Protein 5TR7 (pdb70)

InterPro domains:
  IPR001967 Peptidase S11, D-alanyl-D-alanine carboxypeptidase A, N-terminal [PF00768] (31-262)
  IPR012338 Beta-lactamase/transpeptidase-like [G3DSA:3.40.710.10] (15-280)
  IPR012338 Beta-lactamase/transpeptidase-like [SSF56601] (12-282)
  IPR012907 Peptidase S11, D-Ala-D-Ala carboxypeptidase A, C-terminal [PF07943] (282-372)
  IPR012907 Peptidase S11, D-Ala-D-Ala carboxypeptidase A, C-terminal [SM00936] (282-372)
  IPR015956 Penicillin-binding protein, C-terminal domain superfamily [SSF69189] (282-374)
  IPR018044 Peptidase S11, D-alanyl-D-alanine carboxypeptidase A [PR00725] (65-76)
  IPR018044 Peptidase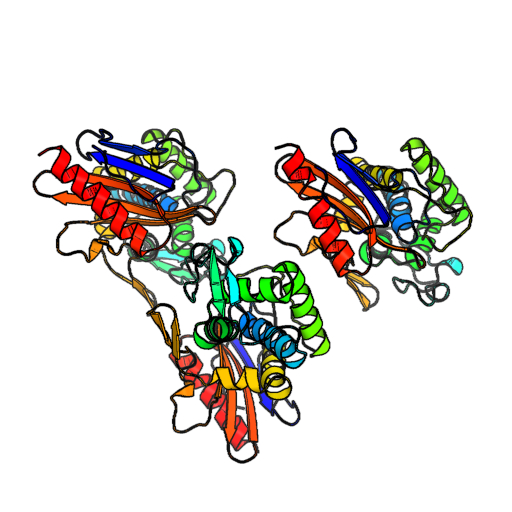 S11, D-alanyl-D-alanine carboxypeptidase A [PR00725] (121-138)
  IPR018044 Peptidase S11, D-alanyl-D-alanine carboxypeptidase A [PR00725] (148-161)
  IPR037167 D-Ala-D-Ala carboxypeptidase, C-terminal domain superfamily [G3DSA:2.60.410.10] (282-372)

CATH classification: 3.40.710.10

Structure (mmCIF, N/CA/C/O backbone):
data_5TR7
#
_entry.id   5TR7
#
_cell.length_a   88.749
_cell.length_b   88.749
_cell.length_c   85.425
_cell.angle_alpha   90.00
_cell.angle_beta   90.00
_cell.angle_gamma   120.00
#
_symmetry.space_group_name_H-M   'P 31'
#
loop_
_entity.id
_entity.type
_entity.pdbx_description
1 polymer 'D-alanyl-D-alanine carboxypeptidase'
2 non-polymer DI(HYDROXYETHYL)ETHER
3 non-polymer 'NITRITE ION'
4 non-polymer GLYCEROL
5 water water
#
loop_
_atom_site.group_PDB
_atom_site.id
_atom_site.type_symbol
_atom_site.label_atom_id
_atom_site.label_alt_id
_atom_site.label_comp_id
_atom_site.label_asym_id
_atom_site.label_entity_id
_atom_site.label_seq_id
_atom_site.pdbx_PDB_ins_code
_atom_site.Cartn_x
_atom_site.Cartn_y
_atom_site.Cartn_z
_atom_site.occupancy
_atom_site.B_iso_or_equiv
_atom_site.auth_seq_id
_atom_site.auth_comp_id
_atom_site.auth_asym_id
_atom_site.auth_atom_id
_atom_site.pdbx_PDB_model_num
ATOM 1 N N . ASP A 1 2 ? -41.740 55.302 26.975 1.00 108.18 33 ASP A N 1
ATOM 2 C CA . ASP A 1 2 ? -41.236 54.063 26.283 1.00 112.26 33 ASP A CA 1
ATOM 3 C C . ASP A 1 2 ? -41.345 54.140 24.790 1.00 111.93 33 ASP A C 1
ATOM 4 O O . ASP A 1 2 ? -42.389 53.784 24.226 1.00 96.30 33 ASP A O 1
ATOM 9 N N . ALA A 1 3 ? -40.213 54.513 24.216 1.00 128.58 34 ALA A N 1
ATOM 10 C CA . ALA A 1 3 ? -40.222 54.674 22.763 1.00 111.88 34 ALA A CA 1
ATOM 11 C C . ALA A 1 3 ? -40.597 53.318 22.205 1.00 106.26 34 ALA A C 1
ATOM 12 O O . ALA A 1 3 ? -40.198 52.308 22.765 1.00 106.22 34 ALA A O 1
ATOM 14 N N . PRO A 1 4 ? -41.385 53.276 21.125 1.00 104.83 35 PRO A N 1
ATOM 15 C CA . PRO A 1 4 ? -41.735 51.963 20.604 1.00 101.66 35 PRO A CA 1
ATOM 16 C C . PRO A 1 4 ? -40.605 51.440 19.730 1.00 86.58 35 PRO A C 1
ATOM 17 O O . PRO A 1 4 ? -39.584 52.132 19.531 1.00 77.27 35 PRO A O 1
ATOM 21 N N . GLN A 1 5 ? -40.770 50.200 19.286 1.00 77.86 36 GLN A N 1
ATOM 22 C CA . GLN A 1 5 ? -39.801 49.576 18.429 1.00 76.73 36 GLN A CA 1
ATOM 23 C C . GLN A 1 5 ? -40.264 49.819 17.053 1.00 68.11 36 GLN A C 1
ATOM 24 O O . GLN A 1 5 ? -41.440 49.685 16.744 1.00 70.95 36 GLN A O 1
ATOM 30 N N . ILE A 1 6 ? -39.313 50.229 16.232 1.00 61.79 37 ILE A N 1
ATOM 31 C CA . ILE A 1 6 ? -39.564 50.600 14.883 1.00 59.08 37 ILE A CA 1
ATOM 32 C C . ILE A 1 6 ? -38.769 49.690 14.033 1.00 56.77 37 ILE A C 1
ATOM 33 O O . ILE A 1 6 ? -37.617 49.507 14.302 1.00 60.16 37 ILE A O 1
ATOM 38 N N . ALA A 1 7 ? -39.363 49.070 13.040 1.00 64.03 38 ALA A N 1
ATOM 39 C CA . ALA A 1 7 ? -38.621 48.121 12.173 1.00 60.88 38 ALA A CA 1
ATOM 40 C C . ALA A 1 7 ? -37.879 48.923 11.086 1.00 58.87 38 ALA A C 1
ATOM 41 O O . ALA A 1 7 ? -38.319 49.019 9.944 1.00 55.48 38 ALA A O 1
ATOM 43 N N . ALA A 1 8 ? -36.739 49.505 11.436 1.00 59.38 39 ALA A N 1
ATOM 44 C CA . ALA A 1 8 ? -36.010 50.305 10.491 1.00 57.44 39 ALA A CA 1
ATOM 45 C C . ALA A 1 8 ? -34.567 50.322 10.902 1.00 56.94 39 ALA A C 1
ATOM 46 O O . ALA A 1 8 ? -34.282 50.209 12.060 1.00 56.15 39 ALA A O 1
ATOM 48 N N . LYS A 1 9 ? -33.652 50.521 9.965 1.00 52.32 40 LYS A N 1
ATOM 49 C CA . LYS A 1 9 ? -32.226 50.537 10.299 1.00 64.17 40 LYS A CA 1
ATOM 50 C C . LYS A 1 9 ? -31.814 51.796 11.100 1.00 56.78 40 LYS A C 1
ATOM 51 O O . LYS A 1 9 ? -30.928 51.738 11.943 1.00 62.60 40 LYS A O 1
ATOM 57 N N . GLY A 1 10 ? -32.478 52.912 10.864 1.00 54.99 41 GLY A N 1
ATOM 58 C CA . GLY A 1 10 ? -32.233 54.130 11.614 1.00 58.65 41 GLY A CA 1
ATOM 59 C C . GLY A 1 10 ? -33.460 55.038 11.612 1.00 52.33 41 GLY A C 1
ATOM 60 O O . GLY A 1 10 ? -34.209 55.037 10.659 1.00 52.26 41 GLY A O 1
ATOM 61 N N . TYR A 1 11 ? -33.682 55.792 12.673 1.00 52.50 42 TYR A N 1
ATOM 62 C CA . TYR A 1 11 ? -34.778 56.743 12.660 1.00 54.48 42 TYR A CA 1
ATOM 63 C C . TYR A 1 11 ? -34.569 57.837 13.634 1.00 53.22 42 TYR A C 1
ATOM 64 O O . TYR A 1 11 ? -33.706 57.751 14.520 1.00 54.05 42 TYR A O 1
ATOM 73 N N . VAL A 1 12 ? -35.331 58.903 13.407 1.00 54.31 43 VAL A N 1
ATOM 74 C CA . VAL A 1 12 ? -35.361 60.025 14.322 1.00 51.98 43 VAL A CA 1
ATOM 75 C C . VAL A 1 12 ? -36.734 60.617 14.331 1.00 49.31 43 VAL A C 1
ATOM 76 O O . VAL A 1 12 ? -37.400 60.648 13.305 1.00 58.06 43 VAL A O 1
ATOM 80 N N . LEU A 1 13 ? -37.181 61.055 15.488 1.00 51.64 44 LEU A N 1
ATOM 81 C CA . LEU A 1 13 ? -38.458 61.695 15.610 1.00 49.60 44 LEU A CA 1
ATOM 82 C C . LEU A 1 13 ? -38.145 62.995 16.267 1.00 51.08 44 LEU A C 1
ATOM 83 O O . LEU A 1 13 ? -37.563 63.016 17.301 1.00 57.97 44 LEU A O 1
ATOM 88 N N . MET A 1 14 ? -38.548 64.087 15.665 1.00 54.51 45 MET A N 1
ATOM 89 C CA . MET A 1 14 ? -38.226 65.404 16.176 1.00 54.88 45 MET A CA 1
ATOM 90 C C . MET A 1 14 ? -39.417 66.295 16.298 1.00 49.79 45 MET A C 1
ATOM 91 O O . MET A 1 14 ? -40.280 66.316 15.425 1.00 59.63 45 MET A O 1
ATOM 96 N N . ASP A 1 15 ? -39.465 67.014 17.403 1.00 53.28 46 ASP A N 1
ATOM 97 C CA . ASP A 1 15 ? -40.485 68.045 17.597 1.00 58.99 46 ASP A CA 1
ATOM 98 C C . ASP A 1 15 ? -40.087 69.226 16.679 1.00 56.30 46 ASP A C 1
ATOM 99 O O . ASP A 1 15 ? -39.004 69.763 16.813 1.00 53.87 46 ASP A O 1
ATOM 104 N N . TYR A 1 16 ? -40.968 69.614 15.768 1.00 54.85 47 TYR A N 1
ATOM 105 C CA . TYR A 1 16 ? -40.698 70.679 14.845 1.00 46.72 47 TYR A CA 1
ATOM 106 C C . TYR A 1 16 ? -40.451 71.979 15.545 1.00 51.65 47 TYR A C 1
ATOM 107 O O . TYR A 1 16 ? -39.616 72.736 15.093 1.00 55.74 47 TYR A O 1
ATOM 116 N N . HIS A 1 17 ? -41.200 72.283 16.604 1.00 51.49 48 HIS A N 1
ATOM 117 C CA . HIS A 1 17 ? -41.070 73.579 17.276 1.00 58.75 48 HIS A CA 1
ATOM 118 C C . HIS A 1 17 ? -39.699 73.839 17.927 1.00 62.07 48 HIS A C 1
ATOM 119 O O . HIS A 1 17 ? -39.017 74.786 17.570 1.00 60.23 48 HIS A O 1
ATOM 126 N N . SER A 1 18 ? -39.306 72.981 18.847 1.00 63.23 49 SER A N 1
ATOM 127 C CA . SER A 1 18 ? -38.053 73.142 19.585 1.00 62.80 49 SER A CA 1
ATOM 128 C C . SER A 1 18 ? -36.888 72.468 18.940 1.00 55.81 49 SER A C 1
ATOM 129 O O . SER A 1 18 ? -35.768 72.781 19.264 1.00 62.85 49 SER A O 1
ATOM 132 N N . GLY A 1 19 ? -37.136 71.519 18.062 1.00 56.36 50 GLY A N 1
ATOM 133 C CA . GLY A 1 19 ? -36.043 70.738 17.453 1.00 52.58 50 GLY A CA 1
ATOM 134 C C . GLY A 1 19 ? -35.564 69.603 18.330 1.00 55.45 50 GLY A C 1
ATOM 135 O O . GLY A 1 19 ? -34.595 68.906 18.014 1.00 61.93 50 GLY A O 1
ATOM 136 N N . LYS A 1 20 ? -36.266 69.378 19.422 1.00 56.43 51 LYS A N 1
ATOM 137 C CA . LYS A 1 20 ? -35.929 68.297 20.337 1.00 60.02 51 LYS A CA 1
ATOM 138 C C . LYS A 1 20 ? -36.198 66.881 19.773 1.00 54.49 51 LYS A C 1
ATOM 139 O O . LYS A 1 20 ? -37.247 66.623 19.227 1.00 55.16 51 LYS A O 1
ATOM 145 N N . VAL A 1 21 ? -35.235 65.971 19.947 1.00 53.52 52 VAL A N 1
ATOM 146 C CA . VAL A 1 21 ? -35.313 64.598 19.510 1.00 54.63 52 VAL A CA 1
ATOM 147 C C . VAL A 1 21 ? -36.102 63.831 20.560 1.00 55.99 52 VAL A C 1
ATOM 148 O O . VAL A 1 21 ? -35.692 63.755 21.669 1.00 61.14 52 VAL A O 1
ATOM 152 N N . LEU A 1 22 ? -37.219 63.253 20.176 1.00 63.65 53 LEU A N 1
ATOM 153 C CA . LEU A 1 22 ? -38.078 62.515 21.096 1.00 62.13 53 LEU A CA 1
ATOM 154 C C . LEU A 1 22 ? -37.728 61.036 21.128 1.00 55.86 53 LEU A C 1
ATOM 155 O O . LEU A 1 22 ? -37.998 60.383 22.084 1.00 56.27 53 LEU A O 1
ATOM 160 N N . ALA A 1 23 ? -37.221 60.510 20.018 1.00 61.28 54 ALA A N 1
ATOM 161 C CA . ALA A 1 23 ? -36.769 59.120 19.955 1.00 62.77 54 ALA A CA 1
ATOM 162 C C . ALA A 1 23 ? -35.827 59.021 18.776 1.00 60.92 54 ALA A C 1
ATOM 163 O O . ALA A 1 23 ? -35.925 59.808 17.825 1.00 60.81 54 ALA A O 1
ATOM 165 N N . GLU A 1 24 ? -34.974 58.014 18.793 1.00 61.71 55 GLU A N 1
ATOM 166 C CA . GLU A 1 24 ? -34.027 57.818 17.709 1.00 64.46 55 GLU A CA 1
ATOM 167 C C . GLU A 1 24 ? -33.304 56.509 17.786 1.00 59.77 55 GLU A C 1
ATOM 168 O O . GLU A 1 24 ? -33.216 55.931 18.841 1.00 63.33 55 GLU A O 1
ATOM 174 N N . LYS A 1 25 ? -32.740 56.109 16.656 1.00 61.01 56 LYS A N 1
ATOM 175 C CA . LYS A 1 25 ? -31.904 54.939 16.539 1.00 61.18 56 LYS A CA 1
ATOM 176 C C . LYS A 1 25 ? -30.906 55.249 15.428 1.00 63.87 56 LYS A C 1
ATOM 177 O O . LYS A 1 25 ? -31.288 55.741 14.350 1.00 56.56 56 LYS A O 1
ATOM 183 N N . GLU A 1 26 ? -29.617 55.083 15.709 1.00 62.58 57 GLU A N 1
ATOM 184 C CA . GLU A 1 26 ? -28.587 55.341 14.699 1.00 65.21 57 GLU A CA 1
ATOM 185 C C . GLU A 1 26 ? -28.738 56.721 14.058 1.00 58.84 57 GLU A C 1
ATOM 186 O O . GLU A 1 26 ? -28.454 56.928 12.885 1.00 64.80 57 GLU A O 1
ATOM 192 N N . MET A 1 27 ? -29.193 57.649 14.875 1.00 61.40 58 MET A N 1
ATOM 193 C CA . MET A 1 27 ? -29.502 59.014 14.482 1.00 63.66 58 MET A CA 1
ATOM 194 C C . MET A 1 27 ? -28.379 59.747 13.704 1.00 65.53 58 MET A C 1
ATOM 195 O O . MET A 1 27 ? -28.648 60.503 12.754 1.00 60.44 58 MET A O 1
ATOM 200 N N . ASP A 1 28 ? -27.148 59.539 14.159 1.00 65.25 59 ASP A N 1
ATOM 201 C CA . ASP A 1 28 ? -26.013 60.199 13.561 1.00 68.33 59 ASP A CA 1
ATOM 202 C C . ASP A 1 28 ? -25.145 59.241 12.769 1.00 74.95 59 ASP A C 1
ATOM 203 O O . ASP A 1 28 ? -24.001 59.584 12.450 1.00 68.87 59 ASP A O 1
ATOM 208 N N . THR A 1 29 ? -25.668 58.076 12.383 1.00 69.82 60 THR A N 1
ATOM 209 C CA . THR A 1 29 ? -24.787 57.227 11.604 1.00 68.50 60 THR A CA 1
ATOM 210 C C . THR A 1 29 ? -25.074 57.379 10.081 1.00 69.22 60 THR A C 1
ATOM 211 O O . THR A 1 29 ? -26.225 57.398 9.598 1.00 81.62 60 THR A O 1
ATOM 215 N N . LYS A 1 30 ? -23.985 57.550 9.359 1.00 67.85 61 LYS A N 1
ATOM 216 C CA . LYS A 1 30 ? -23.962 57.782 7.923 1.00 72.79 61 LYS A CA 1
ATOM 217 C C . LYS A 1 30 ? -24.564 56.716 7.069 1.00 74.10 61 LYS A C 1
ATOM 218 O O . LYS A 1 30 ? -24.368 55.525 7.290 1.00 73.00 61 LYS A O 1
ATOM 224 N N . LEU A 1 31 ? -25.295 57.213 6.079 1.00 74.84 62 LEU A N 1
ATOM 225 C CA . LEU A 1 31 ? -26.047 56.457 5.110 1.00 70.86 62 LEU A CA 1
ATOM 226 C C . LEU A 1 31 ? -26.012 57.197 3.799 1.00 67.96 62 LEU A C 1
ATOM 227 O O . LEU A 1 31 ? -25.787 58.395 3.743 1.00 70.85 62 LEU A O 1
ATOM 232 N N . SER A 1 32 ? -26.465 56.476 2.793 1.00 68.92 63 SER A N 1
ATOM 233 C CA . SER A 1 32 ? -26.576 56.952 1.446 1.00 67.55 63 SER A CA 1
ATOM 234 C C . SER A 1 32 ? -28.065 57.411 1.408 1.00 61.41 63 SER A C 1
ATOM 235 O O . SER A 1 32 ? -28.960 56.635 1.635 1.00 66.31 63 SER A O 1
ATOM 238 N N . PRO A 1 33 ? -28.331 58.715 1.224 1.00 64.76 64 PRO A N 1
ATOM 239 C CA . PRO A 1 33 ? -29.717 59.232 1.301 1.00 65.47 64 PRO A CA 1
ATOM 240 C C . PRO A 1 33 ? -30.572 59.072 0.060 1.00 62.74 64 PRO A C 1
ATOM 241 O O . PRO A 1 33 ? -31.817 59.171 0.113 1.00 59.76 64 PRO A O 1
ATOM 245 N N . ALA A 1 34 ? -29.885 58.842 -1.048 1.00 57.66 65 ALA A N 1
ATOM 246 C CA . ALA A 1 34 ? -30.518 58.577 -2.315 1.00 60.63 65 ALA A CA 1
ATOM 247 C C . ALA A 1 34 ? -31.498 59.673 -2.663 1.00 57.36 65 ALA A C 1
ATOM 248 O O . ALA A 1 34 ? -31.227 60.851 -2.498 1.00 58.10 65 ALA A O 1
ATOM 250 N N . SER A 1 35 ? -32.686 59.282 -3.043 1.00 60.17 66 SER A N 1
ATOM 251 C CA . SER A 1 35 ? -33.648 60.248 -3.540 1.00 59.09 66 SER A CA 1
ATOM 252 C C . SER A 1 35 ? -34.065 61.297 -2.468 1.00 59.92 66 SER A C 1
ATOM 253 O O . SER A 1 35 ? -34.685 62.319 -2.794 1.00 56.68 66 SER A O 1
ATOM 256 N N . LEU A 1 36 ? -33.682 61.093 -1.206 1.00 57.83 67 LEU A N 1
ATOM 257 C CA . LEU A 1 36 ? -34.028 62.086 -0.194 1.00 59.08 67 LEU A CA 1
ATOM 258 C C . LEU A 1 36 ? -33.151 63.322 -0.435 1.00 61.64 67 LEU A C 1
ATOM 259 O O . LEU A 1 36 ? -33.479 64.410 0.037 1.00 55.06 67 LEU A O 1
ATOM 264 N N . THR A 1 37 ? -32.070 63.131 -1.201 1.00 53.90 68 THR A N 1
ATOM 265 C CA . THR A 1 37 ? -31.212 64.246 -1.628 1.00 58.18 68 THR A CA 1
ATOM 266 C C . THR A 1 37 ? -32.051 65.343 -2.336 1.00 53.63 68 THR A C 1
ATOM 267 O O . THR A 1 37 ? -31.708 66.517 -2.320 1.00 54.65 68 THR A O 1
ATOM 271 N N . LYS A 1 38 ? -33.184 64.937 -2.900 1.00 55.86 69 LYS A N 1
ATOM 272 C CA . LYS A 1 38 ? -34.075 65.872 -3.601 1.00 50.83 69 LYS A CA 1
ATOM 273 C C . LYS A 1 38 ? -34.653 66.900 -2.685 1.00 56.97 69 LYS A C 1
ATOM 274 O O . LYS A 1 38 ? -35.023 68.005 -3.128 1.00 56.43 69 LYS A O 1
ATOM 280 N N . MET A 1 39 ? -34.723 66.587 -1.394 1.00 55.12 70 MET A N 1
ATOM 281 C CA . MET A 1 39 ? -35.169 67.610 -0.444 1.00 49.60 70 MET A CA 1
ATOM 282 C C . MET A 1 39 ? -34.177 68.773 -0.425 1.00 53.56 70 MET A C 1
ATOM 283 O O . MET A 1 39 ? -34.582 69.964 -0.312 1.00 43.49 70 MET A O 1
ATOM 288 N N . MET A 1 40 ? -32.886 68.459 -0.557 1.00 48.40 71 MET A N 1
ATOM 289 C CA . MET A 1 40 ? -31.889 69.549 -0.493 1.00 49.63 71 MET A CA 1
ATOM 290 C C . MET A 1 40 ? -31.989 70.352 -1.786 1.00 51.75 71 MET A C 1
ATOM 291 O O . MET A 1 40 ? -31.891 71.564 -1.796 1.00 56.20 71 MET A O 1
ATOM 296 N N . THR A 1 41 ? -32.219 69.661 -2.886 1.00 54.79 72 THR A N 1
ATOM 297 C CA . THR A 1 41 ? -32.343 70.326 -4.186 1.00 54.83 72 THR A CA 1
ATOM 298 C C . THR A 1 41 ? -33.523 71.286 -4.178 1.00 50.46 72 THR A C 1
ATOM 299 O O . THR A 1 41 ? -33.408 72.457 -4.597 1.00 52.72 72 THR A O 1
ATOM 303 N N . SER A 1 42 ? -34.646 70.818 -3.659 1.00 53.01 73 SER A N 1
ATOM 304 C CA . SER A 1 42 ? -35.844 71.664 -3.612 1.00 49.15 73 SER A CA 1
ATOM 305 C C . SER A 1 42 ? -35.623 72.797 -2.598 1.00 58.33 73 SER A C 1
ATOM 306 O O . SER A 1 42 ? -36.233 73.854 -2.738 1.00 47.78 73 SER A O 1
ATOM 309 N N . TYR A 1 43 ? -34.795 72.571 -1.575 1.00 60.94 74 TYR A N 1
ATOM 310 C CA . TYR A 1 43 ? -34.547 73.607 -0.584 1.00 53.01 74 TYR A CA 1
ATOM 311 C C . TYR A 1 43 ? -33.824 74.756 -1.278 1.00 57.05 74 TYR A C 1
ATOM 312 O O . TYR A 1 43 ? -34.225 75.926 -1.148 1.00 53.04 74 TYR A O 1
ATOM 321 N N . VAL A 1 44 ? -32.753 74.444 -2.009 1.00 57.63 75 VAL A N 1
ATOM 322 C CA . VAL A 1 44 ? -32.006 75.482 -2.730 1.00 55.08 75 VAL A CA 1
ATOM 323 C C . VAL A 1 44 ? -32.905 76.200 -3.744 1.00 54.31 75 VAL A C 1
ATOM 324 O O . VAL A 1 44 ? -32.938 77.433 -3.819 1.00 53.98 75 VAL A O 1
ATOM 328 N N . ILE A 1 45 ? -33.687 75.422 -4.495 1.00 55.41 76 ILE A N 1
ATOM 329 C CA . ILE A 1 45 ? -34.639 76.026 -5.455 1.00 54.15 76 ILE A CA 1
ATOM 330 C C . ILE A 1 45 ? -35.610 76.992 -4.720 1.00 52.40 76 ILE A C 1
ATOM 331 O O . ILE A 1 45 ? -35.886 78.078 -5.167 1.00 51.47 76 ILE A O 1
ATOM 336 N N . GLY A 1 46 ? -36.074 76.605 -3.555 1.00 51.95 77 GLY A N 1
ATOM 337 C CA . GLY A 1 46 ? -37.021 77.420 -2.763 1.00 50.05 77 GLY A CA 1
ATOM 338 C C . GLY A 1 46 ? -36.371 78.736 -2.356 1.00 52.68 77 GLY A C 1
ATOM 339 O O . GLY A 1 46 ? -36.978 79.817 -2.465 1.00 51.37 77 GLY A O 1
ATOM 340 N N . GLN A 1 47 ? -35.115 78.665 -1.947 1.00 54.21 78 GLN A N 1
ATOM 341 C CA . GLN A 1 47 ? -34.441 79.898 -1.603 1.00 52.11 78 GLN A CA 1
ATOM 342 C C . GLN A 1 47 ? -34.276 80.803 -2.796 1.00 51.50 78 GLN A C 1
ATOM 343 O O . GLN A 1 47 ? -34.499 82.024 -2.680 1.00 63.56 78 GLN A O 1
ATOM 349 N N . GLU A 1 48 ? -33.946 80.229 -3.966 1.00 55.82 79 GLU A N 1
ATOM 350 C CA . GLU A 1 48 ? -33.758 81.029 -5.159 1.00 54.95 79 GLU A CA 1
ATOM 351 C C . GLU A 1 48 ? -35.042 81.691 -5.586 1.00 52.81 79 GLU A C 1
ATOM 352 O O . GLU A 1 48 ? -35.018 82.834 -6.041 1.00 55.85 79 GLU A O 1
ATOM 358 N N . VAL A 1 49 ? -36.159 80.977 -5.483 1.00 51.23 80 VAL A N 1
ATOM 359 C CA . VAL A 1 49 ? -37.492 81.545 -5.816 1.00 49.03 80 VAL A CA 1
ATOM 360 C C . VAL A 1 49 ? -37.837 82.658 -4.830 1.00 50.44 80 VAL A C 1
ATOM 361 O O . VAL A 1 49 ? -38.230 83.711 -5.246 1.00 59.24 80 VAL A O 1
ATOM 365 N N . LYS A 1 50 ? -37.647 82.466 -3.517 1.00 57.06 81 LYS A N 1
ATOM 366 C CA . LYS A 1 50 ? -37.976 83.525 -2.565 1.00 58.80 81 LYS A CA 1
ATOM 367 C C . LYS A 1 50 ? -37.200 84.772 -2.786 1.00 61.37 81 LYS A C 1
ATOM 368 O O . LYS A 1 50 ? -37.737 85.844 -2.628 1.00 61.12 81 LYS A O 1
ATOM 374 N N . ARG A 1 51 ? -35.918 84.633 -3.080 1.00 63.08 82 ARG A N 1
ATOM 375 C CA . ARG A 1 51 ? -35.113 85.832 -3.314 1.00 64.92 82 ARG A CA 1
ATOM 376 C C . ARG A 1 51 ? -35.328 86.442 -4.673 1.00 63.93 82 ARG A C 1
ATOM 377 O O . ARG A 1 51 ? -34.737 87.444 -4.962 1.00 62.71 82 ARG A O 1
ATOM 385 N N . GLY A 1 52 ? -36.140 85.827 -5.544 1.00 60.26 83 GLY A N 1
ATOM 386 C CA . GLY A 1 52 ? -36.330 86.427 -6.868 1.00 60.01 83 GLY A CA 1
ATOM 387 C C . GLY A 1 52 ? -35.224 86.172 -7.898 1.00 57.35 83 GLY A C 1
ATOM 388 O O . GLY A 1 52 ? -35.227 86.799 -8.907 1.00 58.09 83 GLY A O 1
ATOM 389 N N . ASN A 1 53 ? -34.316 85.220 -7.687 1.00 59.25 84 ASN A N 1
ATOM 390 C CA . ASN A 1 53 ? -33.263 84.955 -8.697 1.00 62.75 84 ASN A CA 1
ATOM 391 C C . ASN A 1 53 ? -33.791 84.157 -9.839 1.00 66.06 84 ASN A C 1
ATOM 392 O O . ASN A 1 53 ? -33.233 84.220 -10.915 1.00 60.43 84 ASN A O 1
ATOM 397 N N . ILE A 1 54 ? -34.823 83.346 -9.593 1.00 59.55 85 ILE A N 1
ATOM 398 C CA . ILE A 1 54 ? -35.514 82.667 -10.693 1.00 59.59 85 ILE A CA 1
ATOM 399 C C . ILE A 1 54 ? -37.009 82.871 -10.460 1.00 58.25 85 ILE A C 1
ATOM 400 O O . ILE A 1 54 ? -37.415 83.122 -9.345 1.00 62.93 85 ILE A O 1
ATOM 405 N N . SER A 1 55 ? -37.815 82.778 -11.506 1.00 62.97 86 SER A N 1
ATOM 406 C CA . SER A 1 55 ? -39.273 82.848 -11.395 1.00 54.46 86 SER A CA 1
ATOM 407 C C . SER A 1 55 ? -39.880 81.465 -11.767 1.00 54.35 86 SER A C 1
ATOM 408 O O . SER A 1 55 ? -39.395 80.765 -12.625 1.00 54.60 86 SER A O 1
ATOM 411 N N . LEU A 1 56 ? -41.009 81.172 -11.167 1.00 56.46 87 LEU A N 1
ATOM 412 C CA . LEU A 1 56 ? -41.773 79.991 -11.440 1.00 54.63 87 LEU A CA 1
ATOM 413 C C . LEU A 1 56 ? -42.262 79.956 -12.921 1.00 57.69 87 LEU A C 1
ATOM 414 O O . LEU A 1 56 ? -42.507 78.897 -13.461 1.00 55.78 87 LEU A O 1
ATOM 419 N N . ASN A 1 57 ? -42.327 81.121 -13.564 1.00 59.36 88 ASN A N 1
ATOM 420 C CA . ASN A 1 57 ? -42.762 81.263 -14.963 1.00 58.68 88 ASN A CA 1
ATOM 421 C C . ASN A 1 57 ? -41.604 81.195 -15.983 1.00 61.52 88 ASN A C 1
ATOM 422 O O . ASN A 1 57 ? -41.866 81.234 -17.184 1.00 64.32 88 ASN A O 1
ATOM 427 N N . ASP A 1 58 ? -40.344 81.069 -15.549 1.00 57.06 89 ASP A N 1
ATOM 428 C CA . ASP A 1 58 ? -39.243 80.938 -16.526 1.00 55.69 89 ASP A CA 1
ATOM 429 C C . ASP A 1 58 ? -39.330 79.652 -17.278 1.00 55.08 89 ASP A C 1
ATOM 430 O O . ASP A 1 58 ? -39.771 78.622 -16.738 1.00 55.84 89 ASP A O 1
ATOM 435 N N . ASP A 1 59 ? -38.868 79.714 -18.515 1.00 55.27 90 ASP A N 1
ATOM 436 C CA . ASP A 1 59 ? -38.779 78.598 -19.397 1.00 58.43 90 ASP A CA 1
ATOM 437 C C . ASP A 1 59 ? -37.369 78.062 -19.206 1.00 61.52 90 ASP A C 1
ATOM 438 O O . ASP A 1 59 ? -36.399 78.757 -19.382 1.00 62.55 90 ASP A O 1
ATOM 443 N N . VAL A 1 60 ? -37.252 76.814 -18.854 1.00 61.27 91 VAL A N 1
ATOM 444 C CA . VAL A 1 60 ? -35.962 76.254 -18.638 1.00 63.07 91 VAL A CA 1
ATOM 445 C C . VAL A 1 60 ? -35.547 75.384 -19.777 1.00 58.18 91 VAL A C 1
ATOM 446 O O . VAL A 1 60 ? -36.292 74.502 -20.182 1.00 66.24 91 VAL A O 1
ATOM 450 N N . VAL A 1 61 ? -34.324 75.588 -20.235 1.00 61.57 92 VAL A N 1
ATOM 451 C CA . VAL A 1 61 ? -33.718 74.783 -21.280 1.00 62.19 92 VAL A CA 1
ATOM 452 C C . VAL A 1 61 ? -33.409 73.387 -20.722 1.00 63.58 92 VAL A C 1
ATOM 453 O O . VAL A 1 61 ? -32.898 73.230 -19.607 1.00 64.73 92 VAL A O 1
ATOM 457 N N . ILE A 1 62 ? -33.723 72.366 -21.501 1.00 60.14 93 ILE A N 1
ATOM 458 C CA . ILE A 1 62 ? -33.434 71.029 -21.116 1.00 60.04 93 ILE A CA 1
ATOM 459 C C . ILE A 1 62 ? -32.199 70.644 -21.905 1.00 60.50 93 ILE A C 1
ATOM 460 O O . ILE A 1 62 ? -32.254 70.565 -23.109 1.00 63.65 93 ILE A O 1
ATOM 465 N N . SER A 1 63 ? -31.087 70.417 -21.219 1.00 65.95 94 SER A N 1
ATOM 466 C CA . SER A 1 63 ? -29.801 70.083 -21.899 1.00 64.53 94 SER A CA 1
ATOM 467 C C . SER A 1 63 ? -29.650 68.571 -22.054 1.00 67.55 94 SER A C 1
ATOM 468 O O . SER A 1 63 ? -30.496 67.776 -21.567 1.00 64.19 94 SER A O 1
ATOM 471 N N . LYS A 1 64 ? -28.531 68.207 -22.684 1.00 71.08 95 LYS A N 1
ATOM 472 C CA . LYS A 1 64 ? -28.070 66.835 -22.874 1.00 75.20 95 LYS A CA 1
ATOM 473 C C . LYS A 1 64 ? -27.996 66.094 -21.539 1.00 68.80 95 LYS A C 1
ATOM 474 O O . LYS A 1 64 ? -28.213 64.901 -21.478 1.00 71.56 95 LYS A O 1
ATOM 480 N N . ASN A 1 65 ? -27.640 66.809 -20.481 1.00 66.70 96 ASN A N 1
ATOM 481 C CA . ASN A 1 65 ? -27.461 66.210 -19.172 1.00 63.59 96 ASN A CA 1
ATOM 482 C C . ASN A 1 65 ? -28.749 65.901 -18.462 1.00 68.55 96 ASN A C 1
ATOM 483 O O . ASN A 1 65 ? -28.774 65.034 -17.634 1.00 68.24 96 ASN A O 1
ATOM 488 N N . ALA A 1 66 ? -29.806 66.626 -18.783 1.00 70.42 97 ALA A N 1
ATOM 489 C CA . ALA A 1 66 ? -31.112 66.364 -18.249 1.00 69.56 97 ALA A CA 1
ATOM 490 C C . ALA A 1 66 ? -31.905 65.291 -19.106 1.00 79.87 97 ALA A C 1
ATOM 491 O O . ALA A 1 66 ? -33.014 64.913 -18.771 1.00 79.00 97 ALA A O 1
ATOM 493 N N . TRP A 1 67 ? -31.336 64.857 -20.222 1.00 90.07 98 TRP A N 1
ATOM 494 C CA . TRP A 1 67 ? -31.970 63.908 -21.119 1.00 99.60 98 TRP A CA 1
ATOM 495 C C . TRP A 1 67 ? -32.367 62.622 -20.383 1.00 99.87 98 TRP A C 1
ATOM 496 O O . TRP A 1 67 ? -31.550 61.995 -19.659 1.00 91.90 98 TRP A O 1
ATOM 507 N N . ALA A 1 68 ? -33.641 62.279 -20.550 1.00 104.72 99 ALA A N 1
ATOM 508 C CA . ALA A 1 68 ? -34.238 61.077 -19.979 1.00 104.52 99 ALA A CA 1
ATOM 509 C C . ALA A 1 68 ? -33.339 59.889 -20.189 1.00 99.63 99 ALA A C 1
ATOM 510 O O . ALA A 1 68 ? -33.274 59.011 -19.324 1.00 91.25 99 ALA A O 1
ATOM 512 N N . LYS A 1 69 ? -32.666 59.885 -21.336 1.00 102.34 100 LYS A N 1
ATOM 513 C CA . LYS A 1 69 ? -31.736 58.831 -21.715 1.00 87.83 100 LYS A CA 1
ATOM 514 C C . LYS A 1 69 ? -30.650 58.565 -20.678 1.00 83.36 100 LYS A C 1
ATOM 515 O O . LYS A 1 69 ? -30.127 57.441 -20.606 1.00 76.81 100 LYS A O 1
ATOM 521 N N . ASN A 1 70 ? -30.306 59.569 -19.879 1.00 77.80 101 ASN A N 1
ATOM 522 C CA . ASN A 1 70 ? -29.262 59.380 -18.848 1.00 77.97 101 ASN A CA 1
ATOM 523 C C . ASN A 1 70 ? -29.765 58.654 -17.603 1.00 79.73 101 ASN A C 1
ATOM 524 O O . ASN A 1 70 ? -28.961 58.213 -16.783 1.00 72.23 101 ASN A O 1
ATOM 529 N N . PHE A 1 71 ? -31.090 58.523 -17.454 1.00 75.89 102 PHE A N 1
ATOM 530 C CA . PHE A 1 71 ? -31.661 57.915 -16.236 1.00 73.72 102 PHE A CA 1
ATOM 531 C C . PHE A 1 71 ? -32.541 56.705 -16.511 1.00 74.99 102 PHE A C 1
ATOM 532 O O . PHE A 1 71 ? -33.799 56.783 -16.437 1.00 67.56 102 PHE A O 1
ATOM 540 N N . PRO A 1 72 ? -31.900 55.606 -16.949 1.00 77.30 103 PRO A N 1
ATOM 541 C CA . PRO A 1 72 ? -32.669 54.407 -17.207 1.00 78.37 103 PRO A CA 1
ATOM 542 C C . PRO A 1 72 ? -32.907 53.702 -15.873 1.00 78.24 103 PRO A C 1
ATOM 543 O O . PRO A 1 72 ? -32.063 53.778 -14.971 1.00 95.14 103 PRO A O 1
ATOM 547 N N . ASP A 1 73 ? -34.034 53.068 -15.673 1.00 77.46 104 ASP A N 1
ATOM 548 C CA . ASP A 1 73 ? -34.282 52.350 -14.380 1.00 74.44 104 ASP A CA 1
ATOM 549 C C . ASP A 1 73 ? -34.635 53.224 -13.170 1.00 73.54 104 ASP A C 1
ATOM 550 O O . ASP A 1 73 ? -34.918 52.661 -12.140 1.00 81.44 104 ASP A O 1
ATOM 555 N N . SER A 1 74 ? -34.621 54.557 -13.277 1.00 70.82 105 SER A N 1
ATOM 556 C CA . SER A 1 74 ? -34.971 55.438 -12.186 1.00 71.10 105 SER A CA 1
ATOM 557 C C . SER A 1 74 ? -36.102 56.392 -12.601 1.00 64.35 105 SER A C 1
ATOM 558 O O . SER A 1 74 ? -36.378 56.596 -13.743 1.00 66.35 105 SER A O 1
ATOM 561 N N . SER A 1 75 ? -36.714 56.969 -11.626 1.00 65.63 106 SER A N 1
ATOM 562 C CA . SER A 1 75 ? -37.824 57.819 -11.803 1.00 66.27 106 SER A CA 1
ATOM 563 C C . SER A 1 75 ? -37.430 59.083 -12.623 1.00 66.12 106 SER A C 1
ATOM 564 O O . SER A 1 75 ? -36.327 59.677 -12.460 1.00 55.89 106 SER A O 1
ATOM 567 N N . LYS A 1 76 ? -38.345 59.435 -13.539 1.00 65.52 107 LYS A N 1
ATOM 568 C CA . LYS A 1 76 ? -38.210 60.558 -14.463 1.00 65.18 107 LYS A CA 1
ATOM 569 C C . LYS A 1 76 ? -39.477 61.327 -14.683 1.00 60.44 107 LYS A C 1
ATOM 570 O O . LYS A 1 76 ? -40.598 60.759 -14.637 1.00 60.00 107 LYS A O 1
ATOM 576 N N . MET A 1 77 ? -39.311 62.625 -14.979 1.00 59.20 108 MET A N 1
ATOM 577 C CA . MET A 1 77 ? -40.440 63.473 -15.350 1.00 54.37 108 MET A CA 1
ATOM 578 C C . MET A 1 77 ? -40.756 63.291 -16.849 1.00 58.63 108 MET A C 1
ATOM 579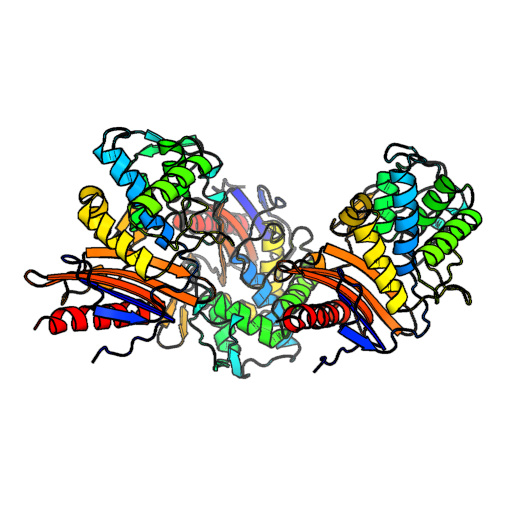 O O . MET A 1 77 ? -41.879 63.564 -17.326 1.00 54.97 108 MET A O 1
ATOM 584 N N . PHE A 1 78 ? -39.742 62.799 -17.568 1.00 64.43 109 PHE A N 1
ATOM 585 C CA . PHE A 1 78 ? -39.767 62.551 -19.003 1.00 65.78 109 PHE A CA 1
ATOM 586 C C . PHE A 1 78 ? -39.570 63.797 -19.831 1.00 70.87 109 PHE A C 1
ATOM 587 O O . PHE A 1 78 ? -40.329 64.102 -20.730 1.00 62.64 109 PHE A O 1
ATOM 595 N N . VAL A 1 79 ? -38.494 64.487 -19.493 1.00 67.95 110 VAL A N 1
ATOM 596 C CA . VAL A 1 79 ? -38.163 65.720 -20.130 1.00 70.97 110 VAL A CA 1
ATOM 597 C C . VAL A 1 79 ? -37.279 65.483 -21.356 1.00 70.49 110 VAL A C 1
ATOM 598 O O . VAL A 1 79 ? -36.417 64.598 -21.340 1.00 82.90 110 VAL A O 1
ATOM 602 N N . GLU A 1 80 ? -37.516 66.253 -22.413 1.00 73.72 111 GLU A N 1
ATOM 603 C CA . GLU A 1 80 ? -36.733 66.153 -23.675 1.00 74.93 111 GLU A CA 1
ATOM 604 C C . GLU A 1 80 ? -35.752 67.273 -24.020 1.00 67.81 111 GLU A C 1
ATOM 605 O O . GLU A 1 80 ? -36.086 68.442 -23.982 1.00 63.37 111 GLU A O 1
ATOM 611 N N . VAL A 1 81 ? -34.573 66.872 -24.467 1.00 65.08 112 VAL A N 1
ATOM 612 C CA . VAL A 1 81 ? -33.516 67.831 -24.834 1.00 70.38 112 VAL A CA 1
ATOM 613 C C . VAL A 1 81 ? -34.007 68.771 -25.922 1.00 71.25 112 VAL A C 1
ATOM 614 O O . VAL A 1 81 ? -34.788 68.399 -26.770 1.00 71.50 112 VAL A O 1
ATOM 618 N N . GLY A 1 82 ? -33.559 70.014 -25.864 1.00 76.80 113 GLY A N 1
ATOM 619 C CA . GLY A 1 82 ? -33.948 71.036 -26.831 1.00 74.98 113 GLY A CA 1
ATOM 620 C C . GLY A 1 82 ? -35.328 71.647 -26.671 1.00 70.95 113 GLY A C 1
ATOM 621 O O . GLY A 1 82 ? -35.731 72.468 -27.477 1.00 76.17 113 GLY A O 1
ATOM 622 N N . THR A 1 83 ? -36.086 71.211 -25.680 1.00 69.07 114 THR A N 1
ATOM 623 C CA . THR A 1 83 ? -37.370 71.817 -25.414 1.00 67.79 114 THR A CA 1
ATOM 624 C C . THR A 1 83 ? -37.165 72.681 -24.179 1.00 69.63 114 THR A C 1
ATOM 625 O O . THR A 1 83 ? -36.036 72.804 -23.659 1.00 69.27 114 THR A O 1
ATOM 629 N N . THR A 1 84 ? -38.224 73.396 -23.811 1.00 60.86 115 THR A N 1
ATOM 630 C CA . THR A 1 84 ? -38.204 74.125 -22.595 1.00 57.72 115 THR A CA 1
ATOM 631 C C . THR A 1 84 ? -39.363 73.644 -21.739 1.00 57.63 115 THR A C 1
ATOM 632 O O . THR A 1 84 ? -40.424 73.222 -22.271 1.00 64.04 115 THR A O 1
ATOM 636 N N . VAL A 1 85 ? -39.182 73.783 -20.434 1.00 54.12 116 VAL A N 1
ATOM 637 C CA . VAL A 1 85 ? -40.185 73.419 -19.445 1.00 59.83 116 VAL A CA 1
ATOM 638 C C . VAL A 1 85 ? -40.198 74.560 -18.414 1.00 59.17 116 VAL A C 1
ATOM 639 O O . VAL A 1 85 ? -39.166 75.125 -18.094 1.00 59.98 116 VAL A O 1
ATOM 643 N N . LYS A 1 86 ? -41.369 74.866 -17.879 1.00 55.40 117 LYS A N 1
ATOM 644 C CA . LYS A 1 86 ? -41.481 75.870 -16.842 1.00 56.55 117 LYS A CA 1
ATOM 645 C C . LYS A 1 86 ? -40.900 75.408 -15.506 1.00 53.05 117 LYS A C 1
ATOM 646 O O . LYS A 1 86 ? -40.911 74.227 -15.191 1.00 55.44 117 LYS A O 1
ATOM 652 N N . VAL A 1 87 ? -40.354 76.360 -14.750 1.00 49.88 118 VAL A N 1
ATOM 653 C CA . VAL A 1 87 ? -39.786 76.121 -13.410 1.00 50.36 118 VAL A CA 1
ATOM 654 C C . VAL A 1 87 ? -40.799 75.450 -12.493 1.00 50.55 118 VAL A C 1
ATOM 655 O O . VAL A 1 87 ? -40.471 74.470 -11.893 1.00 54.46 118 VAL A O 1
ATOM 659 N N . SER A 1 88 ? -42.027 75.932 -12.428 1.00 50.73 119 SER A N 1
ATOM 660 C CA . SER A 1 88 ? -43.008 75.258 -11.561 1.00 48.93 119 SER A CA 1
ATOM 661 C C . SER A 1 88 ? -43.235 73.804 -11.897 1.00 46.41 119 SER A C 1
ATOM 662 O O . SER A 1 88 ? -43.359 72.999 -11.027 1.00 48.75 119 SER A O 1
ATOM 665 N N . ASP A 1 89 ? -43.166 73.456 -13.166 1.00 48.80 120 ASP A N 1
ATOM 666 C CA . ASP A 1 89 ? -43.393 72.130 -13.641 1.00 48.51 120 ASP A CA 1
ATOM 667 C C . ASP A 1 89 ? -42.188 71.254 -13.306 1.00 53.38 120 ASP A C 1
ATOM 668 O O . ASP A 1 89 ? -42.355 70.119 -12.832 1.00 52.09 120 ASP A O 1
ATOM 673 N N . LEU A 1 90 ? -40.980 71.751 -13.536 1.00 50.64 121 LEU A N 1
ATOM 674 C CA . LEU A 1 90 ? -39.813 70.973 -13.160 1.00 55.95 121 LEU A CA 1
ATOM 675 C C . LEU A 1 90 ? -39.790 70.681 -11.636 1.00 57.79 121 LEU A C 1
ATOM 676 O O . LEU A 1 90 ? -39.388 69.590 -11.182 1.00 51.15 121 LEU A O 1
ATOM 681 N N . ASN A 1 91 ? -40.150 71.706 -10.859 1.00 57.27 122 ASN A N 1
ATOM 682 C CA . ASN A 1 91 ? -40.242 71.580 -9.406 1.00 60.06 122 ASN A CA 1
ATOM 683 C C . ASN A 1 91 ? -41.120 70.452 -8.947 1.00 54.37 122 ASN A C 1
ATOM 684 O O . ASN A 1 91 ? -40.753 69.685 -8.093 1.00 51.78 122 ASN A O 1
ATOM 689 N N . ARG A 1 92 ? -42.319 70.412 -9.498 1.00 47.35 123 ARG A N 1
ATOM 690 C CA . ARG A 1 92 ? -43.238 69.299 -9.231 1.00 46.71 123 ARG A CA 1
ATOM 691 C C . ARG A 1 92 ? -42.690 67.996 -9.725 1.00 44.93 123 ARG A C 1
ATOM 692 O O . ARG A 1 92 ? -42.885 66.971 -9.102 1.00 50.33 123 ARG A O 1
ATOM 700 N N . GLY A 1 93 ? -41.989 68.003 -10.835 1.00 47.78 124 GLY A N 1
ATOM 701 C CA . GLY A 1 93 ? -41.371 66.729 -11.264 1.00 50.01 124 GLY A CA 1
ATOM 702 C C . GLY A 1 93 ? -40.376 66.205 -10.251 1.00 56.77 124 GLY A C 1
ATOM 703 O O . GLY A 1 93 ? -40.252 64.987 -9.967 1.00 47.72 124 GLY A O 1
ATOM 704 N N . ILE A 1 94 ? -39.643 67.142 -9.669 1.00 50.29 125 ILE A N 1
ATOM 705 C CA . ILE A 1 94 ? -38.698 66.765 -8.639 1.00 52.58 125 ILE A CA 1
ATOM 706 C C . ILE A 1 94 ? -39.411 66.244 -7.362 1.00 52.02 125 ILE A C 1
ATOM 707 O O . ILE A 1 94 ? -39.148 65.181 -6.852 1.00 49.04 125 ILE A O 1
ATOM 712 N N . ILE A 1 95 ? -40.340 67.040 -6.868 1.00 50.71 126 ILE A N 1
ATOM 713 C CA . ILE A 1 95 ? -40.947 66.793 -5.608 1.00 51.79 126 ILE A CA 1
ATOM 714 C C . ILE A 1 95 ? -41.977 65.674 -5.633 1.00 53.08 126 ILE A C 1
ATOM 715 O O . ILE A 1 95 ? -41.973 64.838 -4.782 1.00 52.98 126 ILE A O 1
ATOM 720 N N . ILE A 1 96 ? -42.889 65.725 -6.569 1.00 48.13 127 ILE A N 1
ATOM 721 C CA . ILE A 1 96 ? -43.940 64.749 -6.622 1.00 52.28 127 ILE A CA 1
ATOM 722 C C . ILE A 1 96 ? -43.528 63.466 -7.329 1.00 50.19 127 ILE A C 1
ATOM 723 O O . ILE A 1 96 ? -43.856 62.379 -6.879 1.00 51.26 127 ILE A O 1
ATOM 728 N N . GLN A 1 97 ? -42.864 63.607 -8.449 1.00 49.89 128 GLN A N 1
ATOM 729 C CA . GLN A 1 97 ? -42.508 62.472 -9.277 1.00 51.55 128 GLN A CA 1
ATOM 730 C C . GLN A 1 97 ? -41.120 61.968 -8.953 1.00 60.55 128 GLN A C 1
ATOM 731 O O . GLN A 1 97 ? -40.750 60.918 -9.430 1.00 52.58 128 GLN A O 1
ATOM 737 N N . SER A 1 98 ? -40.313 62.737 -8.223 1.00 55.42 129 SER A N 1
ATOM 738 C CA . SER A 1 98 ? -38.966 62.289 -7.866 1.00 54.69 129 SER A CA 1
ATOM 739 C C . SER A 1 98 ? -38.156 62.107 -9.150 1.00 53.38 129 SER A C 1
ATOM 740 O O . SER A 1 98 ? -37.337 61.194 -9.280 1.00 63.51 129 SER A O 1
ATOM 743 N N . GLY A 1 99 ? -38.349 62.997 -10.107 1.00 50.32 130 GLY A N 1
ATOM 744 C CA . GLY A 1 99 ? -37.665 62.849 -11.400 1.00 49.67 130 GLY A CA 1
ATOM 745 C C . GLY A 1 99 ? -36.215 63.326 -11.401 1.00 50.78 130 GLY A C 1
ATOM 746 O O . GLY A 1 99 ? -35.950 64.478 -11.135 1.00 53.77 130 GLY A O 1
ATOM 747 N N . ASN A 1 100 ? -35.277 62.428 -11.643 1.00 60.26 131 ASN A N 1
ATOM 748 C CA . ASN A 1 100 ? -33.869 62.783 -11.677 1.00 59.34 131 ASN A CA 1
ATOM 749 C C . ASN A 1 100 ? -33.505 63.763 -12.794 1.00 65.44 131 ASN A C 1
ATOM 750 O O . ASN A 1 100 ? -32.581 64.581 -12.632 1.00 59.13 131 ASN A O 1
ATOM 755 N N . ASP A 1 101 ? -34.175 63.593 -13.955 1.00 67.29 132 ASP A N 1
ATOM 756 C CA . ASP A 1 101 ? -33.988 64.468 -15.110 1.00 59.99 132 ASP A CA 1
ATOM 757 C C . ASP A 1 101 ? -34.303 65.927 -14.730 1.00 65.56 132 ASP A C 1
ATOM 758 O O . ASP A 1 101 ? -33.481 66.872 -14.964 1.00 54.88 132 ASP A O 1
ATOM 763 N N . ALA A 1 102 ? -35.439 66.114 -14.063 1.00 60.69 133 ALA A N 1
ATOM 764 C CA . ALA A 1 102 ? -35.854 67.456 -13.653 1.00 63.06 133 ALA A CA 1
ATOM 765 C C . ALA A 1 102 ? -34.868 68.071 -12.641 1.00 62.65 133 ALA A C 1
ATOM 766 O O . ALA A 1 102 ? -34.725 69.289 -12.594 1.00 61.04 133 ALA A O 1
ATOM 768 N N . CYS A 1 103 ? -34.238 67.219 -11.823 1.00 57.82 134 CYS A N 1
ATOM 769 C CA . CYS A 1 103 ? -33.243 67.699 -10.844 1.00 60.57 134 CYS A CA 1
ATOM 770 C C . CYS A 1 103 ? -32.081 68.339 -11.543 1.00 51.21 134 CYS A C 1
ATOM 771 O O . CYS A 1 103 ? -31.691 69.471 -11.224 1.00 58.58 134 CYS A O 1
ATOM 774 N N . VAL A 1 104 ? -31.577 67.650 -12.546 1.00 58.11 135 VAL A N 1
ATOM 775 C CA . VAL A 1 104 ? -30.435 68.185 -13.282 1.00 63.33 135 VAL A CA 1
ATOM 776 C C . VAL A 1 104 ? -30.786 69.443 -14.047 1.00 67.78 135 VAL A C 1
ATOM 777 O O . VAL A 1 104 ? -29.965 70.362 -14.094 1.00 63.43 135 VAL A O 1
ATOM 781 N N . ALA A 1 105 ? -31.995 69.502 -14.617 1.00 59.98 136 ALA A N 1
ATOM 782 C CA . ALA A 1 105 ? -32.390 70.701 -15.353 1.00 57.67 136 ALA A CA 1
ATOM 783 C C . ALA A 1 105 ? -32.490 71.913 -14.458 1.00 60.53 136 ALA A C 1
ATOM 784 O O . ALA A 1 105 ? -32.051 73.019 -14.855 1.00 63.61 136 ALA A O 1
ATOM 786 N N . MET A 1 106 ? -33.063 71.742 -13.269 1.00 59.79 137 MET A N 1
ATOM 787 C CA . MET A 1 106 ? -33.139 72.896 -12.317 1.00 60.54 137 MET A CA 1
ATOM 788 C C . MET A 1 106 ? -31.760 73.277 -11.799 1.00 55.82 137 MET A C 1
ATOM 789 O O . MET A 1 106 ? -31.435 74.450 -11.656 1.00 64.14 137 MET A O 1
ATOM 794 N N . ALA A 1 107 ? -30.934 72.274 -11.564 1.00 58.14 138 ALA A N 1
ATOM 795 C CA . ALA A 1 107 ? -29.585 72.509 -11.089 1.00 63.07 138 ALA A CA 1
ATOM 796 C C . ALA A 1 107 ? -28.863 73.446 -12.054 1.00 68.18 138 ALA A C 1
ATOM 797 O O . ALA A 1 107 ? -28.269 74.477 -11.659 1.00 63.32 138 ALA A O 1
ATOM 799 N N . GLU A 1 108 ? -28.998 73.128 -13.344 1.00 70.01 139 GLU A N 1
ATOM 800 C CA . GLU A 1 108 ? -28.371 73.924 -14.377 1.00 74.09 139 GLU A CA 1
ATOM 801 C C . GLU A 1 108 ? -29.001 75.298 -14.513 1.00 75.10 139 GLU A C 1
ATOM 802 O O . GLU A 1 108 ? -28.288 76.279 -14.693 1.00 77.37 139 GLU A O 1
ATOM 808 N N . HIS A 1 109 ? -30.319 75.381 -14.402 1.00 73.61 140 HIS A N 1
ATOM 809 C CA . HIS A 1 109 ? -30.988 76.692 -14.539 1.00 68.40 140 HIS A CA 1
ATOM 810 C C . HIS A 1 109 ? -30.573 77.616 -13.382 1.00 68.32 140 HIS A C 1
ATOM 811 O O . HIS A 1 109 ? -30.481 78.820 -13.529 1.00 70.72 140 HIS A O 1
ATOM 818 N N . VAL A 1 110 ? -30.394 77.029 -12.200 1.00 68.38 141 VAL A N 1
ATOM 819 C CA . VAL A 1 110 ? -30.019 77.808 -11.025 1.00 68.42 141 VAL A CA 1
ATOM 820 C C . VAL A 1 110 ? -28.552 78.221 -10.984 1.00 70.05 141 VAL A C 1
ATOM 821 O O . VAL A 1 110 ? -28.271 79.362 -10.763 1.00 67.20 141 VAL A O 1
ATOM 825 N N . ALA A 1 111 ? -27.632 77.303 -11.218 1.00 66.55 142 ALA A N 1
ATOM 826 C CA . ALA A 1 111 ? -26.203 77.589 -11.098 1.00 70.00 142 ALA A CA 1
ATOM 827 C C . ALA A 1 111 ? -25.322 77.282 -12.314 1.00 70.56 142 ALA A C 1
ATOM 828 O O . ALA A 1 111 ? -24.119 77.178 -12.155 1.00 75.11 142 ALA A O 1
ATOM 830 N N . GLY A 1 112 ? -25.913 77.134 -13.511 1.00 71.45 143 GLY A N 1
ATOM 831 C CA . GLY A 1 112 ? -25.171 76.881 -14.736 1.00 67.30 143 GLY A CA 1
ATOM 832 C C . GLY A 1 112 ? -24.791 75.434 -14.945 1.00 69.79 143 GLY A C 1
ATOM 833 O O . GLY A 1 112 ? -25.019 74.875 -16.022 1.00 68.73 143 GLY A O 1
ATOM 834 N N . THR A 1 113 ? -24.189 74.815 -13.934 1.00 71.86 144 THR A N 1
ATOM 835 C CA . THR A 1 113 ? -23.747 73.435 -14.052 1.00 68.94 144 THR A CA 1
ATOM 836 C C . THR A 1 113 ? -24.160 72.677 -12.815 1.00 69.99 144 THR A C 1
ATOM 837 O O . THR A 1 113 ? -24.310 73.276 -11.733 1.00 68.81 144 THR A O 1
ATOM 841 N N . GLU A 1 114 ? -24.278 71.354 -12.935 1.00 68.25 145 GLU A N 1
ATOM 842 C CA . GLU A 1 114 ? -24.639 70.571 -11.792 1.00 70.04 145 GLU A CA 1
ATOM 843 C C . GLU A 1 114 ? -23.653 70.754 -10.657 1.00 68.68 145 GLU A C 1
ATOM 844 O O . GLU A 1 114 ? -24.085 70.854 -9.493 1.00 67.90 145 GLU A O 1
ATOM 850 N N . ASP A 1 115 ? -22.362 70.846 -10.961 1.00 68.42 146 ASP A N 1
ATOM 851 C CA . ASP A 1 115 ? -21.331 70.975 -9.940 1.00 70.43 146 ASP A CA 1
ATOM 852 C C . ASP A 1 115 ? -21.502 72.216 -9.091 1.00 70.89 146 ASP A C 1
ATOM 853 O O . ASP A 1 115 ? -21.393 72.154 -7.869 1.00 75.16 146 ASP A O 1
ATOM 858 N N . ALA A 1 116 ? -21.725 73.357 -9.721 1.00 72.43 147 ALA A N 1
ATOM 859 C CA . ALA A 1 116 ? -21.908 74.584 -8.954 1.00 72.58 147 ALA A CA 1
ATOM 860 C C . ALA A 1 116 ? -23.163 74.465 -8.140 1.00 64.19 147 ALA A C 1
ATOM 861 O O . ALA A 1 116 ? -23.213 74.900 -7.006 1.00 67.28 147 ALA A O 1
ATOM 863 N N . PHE A 1 117 ? -24.194 73.817 -8.667 1.00 73.11 148 PHE A N 1
ATOM 864 C CA . PHE A 1 117 ? -25.463 73.656 -7.878 1.00 61.26 148 PHE A CA 1
ATOM 865 C C . PHE A 1 117 ? -25.151 72.869 -6.627 1.00 64.08 148 PHE A C 1
ATOM 866 O O . PHE A 1 117 ? -25.594 73.229 -5.538 1.00 68.52 148 PHE A O 1
ATOM 874 N N . VAL A 1 118 ? -24.305 71.863 -6.773 1.00 68.02 149 VAL A N 1
ATOM 875 C CA . VAL A 1 118 ? -23.853 71.044 -5.631 1.00 67.07 149 VAL A CA 1
ATOM 876 C C . VAL A 1 118 ? -23.090 71.926 -4.603 1.00 72.23 149 VAL A C 1
ATOM 877 O O . VAL A 1 118 ? -23.229 71.753 -3.400 1.00 67.26 149 VAL A O 1
ATOM 881 N N . ASP A 1 119 ? -22.302 72.872 -5.076 1.00 66.02 150 ASP A N 1
ATOM 882 C CA . ASP A 1 119 ? -21.638 73.824 -4.139 1.00 70.60 150 ASP A CA 1
ATOM 883 C C . ASP A 1 119 ? -22.714 74.531 -3.314 1.00 66.24 150 ASP A C 1
ATOM 884 O O . ASP A 1 119 ? -22.636 74.592 -2.096 1.00 74.72 150 ASP A O 1
ATOM 889 N N . LEU A 1 120 ? -23.746 75.070 -3.948 1.00 68.11 151 LEU A N 1
ATOM 890 C CA . LEU A 1 120 ? -24.808 75.706 -3.148 1.00 65.99 151 LEU A CA 1
ATOM 891 C C . LEU A 1 120 ? -25.472 74.685 -2.185 1.00 66.37 151 LEU A C 1
ATOM 892 O O . LEU A 1 120 ? -25.761 75.034 -1.027 1.00 59.74 151 LEU A O 1
ATOM 897 N N . MET A 1 121 ? -25.694 73.441 -2.638 1.00 58.37 152 MET A N 1
ATOM 898 C CA . MET A 1 121 ? -26.301 72.455 -1.767 1.00 58.76 152 MET A CA 1
ATOM 899 C C . MET A 1 121 ? -25.510 72.278 -0.489 1.00 54.89 152 MET A C 1
ATOM 900 O O . MET A 1 121 ? -26.077 72.322 0.585 1.00 61.19 152 MET A O 1
ATOM 905 N N . ASN A 1 122 ? -24.210 72.072 -0.581 1.00 62.61 153 ASN A N 1
ATOM 906 C CA . ASN A 1 122 ? -23.369 71.895 0.618 1.00 60.81 153 ASN A CA 1
ATOM 907 C C . ASN A 1 122 ? -23.226 73.150 1.425 1.00 62.09 153 ASN A C 1
ATOM 908 O O . ASN A 1 122 ? -23.031 73.072 2.643 1.00 63.33 153 ASN A O 1
ATOM 913 N N . ALA A 1 123 ? -23.236 74.313 0.799 1.00 63.50 154 ALA A N 1
ATOM 914 C CA . ALA A 1 123 ? -23.141 75.550 1.601 1.00 64.44 154 ALA A CA 1
ATOM 915 C C . ALA A 1 123 ? -24.442 75.664 2.414 1.00 69.43 154 ALA A C 1
ATOM 916 O O . ALA A 1 123 ? -24.424 75.957 3.609 1.00 74.95 154 ALA A O 1
ATOM 918 N N . TRP A 1 124 ? -25.583 75.361 1.799 1.00 68.12 155 TRP A N 1
ATOM 919 C CA . TRP A 1 124 ? -26.829 75.404 2.596 1.00 58.74 155 TRP A CA 1
ATOM 920 C C . TRP A 1 124 ? -26.872 74.338 3.683 1.00 58.09 155 TRP A C 1
ATOM 921 O O . TRP A 1 124 ? -27.304 74.608 4.814 1.00 57.23 155 TRP A O 1
ATOM 932 N N . ALA A 1 125 ? -26.389 73.147 3.369 1.00 58.25 156 ALA A N 1
ATOM 933 C CA . ALA A 1 125 ? -26.381 72.050 4.336 1.00 63.88 156 ALA A CA 1
ATOM 934 C C . ALA A 1 125 ? -25.576 72.483 5.560 1.00 68.09 156 ALA A C 1
ATOM 935 O O . ALA A 1 125 ? -25.973 72.295 6.724 1.00 65.52 156 ALA A O 1
ATOM 937 N N . SER A 1 126 ? -24.465 73.140 5.291 1.00 61.94 157 SER A N 1
ATOM 938 C CA . SER A 1 126 ? -23.642 73.596 6.393 1.00 64.28 157 SER A CA 1
ATOM 939 C C . SER A 1 126 ? -24.356 74.671 7.256 1.00 60.92 157 SER A C 1
ATOM 940 O O . SER A 1 126 ? -24.383 74.593 8.470 1.00 60.44 157 SER A O 1
ATOM 943 N N . SER A 1 127 ? -24.983 75.645 6.626 1.00 64.82 158 SER A N 1
ATOM 944 C CA . SER A 1 127 ? -25.639 76.694 7.369 1.00 64.16 158 SER A CA 1
ATOM 945 C C . SER A 1 127 ? -26.881 76.166 8.100 1.00 63.20 158 SER A C 1
ATOM 946 O O . SER A 1 127 ? -27.417 76.826 8.977 1.00 61.12 158 SER A O 1
ATOM 949 N N . LEU A 1 128 ? -27.390 75.001 7.698 1.00 57.91 159 LEU A N 1
ATOM 950 C CA . LEU A 1 128 ? -28.508 74.415 8.399 1.00 54.70 159 LEU A CA 1
ATOM 951 C C . LEU A 1 128 ? -28.036 73.510 9.551 1.00 58.46 159 LEU A C 1
ATOM 952 O O . LEU A 1 128 ? -28.879 73.023 10.248 1.00 60.35 159 LEU A O 1
ATOM 957 N N . GLY A 1 129 ? -26.728 73.270 9.760 1.00 60.23 160 GLY A N 1
ATOM 958 C CA . GLY A 1 129 ? -26.307 72.377 10.863 1.00 63.15 160 GLY A CA 1
ATOM 959 C C . GLY A 1 129 ? -26.296 70.874 10.521 1.00 58.15 160 GLY A C 1
ATOM 960 O O . GLY A 1 129 ? -26.246 70.010 11.373 1.00 60.38 160 GLY A O 1
ATOM 961 N N . MET A 1 130 ? -26.270 70.579 9.236 1.00 57.20 161 MET A N 1
ATOM 962 C CA . MET A 1 130 ? -26.164 69.203 8.749 1.00 60.31 161 MET A CA 1
ATOM 963 C C . MET A 1 130 ? -24.648 68.882 8.674 1.00 63.04 161 MET A C 1
ATOM 964 O O . MET A 1 130 ? -24.098 68.663 7.610 1.00 58.42 161 MET A O 1
ATOM 969 N N . LYS A 1 131 ? -24.020 68.761 9.819 1.00 68.01 162 LYS A N 1
ATOM 970 C CA . LYS A 1 131 ? -22.575 68.531 9.909 1.00 70.88 162 LYS A CA 1
ATOM 971 C C . LYS A 1 131 ? -22.105 67.145 9.470 1.00 67.94 162 LYS A C 1
ATOM 972 O O . LYS A 1 131 ? -20.928 66.955 9.288 1.00 68.30 162 LYS A O 1
ATOM 978 N N . ASN A 1 132 ? -23.027 66.196 9.270 1.00 68.90 163 ASN A N 1
ATOM 979 C CA . ASN A 1 132 ? -22.660 64.869 8.807 1.00 67.34 163 ASN A CA 1
ATOM 980 C C . ASN A 1 132 ? -23.283 64.537 7.457 1.00 67.05 163 ASN A C 1
ATOM 981 O O . ASN A 1 132 ? -23.634 63.402 7.172 1.00 70.66 163 ASN A O 1
ATOM 986 N N . SER A 1 133 ? -23.382 65.546 6.613 1.00 64.54 164 SER A N 1
ATOM 987 C CA . SER A 1 133 ? -23.929 65.380 5.295 1.00 63.77 164 SER A CA 1
ATOM 988 C C . SER A 1 133 ? -23.033 65.960 4.223 1.00 61.18 164 SER A C 1
ATOM 989 O O . SER A 1 133 ? -22.376 66.957 4.454 1.00 63.72 164 SER A O 1
ATOM 992 N N . HIS A 1 134 ? -22.976 65.315 3.072 1.00 60.02 165 HIS A N 1
ATOM 993 C CA . HIS A 1 134 ? -22.239 65.859 1.956 1.00 67.53 165 HIS A CA 1
ATOM 994 C C . HIS A 1 134 ? -22.888 65.379 0.656 1.00 66.17 165 HIS A C 1
ATOM 995 O O . HIS A 1 134 ? -23.155 64.210 0.484 1.00 68.73 165 HIS A O 1
ATOM 1002 N N . PHE A 1 135 ? -23.115 66.295 -0.259 1.00 66.98 166 PHE A N 1
ATOM 1003 C CA . PHE A 1 135 ? -23.719 65.974 -1.527 1.00 68.77 166 PHE A CA 1
ATOM 1004 C C . PHE A 1 135 ? -22.748 66.070 -2.702 1.00 71.28 166 PHE A C 1
ATOM 1005 O O . PHE A 1 135 ? -21.840 66.927 -2.701 1.00 60.85 166 PHE A O 1
ATOM 1013 N N . THR A 1 136 ? -22.931 65.177 -3.687 1.00 75.03 167 THR A N 1
ATOM 1014 C CA . THR A 1 136 ? -22.136 65.160 -4.918 1.00 66.21 167 THR A CA 1
ATOM 1015 C C . THR A 1 136 ? -22.959 65.409 -6.179 1.00 60.87 167 THR A C 1
ATOM 1016 O O . THR A 1 136 ? -22.413 65.580 -7.248 1.00 60.04 167 THR A O 1
ATOM 1020 N N . ASN A 1 137 ? -24.266 65.415 -6.091 1.00 61.40 168 ASN A N 1
ATOM 1021 C CA . ASN A 1 137 ? -25.072 65.674 -7.243 1.00 61.97 168 ASN A CA 1
ATOM 1022 C C . ASN A 1 137 ? -26.454 66.168 -6.767 1.00 62.11 168 ASN A C 1
ATOM 1023 O O . ASN A 1 137 ? -26.745 66.095 -5.581 1.00 65.85 168 ASN A O 1
ATOM 1028 N N . SER A 1 138 ? -27.302 66.615 -7.695 1.00 63.42 169 SER A N 1
ATOM 1029 C CA . SER A 1 138 ? -28.614 67.138 -7.378 1.00 55.88 169 SER A CA 1
ATOM 1030 C C . SER A 1 138 ? -29.747 66.107 -7.252 1.00 67.03 169 SER A C 1
ATOM 1031 O O . SER A 1 138 ? -30.898 66.489 -6.921 1.00 58.35 169 SER A O 1
ATOM 1034 N N . HIS A 1 139 ? -29.477 64.814 -7.465 1.00 65.63 170 HIS A N 1
ATOM 1035 C CA . HIS A 1 139 ? -30.594 63.833 -7.441 1.00 62.22 170 HIS A CA 1
ATOM 1036 C C . HIS A 1 139 ? -30.493 62.674 -6.473 1.00 64.67 170 HIS A C 1
ATOM 1037 O O . HIS A 1 139 ? -31.543 62.096 -6.145 1.00 78.46 170 HIS A O 1
ATOM 1044 N N . GLY A 1 140 ? -29.288 62.327 -6.016 1.00 62.74 171 GLY A N 1
ATOM 1045 C CA . GLY A 1 140 ? -29.113 61.229 -5.091 1.00 65.63 171 GLY A CA 1
ATOM 1046 C C . GLY A 1 140 ? -28.516 59.906 -5.595 1.00 73.29 171 GLY A C 1
ATOM 1047 O O . GLY A 1 140 ? -28.260 59.023 -4.812 1.00 69.13 171 GLY A O 1
ATOM 1048 N N . LEU A 1 141 ? -28.233 59.757 -6.873 1.00 76.67 172 LEU A N 1
ATOM 1049 C CA . LEU A 1 141 ? -27.694 58.455 -7.323 1.00 72.27 172 LEU A CA 1
ATOM 1050 C C . LEU A 1 141 ? -26.366 58.271 -6.654 1.00 74.79 172 LEU A C 1
ATOM 1051 O O . LEU A 1 141 ? -25.631 59.232 -6.482 1.00 74.51 172 LEU A O 1
ATOM 1056 N N . ASP A 1 142 ? -26.094 57.046 -6.184 1.00 81.17 173 ASP A N 1
ATOM 1057 C CA . ASP A 1 142 ? -24.874 56.692 -5.464 1.00 81.34 173 ASP A CA 1
ATOM 1058 C C . ASP A 1 142 ? -23.499 57.174 -5.757 1.00 79.25 173 ASP A C 1
ATOM 1059 O O . ASP A 1 142 ? -23.039 57.095 -6.870 1.00 81.74 173 ASP A O 1
ATOM 1064 N N . ASP A 1 143 ? -22.808 57.469 -4.676 1.00 82.16 174 ASP A N 1
ATOM 1065 C CA . ASP A 1 143 ? -21.472 58.010 -4.752 1.00 84.02 174 ASP A CA 1
ATOM 1066 C C . ASP A 1 143 ? -20.853 57.811 -3.384 1.00 86.35 174 ASP A C 1
ATOM 1067 O O . ASP A 1 143 ? -21.527 58.003 -2.387 1.00 79.38 174 ASP A O 1
ATOM 1072 N N . PRO A 1 144 ? -19.577 57.374 -3.323 1.00 88.18 175 PRO A N 1
ATOM 1073 C CA . PRO A 1 144 ? -18.951 57.224 -2.019 1.00 84.46 175 PRO A CA 1
ATOM 1074 C C . PRO A 1 144 ? -19.057 58.483 -1.146 1.00 84.34 175 PRO A C 1
ATOM 1075 O O . PRO A 1 144 ? -19.254 58.363 0.062 1.00 91.39 175 PRO A O 1
ATOM 1079 N N . ASN A 1 145 ? -18.920 59.665 -1.757 1.00 84.18 176 ASN A N 1
ATOM 1080 C CA . ASN A 1 145 ? -18.988 60.942 -1.041 1.00 86.67 176 ASN A CA 1
ATOM 1081 C C . ASN A 1 145 ? -20.344 61.610 -0.918 1.00 77.32 176 ASN A C 1
ATOM 1082 O O . ASN A 1 145 ? -20.421 62.802 -0.573 1.00 84.62 176 ASN A O 1
ATOM 1087 N N . LEU A 1 146 ? -21.402 60.870 -1.214 1.00 80.74 177 LEU A N 1
ATOM 1088 C CA . LEU A 1 146 ? -22.780 61.391 -1.069 1.00 74.67 177 LEU A CA 1
ATOM 1089 C C . LEU A 1 146 ? -23.328 60.679 0.146 1.00 68.82 177 LEU A C 1
ATOM 1090 O O . LEU A 1 146 ? -23.506 59.477 0.125 1.00 76.31 177 LEU A O 1
ATOM 1095 N N . TYR A 1 147 ? -23.528 61.409 1.231 1.00 66.63 178 TYR A N 1
ATOM 1096 C CA . TYR A 1 147 ? -24.034 60.792 2.463 1.00 62.50 178 TYR A CA 1
ATOM 1097 C C . TYR A 1 147 ? -24.726 61.780 3.366 1.00 61.27 178 TYR A C 1
ATOM 1098 O O . TYR A 1 147 ? -24.515 62.980 3.267 1.00 67.73 178 TYR A O 1
ATOM 1107 N N . SER A 1 148 ? -25.543 61.259 4.265 1.00 57.51 179 SER A N 1
ATOM 1108 C CA . SER A 1 148 ? -26.215 62.079 5.241 1.00 55.96 179 SER A CA 1
ATOM 1109 C C . SER A 1 148 ? -26.506 61.191 6.421 1.00 61.86 179 SER A C 1
ATOM 1110 O O . SER A 1 148 ? -25.884 60.128 6.554 1.00 63.69 179 SER A O 1
ATOM 1113 N N . THR A 1 149 ? -27.375 61.667 7.313 1.00 63.08 180 THR A N 1
ATOM 1114 C CA . THR A 1 149 ? -27.785 60.921 8.508 1.00 58.65 180 THR A CA 1
ATOM 1115 C C . THR A 1 149 ? -29.260 61.225 8.766 1.00 58.05 180 THR A C 1
ATOM 1116 O O . THR A 1 149 ? -29.777 62.278 8.315 1.00 54.25 180 THR A O 1
ATOM 1120 N N . PRO A 1 150 ? -29.946 60.314 9.489 1.00 56.34 181 PRO A N 1
ATOM 1121 C CA . PRO A 1 150 ? -31.337 60.557 9.821 1.00 58.99 181 PRO A CA 1
ATOM 1122 C C . PRO A 1 150 ? -31.548 61.888 10.507 1.00 56.91 181 PRO A C 1
ATOM 1123 O O . PRO A 1 150 ? -32.553 62.557 10.253 1.00 59.31 181 PRO A O 1
ATOM 1127 N N . TYR A 1 151 ? -30.650 62.230 11.420 1.00 59.47 182 TYR A N 1
ATOM 1128 C CA . TYR A 1 151 ? -30.787 63.476 12.131 1.00 56.00 182 TYR A CA 1
ATOM 1129 C C . TYR A 1 151 ? -30.671 64.653 11.166 1.00 53.49 182 TYR A C 1
ATOM 1130 O O . TYR A 1 151 ? -31.528 65.538 11.186 1.00 54.97 182 TYR A O 1
ATOM 1139 N N . ASP A 1 152 ? -29.644 64.645 10.316 1.00 54.00 183 ASP A N 1
ATOM 1140 C CA . ASP A 1 152 ? -29.474 65.725 9.343 1.00 57.83 183 ASP A CA 1
ATOM 1141 C C . ASP A 1 152 ? -30.665 65.834 8.388 1.00 61.71 183 ASP A C 1
ATOM 1142 O O . ASP A 1 152 ? -31.051 66.933 8.012 1.00 61.41 183 ASP A O 1
ATOM 1147 N N . LEU A 1 153 ? -31.184 64.684 7.969 1.00 51.12 184 LEU A N 1
ATOM 1148 C CA . LEU A 1 153 ? -32.350 64.676 7.110 1.00 58.29 184 LEU A CA 1
ATOM 1149 C C . LEU A 1 153 ? -33.576 65.268 7.847 1.00 52.17 184 LEU A C 1
ATOM 1150 O O . LEU A 1 153 ? -34.362 65.996 7.241 1.00 48.77 184 LEU A O 1
ATOM 1155 N N . ALA A 1 154 ? -33.668 65.078 9.168 1.00 47.27 185 ALA A N 1
ATOM 1156 C CA . ALA A 1 154 ? -34.738 65.672 9.922 1.00 45.60 185 ALA A CA 1
ATOM 1157 C C . ALA A 1 154 ? -34.605 67.190 9.930 1.00 57.79 185 ALA A C 1
ATOM 1158 O O . ALA A 1 154 ? -35.608 67.923 9.800 1.00 52.68 185 ALA A O 1
ATOM 1160 N N . LEU A 1 155 ? -33.370 67.668 10.147 1.00 52.57 186 LEU A N 1
ATOM 1161 C CA . LEU A 1 155 ? -33.120 69.111 10.128 1.00 59.62 186 LEU A CA 1
ATOM 1162 C C . LEU A 1 155 ? -33.526 69.637 8.768 1.00 53.43 186 LEU A C 1
ATOM 1163 O O . LEU A 1 155 ? -34.133 70.655 8.679 1.00 52.89 186 LEU A O 1
ATOM 1168 N N . LEU A 1 156 ? -33.260 68.878 7.708 1.00 51.52 187 LEU A N 1
ATOM 1169 C CA . LEU A 1 156 ? -33.572 69.347 6.377 1.00 58.74 187 LEU A CA 1
ATOM 1170 C C . LEU A 1 156 ? -35.070 69.448 6.148 1.00 53.61 187 LEU A C 1
ATOM 1171 O O . LEU A 1 156 ? -35.555 70.405 5.545 1.00 46.03 187 LEU A O 1
ATOM 1176 N N . GLY A 1 157 ? -35.774 68.425 6.577 1.00 57.02 188 GLY A N 1
ATOM 1177 C CA . GLY A 1 157 ? -37.247 68.422 6.447 1.00 54.67 188 GLY A CA 1
ATOM 1178 C C . GLY A 1 157 ? -37.814 69.618 7.221 1.00 51.90 188 GLY A C 1
ATOM 1179 O O . GLY A 1 157 ? -38.695 70.322 6.737 1.00 51.12 188 GLY A O 1
ATOM 1180 N N . GLN A 1 158 ? -37.327 69.811 8.455 1.00 46.37 189 GLN A N 1
ATOM 1181 C CA . GLN A 1 158 ? -37.760 70.908 9.303 1.00 51.87 189 GLN A CA 1
ATOM 1182 C C . GLN A 1 158 ? -37.490 72.258 8.612 1.00 57.96 189 GLN A C 1
ATOM 1183 O O . GLN A 1 158 ? -38.346 73.153 8.620 1.00 50.73 189 GLN A O 1
ATOM 1189 N N . ALA A 1 159 ? -36.299 72.399 8.038 1.00 55.94 190 ALA A N 1
ATOM 1190 C CA . ALA A 1 159 ? -35.924 73.647 7.340 1.00 59.27 190 ALA A CA 1
ATOM 1191 C C . ALA A 1 159 ? -36.790 73.934 6.137 1.00 55.83 190 ALA A C 1
ATOM 1192 O O . ALA A 1 159 ? -37.017 75.107 5.808 1.00 54.41 190 ALA A O 1
ATOM 1194 N N . LEU A 1 160 ? -37.215 72.875 5.451 1.00 49.78 191 LEU A N 1
ATOM 1195 C CA . LEU A 1 160 ? -38.099 73.058 4.312 1.00 56.05 191 LEU A CA 1
ATOM 1196 C C . LEU A 1 160 ? -39.405 73.710 4.747 1.00 50.62 191 LEU A C 1
ATOM 1197 O O . LEU A 1 160 ? -39.903 74.645 4.125 1.00 52.07 191 LEU A O 1
ATOM 1202 N N . ILE A 1 161 ? -40.001 73.161 5.787 1.00 49.42 192 ILE A N 1
ATOM 1203 C CA . ILE A 1 161 ? -41.262 73.708 6.322 1.00 42.61 192 ILE A CA 1
ATOM 1204 C C . ILE A 1 161 ? -41.039 75.072 6.897 1.00 48.23 192 ILE A C 1
ATOM 1205 O O . ILE A 1 161 ? -41.805 75.983 6.721 1.00 48.61 192 ILE A O 1
ATOM 1210 N N . ARG A 1 162 ? -39.923 75.248 7.570 1.00 51.06 193 ARG A N 1
ATOM 1211 C CA . ARG A 1 162 ? -39.664 76.535 8.227 1.00 50.77 193 ARG A CA 1
ATOM 1212 C C . ARG A 1 162 ? -39.263 77.675 7.365 1.00 46.18 193 ARG A C 1
ATOM 1213 O O . ARG A 1 162 ? -39.675 78.817 7.632 1.00 49.77 193 ARG A O 1
ATOM 1221 N N . ASP A 1 163 ? -38.380 77.415 6.414 1.00 47.08 194 ASP A N 1
ATOM 1222 C CA . ASP A 1 163 ? -37.732 78.540 5.636 1.00 49.40 194 ASP A CA 1
ATOM 1223 C C . ASP A 1 163 ? -38.293 78.716 4.255 1.00 48.73 194 ASP A C 1
ATOM 1224 O O . ASP A 1 163 ? -38.277 79.821 3.755 1.00 46.35 194 ASP A O 1
ATOM 1229 N N . VAL A 1 164 ? -38.782 77.630 3.630 1.00 44.37 195 VAL A N 1
ATOM 1230 C CA . VAL A 1 164 ? -39.368 77.708 2.253 1.00 49.14 195 VAL A CA 1
ATOM 1231 C C . VAL A 1 164 ? -40.820 77.129 2.175 1.00 49.49 195 VAL A C 1
ATOM 1232 O O . VAL A 1 164 ? -41.086 76.133 1.469 1.00 44.59 195 VAL A O 1
ATOM 1236 N N . PRO A 1 165 ? -41.746 77.760 2.897 1.00 48.54 196 PRO A N 1
ATOM 1237 C CA . PRO A 1 165 ? -43.166 77.213 2.965 1.00 51.11 196 PRO A CA 1
ATOM 1238 C C . PRO A 1 165 ? -43.850 76.996 1.599 1.00 48.72 196 PRO A C 1
ATOM 1239 O O . PRO A 1 165 ? -44.507 76.008 1.403 1.00 54.22 196 PRO A O 1
ATOM 1243 N N . GLU A 1 166 ? -43.600 77.880 0.649 1.00 53.52 197 GLU A N 1
ATOM 1244 C CA . GLU A 1 166 ? -44.154 77.781 -0.717 1.00 50.77 197 GLU A CA 1
ATOM 1245 C C . GLU A 1 166 ? -43.608 76.598 -1.418 1.00 48.24 197 GLU A C 1
ATOM 1246 O O . GLU A 1 166 ? -44.283 76.017 -2.247 1.00 56.47 197 GLU A O 1
ATOM 1252 N N . GLU A 1 167 ? -42.394 76.228 -1.075 1.00 53.90 198 GLU A N 1
ATOM 1253 C CA . GLU A 1 167 ? -41.850 75.026 -1.655 1.00 50.91 198 GLU A CA 1
ATOM 1254 C C . GLU A 1 167 ? -42.459 73.857 -0.926 1.00 47.84 198 GLU A C 1
ATOM 1255 O O . GLU A 1 167 ? -42.858 72.900 -1.566 1.00 51.88 198 GLU A O 1
ATOM 1261 N N . TYR A 1 168 ? -42.552 73.937 0.419 1.00 48.32 199 TYR A N 1
ATOM 1262 C CA . TYR A 1 168 ? -43.057 72.807 1.233 1.00 47.08 199 TYR A CA 1
ATOM 1263 C C . TYR A 1 168 ? -44.484 72.426 0.895 1.00 52.18 199 TYR A C 1
ATOM 1264 O O . TYR A 1 168 ? -44.828 71.256 0.970 1.00 47.04 199 TYR A O 1
ATOM 1273 N N . ALA A 1 169 ? -45.294 73.411 0.520 1.00 46.41 200 ALA A N 1
ATOM 1274 C CA . ALA A 1 169 ? -46.707 73.116 0.212 1.00 56.47 200 ALA A CA 1
ATOM 1275 C C . ALA A 1 169 ? -46.821 72.118 -0.906 1.00 50.26 200 ALA A C 1
ATOM 1276 O O . ALA A 1 169 ? -47.726 71.271 -0.935 1.00 52.34 200 ALA A O 1
ATOM 1278 N N . ILE A 1 170 ? -45.828 72.131 -1.770 1.00 50.06 201 ILE A N 1
ATOM 1279 C CA . ILE A 1 170 ? -45.894 71.254 -2.915 1.00 49.66 201 ILE A CA 1
ATOM 1280 C C . ILE A 1 170 ? -45.794 69.747 -2.539 1.00 45.16 201 ILE A C 1
ATOM 1281 O O . ILE A 1 170 ? -46.269 68.926 -3.277 1.00 47.09 201 ILE A O 1
ATOM 1286 N N . TYR A 1 171 ? -45.264 69.422 -1.355 1.00 44.95 202 TYR A N 1
ATOM 1287 C CA . TYR A 1 171 ? -45.060 68.059 -0.949 1.00 44.90 202 TYR A CA 1
ATOM 1288 C C . TYR A 1 171 ? -46.365 67.324 -0.623 1.00 52.38 202 TYR A C 1
ATOM 1289 O O . TYR A 1 171 ? -46.380 66.075 -0.487 1.00 50.82 202 TYR A O 1
ATOM 1298 N N . SER A 1 172 ? -47.466 68.077 -0.483 1.00 48.59 203 SER A N 1
ATOM 1299 C CA . SER A 1 172 ? -48.725 67.418 -0.190 1.00 55.79 203 SER A CA 1
ATOM 1300 C C . SER A 1 172 ? -49.560 67.229 -1.415 1.00 52.46 203 SER A C 1
ATOM 1301 O O . SER A 1 172 ? -50.665 66.690 -1.311 1.00 50.61 203 SER A O 1
ATOM 1304 N N . GLU A 1 173 ? -49.040 67.605 -2.590 1.00 51.60 204 GLU A N 1
ATOM 1305 C CA . GLU A 1 173 ? -49.733 67.362 -3.863 1.00 46.19 204 GLU A CA 1
ATOM 1306 C C . GLU A 1 173 ? -49.547 65.873 -4.141 1.00 42.70 204 GLU A C 1
ATOM 1307 O O . GLU A 1 173 ? -48.448 65.333 -4.035 1.00 46.62 204 GLU A O 1
ATOM 1313 N N . GLN A 1 174 ? -50.630 65.210 -4.469 1.00 44.54 205 GLN A N 1
ATOM 1314 C CA . GLN A 1 174 ? -50.675 63.744 -4.635 1.00 46.31 205 GLN A CA 1
ATOM 1315 C C . GLN A 1 174 ? -50.280 63.221 -5.967 1.00 46.24 205 GLN A C 1
ATOM 1316 O O . GLN A 1 174 ? -49.998 61.985 -6.113 1.00 49.71 205 GLN A O 1
ATOM 1322 N N . LYS A 1 175 ? -50.327 64.101 -6.965 1.00 44.09 206 LYS A N 1
ATOM 1323 C CA . LYS A 1 175 ? -49.957 63.662 -8.299 1.00 58.50 206 LYS A CA 1
ATOM 1324 C C . LYS A 1 175 ? -49.600 64.808 -9.190 1.00 59.37 206 LYS A C 1
ATOM 1325 O O . LYS A 1 175 ? -49.857 65.941 -8.877 1.00 59.93 206 LYS A O 1
ATOM 1331 N N . PHE A 1 176 ? -48.997 64.461 -10.310 1.00 56.55 207 PHE A N 1
ATOM 1332 C CA . PHE A 1 176 ? -48.602 65.457 -11.263 1.00 60.09 207 PHE A CA 1
ATOM 1333 C C . PHE A 1 176 ? -48.494 64.776 -12.587 1.00 56.98 207 PHE A C 1
ATOM 1334 O O . PHE A 1 176 ? -47.970 63.668 -12.684 1.00 53.47 207 PHE A O 1
ATOM 1342 N N . THR A 1 177 ? -49.016 65.466 -13.581 1.00 55.31 208 THR A N 1
ATOM 1343 C CA . THR A 1 177 ? -48.982 65.089 -14.955 1.00 61.36 208 THR A CA 1
ATOM 1344 C C . THR A 1 177 ? -48.050 66.024 -15.789 1.00 56.47 208 THR A C 1
ATOM 1345 O O . THR A 1 177 ? -48.147 67.246 -15.717 1.00 59.85 208 THR A O 1
ATOM 1349 N N . TYR A 1 178 ? -47.186 65.400 -16.579 1.00 62.84 209 TYR A N 1
ATOM 1350 C CA . TYR A 1 178 ? -46.342 66.085 -17.532 1.00 61.18 209 TYR A CA 1
ATOM 1351 C C . TYR A 1 178 ? -46.288 65.254 -18.817 1.00 61.80 209 TYR A C 1
ATOM 1352 O O . TYR A 1 178 ? -46.042 64.031 -18.797 1.00 55.07 209 TYR A O 1
ATOM 1361 N N . ASN A 1 179 ? -46.605 65.927 -19.931 1.00 58.10 210 ASN A N 1
ATOM 1362 C CA . ASN A 1 179 ? -46.568 65.350 -21.216 1.00 61.90 210 ASN A CA 1
ATOM 1363 C C . ASN A 1 179 ? -47.484 64.103 -21.319 1.00 59.29 210 ASN A C 1
ATOM 1364 O O . ASN A 1 179 ? -47.199 63.169 -22.003 1.00 60.35 210 ASN A O 1
ATOM 1369 N N . GLY A 1 180 ? -48.626 64.144 -20.661 1.00 65.02 211 GLY A N 1
ATOM 1370 C CA . GLY A 1 180 ? -49.606 63.071 -20.719 1.00 70.81 211 GLY A CA 1
ATOM 1371 C C . GLY A 1 180 ? -49.234 61.865 -19.901 1.00 62.73 211 GLY A C 1
ATOM 1372 O O . GLY A 1 180 ? -49.843 60.830 -20.048 1.00 62.81 211 GLY A O 1
ATOM 1373 N N . ILE A 1 181 ? -48.238 62.029 -19.055 1.00 63.33 212 ILE A N 1
ATOM 1374 C CA . ILE A 1 181 ? -47.770 61.008 -18.117 1.00 60.02 212 ILE A CA 1
ATOM 1375 C C . ILE A 1 181 ? -48.051 61.472 -16.681 1.00 59.30 212 ILE A C 1
ATOM 1376 O O . ILE A 1 181 ? -47.484 62.493 -16.234 1.00 56.18 212 ILE A O 1
ATOM 1381 N N . THR A 1 182 ? -48.964 60.748 -15.997 1.00 55.87 213 THR A N 1
ATOM 1382 C CA . THR A 1 182 ? -49.380 61.052 -14.644 1.00 53.49 213 THR A CA 1
ATOM 1383 C C . THR A 1 182 ? -48.651 60.147 -13.692 1.00 59.47 213 THR A C 1
ATOM 1384 O O . THR A 1 182 ? -48.625 58.946 -13.889 1.00 54.62 213 THR A O 1
ATOM 1388 N N . GLN A 1 183 ? -48.032 60.725 -12.651 1.00 51.34 214 GLN A N 1
ATOM 1389 C CA . GLN A 1 183 ? -47.310 59.954 -11.652 1.00 57.19 214 GLN A CA 1
ATOM 1390 C C . GLN A 1 183 ? -47.807 60.434 -10.295 1.00 55.17 214 GLN A C 1
ATOM 1391 O O . GLN A 1 183 ? -48.126 61.605 -10.110 1.00 56.91 214 GLN A O 1
ATOM 1397 N N . TYR A 1 184 ? -47.909 59.491 -9.380 1.00 54.12 215 TYR A N 1
ATOM 1398 C CA . TYR A 1 184 ? -48.336 59.723 -8.034 1.00 52.87 215 TYR A CA 1
ATOM 1399 C C . TYR A 1 184 ? -47.222 59.965 -7.059 1.00 54.90 215 TYR A C 1
ATOM 1400 O O . TYR A 1 184 ? -46.161 59.429 -7.153 1.00 53.38 215 TYR A O 1
ATOM 1409 N N . ASN A 1 185 ? -47.530 60.782 -6.071 1.00 50.19 216 ASN A N 1
ATOM 1410 C CA . ASN A 1 185 ? -46.641 60.997 -4.978 1.00 48.54 216 ASN A CA 1
ATOM 1411 C C . ASN A 1 185 ? -46.587 59.681 -4.219 1.00 50.82 216 ASN A C 1
ATOM 1412 O O . ASN A 1 185 ? -47.629 59.176 -3.847 1.00 47.66 216 ASN A O 1
ATOM 1417 N N . ARG A 1 186 ? -45.404 59.118 -4.041 1.00 51.04 217 ARG A N 1
ATOM 1418 C CA . ARG A 1 186 ? -45.162 57.850 -3.340 1.00 49.30 217 ARG A CA 1
ATOM 1419 C C . ARG A 1 186 ? -45.323 57.930 -1.828 1.00 46.35 217 ARG A C 1
ATOM 1420 O O . ARG A 1 186 ? -45.206 56.921 -1.138 1.00 46.77 217 ARG A O 1
ATOM 1428 N N . ASN A 1 187 ? -45.517 59.130 -1.245 1.00 48.49 218 ASN A N 1
ATOM 1429 C CA . ASN A 1 187 ? -45.788 59.199 0.185 1.00 44.73 218 ASN A CA 1
ATOM 1430 C C . ASN A 1 187 ? -47.285 58.855 0.451 1.00 51.16 218 ASN A C 1
ATOM 1431 O O . ASN A 1 187 ? -48.180 59.716 0.443 1.00 46.55 218 ASN A O 1
ATOM 1436 N N . GLY A 1 188 ? -47.533 57.584 0.651 1.00 50.46 219 GLY A N 1
ATOM 1437 C CA . GLY A 1 188 ? -48.865 57.035 0.880 1.00 57.94 219 GLY A CA 1
ATOM 1438 C C . GLY A 1 188 ? -49.567 57.602 2.095 1.00 60.99 219 GLY A C 1
ATOM 1439 O O . GLY A 1 188 ? -50.795 57.717 2.105 1.00 54.10 219 GLY A O 1
ATOM 1440 N N . LEU A 1 189 ? -48.792 58.067 3.080 1.00 56.74 220 LEU A N 1
ATOM 1441 C CA . LEU A 1 189 ? -49.403 58.685 4.255 1.00 48.36 220 LEU A CA 1
ATOM 1442 C C . LEU A 1 189 ? -50.207 59.931 3.948 1.00 45.48 220 LEU A C 1
ATOM 1443 O O . LEU A 1 189 ? -51.067 60.318 4.750 1.00 51.67 220 LEU A O 1
ATOM 1448 N N . LEU A 1 190 ? -50.015 60.512 2.764 1.00 50.03 221 LEU A N 1
ATOM 1449 C CA . LEU A 1 190 ? -50.821 61.682 2.353 1.00 46.79 221 LEU A CA 1
ATOM 1450 C C . LEU A 1 190 ? -52.309 61.323 2.241 1.00 52.67 221 LEU A C 1
ATOM 1451 O O . LEU A 1 190 ? -53.136 62.199 2.325 1.00 49.38 221 LEU A O 1
ATOM 1456 N N . TRP A 1 191 ? -52.618 60.029 2.026 1.00 47.78 222 TRP A N 1
ATOM 1457 C CA . TRP A 1 191 ? -53.994 59.542 1.866 1.00 50.18 222 TRP A CA 1
ATOM 1458 C C . TRP A 1 191 ? -54.624 59.070 3.193 1.00 58.85 222 TRP A C 1
ATOM 1459 O O . TRP A 1 191 ? -55.807 58.727 3.242 1.00 69.63 222 TRP A O 1
ATOM 1470 N N . ASP A 1 192 ? -53.828 58.992 4.252 1.00 62.67 223 ASP A N 1
ATOM 1471 C CA . ASP A 1 192 ? -54.343 58.552 5.542 1.00 55.14 223 ASP A CA 1
ATOM 1472 C C . ASP A 1 192 ? -55.293 59.607 6.121 1.00 55.81 223 ASP A C 1
ATOM 1473 O O . ASP A 1 192 ? -54.915 60.728 6.438 1.00 54.07 223 ASP A O 1
ATOM 1478 N N . LYS A 1 193 ? -56.522 59.192 6.326 1.00 57.87 224 LYS A N 1
ATOM 1479 C CA . LYS A 1 193 ? -57.566 60.068 6.855 1.00 62.55 224 LYS A CA 1
ATOM 1480 C C . LYS A 1 193 ? -57.520 60.364 8.341 1.00 57.58 224 LYS A C 1
ATOM 1481 O O . LYS A 1 193 ? -58.072 61.369 8.767 1.00 57.69 224 LYS A O 1
ATOM 1487 N N . SER A 1 194 ? -56.993 59.439 9.142 1.00 59.80 225 SER A N 1
ATOM 1488 C CA . SER A 1 194 ? -56.859 59.638 10.582 1.00 62.63 225 SER A CA 1
ATOM 1489 C C . SER A 1 194 ? -55.760 60.651 10.952 1.00 60.38 225 SER A C 1
ATOM 1490 O O . SER A 1 194 ? -55.725 61.100 12.083 1.00 63.18 225 SER A O 1
ATOM 1493 N N . MET A 1 195 ? -54.856 60.973 10.041 1.00 66.04 226 MET A N 1
ATOM 1494 C CA . MET A 1 195 ? -53.697 61.855 10.333 1.00 61.52 226 MET A CA 1
ATOM 1495 C C . MET A 1 195 ? -53.540 62.975 9.321 1.00 65.43 226 MET A C 1
ATOM 1496 O O . MET A 1 195 ? -53.974 62.858 8.195 1.00 79.96 226 MET A O 1
ATOM 1501 N N . ASN A 1 196 ? -52.913 64.071 9.743 1.00 58.76 227 ASN A N 1
ATOM 1502 C CA . ASN A 1 196 ? -52.646 65.202 8.876 1.00 55.62 227 ASN A CA 1
ATOM 1503 C C . ASN A 1 196 ? -51.145 65.227 8.535 1.00 53.40 227 ASN A C 1
ATOM 1504 O O . ASN A 1 196 ? -50.369 65.997 9.080 1.00 53.76 227 ASN A O 1
ATOM 1509 N N . VAL A 1 197 ? -50.757 64.325 7.653 1.00 55.16 228 VAL A N 1
ATOM 1510 C CA . VAL A 1 197 ? -49.416 64.201 7.118 1.00 47.47 228 VAL A CA 1
ATOM 1511 C C . VAL A 1 197 ? -49.392 65.019 5.852 1.00 49.38 228 VAL A C 1
ATOM 1512 O O . VAL A 1 197 ? -50.184 64.796 4.933 1.00 57.56 228 VAL A O 1
ATOM 1516 N N . ASP A 1 198 ? -48.513 66.010 5.792 1.00 46.56 229 ASP A N 1
ATOM 1517 C CA . ASP A 1 198 ? -48.442 66.887 4.643 1.00 45.40 229 ASP A CA 1
ATOM 1518 C C . ASP A 1 198 ? -47.033 66.901 3.980 1.00 48.44 229 ASP A C 1
ATOM 1519 O O . ASP A 1 198 ? -46.722 67.778 3.205 1.00 46.78 229 ASP A O 1
ATOM 1524 N N . GLY A 1 199 ? -46.216 65.896 4.282 1.00 46.86 230 GLY A N 1
ATOM 1525 C CA . GLY A 1 199 ? -44.917 65.732 3.685 1.00 45.43 230 GLY A CA 1
ATOM 1526 C C . GLY A 1 199 ? -44.255 64.467 4.239 1.00 43.45 230 GLY A C 1
ATOM 1527 O O . GLY A 1 199 ? -44.824 63.785 5.072 1.00 48.98 230 GLY A O 1
ATOM 1528 N N . ILE A 1 200 ? -43.022 64.183 3.859 1.00 43.32 231 ILE A N 1
ATOM 1529 C CA . ILE A 1 200 ? -42.247 65.025 2.970 1.00 45.43 231 ILE A CA 1
ATOM 1530 C C . ILE A 1 200 ? -41.767 64.266 1.737 1.00 47.41 231 ILE A C 1
ATOM 1531 O O . ILE A 1 200 ? -42.257 64.467 0.643 1.00 38.27 231 ILE A O 1
ATOM 1536 N N . LYS A 1 201 ? -40.810 63.382 1.902 1.00 45.40 232 LYS A N 1
ATOM 1537 C CA . LYS A 1 201 ? -40.228 62.750 0.752 1.00 46.88 232 LYS A CA 1
ATOM 1538 C C . LYS A 1 201 ? -39.856 61.323 1.023 1.00 47.09 232 LYS A C 1
ATOM 1539 O O . LYS A 1 201 ? -39.329 60.951 2.031 1.00 49.09 232 LYS A O 1
ATOM 1545 N N . THR A 1 202 ? -39.963 60.588 -0.015 1.00 44.40 233 THR A N 1
ATOM 1546 C CA . THR A 1 202 ? -39.750 59.188 -0.019 1.00 57.15 233 THR A CA 1
ATOM 1547 C C . THR A 1 202 ? -38.438 58.813 -0.758 1.00 49.77 233 THR A C 1
ATOM 1548 O O . THR A 1 202 ? -37.928 59.552 -1.532 1.00 49.85 233 THR A O 1
ATOM 1552 N N . GLY A 1 203 ? -37.886 57.662 -0.467 1.00 57.87 234 GLY A N 1
ATOM 1553 C CA . GLY A 1 203 ? -36.699 57.192 -1.223 1.00 54.86 234 GLY A CA 1
ATOM 1554 C C . GLY A 1 203 ? -36.304 55.799 -0.900 1.00 51.48 234 GLY A C 1
ATOM 1555 O O . GLY A 1 203 ? -36.833 55.215 0.060 1.00 54.99 234 GLY A O 1
ATOM 1556 N N . HIS A 1 204 ? -35.302 55.284 -1.617 1.00 59.05 235 HIS A N 1
ATOM 1557 C CA . HIS A 1 204 ? -34.787 53.921 -1.361 1.00 59.36 235 HIS A CA 1
ATOM 1558 C C . HIS A 1 204 ? -33.254 53.934 -1.399 1.00 67.42 235 HIS A C 1
ATOM 1559 O O . HIS A 1 204 ? -32.656 54.596 -2.235 1.00 66.20 235 HIS A O 1
ATOM 1566 N N . THR A 1 205 ? -32.610 53.207 -0.498 1.00 65.16 236 THR A N 1
ATOM 1567 C CA . THR A 1 205 ? -31.116 53.105 -0.447 1.00 72.54 236 THR A CA 1
ATOM 1568 C C . THR A 1 205 ? -30.829 51.627 -0.694 1.00 73.71 236 THR A C 1
ATOM 1569 O O . THR A 1 205 ? -31.163 50.794 0.122 1.00 72.31 236 THR A O 1
ATOM 1573 N N . SER A 1 206 ? -30.210 51.323 -1.823 1.00 80.97 237 SER A N 1
ATOM 1574 C CA . SER A 1 206 ? -30.158 49.940 -2.316 1.00 89.55 237 SER A CA 1
ATOM 1575 C C . SER A 1 206 ? -29.790 48.762 -1.386 1.00 91.70 237 SER A C 1
ATOM 1576 O O . SER A 1 206 ? -30.441 47.697 -1.486 1.00 90.03 237 SER A O 1
ATOM 1579 N N . GLY A 1 207 ? -28.811 48.906 -0.493 1.00 74.20 238 GLY A N 1
ATOM 1580 C CA . GLY A 1 207 ? -28.508 47.780 0.419 1.00 79.84 238 GLY A CA 1
ATOM 1581 C C . GLY A 1 207 ? -29.260 47.823 1.750 1.00 78.88 238 GLY A C 1
ATOM 1582 O O . GLY A 1 207 ? -29.270 46.849 2.464 1.00 84.16 238 GLY A O 1
ATOM 1583 N N . ALA A 1 208 ? -29.958 48.933 2.024 1.00 71.52 239 ALA A N 1
ATOM 1584 C CA . ALA A 1 208 ? -30.642 49.178 3.318 1.00 71.35 239 ALA A CA 1
ATOM 1585 C C . ALA A 1 208 ? -32.163 49.071 3.296 1.00 70.48 239 ALA A C 1
ATOM 1586 O O . ALA A 1 208 ? -32.730 48.361 4.135 1.00 70.92 239 ALA A O 1
ATOM 1588 N N . GLY A 1 209 ? -32.812 49.760 2.360 1.00 66.46 240 GLY A N 1
ATOM 1589 C CA . GLY A 1 209 ? -34.274 49.649 2.209 1.00 62.66 240 GLY A CA 1
ATOM 1590 C C . GLY A 1 209 ? -35.006 50.919 1.899 1.00 54.53 240 GLY A C 1
ATOM 1591 O O . GLY A 1 209 ? -34.413 51.854 1.399 1.00 59.32 240 GLY A O 1
ATOM 1592 N N . TYR A 1 210 ? -36.295 50.942 2.190 1.00 50.46 241 TYR A N 1
ATOM 1593 C CA . TYR A 1 210 ? -37.138 52.079 1.949 1.00 49.29 241 TYR A CA 1
ATOM 1594 C C . TYR A 1 210 ? -37.080 53.102 3.041 1.00 48.84 241 TYR A C 1
ATOM 1595 O O . TYR A 1 210 ? -37.123 52.779 4.239 1.00 55.52 241 TYR A O 1
ATOM 1604 N N . ASN A 1 211 ? -37.064 54.366 2.596 1.00 47.08 242 ASN A N 1
ATOM 1605 C CA . ASN A 1 211 ? -37.002 55.475 3.478 1.00 46.18 242 ASN A CA 1
ATOM 1606 C C . ASN A 1 211 ? -38.179 56.428 3.364 1.00 49.08 242 ASN A C 1
ATOM 1607 O O . ASN A 1 211 ? -38.704 56.627 2.296 1.00 48.35 242 ASN A O 1
ATOM 1612 N N . LEU A 1 212 ? -38.474 57.131 4.463 1.00 51.56 243 LEU A N 1
ATOM 1613 C CA . LEU A 1 212 ? -39.423 58.195 4.447 1.00 46.33 243 LEU A CA 1
ATOM 1614 C C . LEU A 1 212 ? -39.079 59.311 5.407 1.00 45.19 243 LEU A C 1
ATOM 1615 O O . LEU A 1 212 ? -38.772 59.057 6.559 1.00 47.49 243 LEU A O 1
ATOM 1620 N N . VAL A 1 213 ? -39.165 60.542 4.938 1.00 47.87 244 VAL A N 1
ATOM 1621 C CA . VAL A 1 213 ? -39.063 61.732 5.799 1.00 49.01 244 VAL A CA 1
ATOM 1622 C C . VAL A 1 213 ? -40.498 62.234 5.833 1.00 44.01 244 VAL A C 1
ATOM 1623 O O . VAL A 1 213 ? -41.012 62.616 4.799 1.00 44.30 244 VAL A O 1
ATOM 1627 N N . SER A 1 214 ? -41.141 62.239 6.998 1.00 44.48 245 SER A N 1
ATOM 1628 C CA . SER A 1 214 ? -42.510 62.686 7.078 1.00 46.47 245 SER A CA 1
ATOM 1629 C C . SER A 1 214 ? -42.690 63.825 8.058 1.00 54.87 245 SER A C 1
ATOM 1630 O O . SER A 1 214 ? -41.828 64.037 8.865 1.00 52.32 245 SER A O 1
ATOM 1633 N N . SER A 1 215 ? -43.807 64.569 7.941 1.00 47.33 246 SER A N 1
ATOM 1634 C CA . SER A 1 215 ? -44.161 65.572 8.886 1.00 49.95 246 SER A CA 1
ATOM 1635 C C . SER A 1 215 ? -45.674 65.539 9.005 1.00 51.31 246 SER A C 1
ATOM 1636 O O . SER A 1 215 ? -46.339 65.309 8.033 1.00 55.82 246 SER A O 1
ATOM 1639 N N . ALA A 1 216 ? -46.196 65.857 10.188 1.00 50.19 247 ALA A N 1
ATOM 1640 C CA . ALA A 1 216 ? -47.611 65.856 10.431 1.00 53.84 247 ALA A CA 1
ATOM 1641 C C . ALA A 1 216 ? -47.945 66.799 11.517 1.00 48.70 247 ALA A C 1
ATOM 1642 O O . ALA A 1 216 ? -47.077 67.166 12.323 1.00 53.83 247 ALA A O 1
ATOM 1644 N N . THR A 1 217 ? -49.222 67.178 11.546 1.00 45.53 248 THR A N 1
ATOM 1645 C CA . THR A 1 217 ? -49.726 68.049 12.581 1.00 53.05 248 THR A CA 1
ATOM 1646 C C . THR A 1 217 ? -50.942 67.416 13.250 1.00 63.72 248 THR A C 1
ATOM 1647 O O . THR A 1 217 ? -51.629 66.565 12.672 1.00 59.69 248 THR A O 1
ATOM 1651 N N . GLU A 1 218 ? -51.182 67.849 14.486 1.00 63.95 249 GLU A N 1
ATOM 1652 C CA . GLU A 1 218 ? -52.340 67.399 15.320 1.00 64.37 249 GLU A CA 1
ATOM 1653 C C . GLU A 1 218 ? -52.444 68.468 16.402 1.00 63.72 249 GLU A C 1
ATOM 1654 O O . GLU A 1 218 ? -51.511 68.702 17.177 1.00 70.55 249 GLU A O 1
ATOM 1660 N N . GLY A 1 219 ? -53.543 69.198 16.395 1.00 64.13 250 GLY A N 1
ATOM 1661 C CA . GLY A 1 219 ? -53.700 70.290 17.309 1.00 67.62 250 GLY A CA 1
ATOM 1662 C C . GLY A 1 219 ? -52.616 71.314 17.043 1.00 61.88 250 GLY A C 1
ATOM 1663 O O . GLY A 1 219 ? -52.381 71.692 15.903 1.00 64.66 250 GLY A O 1
ATOM 1664 N N . ASN A 1 220 ? -51.947 71.753 18.110 1.00 60.90 251 ASN A N 1
ATOM 1665 C CA . ASN A 1 220 ? -50.863 72.682 17.984 1.00 57.51 251 ASN A CA 1
ATOM 1666 C C . ASN A 1 220 ? -49.535 72.035 17.833 1.00 58.70 251 ASN A C 1
ATOM 1667 O O . ASN A 1 220 ? -48.515 72.740 17.892 1.00 66.88 251 ASN A O 1
ATOM 1672 N N . MET A 1 221 ? -49.516 70.722 17.557 1.00 61.18 252 MET A N 1
ATOM 1673 C CA . MET A 1 221 ? -48.257 70.026 17.416 1.00 58.74 252 MET A CA 1
ATOM 1674 C C . MET A 1 221 ? -47.845 69.785 15.991 1.00 55.71 252 MET A C 1
ATOM 1675 O O . MET A 1 221 ? -48.686 69.645 15.115 1.00 57.57 252 MET A O 1
ATOM 1680 N N . ARG A 1 222 ? -46.536 69.759 15.776 1.00 53.31 253 ARG A N 1
ATOM 1681 C CA . ARG A 1 222 ? -45.979 69.391 14.495 1.00 48.84 253 ARG A CA 1
ATOM 1682 C C . ARG A 1 222 ? -44.754 68.579 14.765 1.00 50.34 253 ARG A C 1
ATOM 1683 O O . ARG A 1 222 ? -43.876 68.965 15.594 1.00 48.82 253 ARG A O 1
ATOM 1691 N N . LEU A 1 223 ? -44.708 67.426 14.096 1.00 48.47 254 LEU A N 1
ATOM 1692 C CA . LEU A 1 223 ? -43.573 66.542 14.235 1.00 49.84 254 LEU A CA 1
ATOM 1693 C C . LEU A 1 223 ? -42.937 66.293 12.918 1.00 46.29 254 LEU A C 1
ATOM 1694 O O . LEU A 1 223 ? -43.597 66.359 11.912 1.00 47.28 254 LEU A O 1
ATOM 1699 N N . VAL A 1 224 ? -41.637 66.006 12.947 1.00 55.28 255 VAL A N 1
ATOM 1700 C CA . VAL A 1 224 ? -40.892 65.596 11.767 1.00 50.82 255 VAL A CA 1
ATOM 1701 C C . VAL A 1 224 ? -40.314 64.225 12.117 1.00 52.87 255 VAL A C 1
ATOM 1702 O O . VAL A 1 224 ? -39.691 64.071 13.164 1.00 59.79 255 VAL A O 1
ATOM 1706 N N . ALA A 1 225 ? -40.537 63.243 11.268 1.00 46.67 256 ALA A N 1
ATOM 1707 C CA . ALA A 1 225 ? -39.983 61.894 11.455 1.00 47.44 256 ALA A CA 1
ATOM 1708 C C . ALA A 1 225 ? -39.206 61.416 10.244 1.00 48.23 256 ALA A C 1
ATOM 1709 O O . ALA A 1 225 ? -39.486 61.800 9.097 1.00 45.53 256 ALA A O 1
ATOM 1711 N N . VAL A 1 226 ? -38.134 60.699 10.520 1.00 46.47 257 VAL A N 1
ATOM 1712 C CA . VAL A 1 226 ? -37.328 60.133 9.449 1.00 53.20 257 VAL A CA 1
ATOM 1713 C C . VAL A 1 226 ? -37.186 58.643 9.762 1.00 51.23 257 VAL A C 1
ATOM 1714 O O . VAL A 1 226 ? -36.844 58.258 10.894 1.00 55.19 257 VAL A O 1
ATOM 1718 N N . VAL A 1 227 ? -37.470 57.815 8.774 1.00 51.46 258 VAL A N 1
ATOM 1719 C CA . VAL A 1 227 ? -37.340 56.334 8.934 1.00 52.31 258 VAL A CA 1
ATOM 1720 C C . VAL A 1 227 ? -36.499 55.870 7.768 1.00 48.10 258 VAL A C 1
ATOM 1721 O O . VAL A 1 227 ? -36.776 56.191 6.646 1.00 48.77 258 VAL A O 1
ATOM 1725 N N . MET A 1 228 ? -35.422 55.167 8.060 1.00 54.18 259 MET A N 1
ATOM 1726 C CA . MET A 1 228 ? -34.516 54.691 7.009 1.00 57.76 259 MET A CA 1
ATOM 1727 C C . MET A 1 228 ? -34.353 53.212 7.055 1.00 50.68 259 MET A C 1
ATOM 1728 O O . MET A 1 228 ? -34.153 52.650 8.108 1.00 56.73 259 MET A O 1
ATOM 1733 N N . GLY A 1 229 ? -34.420 52.598 5.889 1.00 50.45 260 GLY A N 1
ATOM 1734 C CA . GLY A 1 229 ? -34.159 51.185 5.805 1.00 53.56 260 GLY A CA 1
ATOM 1735 C C . GLY A 1 229 ? -35.243 50.256 6.271 1.00 50.99 260 GLY A C 1
ATOM 1736 O O . GLY A 1 229 ? -34.953 49.378 7.016 1.00 56.75 260 GLY A O 1
ATOM 1737 N N . THR A 1 230 ? -36.479 50.476 5.839 1.00 52.71 261 THR A N 1
ATOM 1738 C CA . THR A 1 230 ? -37.610 49.558 6.124 1.00 50.81 261 THR A CA 1
ATOM 1739 C C . THR A 1 230 ? -37.652 48.523 5.016 1.00 57.51 261 THR A C 1
ATOM 1740 O O . THR A 1 230 ? -37.164 48.727 3.906 1.00 59.69 261 THR A O 1
ATOM 1744 N N . ASP A 1 231 ? -38.210 47.374 5.315 1.00 60.12 262 ASP A N 1
ATOM 1745 C CA . ASP A 1 231 ? -38.264 46.300 4.344 1.00 62.02 262 ASP A CA 1
ATOM 1746 C C . ASP A 1 231 ? -39.212 46.420 3.144 1.00 55.83 262 ASP A C 1
ATOM 1747 O O . ASP A 1 231 ? -38.991 45.727 2.194 1.00 56.54 262 ASP A O 1
ATOM 1752 N N . ASN A 1 232 ? -40.232 47.260 3.172 1.00 52.08 263 ASN A N 1
ATOM 1753 C CA . ASN A 1 232 ? -41.160 47.370 2.032 1.00 51.59 263 ASN A CA 1
ATOM 1754 C C . ASN A 1 232 ? -41.980 48.587 2.219 1.00 49.47 263 ASN A C 1
ATOM 1755 O O . ASN A 1 232 ? -41.922 49.193 3.287 1.00 54.87 263 ASN A O 1
ATOM 1760 N N . GLU A 1 233 ? -42.707 48.967 1.179 1.00 50.19 264 GLU A N 1
ATOM 1761 C CA . GLU A 1 233 ? -43.514 50.179 1.211 1.00 51.28 264 GLU A CA 1
ATOM 1762 C C . GLU A 1 233 ? -44.542 50.188 2.339 1.00 55.08 264 GLU A C 1
ATOM 1763 O O . GLU A 1 233 ? -44.730 51.225 2.950 1.00 64.23 264 GLU A O 1
ATOM 1769 N N . ASN A 1 234 ? -45.138 49.041 2.670 1.00 54.29 265 ASN A N 1
ATOM 1770 C CA . ASN A 1 234 ? -46.118 49.009 3.760 1.00 59.12 265 ASN A CA 1
ATOM 1771 C C . ASN A 1 234 ? -45.525 49.310 5.110 1.00 59.57 265 ASN A C 1
ATOM 1772 O O . ASN A 1 234 ? -46.094 50.115 5.851 1.00 54.58 265 ASN A O 1
ATOM 1777 N N . ALA A 1 235 ? -44.332 48.756 5.356 1.00 53.57 266 ALA A N 1
ATOM 1778 C CA . ALA A 1 235 ? -43.632 49.007 6.564 1.00 50.04 266 ALA A CA 1
ATOM 1779 C C . ALA A 1 235 ? -43.215 50.490 6.600 1.00 53.14 266 ALA A C 1
ATOM 1780 O O . ALA A 1 235 ? -43.348 51.136 7.630 1.00 55.95 266 ALA A O 1
ATOM 1782 N N . ARG A 1 236 ? -42.707 51.035 5.507 1.00 52.39 267 ARG A N 1
ATOM 1783 C CA . ARG A 1 236 ? -42.338 52.461 5.498 1.00 53.64 267 ARG A CA 1
ATOM 1784 C C . ARG A 1 236 ? -43.545 53.348 6.041 1.00 49.18 267 ARG A C 1
ATOM 1785 O O . ARG A 1 236 ? -43.389 54.188 6.935 1.00 52.11 267 ARG A O 1
ATOM 1793 N N . LYS A 1 237 ? -44.746 53.060 5.579 1.00 58.69 268 LYS A N 1
ATOM 1794 C CA . LYS A 1 237 ? -45.898 53.806 6.065 1.00 57.53 268 LYS A CA 1
ATOM 1795 C C . LYS A 1 237 ? -46.211 53.485 7.516 1.00 52.76 268 LYS A C 1
ATOM 1796 O O . LYS A 1 237 ? -46.316 54.395 8.328 1.00 49.01 268 LYS A O 1
ATOM 1802 N N . ALA A 1 238 ? -46.383 52.198 7.837 1.00 49.98 269 ALA A N 1
ATOM 1803 C CA . ALA A 1 238 ? -46.742 51.824 9.202 1.00 52.01 269 ALA A CA 1
ATOM 1804 C C . ALA A 1 238 ? -45.752 52.261 10.258 1.00 54.72 269 ALA A C 1
ATOM 1805 O O . ALA A 1 238 ? -46.142 52.809 11.256 1.00 57.31 269 ALA A O 1
ATOM 1807 N N . GLU A 1 239 ? -44.459 52.126 10.015 1.00 50.80 270 GLU A N 1
ATOM 1808 C CA . GLU A 1 239 ? -43.516 52.478 11.033 1.00 50.09 270 GLU A CA 1
ATOM 1809 C C . GLU A 1 239 ? -43.486 53.989 11.209 1.00 52.90 270 GLU A C 1
ATOM 1810 O O . GLU A 1 239 ? -43.342 54.467 12.329 1.00 52.63 270 GLU A O 1
ATOM 1816 N N . SER A 1 240 ? -43.666 54.741 10.138 1.00 46.94 271 SER A N 1
ATOM 1817 C CA . SER A 1 240 ? -43.695 56.200 10.263 1.00 55.99 271 SER A CA 1
ATOM 1818 C C . SER A 1 240 ? -44.922 56.642 11.026 1.00 50.15 271 SER A C 1
ATOM 1819 O O . SER A 1 240 ? -44.835 57.540 11.865 1.00 49.41 271 SER A O 1
ATOM 1822 N N . LYS A 1 241 ? -46.043 55.967 10.766 1.00 47.65 272 LYS A N 1
ATOM 1823 C CA . LYS A 1 241 ? -47.301 56.296 11.460 1.00 51.50 272 LYS A CA 1
ATOM 1824 C C . LYS A 1 241 ? -47.120 56.002 12.950 1.00 52.84 272 LYS A C 1
ATOM 1825 O O . LYS A 1 241 ? -47.493 56.844 13.762 1.00 50.71 272 LYS A O 1
ATOM 1831 N N . LYS A 1 242 ? -46.448 54.889 13.311 1.00 52.46 273 LYS A N 1
ATOM 1832 C CA . LYS A 1 242 ? -46.248 54.558 14.737 1.00 57.12 273 LYS A CA 1
ATOM 1833 C C . LYS A 1 242 ? -45.373 55.614 15.359 1.00 55.64 273 LYS A C 1
ATOM 1834 O O . LYS A 1 242 ? -45.665 56.106 16.424 1.00 63.93 273 LYS A O 1
ATOM 1840 N N . LEU A 1 243 ? -44.287 55.924 14.699 1.00 50.82 274 LEU A N 1
ATOM 1841 C CA . LEU A 1 243 ? -43.373 56.891 15.215 1.00 53.33 274 LEU A CA 1
ATOM 1842 C C . LEU A 1 243 ? -44.088 58.178 15.468 1.00 52.98 274 LEU A C 1
ATOM 1843 O O . LEU A 1 243 ? -43.957 58.737 16.504 1.00 57.34 274 LEU A O 1
ATOM 1848 N N . LEU A 1 244 ? -44.868 58.633 14.512 1.00 56.88 275 LEU A N 1
ATOM 1849 C CA . LEU A 1 244 ? -45.592 59.902 14.651 1.00 55.16 275 LEU A CA 1
ATOM 1850 C C . LEU A 1 244 ? -46.649 59.850 15.757 1.00 56.84 275 LEU A C 1
ATOM 1851 O O . LEU A 1 244 ? -46.742 60.798 16.544 1.00 55.96 275 LEU A O 1
ATOM 1856 N N . SER A 1 245 ? -47.458 58.790 15.827 1.00 52.62 276 SER A N 1
ATOM 1857 C CA . SER A 1 245 ? -48.483 58.690 16.882 1.00 52.07 276 SER A CA 1
ATOM 1858 C C . SER A 1 245 ? -47.861 58.740 18.253 1.00 54.45 276 SER A C 1
ATOM 1859 O O . SER A 1 245 ? -48.413 59.355 19.158 1.00 60.96 276 SER A O 1
ATOM 1862 N N . TYR A 1 246 ? -46.731 58.068 18.416 1.00 55.70 277 TYR A N 1
ATOM 1863 C CA . TYR A 1 246 ? -46.040 58.105 19.681 1.00 59.47 277 TYR A CA 1
ATOM 1864 C C . TYR A 1 246 ? -45.678 59.566 20.034 1.00 55.60 277 TYR A C 1
ATOM 1865 O O . TYR A 1 246 ? -45.862 60.010 21.131 1.00 62.89 277 TYR A O 1
ATOM 1874 N N . GLY A 1 247 ? -45.214 60.320 19.082 1.00 50.43 278 GLY A N 1
ATOM 1875 C CA . GLY A 1 247 ? -44.825 61.714 19.361 1.00 56.94 278 GLY A CA 1
ATOM 1876 C C . GLY A 1 247 ? -46.036 62.541 19.792 1.00 58.94 278 GLY A C 1
ATOM 1877 O O . GLY A 1 247 ? -45.921 63.383 20.675 1.00 57.19 278 GLY A O 1
ATOM 1878 N N . PHE A 1 248 ? -47.190 62.309 19.159 1.00 58.30 279 PHE A N 1
ATOM 1879 C CA . PHE A 1 248 ? -48.395 63.082 19.488 1.00 60.84 279 PHE A CA 1
ATOM 1880 C C . PHE A 1 248 ? -48.859 62.746 20.878 1.00 64.90 279 PHE A C 1
ATOM 1881 O O . PHE A 1 248 ? -49.290 63.632 21.598 1.00 63.14 279 PHE A O 1
ATOM 1889 N N . ARG A 1 249 ? -48.719 61.479 21.251 1.00 64.73 280 ARG A N 1
ATOM 1890 C CA . ARG A 1 249 ? -49.033 61.020 22.590 1.00 75.37 280 ARG A CA 1
ATOM 1891 C C . ARG A 1 249 ? -47.954 61.419 23.633 1.00 71.88 280 ARG A C 1
ATOM 1892 O O . ARG A 1 249 ? -48.263 61.549 24.797 1.00 72.90 280 ARG A O 1
ATOM 1900 N N . PHE A 1 250 ? -46.707 61.580 23.224 1.00 73.87 281 PHE A N 1
ATOM 1901 C CA . PHE A 1 250 ? -45.586 61.940 24.144 1.00 72.76 281 PHE A CA 1
ATOM 1902 C C . PHE A 1 250 ? -45.834 63.205 24.927 1.00 85.92 281 PHE A C 1
ATOM 1903 O O . PHE A 1 250 ? -45.517 63.284 26.104 1.00 93.66 281 PHE A O 1
ATOM 1911 N N . PHE A 1 251 ? -46.304 64.230 24.253 1.00 93.17 282 PHE A N 1
ATOM 1912 C CA . PHE A 1 251 ? -46.565 65.470 24.948 1.00 103.90 282 PHE A CA 1
ATOM 1913 C C . PHE A 1 251 ? -47.779 65.343 25.882 1.00 122.60 282 PHE A C 1
ATOM 1914 O O . PHE A 1 251 ? -47.853 66.014 26.915 1.00 125.19 282 PHE A O 1
ATOM 1922 N N . GLU A 1 252 ? -48.674 64.427 25.531 1.00 115.81 283 GLU A N 1
ATOM 1923 C CA . GLU A 1 252 ? -49.871 64.166 26.315 1.00 117.91 283 GLU A CA 1
ATOM 1924 C C . GLU A 1 252 ? -50.596 65.445 26.715 1.00 124.38 283 GLU A C 1
ATOM 1925 O O . GLU A 1 252 ? -51.802 65.452 26.843 1.00 119.71 283 GLU A O 1
ATOM 1931 N N . ALA B 1 3 ? -45.116 48.330 -47.763 1.00 118.72 34 ALA B N 1
ATOM 1932 C CA . ALA B 1 3 ? -45.070 48.198 -46.287 1.00 127.05 34 ALA B CA 1
ATOM 1933 C C . ALA B 1 3 ? -45.701 49.463 -45.740 1.00 125.47 34 ALA B C 1
ATOM 1934 O O . ALA B 1 3 ? -45.531 50.515 -46.323 1.00 130.86 34 ALA B O 1
ATOM 1936 N N . PRO B 1 4 ? -46.453 49.365 -44.638 1.00 123.41 35 PRO B N 1
ATOM 1937 C CA . PRO B 1 4 ? -47.047 50.588 -44.124 1.00 119.93 35 PRO B CA 1
ATOM 1938 C C . PRO B 1 4 ? -46.036 51.346 -43.278 1.00 102.55 35 PRO B C 1
ATOM 1939 O O . PRO B 1 4 ? -44.903 50.903 -43.106 1.00 84.06 35 PRO B O 1
ATOM 1943 N N . GLN B 1 5 ? -46.452 52.513 -42.814 1.00 102.73 36 GLN B N 1
ATOM 1944 C CA . GLN B 1 5 ? -45.624 53.345 -41.970 1.00 95.91 36 GLN B CA 1
ATOM 1945 C C . GLN B 1 5 ? -46.027 52.972 -40.582 1.00 88.96 36 GLN B C 1
ATOM 1946 O O . GLN B 1 5 ? -47.211 52.820 -40.246 1.00 83.55 36 GLN B O 1
ATOM 1952 N N . ILE B 1 6 ? -45.006 52.786 -39.780 1.00 85.50 37 ILE B N 1
ATOM 1953 C CA . ILE B 1 6 ? -45.145 52.372 -38.416 1.00 82.76 37 ILE B CA 1
ATOM 1954 C C . ILE B 1 6 ? -44.492 53.474 -37.626 1.00 75.01 37 ILE B C 1
ATOM 1955 O O . ILE B 1 6 ? -43.387 53.867 -37.937 1.00 76.26 37 ILE B O 1
ATOM 1960 N N . ALA B 1 7 ? -45.171 53.992 -36.623 1.00 82.85 38 ALA B N 1
ATOM 1961 C CA . ALA B 1 7 ? -44.566 55.036 -35.776 1.00 81.38 38 ALA B CA 1
ATOM 1962 C C . ALA B 1 7 ? -43.703 54.373 -34.706 1.00 73.82 38 ALA B C 1
ATOM 1963 O O . ALA B 1 7 ? -44.108 54.182 -33.573 1.00 74.58 38 ALA B O 1
ATOM 1965 N N . ALA B 1 8 ? -42.476 54.066 -35.061 1.00 71.63 39 ALA B N 1
ATOM 1966 C CA . ALA B 1 8 ? -41.580 53.455 -34.076 1.00 75.76 39 ALA B CA 1
ATOM 1967 C C . ALA B 1 8 ? -40.169 53.814 -34.470 1.00 75.54 39 ALA B C 1
ATOM 1968 O O . ALA B 1 8 ? -39.903 54.038 -35.617 1.00 76.35 39 ALA B O 1
ATOM 1970 N N . LYS B 1 9 ? -39.255 53.811 -33.525 1.00 78.18 40 LYS B N 1
ATOM 1971 C CA . LYS B 1 9 ? -37.855 54.121 -33.841 1.00 84.09 40 LYS B CA 1
ATOM 1972 C C . LYS B 1 9 ? -37.183 52.954 -34.627 1.00 78.91 40 LYS B C 1
ATOM 1973 O O . LYS B 1 9 ? -36.296 53.179 -35.440 1.00 82.29 40 LYS B O 1
ATOM 1979 N N . GLY B 1 10 ? -37.607 51.720 -34.359 1.00 88.84 41 GLY B N 1
ATOM 1980 C CA . GLY B 1 10 ? -37.055 50.574 -35.031 1.00 81.46 41 GLY B CA 1
ATOM 1981 C C . GLY B 1 10 ? -38.030 49.405 -34.979 1.00 78.36 41 GLY B C 1
ATOM 1982 O O . GLY B 1 10 ? -38.709 49.223 -33.990 1.00 73.90 41 GLY B O 1
ATOM 1983 N N . TYR B 1 11 ? -38.122 48.604 -36.044 1.00 72.48 42 TYR B N 1
ATOM 1984 C CA . TYR B 1 11 ? -39.027 47.478 -36.013 1.00 67.54 42 TYR B CA 1
ATOM 1985 C C . TYR B 1 11 ? -38.648 46.432 -37.000 1.00 65.54 42 TYR B C 1
ATOM 1986 O O . TYR B 1 11 ? -37.810 46.666 -37.887 1.00 67.19 42 TYR B O 1
ATOM 1995 N N . VAL B 1 12 ? -39.205 45.248 -36.778 1.00 64.28 43 VAL B N 1
ATOM 1996 C CA . VAL B 1 12 ? -39.035 44.124 -37.668 1.00 62.21 43 VAL B CA 1
ATOM 1997 C C . VAL B 1 12 ? -40.281 43.272 -37.666 1.00 60.86 43 VAL B C 1
ATOM 1998 O O . VAL B 1 12 ? -40.928 43.149 -36.648 1.00 60.06 43 VAL B O 1
ATOM 2002 N N . LEU B 1 13 ? -40.647 42.761 -38.846 1.00 63.87 44 LEU B N 1
ATOM 2003 C CA . LEU B 1 13 ? -41.763 41.877 -39.000 1.00 63.64 44 LEU B CA 1
ATOM 2004 C C . LEU B 1 13 ? -41.168 40.646 -39.634 1.00 63.71 44 LEU B C 1
ATOM 2005 O O . LEU B 1 13 ? -40.596 40.710 -40.711 1.00 62.64 44 LEU B O 1
ATOM 2010 N N . MET B 1 14 ? -41.365 39.493 -39.017 1.00 62.81 45 MET B N 1
ATOM 2011 C CA . MET B 1 14 ? -40.782 38.273 -39.535 1.00 60.52 45 MET B CA 1
ATOM 2012 C C . MET B 1 14 ? -41.769 37.147 -39.620 1.00 57.03 45 MET B C 1
ATOM 2013 O O . MET B 1 14 ? -42.559 36.957 -38.708 1.00 54.11 45 MET B O 1
ATOM 2018 N N . ASP B 1 15 ? -41.698 36.425 -40.723 1.00 56.68 46 ASP B N 1
ATOM 2019 C CA . ASP B 1 15 ? -42.485 35.184 -40.882 1.00 59.18 46 ASP B CA 1
ATOM 2020 C C . ASP B 1 15 ? -41.850 34.124 -39.963 1.00 54.32 46 ASP B C 1
ATOM 2021 O O . ASP B 1 15 ? -40.662 33.808 -40.124 1.00 54.99 46 ASP B O 1
ATOM 2026 N N . TYR B 1 16 ? -42.623 33.607 -39.017 1.00 49.71 47 TYR B N 1
ATOM 2027 C CA . TYR B 1 16 ? -42.162 32.575 -38.120 1.00 49.03 47 TYR B CA 1
ATOM 2028 C C . TYR B 1 16 ? -41.637 31.348 -38.829 1.00 50.30 47 TYR B C 1
ATOM 2029 O O . TYR B 1 16 ? -40.635 30.800 -38.371 1.00 53.80 47 TYR B O 1
ATOM 2038 N N . HIS B 1 17 ? -42.298 30.897 -39.866 1.00 51.70 48 HIS B N 1
ATOM 2039 C CA . HIS B 1 17 ? -41.875 29.633 -40.547 1.00 55.59 48 HIS B CA 1
ATOM 2040 C C . HIS B 1 17 ? -40.501 29.680 -41.217 1.00 54.45 48 HIS B C 1
ATOM 2041 O O . HIS B 1 17 ? -39.623 28.907 -40.881 1.00 56.52 48 HIS B O 1
ATOM 2048 N N . SER B 1 18 ? -40.336 30.595 -42.148 1.00 56.16 49 SER B N 1
ATOM 2049 C CA . SER B 1 18 ? -39.080 30.722 -42.914 1.00 55.90 49 SER B CA 1
ATOM 2050 C C . SER B 1 18 ? -38.052 31.597 -42.285 1.00 55.25 49 SER B C 1
ATOM 2051 O O . SER B 1 18 ? -36.902 31.505 -42.650 1.00 60.05 49 SER B O 1
ATOM 2054 N N . GLY B 1 19 ? -38.460 32.459 -41.355 1.00 53.71 50 GLY B N 1
ATOM 2055 C CA . GLY B 1 19 ? -37.553 33.435 -40.757 1.00 56.31 50 GLY B CA 1
ATOM 2056 C C . GLY B 1 19 ? -37.301 34.658 -41.658 1.00 56.70 50 GLY B C 1
ATOM 2057 O O . GLY B 1 19 ? -36.486 35.541 -41.330 1.00 58.19 50 GLY B O 1
ATOM 2058 N N . LYS B 1 20 ? -38.023 34.740 -42.759 1.00 58.86 51 LYS B N 1
ATOM 2059 C CA . LYS B 1 20 ? -37.913 35.834 -43.690 1.00 63.08 51 LYS B CA 1
ATOM 2060 C C . LYS B 1 20 ? -38.498 37.171 -43.141 1.00 62.38 51 LYS B C 1
ATOM 2061 O O . LYS B 1 20 ? -39.624 37.202 -42.602 1.00 59.01 51 LYS B O 1
ATOM 2067 N N . VAL B 1 21 ? -37.735 38.259 -43.316 1.00 60.00 52 VAL B N 1
ATOM 2068 C CA . VAL B 1 21 ? -38.115 39.574 -42.851 1.00 61.88 52 VAL B CA 1
ATOM 2069 C C . VAL B 1 21 ? -39.032 40.175 -43.901 1.00 63.70 52 VAL B C 1
ATOM 2070 O O . VAL B 1 21 ? -38.633 40.343 -45.043 1.00 64.41 52 VAL B O 1
ATOM 2074 N N . LEU B 1 22 ? -40.246 40.533 -43.502 1.00 64.06 53 LEU B N 1
ATOM 2075 C CA . LEU B 1 22 ? -41.218 41.093 -44.421 1.00 65.60 53 LEU B CA 1
ATOM 2076 C C . LEU B 1 22 ? -41.175 42.611 -44.452 1.00 66.98 53 LEU B C 1
ATOM 2077 O O . LEU B 1 22 ? -41.612 43.177 -45.401 1.00 66.04 53 LEU B O 1
ATOM 2082 N N . ALA B 1 23 ? -40.766 43.240 -43.362 1.00 65.77 54 ALA B N 1
ATOM 2083 C CA . ALA B 1 23 ? -40.611 44.696 -43.294 1.00 69.15 54 ALA B CA 1
ATOM 2084 C C . ALA B 1 23 ? -39.724 45.011 -42.100 1.00 67.98 54 ALA B C 1
ATOM 2085 O O . ALA B 1 23 ? -39.662 44.233 -41.155 1.00 63.70 54 ALA B O 1
ATOM 2087 N N . GLU B 1 24 ? -39.074 46.171 -42.136 1.00 71.96 55 GLU B N 1
ATOM 2088 C CA . GLU B 1 24 ? -38.166 46.541 -41.071 1.00 73.46 55 GLU B CA 1
ATOM 2089 C C . GLU B 1 24 ? -37.702 47.969 -41.153 1.00 77.97 55 GLU B C 1
ATOM 2090 O O . GLU B 1 24 ? -37.745 48.551 -42.206 1.00 79.19 55 GLU B O 1
ATOM 2096 N N . LYS B 1 25 ? -37.208 48.473 -40.026 1.00 76.82 56 LYS B N 1
ATOM 2097 C CA . LYS B 1 25 ? -36.612 49.782 -39.929 1.00 80.07 56 LYS B CA 1
ATOM 2098 C C . LYS B 1 25 ? -35.561 49.671 -38.828 1.00 80.04 56 LYS B C 1
ATOM 2099 O O . LYS B 1 25 ? -35.841 49.152 -37.744 1.00 80.56 56 LYS B O 1
ATOM 2105 N N . GLU B 1 26 ? -34.326 50.037 -39.116 1.00 81.48 57 GLU B N 1
ATOM 2106 C CA . GLU B 1 26 ? -33.257 49.989 -38.114 1.00 83.77 57 GLU B CA 1
ATOM 2107 C C . GLU B 1 26 ? -33.200 48.626 -37.416 1.00 77.03 57 GLU B C 1
ATOM 2108 O O . GLU B 1 26 ? -32.941 48.487 -36.205 1.00 82.03 57 GLU B O 1
ATOM 2114 N N . MET B 1 27 ? -33.446 47.627 -38.226 1.00 77.83 58 MET B N 1
ATOM 2115 C CA . MET B 1 27 ? -33.514 46.223 -37.814 1.00 74.37 58 MET B CA 1
ATOM 2116 C C . MET B 1 27 ? -32.313 45.743 -36.985 1.00 71.72 58 MET B C 1
ATOM 2117 O O . MET B 1 27 ? -32.432 44.965 -36.029 1.00 63.09 58 MET B O 1
ATOM 2122 N N . ASP B 1 28 ? -31.129 46.180 -37.400 1.00 71.20 59 ASP B N 1
ATOM 2123 C CA . ASP B 1 28 ? -29.888 45.747 -36.782 1.00 72.43 59 ASP B CA 1
ATOM 2124 C C . ASP B 1 28 ? -29.246 46.863 -35.975 1.00 74.07 59 ASP B C 1
ATOM 2125 O O . ASP B 1 28 ? -28.064 46.800 -35.642 1.00 72.84 59 ASP B O 1
ATOM 2130 N N . THR B 1 29 ? -30.007 47.871 -35.583 1.00 76.16 60 THR B N 1
ATOM 2131 C CA . THR B 1 29 ? -29.355 48.927 -34.801 1.00 76.86 60 THR B CA 1
ATOM 2132 C C . THR B 1 29 ? -29.601 48.780 -33.311 1.00 76.40 60 THR B C 1
ATOM 2133 O O . THR B 1 29 ? -30.743 48.515 -32.830 1.00 68.71 60 THR B O 1
ATOM 2137 N N . LYS B 1 30 ? -28.478 48.834 -32.588 1.00 80.61 61 LYS B N 1
ATOM 2138 C CA . LYS B 1 30 ? -28.437 48.601 -31.137 1.00 85.56 61 LYS B CA 1
ATOM 2139 C C . LYS B 1 30 ? -29.279 49.495 -30.292 1.00 81.45 61 LYS B C 1
ATOM 2140 O O . LYS B 1 30 ? -29.325 50.684 -30.495 1.00 85.06 61 LYS B O 1
ATOM 2146 N N . LEU B 1 31 ? -29.900 48.845 -29.327 1.00 81.03 62 LEU B N 1
ATOM 2147 C CA . LEU B 1 31 ? -30.798 49.397 -28.353 1.00 84.15 62 LEU B CA 1
ATOM 2148 C C . LEU B 1 31 ? -30.572 48.688 -27.044 1.00 81.19 62 LEU B C 1
ATOM 2149 O O . LEU B 1 31 ? -30.053 47.569 -26.961 1.00 74.40 62 LEU B O 1
ATOM 2154 N N . SER B 1 32 ? -31.138 49.313 -26.046 1.00 82.25 63 SER B N 1
ATOM 2155 C CA . SER B 1 32 ? -31.098 48.849 -24.701 1.00 83.66 63 SER B CA 1
ATOM 2156 C C . SER B 1 32 ? -32.455 48.097 -24.618 1.00 75.84 63 SER B C 1
ATOM 2157 O O . SER B 1 32 ? -33.490 48.696 -24.831 1.00 79.18 63 SER B O 1
ATOM 2160 N N . PRO B 1 33 ? -32.450 46.778 -24.390 1.00 71.07 64 PRO B N 1
ATOM 2161 C CA . PRO B 1 33 ? -33.713 46.018 -24.374 1.00 68.48 64 PRO B CA 1
ATOM 2162 C C . PRO B 1 33 ? -34.544 46.084 -23.113 1.00 67.10 64 PRO B C 1
ATOM 2163 O O . PRO B 1 33 ? -35.748 45.786 -23.135 1.00 63.54 64 PRO B O 1
ATOM 2167 N N . ALA B 1 34 ? -33.887 46.445 -22.016 1.00 71.71 65 ALA B N 1
ATOM 2168 C CA . ALA B 1 34 ? -34.533 46.542 -20.718 1.00 68.65 65 ALA B CA 1
ATOM 2169 C C . ALA B 1 34 ? -35.303 45.268 -20.386 1.00 64.07 65 ALA B C 1
ATOM 2170 O O . ALA B 1 34 ? -34.790 44.163 -20.574 1.00 61.23 65 ALA B O 1
ATOM 2172 N N . SER B 1 35 ? -36.562 45.417 -20.033 1.00 57.90 66 SER B N 1
ATOM 2173 C CA . SER B 1 35 ? -37.318 44.265 -19.598 1.00 59.14 66 SER B CA 1
ATOM 2174 C C . SER B 1 35 ? -37.493 43.173 -20.675 1.00 55.51 66 SER B C 1
ATOM 2175 O O . SER B 1 35 ? -37.918 42.043 -20.378 1.00 63.45 66 SER B O 1
ATOM 2178 N N . LEU B 1 36 ? -37.124 43.460 -21.922 1.00 55.55 67 LEU B N 1
ATOM 2179 C CA . LEU B 1 36 ? -37.224 42.431 -22.971 1.00 52.86 67 LEU B CA 1
ATOM 2180 C C . LEU B 1 36 ? -36.175 41.383 -22.706 1.00 51.02 67 LEU B C 1
ATOM 2181 O O . LEU B 1 36 ? -36.290 40.236 -23.201 1.00 49.95 67 LEU B O 1
ATOM 2186 N N . THR B 1 37 ? -35.162 41.776 -21.914 1.00 52.62 68 THR B N 1
ATOM 2187 C CA . THR B 1 37 ? -34.104 40.839 -21.476 1.00 52.94 68 THR B CA 1
ATOM 2188 C C . THR B 1 37 ? -34.743 39.583 -20.827 1.00 54.82 68 THR B C 1
ATOM 2189 O O . THR B 1 37 ? -34.176 38.476 -20.865 1.00 47.53 68 THR B O 1
ATOM 2193 N N . LYS B 1 38 ? -35.936 39.775 -20.255 1.00 52.24 69 LYS B N 1
ATOM 2194 C CA . LYS B 1 38 ? -36.619 38.662 -19.567 1.00 52.37 69 LYS B CA 1
ATOM 2195 C C . LYS B 1 38 ? -36.984 37.539 -20.480 1.00 48.14 69 LYS B C 1
ATOM 2196 O O . LYS B 1 38 ? -37.102 36.374 -20.046 1.00 49.27 69 LYS B O 1
ATOM 2202 N N . MET B 1 39 ? -37.160 37.861 -21.760 1.00 49.03 70 MET B N 1
ATOM 2203 C CA . MET B 1 39 ? -37.388 36.764 -22.707 1.00 48.98 70 MET B CA 1
ATOM 2204 C C . MET B 1 39 ? -36.198 35.802 -22.753 1.00 44.35 70 MET B C 1
ATOM 2205 O O . MET B 1 39 ? -36.369 34.570 -22.889 1.00 42.73 70 MET B O 1
ATOM 2210 N N . MET B 1 40 ? -34.989 36.364 -22.637 1.00 47.22 71 MET B N 1
ATOM 2211 C CA . MET B 1 40 ? -33.791 35.488 -22.739 1.00 49.93 71 MET B CA 1
ATOM 2212 C C . MET B 1 40 ? -33.709 34.648 -21.468 1.00 49.91 71 MET B C 1
ATOM 2213 O O . MET B 1 40 ? -33.395 33.488 -21.506 1.00 50.19 71 MET B O 1
ATOM 2218 N N . THR B 1 41 ? -34.049 35.259 -20.340 1.00 48.56 72 THR B N 1
ATOM 2219 C CA . THR B 1 41 ? -34.017 34.576 -19.075 1.00 48.53 72 THR B CA 1
ATOM 2220 C C . THR B 1 41 ? -34.978 33.424 -19.075 1.00 47.71 72 THR B C 1
ATOM 2221 O O . THR B 1 41 ? -34.620 32.293 -18.650 1.00 43.80 72 THR B O 1
ATOM 2225 N N . SER B 1 42 ? -36.204 33.665 -19.560 1.00 46.02 73 SER B N 1
ATOM 2226 C CA . SER B 1 42 ? -37.174 32.583 -19.617 1.00 43.55 73 SER B CA 1
ATOM 2227 C C . SER B 1 42 ? -36.766 31.536 -20.616 1.00 42.51 73 SER B C 1
ATOM 2228 O O . SER B 1 42 ? -37.149 30.375 -20.492 1.00 42.73 73 SER B O 1
ATOM 2231 N N . TYR B 1 43 ? -36.034 31.931 -21.649 1.00 45.35 74 TYR B N 1
ATOM 2232 C CA . TYR B 1 43 ? -35.584 30.955 -22.640 1.00 46.67 74 TYR B CA 1
ATOM 2233 C C . TYR B 1 43 ? -34.640 29.972 -21.952 1.00 44.51 74 TYR B C 1
ATOM 2234 O O . TYR B 1 43 ? -34.782 28.759 -22.095 1.00 43.89 74 TYR B O 1
ATOM 2243 N N . VAL B 1 44 ? -33.660 30.494 -21.225 1.00 46.83 75 VAL B N 1
ATOM 2244 C CA . VAL B 1 44 ? -32.663 29.599 -20.535 1.00 46.37 75 VAL B CA 1
ATOM 2245 C C . VAL B 1 44 ? -33.400 28.731 -19.510 1.00 47.81 75 VAL B C 1
ATOM 2246 O O . VAL B 1 44 ? -33.178 27.527 -19.423 1.00 47.49 75 VAL B O 1
ATOM 2250 N N . ILE B 1 45 ? -34.345 29.326 -18.754 1.00 46.57 76 ILE B N 1
ATOM 2251 C CA . ILE B 1 45 ? -35.152 28.530 -17.826 1.00 46.49 76 ILE B CA 1
ATOM 2252 C C . ILE B 1 45 ? -35.880 27.392 -18.537 1.00 45.39 76 ILE B C 1
ATOM 2253 O O . ILE B 1 45 ? -35.897 26.235 -18.085 1.00 46.81 76 ILE B O 1
ATOM 2258 N N . GLY B 1 46 ? -36.439 27.689 -19.703 1.00 49.28 77 GLY B N 1
ATOM 2259 C CA . GLY B 1 46 ? -37.193 26.683 -20.489 1.00 44.89 77 GLY B CA 1
ATOM 2260 C C . GLY B 1 46 ? -36.262 25.546 -20.903 1.00 48.14 77 GLY B C 1
ATOM 2261 O O . GLY B 1 46 ? -36.595 24.353 -20.825 1.00 45.29 77 GLY B O 1
ATOM 2262 N N . GLN B 1 47 ? -35.053 25.901 -21.308 1.00 47.78 78 GLN B N 1
ATOM 2263 C CA . GLN B 1 47 ? -34.128 24.829 -21.666 1.00 47.62 78 GLN B CA 1
ATOM 2264 C C . GLN B 1 47 ? -33.747 23.980 -20.490 1.00 47.18 78 GLN B C 1
ATOM 2265 O O . GLN B 1 47 ? -33.691 22.791 -20.606 1.00 50.70 78 GLN B O 1
ATOM 2271 N N . GLU B 1 48 ? -33.540 24.590 -19.329 1.00 49.78 79 GLU B N 1
ATOM 2272 C CA . GLU B 1 48 ? -33.173 23.827 -18.126 1.00 52.21 79 GLU B CA 1
ATOM 2273 C C . GLU B 1 48 ? -34.286 22.904 -17.711 1.00 49.81 79 GLU B C 1
ATOM 2274 O O . GLU B 1 48 ? -34.013 21.818 -17.234 1.00 50.59 79 GLU B O 1
ATOM 2280 N N . VAL B 1 49 ? -35.535 23.365 -17.815 1.00 50.13 80 VAL B N 1
ATOM 2281 C CA . VAL B 1 49 ? -36.700 22.501 -17.527 1.00 48.04 80 VAL B CA 1
ATOM 2282 C C . VAL B 1 49 ? -36.775 21.354 -18.509 1.00 46.61 80 VAL B C 1
ATOM 2283 O O . VAL B 1 49 ? -36.892 20.225 -18.105 1.00 49.31 80 VAL B O 1
ATOM 2287 N N . LYS B 1 50 ? -36.649 21.610 -19.801 1.00 50.31 81 LYS B N 1
ATOM 2288 C CA . LYS B 1 50 ? -36.671 20.487 -20.782 1.00 52.32 81 LYS B CA 1
ATOM 2289 C C . LYS B 1 50 ? -35.602 19.471 -20.562 1.00 54.64 81 LYS B C 1
ATOM 2290 O O . LYS B 1 50 ? -35.835 18.324 -20.735 1.00 52.65 81 LYS B O 1
ATOM 2296 N N . ARG B 1 51 ? -34.410 19.913 -20.226 1.00 57.29 82 ARG B N 1
ATOM 2297 C CA . ARG B 1 51 ? -33.303 18.973 -20.006 1.00 59.92 82 ARG B CA 1
ATOM 2298 C C . ARG B 1 51 ? -33.403 18.265 -18.662 1.00 61.26 82 ARG B C 1
ATOM 2299 O O . ARG B 1 51 ? -32.612 17.391 -18.375 1.00 59.09 82 ARG B O 1
ATOM 2307 N N . GLY B 1 52 ? -34.361 18.652 -17.801 1.00 61.41 83 GLY B N 1
ATOM 2308 C CA . GLY B 1 52 ? -34.446 17.976 -16.498 1.00 57.97 83 GLY B CA 1
ATOM 2309 C C . GLY B 1 52 ? -33.462 18.460 -15.448 1.00 57.97 83 GLY B C 1
ATOM 2310 O O . GLY B 1 52 ? -33.334 17.815 -14.457 1.00 58.88 83 GLY B O 1
ATOM 2311 N N . ASN B 1 53 ? -32.776 19.600 -15.628 1.00 58.83 84 ASN B N 1
ATOM 2312 C CA . ASN B 1 53 ? -31.855 20.082 -14.597 1.00 58.97 84 ASN B CA 1
ATOM 2313 C C . ASN B 1 53 ? -32.580 20.724 -13.458 1.00 60.96 84 ASN B C 1
ATOM 2314 O O . ASN B 1 53 ? -32.029 20.833 -12.391 1.00 60.17 84 ASN B O 1
ATOM 2319 N N . ILE B 1 54 ? -33.780 21.241 -13.695 1.00 57.23 85 ILE B N 1
ATOM 2320 C CA . ILE B 1 54 ? -34.614 21.785 -12.623 1.00 57.11 85 ILE B CA 1
ATOM 2321 C C . ILE B 1 54 ? -36.032 21.278 -12.895 1.00 57.59 85 ILE B C 1
ATOM 2322 O O . ILE B 1 54 ? -36.349 20.927 -14.010 1.00 53.81 85 ILE B O 1
ATOM 2327 N N . SER B 1 55 ? -36.858 21.203 -11.861 1.00 59.72 86 SER B N 1
ATOM 2328 C CA . SER B 1 55 ? -38.253 20.800 -11.972 1.00 59.03 86 SER B CA 1
ATOM 2329 C C . SER B 1 55 ? -39.146 21.965 -11.566 1.00 54.88 86 SER B C 1
ATOM 2330 O O . SER B 1 55 ? -38.801 22.769 -10.671 1.00 51.11 86 SER B O 1
ATOM 2333 N N . LEU B 1 56 ? -40.331 21.997 -12.176 1.00 53.48 87 LEU B N 1
ATOM 2334 C CA . LEU B 1 56 ? -41.315 23.013 -11.876 1.00 52.57 87 LEU B CA 1
ATOM 2335 C C . LEU B 1 56 ? -41.799 22.924 -10.396 1.00 53.83 87 LEU B C 1
ATOM 2336 O O . LEU B 1 56 ? -42.229 23.913 -9.829 1.00 50.12 87 LEU B O 1
ATOM 2341 N N . ASN B 1 57 ? -41.588 21.760 -9.754 1.00 60.07 88 ASN B N 1
ATOM 2342 C CA . ASN B 1 57 ? -41.970 21.536 -8.349 1.00 56.57 88 ASN B CA 1
ATOM 2343 C C . ASN B 1 57 ? -40.872 21.868 -7.335 1.00 58.12 88 ASN B C 1
ATOM 2344 O O . ASN B 1 57 ? -41.137 21.790 -6.162 1.00 62.24 88 ASN B O 1
ATOM 2349 N N . ASP B 1 58 ? -39.675 22.264 -7.760 1.00 58.27 89 ASP B N 1
ATOM 2350 C CA . ASP B 1 58 ? -38.620 22.595 -6.767 1.00 56.64 89 ASP B CA 1
ATOM 2351 C C . ASP B 1 58 ? -38.982 23.835 -5.988 1.00 55.80 89 ASP B C 1
ATOM 2352 O O . ASP B 1 58 ? -39.610 24.764 -6.530 1.00 52.06 89 ASP B O 1
ATOM 2357 N N . ASP B 1 59 ? -38.557 23.852 -4.731 1.00 55.92 90 ASP B N 1
ATOM 2358 C CA . ASP B 1 59 ? -38.740 24.974 -3.834 1.00 55.39 90 ASP B CA 1
ATOM 2359 C C . ASP B 1 59 ? -37.456 25.787 -3.955 1.00 57.45 90 ASP B C 1
ATOM 2360 O O . ASP B 1 59 ? -36.373 25.271 -3.749 1.00 65.52 90 ASP B O 1
ATOM 2365 N N . VAL B 1 60 ? -37.535 27.017 -4.352 1.00 52.75 91 VAL B N 1
ATOM 2366 C CA . VAL B 1 60 ? -36.352 27.777 -4.583 1.00 52.42 91 VAL B CA 1
ATOM 2367 C C . VAL B 1 60 ? -36.104 28.752 -3.456 1.00 53.21 91 VAL B C 1
ATOM 2368 O O . VAL B 1 60 ? -37.024 29.523 -3.062 1.00 50.79 91 VAL B O 1
ATOM 2372 N N . VAL B 1 61 ? -34.863 28.777 -3.003 1.00 49.65 92 VAL B N 1
ATOM 2373 C CA . VAL B 1 61 ? -34.428 29.680 -1.974 1.00 54.66 92 VAL B CA 1
ATOM 2374 C C . VAL B 1 61 ? -34.371 31.102 -2.488 1.00 53.51 92 VAL B C 1
ATOM 2375 O O . VAL B 1 61 ? -33.863 31.344 -3.562 1.00 53.90 92 VAL B O 1
ATOM 2379 N N . ILE B 1 62 ? -34.882 32.048 -1.711 1.00 52.12 93 ILE B N 1
ATOM 2380 C CA . ILE B 1 62 ? -34.839 33.413 -2.102 1.00 51.16 93 ILE B CA 1
ATOM 2381 C C . ILE B 1 62 ? -33.707 34.031 -1.312 1.00 53.17 93 ILE B C 1
ATOM 2382 O O . ILE B 1 62 ? -33.780 34.092 -0.080 1.00 55.19 93 ILE B O 1
ATOM 2387 N N . SER B 1 63 ? -32.651 34.466 -2.005 1.00 53.60 94 SER B N 1
ATOM 2388 C CA . SER B 1 63 ? -31.459 35.017 -1.344 1.00 57.32 94 SER B CA 1
ATOM 2389 C C . SER B 1 63 ? -31.594 36.522 -1.143 1.00 62.88 94 SER B C 1
ATOM 2390 O O . SER B 1 63 ? -32.565 37.141 -1.616 1.00 60.04 94 SER B O 1
ATOM 2393 N N . LYS B 1 64 ? -30.563 37.094 -0.522 1.00 68.77 95 LYS B N 1
ATOM 2394 C CA . LYS B 1 64 ? -30.474 38.520 -0.268 1.00 72.95 95 LYS B CA 1
ATOM 2395 C C . LYS B 1 64 ? -30.440 39.275 -1.577 1.00 69.62 95 LYS B C 1
ATOM 2396 O O . LYS B 1 64 ? -30.896 40.395 -1.602 1.00 70.17 95 LYS B O 1
ATOM 2402 N N . ASN B 1 65 ? -29.931 38.679 -2.655 1.00 65.80 96 ASN B N 1
ATOM 2403 C CA . ASN B 1 65 ? -29.876 39.366 -3.934 1.00 61.25 96 ASN B CA 1
ATOM 2404 C C . ASN B 1 65 ? -31.206 39.404 -4.649 1.00 58.03 96 ASN B C 1
ATOM 2405 O O . ASN B 1 65 ? -31.441 40.291 -5.448 1.00 59.87 96 ASN B O 1
ATOM 2410 N N . ALA B 1 66 ? -32.026 38.400 -4.394 1.00 53.98 97 ALA B N 1
ATOM 2411 C CA . ALA B 1 66 ? -33.325 38.292 -5.057 1.00 53.30 97 ALA B CA 1
ATOM 2412 C C . ALA B 1 66 ? -34.442 39.023 -4.323 1.00 52.14 97 ALA B C 1
ATOM 2413 O O . ALA B 1 66 ? -35.522 39.103 -4.830 1.00 53.74 97 ALA B O 1
ATOM 2415 N N . TRP B 1 67 ? -34.176 39.503 -3.122 1.00 53.56 98 TRP B N 1
ATOM 2416 C CA . TRP B 1 67 ? -35.198 40.153 -2.285 1.00 55.37 98 TRP B CA 1
ATOM 2417 C C . TRP B 1 67 ? -35.832 41.326 -3.044 1.00 54.12 98 TRP B C 1
ATOM 2418 O O . TRP B 1 67 ? -35.131 42.203 -3.576 1.00 50.67 98 TRP B O 1
ATOM 2429 N N . ALA B 1 68 ? -37.156 41.300 -3.096 1.00 52.54 99 ALA B N 1
ATOM 2430 C CA . ALA B 1 68 ? -37.970 42.349 -3.722 1.00 51.97 99 ALA B CA 1
ATOM 2431 C C . ALA B 1 68 ? -37.503 43.695 -3.285 1.00 54.31 99 ALA B C 1
ATOM 2432 O O . ALA B 1 68 ? -37.574 44.640 -4.038 1.00 58.49 99 ALA B O 1
ATOM 2434 N N . LYS B 1 69 ? -37.074 43.770 -2.024 1.00 56.38 100 LYS B N 1
ATOM 2435 C CA . LYS B 1 69 ? -36.522 44.976 -1.410 1.00 58.83 100 LYS B CA 1
ATOM 2436 C C . LYS B 1 69 ? -35.386 45.612 -2.232 1.00 61.65 100 LYS B C 1
ATOM 2437 O O . LYS B 1 69 ? -35.170 46.812 -2.111 1.00 67.53 100 LYS B O 1
ATOM 2443 N N . ASN B 1 70 ? -34.692 44.849 -3.070 1.00 59.00 101 ASN B N 1
ATOM 2444 C CA . ASN B 1 70 ? -33.645 45.425 -3.946 1.00 62.20 101 ASN B CA 1
ATOM 2445 C C . ASN B 1 70 ? -34.152 46.137 -5.181 1.00 61.86 101 ASN B C 1
ATOM 2446 O O . ASN B 1 70 ? -33.382 46.724 -5.887 1.00 56.93 101 ASN B O 1
ATOM 2451 N N . PHE B 1 71 ? -35.447 46.034 -5.459 1.00 64.62 102 PHE B N 1
ATOM 2452 C CA . PHE B 1 71 ? -36.018 46.601 -6.695 1.00 65.57 102 PHE B CA 1
ATOM 2453 C C . PHE B 1 71 ? -37.121 47.615 -6.392 1.00 70.38 102 PHE B C 1
ATOM 2454 O O . PHE B 1 71 ? -38.316 47.315 -6.486 1.00 68.82 102 PHE B O 1
ATOM 2462 N N . PRO B 1 72 ? -36.700 48.819 -6.000 1.00 73.09 103 PRO B N 1
ATOM 2463 C CA . PRO B 1 72 ? -37.675 49.861 -5.709 1.00 71.94 103 PRO B CA 1
ATOM 2464 C C . PRO B 1 72 ? -38.325 50.506 -6.931 1.00 75.00 103 PRO B C 1
ATOM 2465 O O . PRO B 1 72 ? -39.429 50.948 -6.760 1.00 65.35 103 PRO B O 1
ATOM 2469 N N . ASP B 1 73 ? -37.706 50.589 -8.118 1.00 76.07 104 ASP B N 1
ATOM 2470 C CA . ASP B 1 73 ? -38.392 51.287 -9.207 1.00 75.11 104 ASP B CA 1
ATOM 2471 C C . ASP B 1 73 ? -38.744 50.366 -10.304 1.00 70.06 104 ASP B C 1
ATOM 2472 O O . ASP B 1 73 ? -38.929 50.817 -11.437 1.00 76.83 104 ASP B O 1
ATOM 2477 N N . SER B 1 74 ? -38.832 49.068 -10.006 1.00 66.37 105 SER B N 1
ATOM 2478 C CA . SER B 1 74 ? -39.086 48.074 -11.026 1.00 61.22 105 SER B CA 1
ATOM 2479 C C . SER B 1 74 ? -40.280 47.186 -10.627 1.00 58.31 105 SER B C 1
ATOM 2480 O O . SER B 1 74 ? -40.648 47.015 -9.457 1.00 54.71 105 SER B O 1
ATOM 2483 N N . SER B 1 75 ? -40.777 46.497 -11.620 1.00 56.61 106 SER B N 1
ATOM 2484 C CA . SER B 1 75 ? -41.809 45.534 -11.410 1.00 61.97 106 SER B CA 1
ATOM 2485 C C . SER B 1 75 ? -41.222 44.345 -10.553 1.00 58.41 106 SER B C 1
ATOM 2486 O O . SER B 1 75 ? -40.043 43.959 -10.705 1.00 52.74 106 SER B O 1
ATOM 2489 N N . LYS B 1 76 ? -42.046 43.818 -9.657 1.00 55.42 107 LYS B N 1
ATOM 2490 C CA . LYS B 1 76 ? -41.691 42.728 -8.732 1.00 54.80 107 LYS B CA 1
ATOM 2491 C C . LYS B 1 76 ? -42.792 41.721 -8.492 1.00 53.11 107 LYS B C 1
ATOM 2492 O O . LYS B 1 76 ? -44.000 42.088 -8.500 1.00 44.70 107 LYS B O 1
ATOM 2498 N N . MET B 1 77 ? -42.369 40.503 -8.196 1.00 45.00 108 MET B N 1
ATOM 2499 C CA . MET B 1 77 ? -43.308 39.475 -7.817 1.00 47.36 108 MET B CA 1
ATOM 2500 C C . MET B 1 77 ? -43.628 39.587 -6.291 1.00 48.63 108 MET B C 1
ATOM 2501 O O . MET B 1 77 ? -44.653 39.105 -5.796 1.00 46.62 108 MET B O 1
ATOM 2506 N N . PHE B 1 78 ? -42.703 40.231 -5.589 1.00 48.49 109 PHE B N 1
ATOM 2507 C CA . PHE B 1 78 ? -42.715 40.440 -4.167 1.00 51.38 109 PHE B CA 1
ATOM 2508 C C . PHE B 1 78 ? -42.203 39.269 -3.344 1.00 52.64 109 PHE B C 1
ATOM 2509 O O . PHE B 1 78 ? -42.811 38.851 -2.367 1.00 50.95 109 PHE B O 1
ATOM 2517 N N . VAL B 1 79 ? -41.095 38.708 -3.783 1.00 50.71 110 VAL B N 1
ATOM 2518 C CA . VAL B 1 79 ? -40.505 37.568 -3.101 1.00 54.88 110 VAL B CA 1
ATOM 2519 C C . VAL B 1 79 ? -39.577 38.064 -1.975 1.00 53.74 110 VAL B C 1
ATOM 2520 O O . VAL B 1 79 ? -38.886 39.043 -2.106 1.00 54.89 110 VAL B O 1
ATOM 2524 N N . GLU B 1 80 ? -39.592 37.359 -0.859 1.00 54.95 111 GLU B N 1
ATOM 2525 C CA . GLU B 1 80 ? -38.818 37.689 0.366 1.00 54.03 111 GLU B CA 1
ATOM 2526 C C . GLU B 1 80 ? -37.722 36.710 0.754 1.00 51.46 111 GLU B C 1
ATOM 2527 O O . GLU B 1 80 ? -37.896 35.499 0.734 1.00 44.94 111 GLU B O 1
ATOM 2533 N N . VAL B 1 81 ? -36.628 37.269 1.263 1.00 53.66 112 VAL B N 1
ATOM 2534 C CA . VAL B 1 81 ? -35.485 36.504 1.676 1.00 56.05 112 VAL B CA 1
ATOM 2535 C C . VAL B 1 81 ? -35.866 35.491 2.731 1.00 57.48 112 VAL B C 1
ATOM 2536 O O . VAL B 1 81 ? -36.717 35.739 3.539 1.00 58.24 112 VAL B O 1
ATOM 2540 N N . GLY B 1 82 ? -35.214 34.332 2.705 1.00 66.47 113 GLY B N 1
ATOM 2541 C CA . GLY B 1 82 ? -35.478 33.290 3.716 1.00 69.64 113 GLY B CA 1
ATOM 2542 C C . GLY B 1 82 ? -36.743 32.452 3.514 1.00 75.61 113 GLY B C 1
ATOM 2543 O O . GLY B 1 82 ? -37.046 31.582 4.303 1.00 85.56 113 GLY B O 1
ATOM 2544 N N . THR B 1 83 ? -37.513 32.752 2.466 1.00 61.90 114 THR B N 1
ATOM 2545 C CA . THR B 1 83 ? -38.654 31.976 2.138 1.00 59.67 114 THR B CA 1
ATOM 2546 C C . THR B 1 83 ? -38.255 31.135 0.949 1.00 57.08 114 THR B C 1
ATOM 2547 O O . THR B 1 83 ? -37.120 31.208 0.434 1.00 63.36 114 THR B O 1
ATOM 2551 N N . THR B 1 84 ? -39.148 30.252 0.573 1.00 54.41 115 THR B N 1
ATOM 2552 C CA . THR B 1 84 ? -38.982 29.507 -0.656 1.00 54.28 115 THR B CA 1
ATOM 2553 C C . THR B 1 84 ? -40.197 29.745 -1.508 1.00 50.19 115 THR B C 1
ATOM 2554 O O . THR B 1 84 ? -41.284 29.880 -0.978 1.00 48.81 115 THR B O 1
ATOM 2558 N N . VAL B 1 85 ? -39.989 29.676 -2.815 1.00 47.65 116 VAL B N 1
ATOM 2559 C CA . VAL B 1 85 ? -41.025 29.816 -3.821 1.00 49.26 116 VAL B CA 1
ATOM 2560 C C . VAL B 1 85 ? -40.841 28.703 -4.849 1.00 48.74 116 VAL B C 1
ATOM 2561 O O . VAL B 1 85 ? -39.718 28.330 -5.144 1.00 51.40 116 VAL B O 1
ATOM 2565 N N . LYS B 1 86 ? -41.921 28.173 -5.390 1.00 48.34 117 LYS B N 1
ATOM 2566 C CA . LYS B 1 86 ? -41.805 27.130 -6.414 1.00 50.96 117 LYS B CA 1
ATOM 2567 C C . LYS B 1 86 ? -41.329 27.713 -7.746 1.00 52.22 117 LYS B C 1
ATOM 2568 O O . LYS B 1 86 ? -41.601 28.889 -8.079 1.00 45.87 117 LYS B O 1
ATOM 2574 N N . VAL B 1 87 ? -40.597 26.865 -8.498 1.00 50.09 118 VAL B N 1
ATOM 2575 C CA . VAL B 1 87 ? -40.109 27.208 -9.862 1.00 47.28 118 VAL B CA 1
ATOM 2576 C C . VAL B 1 87 ? -41.269 27.671 -10.769 1.00 44.10 118 VAL B C 1
ATOM 2577 O O . VAL B 1 87 ? -41.152 28.702 -11.369 1.00 41.59 118 VAL B O 1
ATOM 2581 N N . SER B 1 88 ? -42.356 26.932 -10.834 1.00 43.31 119 SER B N 1
ATOM 2582 C CA . SER B 1 88 ? -43.443 27.380 -11.738 1.00 45.87 119 SER B CA 1
ATOM 2583 C C . SER B 1 88 ? -43.986 28.767 -11.373 1.00 42.47 119 SER B C 1
ATOM 2584 O O . SER B 1 88 ? -44.278 29.560 -12.264 1.00 46.87 119 SER B O 1
ATOM 2587 N N . ASP B 1 89 ? -43.975 29.104 -10.089 1.00 42.89 120 ASP B N 1
ATOM 2588 C CA . ASP B 1 89 ? -44.457 30.372 -9.612 1.00 43.87 120 ASP B CA 1
ATOM 2589 C C . ASP B 1 89 ? -43.493 31.496 -9.958 1.00 43.42 120 ASP B C 1
ATOM 2590 O O . ASP B 1 89 ? -43.911 32.577 -10.407 1.00 42.67 120 ASP B O 1
ATOM 2595 N N . LEU B 1 90 ? -42.223 31.274 -9.732 1.00 44.12 121 LEU B N 1
ATOM 2596 C CA . LEU B 1 90 ? -41.222 32.274 -10.113 1.00 42.67 121 LEU B CA 1
ATOM 2597 C C . LEU B 1 90 ? -41.232 32.539 -11.638 1.00 41.70 121 LEU B C 1
ATOM 2598 O O . LEU B 1 90 ? -41.022 33.685 -12.099 1.00 42.51 121 LEU B O 1
ATOM 2603 N N . ASN B 1 91 ? -41.430 31.477 -12.425 1.00 42.04 122 ASN B N 1
ATOM 2604 C CA . ASN B 1 91 ? -41.482 31.584 -13.876 1.00 45.23 122 ASN B CA 1
ATOM 2605 C C . ASN B 1 91 ? -42.596 32.524 -14.314 1.00 45.61 122 ASN B C 1
ATOM 2606 O O . ASN B 1 91 ? -42.387 33.395 -15.178 1.00 46.58 122 ASN B O 1
ATOM 2611 N N . ARG B 1 92 ? -43.779 32.313 -13.743 1.00 42.27 123 ARG B N 1
ATOM 2612 C CA . ARG B 1 92 ? -44.894 33.246 -14.017 1.00 46.60 123 ARG B CA 1
ATOM 2613 C C . ARG B 1 92 ? -44.614 34.630 -13.502 1.00 43.41 123 ARG B C 1
ATOM 2614 O O . ARG B 1 92 ? -44.971 35.587 -14.136 1.00 42.57 123 ARG B O 1
ATOM 2622 N N . GLY B 1 93 ? -43.926 34.747 -12.390 1.00 43.99 124 GLY B N 1
ATOM 2623 C CA . GLY B 1 93 ? -43.584 36.114 -11.949 1.00 46.73 124 GLY B CA 1
ATOM 2624 C C . GLY B 1 93 ? -42.688 36.817 -12.976 1.00 45.20 124 GLY B C 1
ATOM 2625 O O . GLY B 1 93 ? -42.789 38.033 -13.220 1.00 44.72 124 GLY B O 1
ATOM 2626 N N . ILE B 1 94 ? -41.786 36.054 -13.574 1.00 42.10 125 ILE B N 1
ATOM 2627 C CA . ILE B 1 94 ? -40.948 36.635 -14.582 1.00 45.04 125 ILE B CA 1
ATOM 2628 C C . ILE B 1 94 ? -41.721 37.026 -15.869 1.00 45.27 125 ILE B C 1
ATOM 2629 O O . ILE B 1 94 ? -41.652 38.145 -16.352 1.00 43.82 125 ILE B O 1
ATOM 2634 N N . ILE B 1 95 ? -42.469 36.075 -16.371 1.00 42.28 126 ILE B N 1
ATOM 2635 C CA . ILE B 1 95 ? -43.114 36.221 -17.631 1.00 44.61 126 ILE B CA 1
ATOM 2636 C C . ILE B 1 95 ? -44.359 37.104 -17.580 1.00 48.62 126 ILE B C 1
ATOM 2637 O O . ILE B 1 95 ? -44.530 37.916 -18.419 1.00 43.34 126 ILE B O 1
ATOM 2642 N N . ILE B 1 96 ? -45.250 36.833 -16.634 1.00 49.02 127 ILE B N 1
ATOM 2643 C CA . ILE B 1 96 ? -46.492 37.562 -16.587 1.00 48.52 127 ILE B CA 1
ATOM 2644 C C . ILE B 1 96 ? -46.326 38.880 -15.843 1.00 48.01 127 ILE B C 1
ATOM 2645 O O . ILE B 1 96 ? -46.823 39.894 -16.279 1.00 49.23 127 ILE B O 1
ATOM 2650 N N . GLN B 1 97 ? -45.657 38.837 -14.696 1.00 48.79 128 GLN B N 1
ATOM 2651 C CA . GLN B 1 97 ? -45.515 40.011 -13.871 1.00 50.07 128 GLN B CA 1
ATOM 2652 C C . GLN B 1 97 ? -44.261 40.807 -14.190 1.00 48.39 128 GLN B C 1
ATOM 2653 O O . GLN B 1 97 ? -44.126 41.930 -13.746 1.00 48.74 128 GLN B O 1
ATOM 2659 N N . SER B 1 98 ? -43.338 40.246 -14.931 1.00 49.34 129 SER B N 1
ATOM 2660 C CA . SER B 1 98 ? -42.099 40.966 -15.298 1.00 48.98 129 SER B CA 1
ATOM 2661 C C . SER B 1 98 ? -41.333 41.292 -14.013 1.00 47.09 129 SER B C 1
ATOM 2662 O O . SER B 1 98 ? -40.738 42.340 -13.871 1.00 54.66 129 SER B O 1
ATOM 2665 N N . GLY B 1 99 ? -41.335 40.372 -13.067 1.00 45.69 130 GLY B N 1
ATOM 2666 C CA . GLY B 1 99 ? -40.713 40.609 -11.781 1.00 46.69 130 GLY B CA 1
ATOM 2667 C C . GLY B 1 99 ? -39.183 40.453 -11.790 1.00 49.39 130 GLY B C 1
ATOM 2668 O O . GLY B 1 99 ? -38.718 39.381 -12.038 1.00 42.27 130 GLY B O 1
ATOM 2669 N N . ASN B 1 100 ? -38.453 41.528 -11.514 1.00 48.06 131 ASN B N 1
ATOM 2670 C CA . ASN B 1 100 ? -36.989 41.458 -11.488 1.00 51.62 131 ASN B CA 1
ATOM 2671 C C . ASN B 1 100 ? -36.448 40.549 -10.356 1.00 52.08 131 ASN B C 1
ATOM 2672 O O . ASN B 1 100 ? -35.414 39.955 -10.492 1.00 50.14 131 ASN B O 1
ATOM 2677 N N . ASP B 1 101 ? -37.140 40.531 -9.228 1.00 52.58 132 ASP B N 1
ATOM 2678 C CA . ASP B 1 101 ? -36.783 39.703 -8.074 1.00 50.33 132 ASP B CA 1
ATOM 2679 C C . ASP B 1 101 ? -36.832 38.233 -8.434 1.00 51.76 132 ASP B C 1
ATOM 2680 O O . ASP B 1 101 ? -35.862 37.468 -8.185 1.00 48.03 132 ASP B O 1
ATOM 2685 N N . ALA B 1 102 ? -37.892 37.836 -9.139 1.00 48.50 133 ALA B N 1
ATOM 2686 C CA . ALA B 1 102 ? -38.035 36.450 -9.581 1.00 49.46 133 ALA B CA 1
ATOM 2687 C C . ALA B 1 102 ? -36.971 36.084 -10.560 1.00 46.49 133 ALA B C 1
ATOM 2688 O O . ALA B 1 102 ? -36.603 34.921 -10.620 1.00 52.17 133 ALA B O 1
ATOM 2690 N N . CYS B 1 103 ? -36.519 37.047 -11.367 1.00 47.52 134 CYS B N 1
ATOM 2691 C CA . CYS B 1 103 ? -35.436 36.820 -12.343 1.00 47.86 134 CYS B CA 1
ATOM 2692 C C . CYS B 1 103 ? -34.192 36.420 -11.644 1.00 47.66 134 CYS B C 1
ATOM 2693 O O . CYS B 1 103 ? -33.578 35.390 -11.976 1.00 51.24 134 CYS B O 1
ATOM 2696 N N . VAL B 1 104 ? -33.832 37.180 -10.630 1.00 47.93 135 VAL B N 1
ATOM 2697 C CA . VAL B 1 104 ? -32.598 36.888 -9.895 1.00 49.09 135 VAL B CA 1
ATOM 2698 C C . VAL B 1 104 ? -32.692 35.568 -9.158 1.00 50.34 135 VAL B C 1
ATOM 2699 O O . VAL B 1 104 ? -31.710 34.845 -9.106 1.00 48.57 135 VAL B O 1
ATOM 2703 N N . ALA B 1 105 ? -33.873 35.229 -8.617 1.00 46.28 136 ALA B N 1
ATOM 2704 C CA . ALA B 1 105 ? -34.017 33.978 -7.873 1.00 48.33 136 ALA B CA 1
ATOM 2705 C C . ALA B 1 105 ? -33.882 32.798 -8.778 1.00 51.00 136 ALA B C 1
ATOM 2706 O O . ALA B 1 105 ? -33.227 31.809 -8.381 1.00 55.13 136 ALA B O 1
ATOM 2708 N N . MET B 1 106 ? -34.479 32.859 -9.978 1.00 47.92 137 MET B N 1
ATOM 2709 C CA . MET B 1 106 ? -34.326 31.736 -10.929 1.00 49.04 137 MET B CA 1
ATOM 2710 C C . MET B 1 106 ? -32.893 31.658 -11.455 1.00 47.53 137 MET B C 1
ATOM 2711 O O . MET B 1 106 ? -32.360 30.584 -11.608 1.00 49.37 137 MET B O 1
ATOM 2716 N N . ALA B 1 107 ? -32.300 32.804 -11.683 1.00 50.43 138 ALA B N 1
ATOM 2717 C CA . ALA B 1 107 ? -30.905 32.874 -12.153 1.00 51.53 138 ALA B CA 1
ATOM 2718 C C . ALA B 1 107 ? -30.000 32.081 -11.184 1.00 53.42 138 ALA B C 1
ATOM 2719 O O . ALA B 1 107 ? -29.221 31.203 -11.585 1.00 57.28 138 ALA B O 1
ATOM 2721 N N . GLU B 1 108 ? -30.212 32.328 -9.911 1.00 54.65 139 GLU B N 1
ATOM 2722 C CA . GLU B 1 108 ? -29.439 31.679 -8.874 1.00 58.62 139 GLU B CA 1
ATOM 2723 C C . GLU B 1 108 ? -29.793 30.212 -8.742 1.00 57.07 139 GLU B C 1
ATOM 2724 O O . GLU B 1 108 ? -28.880 29.377 -8.579 1.00 59.21 139 GLU B O 1
ATOM 2730 N N . HIS B 1 109 ? -31.059 29.869 -8.860 1.00 53.48 140 HIS B N 1
ATOM 2731 C CA . HIS B 1 109 ? -31.459 28.455 -8.739 1.00 55.68 140 HIS B CA 1
ATOM 2732 C C . HIS B 1 109 ? -30.882 27.646 -9.918 1.00 58.95 140 HIS B C 1
ATOM 2733 O O . HIS B 1 109 ? -30.511 26.474 -9.767 1.00 61.10 140 HIS B O 1
ATOM 2740 N N . VAL B 1 110 ? -30.847 28.272 -11.101 1.00 56.07 141 VAL B N 1
ATOM 2741 C CA . VAL B 1 110 ? -30.308 27.603 -12.284 1.00 57.46 141 VAL B CA 1
ATOM 2742 C C . VAL B 1 110 ? -28.771 27.487 -12.314 1.00 60.46 141 VAL B C 1
ATOM 2743 O O . VAL B 1 110 ? -28.286 26.421 -12.548 1.00 60.19 141 VAL B O 1
ATOM 2747 N N . ALA B 1 111 ? -28.041 28.565 -12.043 1.00 60.74 142 ALA B N 1
ATOM 2748 C CA . ALA B 1 111 ? -26.584 28.563 -12.168 1.00 63.01 142 ALA B CA 1
ATOM 2749 C C . ALA B 1 111 ? -25.768 29.004 -10.930 1.00 66.99 142 ALA B C 1
ATOM 2750 O O . ALA B 1 111 ? -24.579 29.292 -11.052 1.00 69.58 142 ALA B O 1
ATOM 2752 N N . GLY B 1 112 ? -26.385 29.039 -9.745 1.00 65.30 143 GLY B N 1
ATOM 2753 C CA . GLY B 1 112 ? -25.690 29.382 -8.513 1.00 63.90 143 GLY B CA 1
ATOM 2754 C C . GLY B 1 112 ? -25.613 30.877 -8.277 1.00 63.78 143 GLY B C 1
ATOM 2755 O O . GLY B 1 112 ? -25.963 31.364 -7.195 1.00 64.27 143 GLY B O 1
ATOM 2756 N N . THR B 1 113 ? -25.167 31.618 -9.281 1.00 63.29 144 THR B N 1
ATOM 2757 C CA . THR B 1 113 ? -25.019 33.051 -9.159 1.00 63.24 144 THR B CA 1
ATOM 2758 C C . THR B 1 113 ? -25.565 33.693 -10.413 1.00 61.68 144 THR B C 1
ATOM 2759 O O . THR B 1 113 ? -25.566 33.091 -11.492 1.00 61.52 144 THR B O 1
ATOM 2762 N N . GLU B 1 114 ? -26.011 34.940 -10.293 1.00 62.89 145 GLU B N 1
ATOM 2763 C CA . GLU B 1 114 ? -26.512 35.639 -11.454 1.00 63.81 145 GLU B CA 1
ATOM 2764 C C . GLU B 1 114 ? -25.456 35.716 -12.552 1.00 63.57 145 GLU B C 1
ATOM 2765 O O . GLU B 1 114 ? -25.816 35.557 -13.712 1.00 58.82 145 GLU B O 1
ATOM 2771 N N . ASP B 1 115 ? -24.171 35.897 -12.218 1.00 65.65 146 ASP B N 1
ATOM 2772 C CA . ASP B 1 115 ? -23.163 36.016 -13.264 1.00 68.52 146 ASP B CA 1
ATOM 2773 C C . ASP B 1 115 ? -23.033 34.741 -14.121 1.00 66.06 146 ASP B C 1
ATOM 2774 O O . ASP B 1 115 ? -22.919 34.807 -15.338 1.00 64.36 146 ASP B O 1
ATOM 2779 N N . ALA B 1 116 ? -23.008 33.577 -13.491 1.00 65.97 147 ALA B N 1
ATOM 2780 C CA . ALA B 1 116 ? -22.906 32.341 -14.263 1.00 64.45 147 ALA B CA 1
ATOM 2781 C C . ALA B 1 116 ? -24.193 32.201 -15.097 1.00 61.51 147 ALA B C 1
ATOM 2782 O O . ALA B 1 116 ? -24.149 31.764 -16.239 1.00 60.27 147 ALA B O 1
ATOM 2784 N N . PHE B 1 117 ? -25.349 32.635 -14.561 1.00 58.98 148 PHE B N 1
ATOM 2785 C CA . PHE B 1 117 ? -26.593 32.528 -15.365 1.00 54.75 148 PHE B CA 1
ATOM 2786 C C . PHE B 1 117 ? -26.441 33.379 -16.601 1.00 53.94 148 PHE B C 1
ATOM 2787 O O . PHE B 1 117 ? -26.828 32.990 -17.688 1.00 55.08 148 PHE B O 1
ATOM 2795 N N . VAL B 1 118 ? -25.806 34.535 -16.450 1.00 60.28 149 VAL B N 1
ATOM 2796 C CA . VAL B 1 118 ? -25.528 35.442 -17.592 1.00 63.97 149 VAL B CA 1
ATOM 2797 C C . VAL B 1 118 ? -24.623 34.739 -18.635 1.00 63.30 149 VAL B C 1
ATOM 2798 O O . VAL B 1 118 ? -24.809 34.906 -19.829 1.00 58.66 149 VAL B O 1
ATOM 2802 N N . ASP B 1 119 ? -23.673 33.930 -18.163 1.00 66.32 150 ASP B N 1
ATOM 2803 C CA . ASP B 1 119 ? -22.837 33.139 -19.101 1.00 67.70 150 ASP B CA 1
ATOM 2804 C C . ASP B 1 119 ? -23.794 32.265 -19.954 1.00 65.92 150 ASP B C 1
ATOM 2805 O O . ASP B 1 119 ? -23.726 32.249 -21.178 1.00 65.36 150 ASP B O 1
ATOM 2810 N N . LEU B 1 120 ? -24.709 31.549 -19.326 1.00 65.64 151 LEU B N 1
ATOM 2811 C CA . LEU B 1 120 ? -25.669 30.760 -20.141 1.00 64.98 151 LEU B CA 1
ATOM 2812 C C . LEU B 1 120 ? -26.488 31.625 -21.078 1.00 62.47 151 LEU B C 1
ATOM 2813 O O . LEU B 1 120 ? -26.699 31.244 -22.237 1.00 65.23 151 LEU B O 1
ATOM 2818 N N . MET B 1 121 ? -26.941 32.795 -20.605 1.00 62.41 152 MET B N 1
ATOM 2819 C CA . MET B 1 121 ? -27.758 33.674 -21.462 1.00 57.93 152 MET B CA 1
ATOM 2820 C C . MET B 1 121 ? -27.015 34.007 -22.748 1.00 59.49 152 MET B C 1
ATOM 2821 O O . MET B 1 121 ? -27.574 33.863 -23.811 1.00 58.45 152 MET B O 1
ATOM 2826 N N . ASN B 1 122 ? -25.758 34.456 -22.646 1.00 58.35 153 ASN B N 1
ATOM 2827 C CA . ASN B 1 122 ? -24.998 34.812 -23.841 1.00 58.87 153 ASN B CA 1
ATOM 2828 C C . ASN B 1 122 ? -24.624 33.622 -24.675 1.00 57.33 153 ASN B C 1
ATOM 2829 O O . ASN B 1 122 ? -24.477 33.766 -25.896 1.00 57.24 153 ASN B O 1
ATOM 2834 N N . ALA B 1 123 ? -24.371 32.464 -24.050 1.00 56.20 154 ALA B N 1
ATOM 2835 C CA . ALA B 1 123 ? -24.024 31.299 -24.887 1.00 56.61 154 ALA B CA 1
ATOM 2836 C C . ALA B 1 123 ? -25.312 30.926 -25.687 1.00 53.29 154 ALA B C 1
ATOM 2837 O O . ALA B 1 123 ? -25.241 30.669 -26.867 1.00 52.52 154 ALA B O 1
ATOM 2839 N N . TRP B 1 124 ? -26.466 30.988 -25.059 1.00 51.64 155 TRP B N 1
ATOM 2840 C CA . TRP B 1 124 ? -27.696 30.693 -25.854 1.00 52.57 155 TRP B CA 1
ATOM 2841 C C . TRP B 1 124 ? -27.965 31.721 -26.929 1.00 52.05 155 TRP B C 1
ATOM 2842 O O . TRP B 1 124 ? -28.280 31.357 -28.061 1.00 50.05 155 TRP B O 1
ATOM 2853 N N . ALA B 1 125 ? -27.753 32.999 -26.601 1.00 54.36 156 ALA B N 1
ATOM 2854 C CA . ALA B 1 125 ? -27.956 34.079 -27.549 1.00 55.91 156 ALA B CA 1
ATOM 2855 C C . ALA B 1 125 ? -27.092 33.841 -28.782 1.00 58.10 156 ALA B C 1
ATOM 2856 O O . ALA B 1 125 ? -27.539 33.934 -29.936 1.00 58.55 156 ALA B O 1
ATOM 2858 N N . SER B 1 126 ? -25.874 33.424 -28.531 1.00 57.27 157 SER B N 1
ATOM 2859 C CA . SER B 1 126 ? -24.980 33.175 -29.639 1.00 58.35 157 SER B CA 1
ATOM 2860 C C . SER B 1 126 ? -25.421 31.976 -30.498 1.00 58.17 157 SER B C 1
ATOM 2861 O O . SER B 1 126 ? -25.474 32.052 -31.709 1.00 59.09 157 SER B O 1
ATOM 2864 N N . SER B 1 127 ? -25.792 30.878 -29.875 1.00 58.67 158 SER B N 1
ATOM 2865 C CA . SER B 1 127 ? -26.198 29.703 -30.638 1.00 57.73 158 SER B CA 1
ATOM 2866 C C . SER B 1 127 ? -27.560 29.974 -31.375 1.00 55.99 158 SER B C 1
ATOM 2867 O O . SER B 1 127 ? -27.953 29.224 -32.266 1.00 54.42 158 SER B O 1
ATOM 2870 N N . LEU B 1 128 ? -28.293 31.010 -30.955 1.00 54.82 159 LEU B N 1
ATOM 2871 C CA . LEU B 1 128 ? -29.504 31.358 -31.650 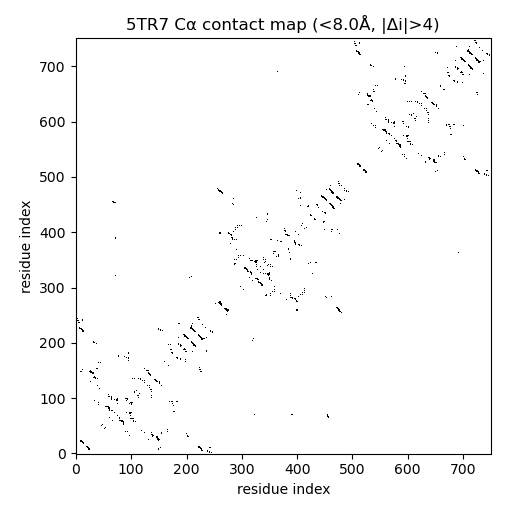1.00 52.69 159 LEU B CA 1
ATOM 2872 C C . LEU B 1 128 ? -29.253 32.344 -32.810 1.00 56.87 159 LEU B C 1
ATOM 2873 O O . LEU B 1 128 ? -30.184 32.644 -33.553 1.00 54.41 159 LEU B O 1
ATOM 2878 N N . GLY B 1 129 ? -28.013 32.872 -33.011 1.00 57.07 160 GLY B N 1
ATOM 2879 C CA . GLY B 1 129 ? -27.803 33.818 -34.110 1.00 55.44 160 GLY B CA 1
ATOM 2880 C C . GLY B 1 129 ? -28.049 35.288 -33.726 1.00 55.61 160 GLY B C 1
ATOM 2881 O O . GLY B 1 129 ? -28.094 36.175 -34.581 1.00 57.11 160 GLY B O 1
ATOM 2882 N N . MET B 1 130 ? -28.155 35.563 -32.447 1.00 53.63 161 MET B N 1
ATOM 2883 C CA . MET B 1 130 ? -28.316 36.942 -31.949 1.00 58.68 161 MET B CA 1
ATOM 2884 C C . MET B 1 130 ? -26.873 37.546 -31.849 1.00 61.26 161 MET B C 1
ATOM 2885 O O . MET B 1 130 ? -26.376 37.822 -30.775 1.00 65.29 161 MET B O 1
ATOM 2890 N N . LYS B 1 131 ? -26.260 37.800 -32.998 1.00 65.10 162 LYS B N 1
ATOM 2891 C CA . LYS B 1 131 ? -24.870 38.252 -33.044 1.00 69.37 162 LYS B CA 1
ATOM 2892 C C . LYS B 1 131 ? -24.686 39.719 -32.605 1.00 68.59 162 LYS B C 1
ATOM 2893 O O . LYS B 1 131 ? -23.583 40.152 -32.491 1.00 68.95 162 LYS B O 1
ATOM 2899 N N . ASN B 1 132 ? -25.775 40.472 -32.445 1.00 64.12 163 ASN B N 1
ATOM 2900 C CA . ASN B 1 132 ? -25.713 41.835 -32.039 1.00 66.14 163 ASN B CA 1
ATOM 2901 C C . ASN B 1 132 ? -26.375 42.054 -30.665 1.00 65.16 163 ASN B C 1
ATOM 2902 O O . ASN B 1 132 ? -26.947 43.106 -30.380 1.00 64.78 163 ASN B O 1
ATOM 2907 N N . SER B 1 133 ? -26.231 41.062 -29.792 1.00 61.47 164 SER B N 1
ATOM 2908 C CA . SER B 1 133 ? -26.816 41.115 -28.495 1.00 62.56 164 SER B CA 1
ATOM 2909 C C . SER B 1 133 ? -25.816 40.711 -27.442 1.00 63.94 164 SER B C 1
ATOM 2910 O O . SER B 1 133 ? -24.959 39.871 -27.673 1.00 62.34 164 SER B O 1
ATOM 2913 N N . HIS B 1 134 ? -25.932 41.329 -26.271 1.00 64.59 165 HIS B N 1
ATOM 2914 C CA . HIS B 1 134 ? -25.068 40.935 -25.175 1.00 68.43 165 HIS B CA 1
ATOM 2915 C C . HIS B 1 134 ? -25.785 41.246 -23.871 1.00 64.83 165 HIS B C 1
ATOM 2916 O O . HIS B 1 134 ? -26.302 42.321 -23.693 1.00 66.48 165 HIS B O 1
ATOM 2923 N N . PHE B 1 135 ? -25.796 40.292 -22.967 1.00 64.12 166 PHE B N 1
ATOM 2924 C CA . PHE B 1 135 ? -26.472 40.455 -21.696 1.00 65.15 166 PHE B CA 1
ATOM 2925 C C . PHE B 1 135 ? -25.506 40.513 -20.523 1.00 67.88 166 PHE B C 1
ATOM 2926 O O . PHE B 1 135 ? -24.451 39.857 -20.552 1.00 69.50 166 PHE B O 1
ATOM 2934 N N . THR B 1 136 ? -25.856 41.347 -19.535 1.00 67.69 167 THR B N 1
ATOM 2935 C CA . THR B 1 136 ? -25.046 41.516 -18.314 1.00 71.47 167 THR B CA 1
ATOM 2936 C C . THR B 1 136 ? -25.793 41.117 -17.059 1.00 68.96 167 THR B C 1
ATOM 2937 O O . THR B 1 136 ? -25.204 41.049 -16.005 1.00 74.26 167 THR B O 1
ATOM 2941 N N . ASN B 1 137 ? -27.097 40.871 -17.140 1.00 62.52 168 ASN B N 1
ATOM 2942 C CA . ASN B 1 137 ? -27.821 40.437 -15.950 1.00 59.95 168 ASN B CA 1
ATOM 2943 C C . ASN B 1 137 ? -29.087 39.693 -16.399 1.00 57.93 168 ASN B C 1
ATOM 2944 O O . ASN B 1 137 ? -29.389 39.712 -17.583 1.00 59.57 168 ASN B O 1
ATOM 2949 N N . SER B 1 138 ? -29.841 39.102 -15.483 1.00 56.02 169 SER B N 1
ATOM 2950 C CA . SER B 1 138 ? -31.039 38.365 -15.811 1.00 55.51 169 SER B CA 1
ATOM 2951 C C . SER B 1 138 ? -32.353 39.186 -15.932 1.00 56.68 169 SER B C 1
ATOM 2952 O O . SER B 1 138 ? -33.405 38.609 -16.280 1.00 54.88 169 SER B O 1
ATOM 2955 N N . HIS B 1 139 ? -32.315 40.493 -15.700 1.00 57.00 170 HIS B N 1
ATOM 2956 C CA . HIS B 1 139 ? -33.600 41.274 -15.699 1.00 58.31 170 HIS B CA 1
ATOM 2957 C C . HIS B 1 139 ? -33.734 42.465 -16.613 1.00 57.96 170 HIS B C 1
ATOM 2958 O O . HIS B 1 139 ? -34.865 42.829 -16.949 1.00 53.57 170 HIS B O 1
ATOM 2965 N N . GLY B 1 140 ? -32.592 43.028 -17.064 1.00 59.64 171 GLY B N 1
ATOM 2966 C CA . GLY B 1 140 ? -32.622 44.161 -17.983 1.00 60.23 171 GLY B CA 1
ATOM 2967 C C . GLY B 1 140 ? -32.255 45.552 -17.460 1.00 63.20 171 GLY B C 1
ATOM 2968 O O . GLY B 1 140 ? -32.243 46.488 -18.210 1.00 63.91 171 GLY B O 1
ATOM 2969 N N . LEU B 1 141 ? -31.960 45.718 -16.180 1.00 68.62 172 LEU B N 1
ATOM 2970 C CA . LEU B 1 141 ? -31.569 47.064 -15.713 1.00 72.80 172 LEU B CA 1
ATOM 2971 C C . LEU B 1 141 ? -30.333 47.515 -16.507 1.00 74.58 172 LEU B C 1
ATOM 2972 O O . LEU B 1 141 ? -29.466 46.687 -16.774 1.00 69.70 172 LEU B O 1
ATOM 2977 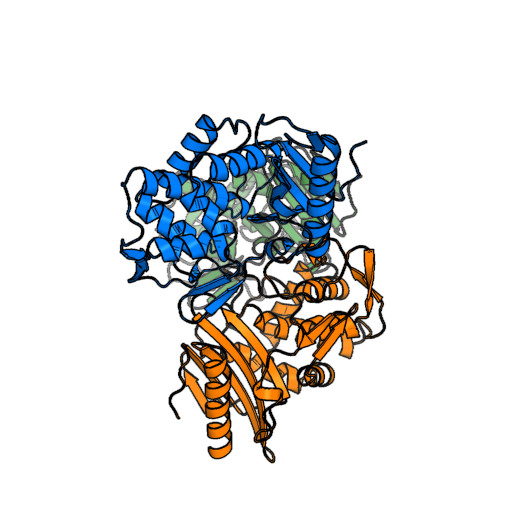N N . ASP B 1 142 ? -30.296 48.786 -16.896 1.00 76.68 173 ASP B N 1
ATOM 2978 C CA . ASP B 1 142 ? -29.255 49.291 -17.777 1.00 79.09 173 ASP B CA 1
ATOM 2979 C C . ASP B 1 142 ? -27.812 49.019 -17.480 1.00 81.36 173 ASP B C 1
ATOM 2980 O O . ASP B 1 142 ? -27.404 48.834 -16.324 1.00 75.73 173 ASP B O 1
ATOM 2985 N N . ASP B 1 143 ? -27.039 49.011 -18.554 1.00 77.42 174 ASP B N 1
ATOM 2986 C CA . ASP B 1 143 ? -25.640 48.734 -18.499 1.00 80.80 174 ASP B CA 1
ATOM 2987 C C . ASP B 1 143 ? -25.079 49.031 -19.886 1.00 85.84 174 ASP B C 1
ATOM 2988 O O . ASP B 1 143 ? -25.713 48.729 -20.884 1.00 75.77 174 ASP B O 1
ATOM 2993 N N . PRO B 1 144 ? -23.894 49.677 -19.955 1.00 93.98 175 PRO B N 1
ATOM 2994 C CA . PRO B 1 144 ? -23.301 49.919 -21.263 1.00 92.58 175 PRO B CA 1
ATOM 2995 C C . PRO B 1 144 ? -23.209 48.656 -22.139 1.00 87.41 175 PRO B C 1
ATOM 2996 O O . PRO B 1 144 ? -23.431 48.748 -23.347 1.00 85.65 175 PRO B O 1
ATOM 3000 N N . ASN B 1 145 ? -22.872 47.517 -21.526 1.00 79.16 176 ASN B N 1
ATOM 3001 C CA . ASN B 1 145 ? -22.736 46.249 -22.249 1.00 79.26 176 ASN B CA 1
ATOM 3002 C C . ASN B 1 145 ? -23.975 45.374 -22.351 1.00 72.05 176 ASN B C 1
ATOM 3003 O O . ASN B 1 145 ? -23.853 44.216 -22.692 1.00 65.41 176 ASN B O 1
ATOM 3008 N N . LEU B 1 146 ? -25.139 45.918 -22.035 1.00 73.98 177 LEU B N 1
ATOM 3009 C CA . LEU B 1 146 ? -26.415 45.161 -22.157 1.00 67.15 177 LEU B CA 1
ATOM 3010 C C . LEU B 1 146 ? -27.083 45.772 -23.358 1.00 66.13 177 LEU B C 1
ATOM 3011 O O . LEU B 1 146 ? -27.478 46.910 -23.327 1.00 67.53 177 LEU B O 1
ATOM 3016 N N . TYR B 1 147 ? -27.148 45.036 -24.450 1.00 65.96 178 TYR B N 1
ATOM 3017 C CA . TYR B 1 147 ? -27.809 45.557 -25.654 1.00 66.70 178 TYR B CA 1
ATOM 3018 C C . TYR B 1 147 ? -28.338 44.458 -26.562 1.00 65.22 178 TYR B C 1
ATOM 3019 O O . TYR B 1 147 ? -27.893 43.312 -26.464 1.00 64.01 178 TYR B O 1
ATOM 3028 N N . SER B 1 148 ? -29.256 44.825 -27.446 1.00 63.54 179 SER B N 1
ATOM 3029 C CA . SER B 1 148 ? -29.738 43.892 -28.444 1.00 64.89 179 SER B CA 1
ATOM 3030 C C . SER B 1 148 ? -30.192 44.707 -29.640 1.00 68.08 179 SER B C 1
ATOM 3031 O O . SER B 1 148 ? -29.826 45.874 -29.765 1.00 66.96 179 SER B O 1
ATOM 3034 N N . THR B 1 149 ? -30.946 44.086 -30.535 1.00 66.07 180 THR B N 1
ATOM 3035 C CA . THR B 1 149 ? -31.501 44.748 -31.749 1.00 65.64 180 THR B CA 1
ATOM 3036 C C . THR B 1 149 ? -32.888 44.195 -32.050 1.00 63.04 180 THR B C 1
ATOM 3037 O O . THR B 1 149 ? -33.191 43.085 -31.591 1.00 64.06 180 THR B O 1
ATOM 3041 N N . PRO B 1 150 ? -33.731 44.945 -32.784 1.00 61.58 181 PRO B N 1
ATOM 3042 C CA . PRO B 1 150 ? -35.047 44.429 -33.136 1.00 60.75 181 PRO B CA 1
ATOM 3043 C C . PRO B 1 150 ? -34.998 43.077 -33.787 1.00 59.31 181 PRO B C 1
ATOM 3044 O O . PRO B 1 150 ? -35.842 42.227 -33.522 1.00 61.53 181 PRO B O 1
ATOM 3048 N N . TYR B 1 151 ? -34.058 42.897 -34.686 1.00 59.85 182 TYR B N 1
ATOM 3049 C CA . TYR B 1 151 ? -33.921 41.633 -35.374 1.00 59.35 182 TYR B CA 1
ATOM 3050 C C . TYR B 1 151 ? -33.587 40.535 -34.388 1.00 57.79 182 TYR B C 1
ATOM 3051 O O . TYR B 1 151 ? -34.229 39.513 -34.396 1.00 56.44 182 TYR B O 1
ATOM 3060 N N . ASP B 1 152 ? -32.602 40.746 -33.535 1.00 55.26 183 ASP B N 1
ATOM 3061 C CA . ASP B 1 152 ? -32.242 39.744 -32.527 1.00 54.76 183 ASP B CA 1
ATOM 3062 C C . ASP B 1 152 ? -33.369 39.443 -31.568 1.00 51.99 183 ASP B C 1
ATOM 3063 O O . ASP B 1 152 ? -33.528 38.322 -31.148 1.00 51.63 183 ASP B O 1
ATOM 3068 N N . LEU B 1 153 ? -34.111 40.453 -31.186 1.00 53.76 184 LEU B N 1
ATOM 3069 C CA . LEU B 1 153 ? -35.281 40.277 -30.341 1.00 53.41 184 LEU B CA 1
ATOM 3070 C C . LEU B 1 153 ? -36.345 39.400 -31.085 1.00 49.72 184 LEU B C 1
ATOM 3071 O O . LEU B 1 153 ? -36.979 38.525 -30.479 1.00 47.95 184 LEU B O 1
ATOM 3076 N N . ALA B 1 154 ? -36.440 39.554 -32.386 1.00 49.02 185 ALA B N 1
ATOM 3077 C CA . ALA B 1 154 ? -37.337 38.732 -33.182 1.00 50.97 185 ALA B CA 1
ATOM 3078 C C . ALA B 1 154 ? -36.888 37.273 -33.173 1.00 51.81 185 ALA B C 1
ATOM 3079 O O . ALA B 1 154 ? -37.712 36.344 -33.043 1.00 51.17 185 ALA B O 1
ATOM 3081 N N . LEU B 1 155 ? -35.589 37.070 -33.340 1.00 50.69 186 LEU B N 1
ATOM 3082 C CA . LEU B 1 155 ? -35.016 35.719 -33.313 1.00 50.87 186 LEU B CA 1
ATOM 3083 C C . LEU B 1 155 ? -35.290 35.124 -31.962 1.00 50.92 186 LEU B C 1
ATOM 3084 O O . LEU B 1 155 ? -35.656 33.980 -31.876 1.00 48.51 186 LEU B O 1
ATOM 3089 N N . LEU B 1 156 ? -35.215 35.945 -30.900 1.00 49.55 187 LEU B N 1
ATOM 3090 C CA . LEU B 1 156 ? -35.447 35.396 -29.570 1.00 49.31 187 LEU B CA 1
ATOM 3091 C C . LEU B 1 156 ? -36.874 34.966 -29.394 1.00 45.72 187 LEU B C 1
ATOM 3092 O O . LEU B 1 156 ? -37.131 33.890 -28.795 1.00 44.32 187 LEU B O 1
ATOM 3097 N N . GLY B 1 157 ? -37.786 35.821 -29.848 1.00 47.67 188 GLY B N 1
ATOM 3098 C CA . GLY B 1 157 ? -39.231 35.491 -29.732 1.00 47.89 188 GLY B CA 1
ATOM 3099 C C . GLY B 1 157 ? -39.524 34.205 -30.475 1.00 47.09 188 GLY B C 1
ATOM 3100 O O . GLY B 1 157 ? -40.225 33.336 -29.971 1.00 49.89 188 GLY B O 1
ATOM 3101 N N . GLN B 1 158 ? -38.985 34.108 -31.684 1.00 47.77 189 GLN B N 1
ATOM 3102 C CA . GLN B 1 158 ? -39.145 32.923 -32.537 1.00 48.33 189 GLN B CA 1
ATOM 3103 C C . GLN B 1 158 ? -38.614 31.674 -31.840 1.00 51.59 189 GLN B C 1
ATOM 3104 O O . GLN B 1 158 ? -39.258 30.602 -31.858 1.00 49.20 189 GLN B O 1
ATOM 3110 N N . ALA B 1 159 ? -37.426 31.790 -31.247 1.00 46.57 190 ALA B N 1
ATOM 3111 C CA . ALA B 1 159 ? -36.811 30.639 -30.565 1.00 45.80 190 ALA B CA 1
ATOM 3112 C C . ALA B 1 159 ? -37.623 30.175 -29.355 1.00 45.19 190 ALA B C 1
ATOM 3113 O O . ALA B 1 159 ? -37.618 28.976 -29.009 1.00 44.57 190 ALA B O 1
ATOM 3115 N N . LEU B 1 160 ? -38.259 31.122 -28.681 1.00 44.55 191 LEU B N 1
ATOM 3116 C CA . LEU B 1 160 ? -39.086 30.779 -27.552 1.00 45.44 191 LEU B CA 1
ATOM 3117 C C . LEU B 1 160 ? -40.251 29.872 -27.992 1.00 44.37 191 LEU B C 1
ATOM 3118 O O . LEU B 1 160 ? -40.546 28.849 -27.379 1.00 43.34 191 LEU B O 1
ATOM 3123 N N . ILE B 1 161 ? -40.922 30.298 -29.026 1.00 41.85 192 ILE B N 1
ATOM 3124 C CA . ILE B 1 161 ? -42.052 29.508 -29.588 1.00 41.23 192 ILE B CA 1
ATOM 3125 C C . ILE B 1 161 ? -41.558 28.196 -30.150 1.00 43.35 192 ILE B C 1
ATOM 3126 O O . ILE B 1 161 ? -42.137 27.157 -29.997 1.00 41.84 192 ILE B O 1
ATOM 3131 N N . ARG B 1 162 ? -40.423 28.238 -30.819 1.00 43.48 193 ARG B N 1
ATOM 3132 C CA . ARG B 1 162 ? -39.918 27.038 -31.457 1.00 45.23 193 ARG B CA 1
ATOM 3133 C C . ARG B 1 162 ? -39.297 25.981 -30.570 1.00 45.71 193 ARG B C 1
ATOM 3134 O O . ARG B 1 162 ? -39.468 24.802 -30.805 1.00 43.31 193 ARG B O 1
ATOM 3142 N N . ASP B 1 163 ? -38.464 26.420 -29.650 1.00 47.41 194 ASP B N 1
ATOM 3143 C CA . ASP B 1 163 ? -37.630 25.479 -28.876 1.00 47.80 194 ASP B CA 1
ATOM 3144 C C . ASP B 1 163 ? -38.183 25.159 -27.493 1.00 45.98 194 ASP B C 1
ATOM 3145 O O . ASP B 1 163 ? -37.980 24.053 -27.020 1.00 45.08 194 ASP B O 1
ATOM 3150 N N . VAL B 1 164 ? -38.874 26.113 -26.863 1.00 43.82 195 VAL B N 1
ATOM 3151 C CA . VAL B 1 164 ? -39.428 25.905 -25.528 1.00 41.86 195 VAL B CA 1
ATOM 3152 C C . VAL B 1 164 ? -40.975 26.225 -25.445 1.00 41.45 195 VAL B C 1
ATOM 3153 O O . VAL B 1 164 ? -41.415 27.075 -24.688 1.00 39.93 195 VAL B O 1
ATOM 3157 N N . PRO B 1 165 ? -41.773 25.463 -26.195 1.00 44.91 196 PRO B N 1
ATOM 3158 C CA . PRO B 1 165 ? -43.233 25.685 -26.251 1.00 44.30 196 PRO B CA 1
ATOM 3159 C C . PRO B 1 165 ? -43.940 25.731 -24.894 1.00 42.69 196 PRO B C 1
ATOM 3160 O O . PRO B 1 165 ? -44.789 26.589 -24.695 1.00 47.47 196 PRO B O 1
ATOM 3164 N N . GLU B 1 166 ? -43.541 24.890 -23.952 1.00 43.08 197 GLU B N 1
ATOM 3165 C CA . GLU B 1 166 ? -44.143 24.855 -22.603 1.00 45.99 197 GLU B CA 1
ATOM 3166 C C . GLU B 1 166 ? -43.847 26.128 -21.885 1.00 48.43 197 GLU B C 1
ATOM 3167 O O . GLU B 1 166 ? -44.640 26.576 -21.079 1.00 53.50 197 GLU B O 1
ATOM 3173 N N . GLU B 1 167 ? -42.724 26.761 -22.204 1.00 47.78 198 GLU B N 1
ATOM 3174 C CA . GLU B 1 167 ? -42.438 27.995 -21.592 1.00 47.74 198 GLU B CA 1
ATOM 3175 C C . GLU B 1 167 ? -43.248 29.053 -22.349 1.00 49.77 198 GLU B C 1
ATOM 3176 O O . GLU B 1 167 ? -43.829 29.918 -21.695 1.00 44.42 198 GLU B O 1
ATOM 3182 N N . TYR B 1 168 ? -43.315 28.975 -23.693 1.00 42.28 199 TYR B N 1
ATOM 3183 C CA . TYR B 1 168 ? -44.017 29.984 -24.501 1.00 44.54 199 TYR B CA 1
ATOM 3184 C C . TYR B 1 168 ? -45.498 30.084 -24.186 1.00 48.79 199 TYR B C 1
ATOM 3185 O O . TYR B 1 168 ? -46.084 31.171 -24.258 1.00 50.35 199 TYR B O 1
ATOM 3194 N N . ALA B 1 169 ? -46.100 28.955 -23.829 1.00 45.59 200 ALA B N 1
ATOM 3195 C CA . ALA B 1 169 ? -47.546 28.975 -23.526 1.00 52.24 200 ALA B CA 1
ATOM 3196 C C . ALA B 1 169 ? -47.859 29.903 -22.375 1.00 55.01 200 ALA B C 1
ATOM 3197 O O . ALA B 1 169 ? -48.909 30.557 -22.326 1.00 54.44 200 ALA B O 1
ATOM 3199 N N . ILE B 1 170 ? -46.877 30.074 -21.514 1.00 49.35 201 ILE B N 1
ATOM 3200 C CA . ILE B 1 170 ? -47.093 30.919 -20.367 1.00 50.07 201 ILE B CA 1
ATOM 3201 C C . ILE B 1 170 ? -47.318 32.400 -20.727 1.00 48.19 201 ILE B C 1
ATOM 3202 O O . ILE B 1 170 ? -47.956 33.097 -19.979 1.00 51.83 201 ILE B O 1
ATOM 3207 N N . TYR B 1 171 ? -46.841 32.846 -21.888 1.00 47.47 202 TYR B N 1
ATOM 3208 C CA . TYR B 1 171 ? -46.942 34.235 -22.294 1.00 43.81 202 TYR B CA 1
ATOM 3209 C C . TYR B 1 171 ? -48.361 34.706 -22.618 1.00 47.21 202 TYR B C 1
ATOM 3210 O O . TYR B 1 171 ? -48.619 35.930 -22.729 1.00 48.38 202 TYR B O 1
ATOM 3219 N N . SER B 1 172 ? -49.285 33.759 -22.775 1.00 48.89 203 SER B N 1
ATOM 3220 C CA . SER B 1 172 ? -50.645 34.152 -23.058 1.00 52.74 203 SER B CA 1
ATOM 3221 C C . SER B 1 172 ? -51.489 34.174 -21.813 1.00 56.96 203 SER B C 1
ATOM 3222 O O . SER B 1 172 ? -52.635 34.529 -21.909 1.00 57.86 203 SER B O 1
ATOM 3225 N N . GLU B 1 173 ? -50.913 33.870 -20.642 1.00 57.03 204 GLU B N 1
ATOM 3226 C CA . GLU B 1 173 ? -51.644 33.947 -19.367 1.00 56.56 204 GLU B CA 1
ATOM 3227 C C . GLU B 1 173 ? -51.718 35.447 -19.039 1.00 56.98 204 GLU B C 1
ATOM 3228 O O . GLU B 1 173 ? -50.759 36.219 -19.165 1.00 52.56 204 GLU B O 1
ATOM 3234 N N . GLN B 1 174 ? -52.928 35.877 -18.714 1.00 54.13 205 GLN B N 1
ATOM 3235 C CA . GLN B 1 174 ? -53.230 37.289 -18.498 1.00 55.92 205 GLN B CA 1
ATOM 3236 C C . GLN B 1 174 ? -52.954 37.870 -17.143 1.00 56.68 205 GLN B C 1
ATOM 3237 O O . GLN B 1 174 ? -52.884 39.110 -17.006 1.00 53.29 205 GLN B O 1
ATOM 3243 N N . LYS B 1 175 ? -52.827 36.990 -16.151 1.00 52.45 206 LYS B N 1
ATOM 3244 C CA . LYS B 1 175 ? -52.542 37.454 -14.831 1.00 50.97 206 LYS B CA 1
ATOM 3245 C C . LYS B 1 175 ? -51.984 36.376 -13.951 1.00 48.83 206 LYS B C 1
ATOM 3246 O O . LYS B 1 175 ? -52.034 35.234 -14.277 1.00 52.80 206 LYS B O 1
ATOM 3252 N N . PHE B 1 176 ? -51.436 36.803 -12.824 1.00 46.05 207 PHE B N 1
ATOM 3253 C CA . PHE B 1 176 ? -50.874 35.912 -11.887 1.00 47.34 207 PHE B CA 1
ATOM 3254 C C . PHE B 1 176 ? -50.901 36.561 -10.548 1.00 45.17 207 PHE B C 1
ATOM 3255 O O . PHE B 1 176 ? -50.607 37.755 -10.446 1.00 45.57 207 PHE B O 1
ATOM 3263 N N . THR B 1 177 ? -51.274 35.750 -9.563 1.00 44.11 208 THR B N 1
ATOM 3264 C CA . THR B 1 177 ? -51.316 36.144 -8.183 1.00 46.47 208 THR B CA 1
ATOM 3265 C C . THR B 1 177 ? -50.237 35.412 -7.357 1.00 46.53 208 THR B C 1
ATOM 3266 O O . THR B 1 177 ? -50.052 34.165 -7.450 1.00 44.50 208 THR B O 1
ATOM 3270 N N . TYR B 1 178 ? -49.519 36.204 -6.574 1.00 49.90 209 TYR B N 1
ATOM 3271 C CA . TYR B 1 178 ? -48.524 35.699 -5.646 1.00 47.39 209 TYR B CA 1
ATOM 3272 C C . TYR B 1 178 ? -48.639 36.518 -4.356 1.00 51.70 209 TYR B C 1
ATOM 3273 O O . TYR B 1 178 ? -48.663 37.772 -4.365 1.00 46.62 209 TYR B O 1
ATOM 3282 N N . ASN B 1 179 ? -48.799 35.792 -3.255 1.00 47.15 210 ASN B N 1
ATOM 3283 C CA . ASN B 1 179 ? -48.880 36.363 -1.984 1.00 48.08 210 ASN B CA 1
ATOM 3284 C C . ASN B 1 179 ? -50.050 37.394 -1.853 1.00 47.66 210 ASN B C 1
ATOM 3285 O O . ASN B 1 179 ? -49.924 38.382 -1.184 1.00 44.36 210 ASN B O 1
ATOM 3290 N N . GLY B 1 180 ? -51.158 37.124 -2.500 1.00 50.67 211 GLY B N 1
ATOM 3291 C CA . GLY B 1 180 ? -52.345 37.964 -2.401 1.00 55.55 211 GLY B CA 1
ATOM 3292 C C . GLY B 1 180 ? -52.243 39.231 -3.212 1.00 52.93 211 GLY B C 1
ATOM 3293 O O . GLY B 1 180 ? -53.052 40.123 -3.058 1.00 57.02 211 GLY B O 1
ATOM 3294 N N . ILE B 1 181 ? -51.240 39.270 -4.065 1.00 52.46 212 ILE B N 1
ATOM 3295 C CA . ILE B 1 181 ? -50.995 40.370 -5.006 1.00 53.79 212 ILE B CA 1
ATOM 3296 C C . ILE B 1 181 ? -51.173 39.855 -6.430 1.00 51.96 212 ILE B C 1
ATOM 3297 O O . ILE B 1 181 ? -50.423 38.977 -6.883 1.00 43.62 212 ILE B O 1
ATOM 3302 N N . THR B 1 182 ? -52.224 40.358 -7.108 1.00 49.54 213 THR B N 1
ATOM 3303 C CA . THR B 1 182 ? -52.538 40.034 -8.485 1.00 48.34 213 THR B CA 1
ATOM 3304 C C . THR B 1 182 ? -51.980 41.067 -9.418 1.00 51.50 213 THR B C 1
ATOM 3305 O O . THR B 1 182 ? -52.186 42.245 -9.180 1.00 52.56 213 THR B O 1
ATOM 3309 N N . GLN B 1 183 ? -51.260 40.631 -10.467 1.00 48.06 214 GLN B N 1
ATOM 3310 C CA . GLN B 1 183 ? -50.727 41.548 -11.455 1.00 54.54 214 GLN B CA 1
ATOM 3311 C C . GLN B 1 183 ? -51.069 40.985 -12.812 1.00 55.59 214 GLN B C 1
ATOM 3312 O O . GLN B 1 183 ? -51.089 39.790 -13.000 1.00 52.28 214 GLN B O 1
ATOM 3318 N N . TYR B 1 184 ? -51.378 41.891 -13.733 1.00 59.22 215 TYR B N 1
ATOM 3319 C CA . TYR B 1 184 ? -51.739 41.597 -15.083 1.00 57.45 215 TYR B CA 1
ATOM 3320 C C . TYR B 1 184 ? -50.590 41.623 -16.053 1.00 56.23 215 TYR B C 1
ATOM 3321 O O . TYR B 1 184 ? -49.622 42.375 -15.930 1.00 61.46 215 TYR B O 1
ATOM 3330 N N . ASN B 1 185 ? -50.724 40.773 -17.053 1.00 60.04 216 ASN B N 1
ATOM 3331 C CA . ASN B 1 185 ? -49.772 40.730 -18.138 1.00 55.88 216 ASN B CA 1
ATOM 3332 C C . ASN B 1 185 ? -49.948 42.054 -18.894 1.00 59.35 216 ASN B C 1
ATOM 3333 O O . ASN B 1 185 ? -51.069 42.405 -19.229 1.00 61.07 216 ASN B O 1
ATOM 3338 N N . ARG B 1 186 ? -48.878 42.812 -19.074 1.00 65.98 217 ARG B N 1
ATOM 3339 C CA . ARG B 1 186 ? -48.913 44.123 -19.769 1.00 68.81 217 ARG B CA 1
ATOM 3340 C C . ARG B 1 186 ? -49.088 44.076 -21.283 1.00 64.35 217 ARG B C 1
ATOM 3341 O O . ARG B 1 186 ? -49.182 45.120 -21.924 1.00 58.76 217 ARG B O 1
ATOM 3349 N N . ASN B 1 187 ? -49.078 42.887 -21.883 1.00 62.91 218 ASN B N 1
ATOM 3350 C CA . ASN B 1 187 ? -49.329 42.809 -23.324 1.00 63.47 218 ASN B CA 1
ATOM 3351 C C . ASN B 1 187 ? -50.858 42.861 -23.590 1.00 65.04 218 ASN B C 1
ATOM 3352 O O . ASN B 1 187 ? -51.542 41.835 -23.623 1.00 67.46 218 ASN B O 1
ATOM 3357 N N . GLY B 1 188 ? -51.364 44.075 -23.759 1.00 68.80 219 GLY B N 1
ATOM 3358 C CA . GLY B 1 188 ? -52.782 44.322 -23.992 1.00 72.04 219 GLY B CA 1
ATOM 3359 C C . GLY B 1 188 ? -53.360 43.619 -25.195 1.00 75.49 219 GLY B C 1
ATOM 3360 O O . GLY B 1 188 ? -54.544 43.267 -25.198 1.00 80.55 219 GLY B O 1
ATOM 3361 N N . LEU B 1 189 ? -52.526 43.366 -26.208 1.00 73.45 220 LEU B N 1
ATOM 3362 C CA . LEU B 1 189 ? -53.004 42.661 -27.397 1.00 69.05 220 LEU B CA 1
ATOM 3363 C C . LEU B 1 189 ? -53.567 41.268 -27.118 1.00 68.17 220 LEU B C 1
ATOM 3364 O O . LEU B 1 189 ? -54.329 40.734 -27.927 1.00 66.98 220 LEU B O 1
ATOM 3369 N N . LEU B 1 190 ? -53.229 40.707 -25.947 1.00 67.60 221 LEU B N 1
ATOM 3370 C CA . LEU B 1 190 ? -53.777 39.407 -25.566 1.00 66.34 221 LEU B CA 1
ATOM 3371 C C . LEU B 1 190 ? -55.310 39.437 -25.431 1.00 68.44 221 LEU B C 1
ATOM 3372 O O . LEU B 1 190 ? -55.955 38.395 -25.577 1.00 67.28 221 LEU B O 1
ATOM 3377 N N . TRP B 1 191 ? -55.855 40.625 -25.158 1.00 69.66 222 TRP B N 1
ATOM 3378 C CA . TRP B 1 191 ? -57.306 40.831 -24.991 1.00 77.31 222 TRP B CA 1
ATOM 3379 C C . TRP B 1 191 ? -58.048 41.145 -26.308 1.00 79.33 222 TRP B C 1
ATOM 3380 O O . TRP B 1 191 ? -59.270 41.172 -26.351 1.00 85.07 222 TRP B O 1
ATOM 3391 N N . ASP B 1 192 ? -57.298 41.447 -27.351 1.00 80.59 223 ASP B N 1
ATOM 3392 C CA . ASP B 1 192 ? -57.890 41.759 -28.633 1.00 87.17 223 ASP B CA 1
ATOM 3393 C C . ASP B 1 192 ? -58.503 40.515 -29.252 1.00 89.00 223 ASP B C 1
ATOM 3394 O O . ASP B 1 192 ? -57.814 39.570 -29.619 1.00 83.56 223 ASP B O 1
ATOM 3399 N N . LYS B 1 193 ? -59.805 40.562 -29.454 1.00 93.96 224 LYS B N 1
ATOM 3400 C CA . LYS B 1 193 ? -60.551 39.426 -30.008 1.00 96.64 224 LYS B CA 1
ATOM 3401 C C . LYS B 1 193 ? -60.447 39.248 -31.517 1.00 95.31 224 LYS B C 1
ATOM 3402 O O . LYS B 1 193 ? -60.634 38.135 -32.000 1.00 96.52 224 LYS B O 1
ATOM 3408 N N . SER B 1 194 ? -60.216 40.340 -32.249 1.00 94.13 225 SER B N 1
ATOM 3409 C CA . SER B 1 194 ? -60.108 40.298 -33.718 1.00 92.08 225 SER B CA 1
ATOM 3410 C C . SER B 1 194 ? -58.820 39.635 -34.218 1.00 91.51 225 SER B C 1
ATOM 3411 O O . SER B 1 194 ? -58.726 39.301 -35.389 1.00 96.49 225 SER B O 1
ATOM 3414 N N . MET B 1 195 ? -57.833 39.458 -33.344 1.00 85.34 226 MET B N 1
ATOM 3415 C CA . MET B 1 195 ? -56.575 38.784 -33.683 1.00 84.08 226 MET B CA 1
ATOM 3416 C C . MET B 1 195 ? -56.203 37.706 -32.677 1.00 83.23 226 MET B C 1
ATOM 3417 O O . MET B 1 195 ? -56.653 37.734 -31.540 1.00 97.41 226 MET B O 1
ATOM 3422 N N . ASN B 1 196 ? -55.361 36.770 -33.076 1.00 80.44 227 ASN B N 1
ATOM 3423 C CA . ASN B 1 196 ? -54.880 35.719 -32.170 1.00 77.99 227 ASN B CA 1
ATOM 3424 C C . ASN B 1 196 ? -53.406 36.003 -31.836 1.00 70.73 227 ASN B C 1
ATOM 3425 O O . ASN B 1 196 ? -52.504 35.395 -32.378 1.00 70.27 227 ASN B O 1
ATOM 3430 N N . VAL B 1 197 ? -53.214 36.971 -30.955 1.00 65.48 228 VAL B N 1
ATOM 3431 C CA . VAL B 1 197 ? -51.920 37.337 -30.420 1.00 66.50 228 VAL B CA 1
ATOM 3432 C C . VAL B 1 197 ? -51.734 36.508 -29.146 1.00 66.68 228 VAL B C 1
ATOM 3433 O O . VAL B 1 197 ? -52.546 36.598 -28.238 1.00 65.40 228 VAL B O 1
ATOM 3437 N N . ASP B 1 198 ? -50.683 35.705 -29.080 1.00 63.38 229 ASP B N 1
ATOM 3438 C CA . ASP B 1 198 ? -50.447 34.871 -27.916 1.00 60.37 229 ASP B CA 1
ATOM 3439 C C . ASP B 1 198 ? -49.076 35.129 -27.230 1.00 56.13 229 ASP B C 1
ATOM 3440 O O . ASP B 1 198 ? -48.587 34.304 -26.442 1.00 52.03 229 ASP B O 1
ATOM 3445 N N . GLY B 1 199 ? -48.471 36.273 -27.564 1.00 55.82 230 GLY B N 1
ATOM 3446 C CA . GLY B 1 199 ? -47.209 36.689 -26.985 1.00 53.57 230 GLY B CA 1
ATOM 3447 C C . GLY B 1 199 ? -46.810 38.044 -27.514 1.00 52.13 230 GLY B C 1
ATOM 3448 O O . GLY B 1 199 ? -47.499 38.590 -28.358 1.00 55.01 230 GLY B O 1
ATOM 3449 N N . ILE B 1 200 ? -45.651 38.575 -27.121 1.00 52.82 231 ILE B N 1
ATOM 3450 C CA . ILE B 1 200 ? -44.747 37.897 -26.220 1.00 53.89 231 ILE B CA 1
ATOM 3451 C C . ILE B 1 200 ? -44.405 38.743 -24.996 1.00 53.94 231 ILE B C 1
ATOM 3452 O O . ILE B 1 200 ? -44.827 38.413 -23.907 1.00 50.08 231 ILE B O 1
ATOM 3457 N N . LYS B 1 201 ? -43.622 39.798 -25.168 1.00 57.55 232 LYS B N 1
ATOM 3458 C CA . LYS B 1 201 ? -43.199 40.557 -24.023 1.00 60.01 232 LYS B CA 1
ATOM 3459 C C . LYS B 1 201 ? -43.103 42.035 -24.293 1.00 61.98 232 LYS B C 1
ATOM 3460 O O . LYS B 1 201 ? -42.668 42.484 -25.313 1.00 61.14 232 LYS B O 1
ATOM 3466 N N . THR B 1 202 ? -43.361 42.778 -23.258 1.00 64.39 233 THR B N 1
ATOM 3467 C CA . THR B 1 202 ? -43.426 44.203 -23.288 1.00 66.07 233 THR B CA 1
ATOM 3468 C C . THR B 1 202 ? -42.240 44.854 -22.531 1.00 64.87 233 THR B C 1
ATOM 3469 O O . THR B 1 202 ? -41.629 44.192 -21.682 1.00 61.46 233 THR B O 1
ATOM 3473 N N . GLY B 1 203 ? -41.911 46.103 -22.829 1.00 66.32 234 GLY B N 1
ATOM 3474 C CA . GLY B 1 203 ? -40.807 46.808 -22.135 1.00 72.17 234 GLY B CA 1
ATOM 3475 C C . GLY B 1 203 ? -40.693 48.286 -22.515 1.00 72.48 234 GLY B C 1
ATOM 3476 O O . GLY B 1 203 ? -41.311 48.700 -23.471 1.00 78.79 234 GLY B O 1
ATOM 3477 N N . HIS B 1 204 ? -39.912 49.077 -21.783 1.00 75.26 235 HIS B N 1
ATOM 3478 C CA . HIS B 1 204 ? -39.714 50.517 -22.092 1.00 78.78 235 HIS B CA 1
ATOM 3479 C C . HIS B 1 204 ? -38.210 50.871 -22.015 1.00 81.62 235 HIS B C 1
ATOM 3480 O O . HIS B 1 204 ? -37.518 50.373 -21.116 1.00 83.07 235 HIS B O 1
ATOM 3487 N N . THR B 1 205 ? -37.716 51.701 -22.934 1.00 86.04 236 THR B N 1
ATOM 3488 C CA . THR B 1 205 ? -36.314 52.135 -22.898 1.00 88.37 236 THR B CA 1
ATOM 3489 C C . THR B 1 205 ? -36.351 53.661 -22.780 1.00 94.02 236 THR B C 1
ATOM 3490 O O . THR B 1 205 ? -36.867 54.389 -23.668 1.00 95.44 236 THR B O 1
ATOM 3494 N N . SER B 1 206 ? -35.830 54.139 -21.657 1.00 85.99 237 SER B N 1
ATOM 3495 C CA . SER B 1 206 ? -35.789 55.575 -21.435 1.00 89.14 237 SER B CA 1
ATOM 3496 C C . SER B 1 206 ? -34.975 56.270 -22.519 1.00 90.22 237 SER B C 1
ATOM 3497 O O . SER B 1 206 ? -33.832 55.913 -22.828 1.00 91.31 237 SER B O 1
ATOM 3500 N N . GLY B 1 207 ? -35.638 57.197 -23.168 1.00 94.17 238 GLY B N 1
ATOM 3501 C CA . GLY B 1 207 ? -34.983 57.931 -24.262 1.00 98.44 238 GLY B CA 1
ATOM 3502 C C . GLY B 1 207 ? -35.499 57.520 -25.625 1.00 98.32 238 GLY B C 1
ATOM 3503 O O . GLY B 1 207 ? -35.478 58.350 -26.564 1.00 95.16 238 GLY B O 1
ATOM 3504 N N . ALA B 1 208 ? -35.983 56.272 -25.761 1.00 96.10 239 ALA B N 1
ATOM 3505 C CA . ALA B 1 208 ? -36.598 55.793 -27.029 1.00 93.03 239 ALA B CA 1
ATOM 3506 C C . ALA B 1 208 ? -38.129 55.697 -26.953 1.00 92.22 239 ALA B C 1
ATOM 3507 O O . ALA B 1 208 ? -38.819 56.273 -27.796 1.00 93.58 239 ALA B O 1
ATOM 3509 N N . GLY B 1 209 ? -38.650 54.965 -25.957 1.00 86.75 240 GLY B N 1
ATOM 3510 C CA . GLY B 1 209 ? -40.097 54.774 -25.818 1.00 82.11 240 GLY B CA 1
ATOM 3511 C C . GLY B 1 209 ? -40.493 53.346 -25.446 1.00 77.06 240 GLY B C 1
ATOM 3512 O O . GLY B 1 209 ? -39.715 52.579 -24.904 1.00 73.97 240 GLY B O 1
ATOM 3513 N N . TYR B 1 210 ? -41.727 53.005 -25.757 1.00 79.75 241 TYR B N 1
ATOM 3514 C CA . TYR B 1 210 ? -42.292 51.715 -25.439 1.00 77.52 241 TYR B CA 1
ATOM 3515 C C . TYR B 1 210 ? -42.019 50.679 -26.520 1.00 68.63 241 TYR B C 1
ATOM 3516 O O . TYR B 1 210 ? -42.130 50.947 -27.728 1.00 69.51 241 TYR B O 1
ATOM 3525 N N . ASN B 1 211 ? -41.727 49.483 -26.048 1.00 61.24 242 ASN B N 1
ATOM 3526 C CA . ASN B 1 211 ? -41.416 48.379 -26.883 1.00 63.76 242 ASN B CA 1
ATOM 3527 C C . ASN B 1 211 ? -42.345 47.180 -26.724 1.00 60.54 242 ASN B C 1
ATOM 3528 O O . ASN B 1 211 ? -42.820 46.905 -25.644 1.00 61.00 242 ASN B O 1
ATOM 3533 N N . LEU B 1 212 ? -42.510 46.421 -27.809 1.00 62.70 243 LEU B N 1
ATOM 3534 C CA . LEU B 1 212 ? -43.275 45.184 -27.752 1.00 58.37 243 LEU B CA 1
ATOM 3535 C C . LEU B 1 212 ? -42.752 44.136 -28.728 1.00 55.09 243 LEU B C 1
ATOM 3536 O O . LEU B 1 212 ? -42.508 44.449 -29.897 1.00 53.79 243 LEU B O 1
ATOM 3541 N N . VAL B 1 213 ? -42.578 42.910 -28.219 1.00 51.82 244 VAL B N 1
ATOM 3542 C CA . VAL B 1 213 ? -42.263 41.764 -29.093 1.00 54.59 244 VAL B CA 1
ATOM 3543 C C . VAL B 1 213 ? -43.544 40.966 -29.118 1.00 49.54 244 VAL B C 1
ATOM 3544 O O . VAL B 1 213 ? -43.953 40.482 -28.087 1.00 50.16 244 VAL B O 1
ATOM 3548 N N . SER B 1 214 ? -44.172 40.840 -30.277 1.00 51.19 245 SER B N 1
ATOM 3549 C CA . SER B 1 214 ? -45.468 40.147 -30.350 1.00 52.62 245 SER B CA 1
ATOM 3550 C C . SER B 1 214 ? -45.419 38.999 -31.345 1.00 55.16 245 SER B C 1
ATOM 3551 O O . SER B 1 214 ? -44.524 38.943 -32.165 1.00 58.59 245 SER B O 1
ATOM 3554 N N . SER B 1 215 ? -46.342 38.062 -31.226 1.00 53.79 246 SER B N 1
ATOM 3555 C CA . SER B 1 215 ? -46.475 36.967 -32.176 1.00 55.22 246 SER B CA 1
ATOM 3556 C C . SER B 1 215 ? -47.963 36.685 -32.281 1.00 55.33 246 SER B C 1
ATOM 3557 O O . SER B 1 215 ? -48.674 36.803 -31.310 1.00 56.65 246 SER B O 1
ATOM 3560 N N . ALA B 1 216 ? -48.409 36.304 -33.477 1.00 54.68 247 ALA B N 1
ATOM 3561 C CA . ALA B 1 216 ? -49.813 36.030 -33.715 1.00 57.24 247 ALA B CA 1
ATOM 3562 C C . ALA B 1 216 ? -49.941 35.010 -34.781 1.00 57.70 247 ALA B C 1
ATOM 3563 O O . ALA B 1 216 ? -48.990 34.782 -35.562 1.00 56.53 247 ALA B O 1
ATOM 3565 N N . THR B 1 217 ? -51.103 34.377 -34.799 1.00 58.97 248 THR B N 1
ATOM 3566 C CA . THR B 1 217 ? -51.417 33.418 -35.839 1.00 62.28 248 THR B CA 1
ATOM 3567 C C . THR B 1 217 ? -52.746 33.798 -36.527 1.00 67.57 248 THR B C 1
ATOM 3568 O O . THR B 1 217 ? -53.581 34.519 -35.948 1.00 65.43 248 THR B O 1
ATOM 3572 N N . GLU B 1 218 ? -52.906 33.287 -37.755 1.00 70.87 249 GLU B N 1
ATOM 3573 C CA . GLU B 1 218 ? -54.099 33.464 -38.589 1.00 74.58 249 GLU B CA 1
ATOM 3574 C C . GLU B 1 218 ? -54.009 32.358 -39.653 1.00 74.51 249 GLU B C 1
ATOM 3575 O O . GLU B 1 218 ? -53.047 32.294 -40.415 1.00 70.15 249 GLU B O 1
ATOM 3581 N N . GLY B 1 219 ? -54.968 31.434 -39.660 1.00 70.23 250 GLY B N 1
ATOM 3582 C CA . GLY B 1 219 ? -54.911 30.343 -40.584 1.00 68.62 250 GLY B CA 1
ATOM 3583 C C . GLY B 1 219 ? -53.662 29.536 -40.338 1.00 68.73 250 GLY B C 1
ATOM 3584 O O . GLY B 1 219 ? -53.409 29.165 -39.235 1.00 76.56 250 GLY B O 1
ATOM 3585 N N . ASN B 1 220 ? -52.892 29.246 -41.369 1.00 67.80 251 ASN B N 1
ATOM 3586 C CA . ASN B 1 220 ? -51.680 28.500 -41.243 1.00 63.83 251 ASN B CA 1
ATOM 3587 C C . ASN B 1 220 ? -50.480 29.412 -41.059 1.00 65.10 251 ASN B C 1
ATOM 3588 O O . ASN B 1 220 ? -49.353 28.933 -41.138 1.00 58.20 251 ASN B O 1
ATOM 3593 N N . MET B 1 221 ? -50.711 30.698 -40.803 1.00 66.09 252 MET B N 1
ATOM 3594 C CA . MET B 1 221 ? -49.594 31.621 -40.662 1.00 64.62 252 MET B CA 1
ATOM 3595 C C . MET B 1 221 ? -49.246 31.957 -39.233 1.00 58.20 252 MET B C 1
ATOM 3596 O O . MET B 1 221 ? -50.107 31.981 -38.346 1.00 53.72 252 MET B O 1
ATOM 3601 N N . ARG B 1 222 ? -47.957 32.222 -39.023 1.00 53.46 253 ARG B N 1
ATOM 3602 C CA . ARG B 1 222 ? -47.532 32.797 -37.770 1.00 53.66 253 ARG B CA 1
ATOM 3603 C C . ARG B 1 222 ? -46.496 33.853 -38.040 1.00 55.31 253 ARG B C 1
ATOM 3604 O O . ARG B 1 222 ? -45.603 33.644 -38.857 1.00 47.44 253 ARG B O 1
ATOM 3612 N N . LEU B 1 223 ? -46.641 34.986 -37.365 1.00 58.46 254 LEU B N 1
ATOM 3613 C CA . LEU B 1 223 ? -45.713 36.084 -37.524 1.00 57.04 254 LEU B CA 1
ATOM 3614 C C . LEU B 1 223 ? -45.146 36.476 -36.192 1.00 55.23 254 LEU B C 1
ATOM 3615 O O . LEU B 1 223 ? -45.764 36.281 -35.181 1.00 54.92 254 LEU B O 1
ATOM 3620 N N . VAL B 1 224 ? -43.944 37.061 -36.225 1.00 55.68 255 VAL B N 1
ATOM 3621 C CA . VAL B 1 224 ? -43.315 37.607 -35.065 1.00 53.33 255 VAL B CA 1
ATOM 3622 C C . VAL B 1 224 ? -43.016 39.068 -35.438 1.00 54.80 255 VAL B C 1
ATOM 3623 O O . VAL B 1 224 ? -42.425 39.323 -36.491 1.00 55.59 255 VAL B O 1
ATOM 3627 N N . ALA B 1 225 ? -43.419 40.003 -34.581 1.00 56.45 256 ALA B N 1
ATOM 3628 C CA . ALA B 1 225 ? -43.158 41.422 -34.772 1.00 57.25 256 ALA B CA 1
ATOM 3629 C C . ALA B 1 225 ? -42.478 42.034 -33.547 1.00 56.50 256 ALA B C 1
ATOM 3630 O O . ALA B 1 225 ? -42.706 41.639 -32.409 1.00 59.75 256 ALA B O 1
ATOM 3632 N N . VAL B 1 226 ? -41.583 42.962 -33.818 1.00 60.14 257 VAL B N 1
ATOM 3633 C CA . VAL B 1 226 ? -40.912 43.692 -32.792 1.00 59.97 257 VAL B CA 1
ATOM 3634 C C . VAL B 1 226 ? -41.066 45.179 -33.134 1.00 66.17 257 VAL B C 1
ATOM 3635 O O . VAL B 1 226 ? -40.812 45.606 -34.261 1.00 65.04 257 VAL B O 1
ATOM 3639 N N . VAL B 1 227 ? -41.505 45.959 -32.151 1.00 69.56 258 VAL B N 1
ATOM 3640 C CA . VAL B 1 227 ? -41.668 47.417 -32.327 1.00 69.76 258 VAL B CA 1
ATOM 3641 C C . VAL B 1 227 ? -40.935 48.057 -31.154 1.00 68.52 258 VAL B C 1
ATOM 3642 O O . VAL B 1 227 ? -41.104 47.660 -30.013 1.00 61.46 258 VAL B O 1
ATOM 3646 N N . MET B 1 228 ? -40.012 48.953 -31.449 1.00 63.26 259 MET B N 1
ATOM 3647 C CA . MET B 1 228 ? -39.245 49.603 -30.423 1.00 70.32 259 MET B CA 1
ATOM 3648 C C . MET B 1 228 ? -39.283 51.099 -30.519 1.00 70.34 259 MET B C 1
ATOM 3649 O O . MET B 1 228 ? -39.265 51.669 -31.606 1.00 73.06 259 MET B O 1
ATOM 3654 N N . GLY B 1 229 ? -39.478 51.712 -29.374 1.00 73.98 260 GLY B N 1
ATOM 3655 C CA . GLY B 1 229 ? -39.565 53.130 -29.329 1.00 79.92 260 GLY B CA 1
ATOM 3656 C C . GLY B 1 229 ? -40.833 53.769 -29.829 1.00 79.23 260 GLY B C 1
ATOM 3657 O O . GLY B 1 229 ? -40.748 54.701 -30.625 1.00 77.00 260 GLY B O 1
ATOM 3658 N N . THR B 1 230 ? -41.994 53.276 -29.391 1.00 80.34 261 THR B N 1
ATOM 3659 C CA . THR B 1 230 ? -43.283 53.905 -29.744 1.00 78.74 261 THR B CA 1
ATOM 3660 C C . THR B 1 230 ? -43.573 54.972 -28.690 1.00 80.21 261 THR B C 1
ATOM 3661 O O . THR B 1 230 ? -43.073 54.902 -27.580 1.00 78.55 261 THR B O 1
ATOM 3665 N N . ASP B 1 231 ? -44.432 55.901 -29.043 1.00 82.19 262 ASP B N 1
ATOM 3666 C CA . ASP B 1 231 ? -44.684 57.054 -28.201 1.00 87.63 262 ASP B CA 1
ATOM 3667 C C . ASP B 1 231 ? -45.474 56.845 -26.893 1.00 92.98 262 ASP B C 1
ATOM 3668 O O . ASP B 1 231 ? -45.301 57.601 -25.956 1.00 96.67 262 ASP B O 1
ATOM 3673 N N . ASN B 1 232 ? -46.309 55.818 -26.802 1.00 91.09 263 ASN B N 1
ATOM 3674 C CA . ASN B 1 232 ? -47.096 55.563 -25.598 1.00 91.53 263 ASN B CA 1
ATOM 3675 C C . ASN B 1 232 ? -47.668 54.197 -25.719 1.00 91.16 263 ASN B C 1
ATOM 3676 O O . ASN B 1 232 ? -47.530 53.589 -26.753 1.00 96.69 263 ASN B O 1
ATOM 3681 N N . GLU B 1 233 ? -48.289 53.703 -24.653 1.00 93.99 264 GLU B N 1
ATOM 3682 C CA . GLU B 1 233 ? -48.874 52.369 -24.653 1.00 91.90 264 GLU B CA 1
ATOM 3683 C C . GLU B 1 233 ? -49.900 52.153 -25.751 1.00 88.80 264 GLU B C 1
ATOM 3684 O O . GLU B 1 233 ? -49.904 51.095 -26.331 1.00 90.93 264 GLU B O 1
ATOM 3690 N N . ASN B 1 234 ? -50.708 53.152 -26.080 1.00 92.83 265 ASN B N 1
ATOM 3691 C CA . ASN B 1 234 ? -51.696 52.989 -27.158 1.00 96.31 265 ASN B CA 1
ATOM 3692 C C . ASN B 1 234 ? -51.049 52.763 -28.511 1.00 88.18 265 ASN B C 1
ATOM 3693 O O . ASN B 1 234 ? -51.461 51.856 -29.233 1.00 88.01 265 ASN B O 1
ATOM 3698 N N . ALA B 1 235 ? -50.005 53.544 -28.776 1.00 82.90 266 ALA B N 1
ATOM 3699 C CA . ALA B 1 235 ? -49.249 53.417 -29.998 1.00 87.44 266 ALA B CA 1
ATOM 3700 C C . ALA B 1 235 ? -48.571 52.038 -30.030 1.00 82.64 266 ALA B C 1
ATOM 3701 O O . ALA B 1 235 ? -48.617 51.368 -31.038 1.00 85.85 266 ALA B O 1
ATOM 3703 N N . ARG B 1 236 ? -47.959 51.612 -28.940 1.00 82.23 267 ARG B N 1
ATOM 3704 C CA . ARG B 1 236 ? -47.350 50.280 -28.899 1.00 80.75 267 ARG B CA 1
ATOM 3705 C C . ARG B 1 236 ? -48.328 49.199 -29.411 1.00 81.35 267 ARG B C 1
ATOM 3706 O O . ARG B 1 236 ? -47.988 48.401 -30.309 1.00 79.64 267 ARG B O 1
ATOM 3714 N N . LYS B 1 237 ? -49.563 49.225 -28.920 1.00 82.82 268 LYS B N 1
ATOM 3715 C CA . LYS B 1 237 ? -50.535 48.246 -29.375 1.00 81.19 268 LYS B CA 1
ATOM 3716 C C . LYS B 1 237 ? -50.921 48.461 -30.836 1.00 77.46 268 LYS B C 1
ATOM 3717 O O . LYS B 1 237 ? -50.850 47.534 -31.642 1.00 71.16 268 LYS B O 1
ATOM 3723 N N . ALA B 1 238 ? -51.348 49.677 -31.180 1.00 81.74 269 ALA B N 1
ATOM 3724 C CA . ALA B 1 238 ? -51.827 49.938 -32.524 1.00 80.71 269 ALA B CA 1
ATOM 3725 C C . ALA B 1 238 ? -50.779 49.696 -33.613 1.00 81.12 269 ALA B C 1
ATOM 3726 O O . ALA B 1 238 ? -51.055 49.034 -34.599 1.00 86.73 269 ALA B O 1
ATOM 3728 N N . GLU B 1 239 ? -49.549 50.135 -33.393 1.00 83.00 270 GLU B N 1
ATOM 3729 C CA . GLU B 1 239 ? -48.542 49.945 -34.403 1.00 81.00 270 GLU B CA 1
ATOM 3730 C C . GLU B 1 239 ? -48.210 48.477 -34.595 1.00 75.03 270 GLU B C 1
ATOM 3731 O O . GLU B 1 239 ? -48.019 48.046 -35.735 1.00 73.51 270 GLU B O 1
ATOM 3737 N N . SER B 1 240 ? -48.196 47.724 -33.498 1.00 77.68 271 SER B N 1
ATOM 3738 C CA . SER B 1 240 ? -47.906 46.293 -33.582 1.00 75.22 271 SER B CA 1
ATOM 3739 C C . SER B 1 240 ? -49.017 45.580 -34.350 1.00 77.92 271 SER B C 1
ATOM 3740 O O . SER B 1 240 ? -48.747 44.708 -35.204 1.00 75.03 271 SER B O 1
ATOM 3743 N N . LYS B 1 241 ? -50.256 45.992 -34.064 1.00 79.40 272 LYS B N 1
ATOM 3744 C CA . LYS B 1 241 ? -51.400 45.369 -34.726 1.00 84.27 272 LYS B CA 1
ATOM 3745 C C . LYS B 1 241 ? -51.342 45.661 -36.238 1.00 77.77 272 LYS B C 1
ATOM 3746 O O . LYS B 1 241 ? -51.549 44.758 -37.046 1.00 81.71 272 LYS B O 1
ATOM 3752 N N . LYS B 1 242 ? -50.971 46.882 -36.614 1.00 82.29 273 LYS B N 1
ATOM 3753 C CA . LYS B 1 242 ? -50.881 47.214 -38.050 1.00 89.96 273 LYS B CA 1
ATOM 3754 C C . LYS B 1 242 ? -49.797 46.391 -38.710 1.00 82.94 273 LYS B C 1
ATOM 3755 O O . LYS B 1 242 ? -49.991 45.820 -39.776 1.00 80.80 273 LYS B O 1
ATOM 3761 N N . LEU B 1 243 ? -48.641 46.352 -38.094 1.00 80.19 274 LEU B N 1
ATOM 3762 C CA . LEU B 1 243 ? -47.556 45.596 -38.639 1.00 75.70 274 LEU B CA 1
ATOM 3763 C C . LEU B 1 243 ? -47.993 44.165 -38.833 1.00 74.42 274 LEU B C 1
ATOM 3764 O O . LEU B 1 243 ? -47.790 43.595 -39.880 1.00 70.77 274 LEU B O 1
ATOM 3769 N N . LEU B 1 244 ? -48.614 43.577 -37.829 1.00 70.54 275 LEU B N 1
ATOM 3770 C CA . LEU B 1 244 ? -49.065 42.180 -37.951 1.00 75.25 275 LEU B CA 1
ATOM 3771 C C . LEU B 1 244 ? -50.103 41.971 -39.067 1.00 73.41 275 LEU B C 1
ATOM 3772 O O . LEU B 1 244 ? -49.978 41.024 -39.860 1.00 73.65 275 LEU B O 1
ATOM 3777 N N . SER B 1 245 ? -51.125 42.826 -39.127 1.00 84.82 276 SER B N 1
ATOM 3778 C CA . SER B 1 245 ? -52.160 42.676 -40.172 1.00 86.96 276 SER B CA 1
ATOM 3779 C C . SER B 1 245 ? -51.564 42.752 -41.567 1.00 81.83 276 SER B C 1
ATOM 3780 O O . SER B 1 245 ? -51.983 42.024 -42.453 1.00 72.29 276 SER B O 1
ATOM 3783 N N . TYR B 1 246 ? -50.599 43.649 -41.748 1.00 82.19 277 TYR B N 1
ATOM 3784 C CA . TYR B 1 246 ? -49.932 43.750 -43.023 1.00 82.54 277 TYR B CA 1
ATOM 3785 C C . TYR B 1 246 ? -49.308 42.401 -43.396 1.00 81.67 277 TYR B C 1
ATOM 3786 O O . TYR B 1 246 ? -49.449 41.919 -44.524 1.00 88.61 277 TYR B O 1
ATOM 3795 N N . GLY B 1 247 ? -48.646 41.765 -42.433 1.00 83.10 278 GLY B N 1
ATOM 3796 C CA . GLY B 1 247 ? -47.985 40.497 -42.741 1.00 74.14 278 GLY B CA 1
ATOM 3797 C C . GLY B 1 247 ? -48.989 39.432 -43.150 1.00 71.99 278 GLY B C 1
ATOM 3798 O O . GLY B 1 247 ? -48.721 38.640 -44.026 1.00 71.89 278 GLY B O 1
ATOM 3799 N N . PHE B 1 248 ? -50.137 39.400 -42.480 1.00 74.76 279 PHE B N 1
ATOM 3800 C CA . PHE B 1 248 ? -51.149 38.388 -42.764 1.00 73.81 279 PHE B CA 1
ATOM 3801 C C . PHE B 1 248 ? -51.732 38.582 -44.134 1.00 76.92 279 PHE B C 1
ATOM 3802 O O . PHE B 1 248 ? -51.972 37.603 -44.835 1.00 77.86 279 PHE B O 1
ATOM 3810 N N . ARG B 1 249 ? -51.910 39.846 -44.513 1.00 75.64 280 ARG B N 1
ATOM 3811 C CA . ARG B 1 249 ? -52.369 40.183 -45.845 1.00 83.90 280 ARG B CA 1
ATOM 3812 C C . ARG B 1 249 ? -51.271 40.021 -46.925 1.00 79.70 280 ARG B C 1
ATOM 3813 O O . ARG B 1 249 ? -51.578 39.811 -48.087 1.00 78.40 280 ARG B O 1
ATOM 3821 N N . PHE B 1 250 ? -50.002 40.154 -46.558 1.00 82.26 281 PHE B N 1
ATOM 3822 C CA . PHE B 1 250 ? -48.885 39.945 -47.506 1.00 86.53 281 PHE B CA 1
ATOM 3823 C C . PHE B 1 250 ? -48.905 38.531 -48.140 1.00 88.66 281 PHE B C 1
ATOM 3824 O O . PHE B 1 250 ? -48.601 38.375 -49.305 1.00 80.83 281 PHE B O 1
ATOM 3832 N N . PHE B 1 251 ? -49.234 37.480 -47.380 1.00 93.92 282 PHE B N 1
ATOM 3833 C CA . PHE B 1 251 ? -49.339 36.174 -48.052 1.00 101.89 282 PHE B CA 1
ATOM 3834 C C . PHE B 1 251 ? -50.433 35.238 -47.555 1.00 97.12 282 PHE B C 1
ATOM 3835 O O . PHE B 1 251 ? -51.187 34.721 -48.393 1.00 87.45 282 PHE B O 1
ATOM 3843 N N . ASP C 1 2 ? -9.903 31.227 7.736 1.00 109.91 33 ASP C N 1
ATOM 3844 C CA . ASP C 1 2 ? -10.135 30.010 6.916 1.00 112.64 33 ASP C CA 1
ATOM 3845 C C . ASP C 1 2 ? -10.174 30.279 5.427 1.00 106.05 33 ASP C C 1
ATOM 3846 O O . ASP C 1 2 ? -11.220 30.665 4.894 1.00 97.51 33 ASP C O 1
ATOM 3851 N N . ALA C 1 3 ? -9.045 30.046 4.763 1.00 107.30 34 ALA C N 1
ATOM 3852 C CA . ALA C 1 3 ? -8.988 30.214 3.310 1.00 108.43 34 ALA C CA 1
ATOM 3853 C C . ALA C 1 3 ? -10.058 29.298 2.754 1.00 95.05 34 ALA C C 1
ATOM 3854 O O . ALA C 1 3 ? -10.280 28.235 3.304 1.00 97.39 34 ALA C O 1
ATOM 3856 N N . PRO C 1 4 ? -10.744 29.704 1.685 1.00 98.90 35 PRO C N 1
ATOM 3857 C CA . PRO C 1 4 ? -11.779 28.810 1.176 1.00 97.79 35 PRO C CA 1
ATOM 3858 C C . PRO C 1 4 ? -11.150 27.746 0.285 1.00 86.58 35 PRO C C 1
ATOM 3859 O O . PRO C 1 4 ? -9.915 27.750 0.094 1.00 88.84 35 PRO C O 1
ATOM 3863 N N . GLN C 1 5 ? -11.995 26.842 -0.203 1.00 80.82 36 GLN C N 1
ATOM 3864 C CA . GLN C 1 5 ? -11.599 25.823 -1.113 1.00 82.91 36 GLN C CA 1
ATOM 3865 C C . GLN C 1 5 ? -11.706 26.409 -2.483 1.00 73.94 36 GLN C C 1
ATOM 3866 O O . GLN C 1 5 ? -12.714 27.018 -2.827 1.00 70.81 36 GLN C O 1
ATOM 3872 N N . ILE C 1 6 ? -10.648 26.178 -3.248 1.00 68.62 37 ILE C N 1
ATOM 3873 C CA . ILE C 1 6 ? -10.556 26.635 -4.587 1.00 66.01 37 ILE C CA 1
ATOM 3874 C C . ILE C 1 6 ? -10.415 25.378 -5.412 1.00 62.07 37 ILE C C 1
ATOM 3875 O O . ILE C 1 6 ? -9.574 24.593 -5.127 1.00 67.12 37 ILE C O 1
ATOM 3880 N N . ALA C 1 7 ? -11.245 25.185 -6.418 1.00 62.47 38 ALA C N 1
ATOM 3881 C CA . ALA C 1 7 ? -11.130 23.981 -7.260 1.00 64.73 38 ALA C CA 1
ATOM 3882 C C . ALA C 1 7 ? -10.072 24.270 -8.346 1.00 57.98 38 ALA C C 1
ATOM 3883 O O . ALA C 1 7 ? -10.382 24.578 -9.496 1.00 63.83 38 ALA C O 1
ATOM 3885 N N . ALA C 1 8 ? -8.811 24.170 -7.982 1.00 65.30 39 ALA C N 1
ATOM 3886 C CA . ALA C 1 8 ? -7.761 24.411 -8.908 1.00 63.04 39 ALA C CA 1
ATOM 3887 C C . ALA C 1 8 ? -6.561 23.635 -8.476 1.00 59.52 39 ALA C C 1
ATOM 3888 O O . ALA C 1 8 ? -6.367 23.427 -7.305 1.00 64.98 39 ALA C O 1
ATOM 3890 N N . LYS C 1 9 ? -5.715 23.267 -9.418 1.00 65.64 40 LYS C N 1
ATOM 3891 C CA . LYS C 1 9 ? -4.504 22.486 -9.066 1.00 65.00 40 LYS C CA 1
ATOM 3892 C C . LYS C 1 9 ? -3.450 23.277 -8.331 1.00 65.24 40 LYS C C 1
ATOM 3893 O O . LYS C 1 9 ? -2.740 22.756 -7.496 1.00 74.65 40 LYS C O 1
ATOM 3899 N N . GLY C 1 10 ? -3.370 24.579 -8.613 1.00 60.19 41 GLY C N 1
ATOM 3900 C CA . GLY C 1 10 ? -2.411 25.429 -7.914 1.00 63.52 41 GLY C CA 1
ATOM 3901 C C . GLY C 1 10 ? -2.933 26.866 -7.892 1.00 61.08 41 GLY C C 1
ATOM 3902 O O . GLY C 1 10 ? -3.653 27.262 -8.799 1.00 56.57 41 GLY C O 1
ATOM 3903 N N . TYR C 1 11 ? -2.654 27.622 -6.837 1.00 63.06 42 TYR C N 1
ATOM 3904 C CA . TYR C 1 11 ? -3.064 29.038 -6.861 1.00 61.92 42 TYR C CA 1
ATOM 3905 C C . TYR C 1 11 ? -2.288 29.839 -5.892 1.00 60.37 42 TYR C C 1
ATOM 3906 O O . TYR C 1 11 ? -1.586 29.290 -5.022 1.00 60.96 42 TYR C O 1
ATOM 3915 N N . VAL C 1 12 ? -2.356 31.153 -6.085 1.00 55.69 43 VAL C N 1
ATOM 3916 C CA . VAL C 1 12 ? -1.786 32.095 -5.137 1.00 61.44 43 VAL C CA 1
ATOM 3917 C C . VAL C 1 12 ? -2.613 33.354 -5.125 1.00 60.07 43 VAL C C 1
ATOM 3918 O O . VAL C 1 12 ? -3.156 33.742 -6.144 1.00 61.43 43 VAL C O 1
ATOM 3922 N N . LEU C 1 13 ? -2.776 33.937 -3.945 1.00 62.23 44 LEU C N 1
ATOM 3923 C CA . LEU C 1 13 ? -3.507 35.170 -3.784 1.00 60.40 44 LEU C CA 1
ATOM 3924 C C . LEU C 1 13 ? -2.504 36.103 -3.144 1.00 56.19 44 LEU C C 1
ATOM 3925 O O . LEU C 1 13 ? -2.015 35.823 -2.064 1.00 54.07 44 LEU C O 1
ATOM 3930 N N . MET C 1 14 ? -2.297 37.263 -3.736 1.00 52.12 45 MET C N 1
ATOM 3931 C CA . MET C 1 14 ? -1.278 38.158 -3.258 1.00 59.55 45 MET C CA 1
ATOM 3932 C C . MET C 1 14 ? -1.759 39.572 -3.154 1.00 56.60 45 MET C C 1
ATOM 3933 O O . MET C 1 14 ? -2.468 40.038 -4.006 1.00 53.15 45 MET C O 1
ATOM 3938 N N . ASP C 1 15 ? -1.399 40.219 -2.067 1.00 56.72 46 ASP C N 1
ATOM 3939 C CA . ASP C 1 15 ? -1.677 41.622 -1.881 1.00 58.95 46 ASP C CA 1
ATOM 3940 C C . ASP C 1 15 ? -0.731 42.392 -2.798 1.00 60.27 46 ASP C C 1
ATOM 3941 O O . ASP C 1 15 ? 0.494 42.270 -2.652 1.00 55.65 46 ASP C O 1
ATOM 3946 N N . TYR C 1 16 ? -1.291 43.194 -3.719 1.00 57.06 47 TYR C N 1
ATOM 3947 C CA . TYR C 1 16 ? -0.489 44.002 -4.610 1.00 58.31 47 TYR C CA 1
ATOM 3948 C C . TYR C 1 16 ? 0.447 44.923 -3.891 1.00 58.13 47 TYR C C 1
ATOM 3949 O O . TYR C 1 16 ? 1.579 45.080 -4.346 1.00 60.16 47 TYR C O 1
ATOM 3958 N N . HIS C 1 17 ? -0.007 45.553 -2.821 1.00 63.35 48 HIS C N 1
ATOM 3959 C CA . HIS C 1 17 ? 0.836 46.574 -2.129 1.00 65.63 48 HIS C CA 1
ATOM 3960 C C . HIS C 1 17 ? 2.122 46.038 -1.505 1.00 66.07 48 HIS C C 1
ATOM 3961 O O . HIS C 1 17 ? 3.209 46.447 -1.870 1.00 69.34 48 HIS C O 1
ATOM 3968 N N . SER C 1 18 ? 1.984 45.110 -0.581 1.00 65.39 49 SER C N 1
ATOM 3969 C CA . SER C 1 18 ? 3.152 44.556 0.144 1.00 65.69 49 SER C CA 1
ATOM 3970 C C . SER C 1 18 ? 3.763 43.360 -0.510 1.00 64.58 49 SER C C 1
ATOM 3971 O O . SER C 1 18 ? 4.872 42.993 -0.179 1.00 62.12 49 SER C O 1
ATOM 3974 N N . GLY C 1 19 ? 3.028 42.709 -1.398 1.00 65.03 50 GLY C N 1
ATOM 3975 C CA . GLY C 1 19 ? 3.492 41.465 -2.020 1.00 65.28 50 GLY C CA 1
ATOM 3976 C C . GLY C 1 19 ? 3.299 40.242 -1.125 1.00 57.66 50 GLY C C 1
ATOM 3977 O O . GLY C 1 19 ? 3.751 39.187 -1.422 1.00 61.40 50 GLY C O 1
ATOM 3978 N N . LYS C 1 20 ? 2.635 40.420 -0.013 1.00 61.29 51 LYS C N 1
ATOM 3979 C CA . LYS C 1 20 ? 2.311 39.330 0.902 1.00 64.80 51 LYS C CA 1
ATOM 3980 C C . LYS C 1 20 ? 1.279 38.292 0.332 1.00 62.08 51 LYS C C 1
ATOM 3981 O O . LYS C 1 20 ? 0.239 38.656 -0.237 1.00 60.64 51 LYS C O 1
ATOM 3987 N N . VAL C 1 21 ? 1.574 37.019 0.526 1.00 61.98 52 VAL C N 1
ATOM 3988 C CA . VAL C 1 21 ? 0.751 35.901 0.082 1.00 59.72 52 VAL C CA 1
ATOM 3989 C C . VAL C 1 21 ? -0.335 35.688 1.114 1.00 62.64 52 VAL C C 1
ATOM 3990 O O . VAL C 1 21 ? -0.036 35.389 2.235 1.00 67.35 52 VAL C O 1
ATOM 3994 N N . LEU C 1 22 ? -1.586 35.793 0.726 1.00 61.00 53 LEU C N 1
ATOM 3995 C CA . LEU C 1 22 ? -2.711 35.617 1.652 1.00 61.47 53 LEU C CA 1
ATOM 3996 C C . LEU C 1 22 ? -3.226 34.186 1.676 1.00 59.98 53 LEU C C 1
ATOM 3997 O O . LEU C 1 22 ? -3.856 33.803 2.626 1.00 59.19 53 LEU C O 1
ATOM 4002 N N . ALA C 1 23 ? -3.054 33.458 0.579 1.00 59.46 54 ALA C N 1
ATOM 4003 C CA . ALA C 1 23 ? -3.384 32.025 0.523 1.00 66.01 54 ALA C CA 1
ATOM 4004 C C . ALA C 1 23 ? -2.678 31.463 -0.700 1.00 62.65 54 ALA C C 1
ATOM 4005 O O . ALA C 1 23 ? -2.368 32.205 -1.656 1.00 59.09 54 ALA C O 1
ATOM 4007 N N . GLU C 1 24 ? -2.500 30.151 -0.718 1.00 61.37 55 GLU C N 1
ATOM 4008 C CA . GLU C 1 24 ? -1.804 29.503 -1.826 1.00 60.83 55 GLU C CA 1
ATOM 4009 C C . GLU C 1 24 ? -1.884 28.003 -1.757 1.00 62.47 55 GLU C C 1
ATOM 4010 O O . GLU C 1 24 ? -2.142 27.447 -0.716 1.00 58.23 55 GLU C O 1
ATOM 4016 N N . LYS C 1 25 ? -1.623 27.378 -2.890 1.00 63.78 56 LYS C N 1
ATOM 4017 C CA . LYS C 1 25 ? -1.559 25.942 -3.015 1.00 64.60 56 LYS C CA 1
ATOM 4018 C C . LYS C 1 25 ? -0.547 25.684 -4.136 1.00 59.50 56 LYS C C 1
ATOM 4019 O O . LYS C 1 25 ? -0.624 26.290 -5.225 1.00 60.74 56 LYS C O 1
ATOM 4025 N N . GLU C 1 26 ? 0.459 24.890 -3.853 1.00 58.03 57 GLU C N 1
ATOM 4026 C CA . GLU C 1 26 ? 1.464 24.552 -4.864 1.00 60.11 57 GLU C CA 1
ATOM 4027 C C . GLU C 1 26 ? 2.056 25.785 -5.516 1.00 60.86 57 GLU C C 1
ATOM 4028 O O . GLU C 1 26 ? 2.422 25.784 -6.688 1.00 59.89 57 GLU C O 1
ATOM 4034 N N . MET C 1 27 ? 2.167 26.824 -4.699 1.00 56.41 58 MET C N 1
ATOM 4035 C CA . MET C 1 27 ? 2.642 28.130 -5.076 1.00 62.91 58 MET C CA 1
ATOM 4036 C C . MET C 1 27 ? 3.983 28.134 -5.821 1.00 63.50 58 MET C C 1
ATOM 4037 O O . MET C 1 27 ? 4.186 28.924 -6.776 1.00 59.46 58 MET C O 1
ATOM 4042 N N . ASP C 1 28 ? 4.900 27.305 -5.353 1.00 64.66 59 ASP C N 1
ATOM 4043 C CA . ASP C 1 28 ? 6.241 27.263 -5.952 1.00 71.57 59 ASP C CA 1
ATOM 4044 C C . ASP C 1 28 ? 6.469 26.042 -6.766 1.00 71.78 59 ASP C C 1
ATOM 4045 O O . ASP C 1 28 ? 7.605 25.765 -7.101 1.00 79.02 59 ASP C O 1
ATOM 4050 N N . THR C 1 29 ? 5.421 25.368 -7.194 1.00 70.95 60 THR C N 1
ATOM 4051 C CA . THR C 1 29 ? 5.580 24.175 -7.996 1.00 71.87 60 THR C CA 1
ATOM 4052 C C . THR C 1 29 ? 5.562 24.460 -9.483 1.00 70.14 60 THR C C 1
ATOM 4053 O O . THR C 1 29 ? 4.625 25.011 -9.994 1.00 67.32 60 THR C O 1
ATOM 4057 N N . LYS C 1 30 ? 6.594 24.024 -10.180 1.00 72.08 61 LYS C N 1
ATOM 4058 C CA . LYS C 1 30 ? 6.741 24.271 -11.613 1.00 73.04 61 LYS C CA 1
ATOM 4059 C C . LYS C 1 30 ? 5.673 23.686 -12.482 1.00 71.33 61 LYS C C 1
ATOM 4060 O O . LYS C 1 30 ? 5.249 22.550 -12.284 1.00 66.75 61 LYS C O 1
ATOM 4066 N N . LEU C 1 31 ? 5.296 24.494 -13.452 1.00 66.41 62 LEU C N 1
ATOM 4067 C CA . LEU C 1 31 ? 4.252 24.254 -14.410 1.00 71.57 62 LEU C CA 1
ATOM 4068 C C . LEU C 1 31 ? 4.654 24.899 -15.715 1.00 71.39 62 LEU C C 1
ATOM 4069 O O . LEU C 1 31 ? 5.489 25.810 -15.773 1.00 68.08 62 LEU C O 1
ATOM 4074 N N . SER C 1 32 ? 3.889 24.525 -16.722 1.00 66.25 63 SER C N 1
ATOM 4075 C CA . SER C 1 32 ? 4.027 25.010 -18.045 1.00 66.71 63 SER C CA 1
ATOM 4076 C C . SER C 1 32 ? 3.008 26.189 -18.068 1.00 67.37 63 SER C C 1
ATOM 4077 O O . SER C 1 32 ? 1.827 25.997 -17.832 1.00 61.20 63 SER C O 1
ATOM 4080 N N . PRO C 1 33 ? 3.478 27.429 -18.261 1.00 60.69 64 PRO C N 1
ATOM 4081 C CA . PRO C 1 33 ? 2.541 28.590 -18.246 1.00 60.69 64 PRO C CA 1
ATOM 4082 C C . PRO C 1 33 ? 1.770 28.833 -19.535 1.00 58.88 64 PRO C C 1
ATOM 4083 O O . PRO C 1 33 ? 0.773 29.550 -19.556 1.00 63.91 64 PRO C O 1
ATOM 4087 N N . ALA C 1 34 ? 2.268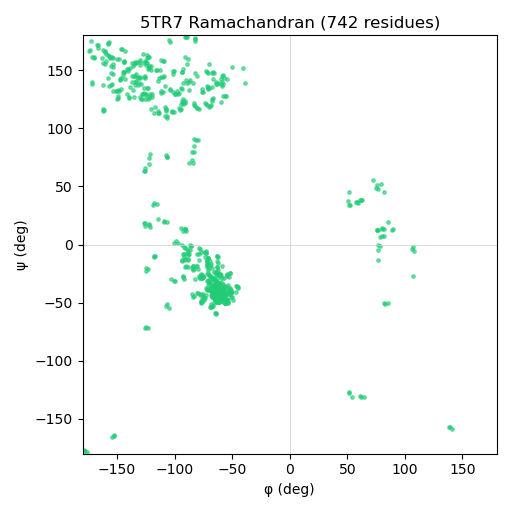 28.271 -20.615 1.00 65.50 65 ALA C N 1
ATOM 4088 C CA . ALA C 1 34 ? 1.692 28.406 -21.936 1.00 62.94 65 ALA C CA 1
ATOM 4089 C C . ALA C 1 34 ? 1.469 29.881 -22.265 1.00 66.33 65 ALA C C 1
ATOM 4090 O O . ALA C 1 34 ? 2.355 30.720 -22.046 1.00 62.83 65 ALA C O 1
ATOM 4092 N N . SER C 1 35 ? 0.245 30.199 -22.646 1.00 58.44 66 SER C N 1
ATOM 4093 C CA . SER C 1 35 ? -0.021 31.529 -23.094 1.00 67.02 66 SER C CA 1
ATOM 4094 C C . SER C 1 35 ? 0.209 32.640 -22.020 1.00 64.34 66 SER C C 1
ATOM 4095 O O . SER C 1 35 ? 0.241 33.837 -22.335 1.00 61.89 66 SER C O 1
ATOM 4098 N N . LEU C 1 36 ? 0.409 32.251 -20.762 1.00 64.65 67 LEU C N 1
ATOM 4099 C CA . LEU C 1 36 ? 0.653 33.255 -19.718 1.00 56.48 67 LEU C CA 1
ATOM 4100 C C . LEU C 1 36 ? 2.040 33.828 -19.957 1.00 59.82 67 LEU C C 1
ATOM 4101 O O . LEU C 1 36 ? 2.359 34.941 -19.468 1.00 53.38 67 LEU C O 1
ATOM 4106 N N . THR C 1 37 ? 2.857 33.093 -20.747 1.00 55.86 68 THR C N 1
ATOM 4107 C CA . THR C 1 37 ? 4.192 33.577 -21.147 1.00 56.86 68 THR C CA 1
ATOM 4108 C C . THR C 1 37 ? 4.070 34.971 -21.811 1.00 55.81 68 THR C C 1
ATOM 4109 O O . THR C 1 37 ? 5.002 35.793 -21.785 1.00 59.34 68 THR C O 1
ATOM 4113 N N . LYS C 1 38 ? 2.914 35.244 -22.395 1.00 56.88 69 LYS C N 1
ATOM 4114 C CA . LYS C 1 38 ? 2.672 36.500 -23.088 1.00 58.38 69 LYS C CA 1
ATOM 4115 C C . LYS C 1 38 ? 2.738 37.688 -22.170 1.00 58.53 69 LYS C C 1
ATOM 4116 O O . LYS C 1 38 ? 3.050 38.799 -22.607 1.00 56.86 69 LYS C O 1
ATOM 4122 N N . MET C 1 39 ? 2.485 37.455 -20.892 1.00 57.09 70 MET C N 1
ATOM 4123 C CA . MET C 1 39 ? 2.645 38.553 -19.936 1.00 51.39 70 MET C CA 1
ATOM 4124 C C . MET C 1 39 ? 4.096 39.006 -19.909 1.00 55.83 70 MET C C 1
ATOM 4125 O O . MET C 1 39 ? 4.372 40.231 -19.790 1.00 56.66 70 MET C O 1
ATOM 4130 N N . MET C 1 40 ? 5.037 38.048 -20.017 1.00 54.66 71 MET C N 1
ATOM 4131 C CA . MET C 1 40 ? 6.459 38.454 -19.924 1.00 56.66 71 MET C CA 1
ATOM 4132 C C . MET C 1 40 ? 6.835 39.204 -21.194 1.00 56.03 71 MET C C 1
ATOM 4133 O O . MET C 1 40 ? 7.534 40.202 -21.150 1.00 62.94 71 MET C O 1
ATOM 4138 N N . THR C 1 41 ? 6.335 38.734 -22.325 1.00 52.27 72 THR C N 1
ATOM 4139 C CA . THR C 1 41 ? 6.602 39.353 -23.589 1.00 49.89 72 THR C CA 1
ATOM 4140 C C . THR C 1 41 ? 6.075 40.793 -23.598 1.00 55.85 72 THR C C 1
ATOM 4141 O O . THR C 1 41 ? 6.791 41.738 -24.009 1.00 54.23 72 THR C O 1
ATOM 4145 N N . SER C 1 42 ? 4.847 40.988 -23.120 1.00 52.59 73 SER C N 1
ATOM 4146 C CA . SER C 1 42 ? 4.300 42.326 -23.075 1.00 56.43 73 SER C CA 1
ATOM 4147 C C . SER C 1 42 ? 5.054 43.191 -22.056 1.00 52.42 73 SER C C 1
ATOM 4148 O O . SER C 1 42 ? 5.105 44.415 -22.202 1.00 57.98 73 SER C O 1
ATOM 4151 N N . TYR C 1 43 ? 5.590 42.568 -21.013 1.00 51.55 74 TYR C N 1
ATOM 4152 C CA . TYR C 1 43 ? 6.332 43.339 -20.026 1.00 57.88 74 TYR C CA 1
ATOM 4153 C C . TYR C 1 43 ? 7.583 43.933 -20.715 1.00 57.50 74 TYR C C 1
ATOM 4154 O O . TYR C 1 43 ? 7.879 45.112 -20.578 1.00 55.60 74 TYR C O 1
ATOM 4163 N N . VAL C 1 44 ? 8.325 43.095 -21.438 1.00 56.51 75 VAL C N 1
ATOM 4164 C CA . VAL C 1 44 ? 9.555 43.563 -22.113 1.00 60.57 75 VAL C CA 1
ATOM 4165 C C . VAL C 1 44 ? 9.193 44.634 -23.134 1.00 63.27 75 VAL C C 1
ATOM 4166 O O . VAL C 1 44 ? 9.838 45.682 -23.194 1.00 59.79 75 VAL C O 1
ATOM 4170 N N . ILE C 1 45 ? 8.129 44.398 -23.900 1.00 56.73 76 ILE C N 1
ATOM 4171 C CA . ILE C 1 45 ? 7.666 45.422 -24.846 1.00 61.26 76 ILE C CA 1
ATOM 4172 C C . ILE C 1 45 ? 7.373 46.761 -24.137 1.00 58.87 76 ILE C C 1
ATOM 4173 O O . ILE C 1 45 ? 7.766 47.842 -24.610 1.00 66.92 76 ILE C O 1
ATOM 4178 N N . GLY C 1 46 ? 6.744 46.687 -22.980 1.00 63.32 77 GLY C N 1
ATOM 4179 C CA . GLY C 1 46 ? 6.400 47.895 -22.225 1.00 60.16 77 GLY C CA 1
ATOM 4180 C C . GLY C 1 46 ? 7.640 48.631 -21.779 1.00 62.27 77 GLY C C 1
ATOM 4181 O O . GLY C 1 46 ? 7.736 49.857 -21.837 1.00 64.68 77 GLY C O 1
ATOM 4182 N N . GLN C 1 47 ? 8.647 47.885 -21.366 1.00 63.37 78 GLN C N 1
ATOM 4183 C CA . GLN C 1 47 ? 9.872 48.553 -20.966 1.00 64.48 78 GLN C CA 1
ATOM 4184 C C . GLN C 1 47 ? 10.545 49.201 -22.141 1.00 65.29 78 GLN C C 1
ATOM 4185 O O . GLN C 1 47 ? 11.058 50.307 -22.015 1.00 67.96 78 GLN C O 1
ATOM 4191 N N . GLU C 1 48 ? 10.526 48.553 -23.305 1.00 66.67 79 GLU C N 1
ATOM 4192 C CA . GLU C 1 48 ? 11.199 49.129 -24.485 1.00 62.26 79 GLU C CA 1
ATOM 4193 C C . GLU C 1 48 ? 10.478 50.394 -24.916 1.00 59.60 79 GLU C C 1
ATOM 4194 O O . GLU C 1 48 ? 11.134 51.312 -25.360 1.00 61.71 79 GLU C O 1
ATOM 4200 N N . VAL C 1 49 ? 9.140 50.411 -24.822 1.00 54.93 80 VAL C N 1
ATOM 4201 C CA . VAL C 1 49 ? 8.347 51.620 -25.111 1.00 58.22 80 VAL C CA 1
ATOM 4202 C C . VAL C 1 49 ? 8.704 52.747 -24.136 1.00 60.47 80 VAL C C 1
ATOM 4203 O O . VAL C 1 49 ? 9.015 53.852 -24.563 1.00 58.43 80 VAL C O 1
ATOM 4207 N N . LYS C 1 50 ? 8.725 52.459 -22.838 1.00 62.09 81 LYS C N 1
ATOM 4208 C CA . LYS C 1 50 ? 9.065 53.502 -21.878 1.00 67.44 81 LYS C CA 1
ATOM 4209 C C . LYS C 1 50 ? 10.417 54.092 -22.068 1.00 72.88 81 LYS C C 1
ATOM 4210 O O . LYS C 1 50 ? 10.599 55.288 -21.893 1.00 67.08 81 LYS C O 1
ATOM 4216 N N . ARG C 1 51 ? 11.387 53.241 -22.364 1.00 73.80 82 ARG C N 1
ATOM 4217 C CA . ARG C 1 51 ? 12.760 53.748 -22.536 1.00 75.55 82 ARG C CA 1
ATOM 4218 C C . ARG C 1 51 ? 12.963 54.390 -23.897 1.00 77.51 82 ARG C C 1
ATOM 4219 O O . ARG C 1 51 ? 14.017 54.878 -24.178 1.00 78.77 82 ARG C O 1
ATOM 4227 N N . GLY C 1 52 ? 11.969 54.386 -24.771 1.00 77.14 83 GLY C N 1
ATOM 4228 C CA . GLY C 1 52 ? 12.145 55.037 -26.066 1.00 76.63 83 GLY C CA 1
ATOM 4229 C C . GLY C 1 52 ? 12.870 54.246 -27.141 1.00 76.80 83 GLY C C 1
ATOM 4230 O O . GLY C 1 52 ? 13.260 54.813 -28.126 1.00 77.25 83 GLY C O 1
ATOM 4231 N N . ASN C 1 53 ? 13.075 52.953 -26.981 1.00 73.52 84 ASN C N 1
ATOM 4232 C CA . ASN C 1 53 ? 13.769 52.168 -28.010 1.00 72.29 84 ASN C CA 1
ATOM 4233 C C . ASN C 1 53 ? 12.876 51.844 -29.156 1.00 72.49 84 ASN C C 1
ATOM 4234 O O . ASN C 1 53 ? 13.362 51.583 -30.234 1.00 71.04 84 ASN C O 1
ATOM 4239 N N . ILE C 1 54 ? 11.584 51.742 -28.902 1.00 66.82 85 ILE C N 1
ATOM 4240 C CA . ILE C 1 54 ? 10.612 51.510 -29.987 1.00 66.81 85 ILE C CA 1
ATOM 4241 C C . ILE C 1 54 ? 9.433 52.465 -29.737 1.00 62.52 85 ILE C C 1
ATOM 4242 O O . ILE C 1 54 ? 9.257 52.920 -28.622 1.00 62.76 85 ILE C O 1
ATOM 4247 N N . SER C 1 55 ? 8.701 52.812 -30.783 1.00 60.46 86 SER C N 1
ATOM 4248 C CA . SER C 1 55 ? 7.522 53.690 -30.677 1.00 63.15 86 SER C CA 1
ATOM 4249 C C . SER C 1 55 ? 6.260 52.912 -31.061 1.00 59.03 86 SER C C 1
ATOM 4250 O O . SER C 1 55 ? 6.296 52.074 -31.932 1.00 57.58 86 SER C O 1
ATOM 4253 N N . LEU C 1 56 ? 5.160 53.292 -30.477 1.00 61.13 87 LEU C N 1
ATOM 4254 C CA . LEU C 1 56 ? 3.860 52.707 -30.777 1.00 60.66 87 LEU C CA 1
ATOM 4255 C C . LEU C 1 56 ? 3.443 52.969 -32.258 1.00 64.99 87 LEU C C 1
ATOM 4256 O O . LEU C 1 56 ? 2.680 52.186 -32.827 1.00 65.13 87 LEU C O 1
ATOM 4261 N N . ASN C 1 57 ? 4.060 53.974 -32.899 1.00 64.62 88 ASN C N 1
ATOM 4262 C CA . ASN C 1 57 ? 3.786 54.311 -34.302 1.00 60.52 88 ASN C CA 1
ATOM 4263 C C . ASN C 1 57 ? 4.740 53.633 -35.298 1.00 59.30 88 ASN C C 1
ATOM 4264 O O . ASN C 1 57 ? 4.644 53.866 -36.492 1.00 62.85 88 ASN C O 1
ATOM 4269 N N . ASP C 1 58 ? 5.693 52.835 -34.855 1.00 59.43 89 ASP C N 1
ATOM 4270 C CA . ASP C 1 58 ? 6.563 52.115 -35.824 1.00 65.46 89 ASP C CA 1
ATOM 4271 C C . ASP C 1 58 ? 5.806 51.104 -36.634 1.00 62.94 89 ASP C C 1
ATOM 4272 O O . ASP C 1 58 ? 4.868 50.496 -36.137 1.00 65.14 89 ASP C O 1
ATOM 4277 N N . ASP C 1 59 ? 6.244 50.929 -37.871 1.00 61.28 90 ASP C N 1
ATOM 4278 C CA . ASP C 1 59 ? 5.724 49.916 -38.761 1.00 59.75 90 ASP C CA 1
ATOM 4279 C C . ASP C 1 59 ? 6.629 48.702 -38.568 1.00 62.10 90 ASP C C 1
ATOM 4280 O O . ASP C 1 59 ? 7.828 48.777 -38.705 1.00 68.20 90 ASP C O 1
ATOM 4285 N N . VAL C 1 60 ? 6.060 47.587 -38.210 1.00 66.36 91 VAL C N 1
ATOM 4286 C CA . VAL C 1 60 ? 6.855 46.405 -37.990 1.00 67.51 91 VAL C CA 1
ATOM 4287 C C . VAL C 1 60 ? 6.784 45.448 -39.149 1.00 70.02 91 VAL C C 1
ATOM 4288 O O . VAL C 1 60 ? 5.692 45.097 -39.588 1.00 66.32 91 VAL C O 1
ATOM 4292 N N . VAL C 1 61 ? 7.953 44.993 -39.594 1.00 65.69 92 VAL C N 1
ATOM 4293 C CA . VAL C 1 61 ? 8.042 44.016 -40.660 1.00 71.94 92 VAL C CA 1
ATOM 4294 C C . VAL C 1 61 ? 7.596 42.653 -40.157 1.00 71.63 92 VAL C C 1
ATOM 4295 O O . VAL C 1 61 ? 7.978 42.236 -39.063 1.00 82.50 92 VAL C O 1
ATOM 4299 N N . ILE C 1 62 ? 6.808 41.952 -40.956 1.00 68.84 93 ILE C N 1
ATOM 4300 C CA . ILE C 1 62 ? 6.347 40.644 -40.567 1.00 71.81 93 ILE C CA 1
ATOM 4301 C C . ILE C 1 62 ? 7.219 39.653 -41.304 1.00 71.03 93 ILE C C 1
ATOM 4302 O O . ILE C 1 62 ? 7.154 39.583 -42.525 1.00 71.06 93 ILE C O 1
ATOM 4307 N N . SER C 1 63 ? 8.019 38.891 -40.561 1.00 67.93 94 SER C N 1
ATOM 4308 C CA . SER C 1 63 ? 8.942 37.932 -41.188 1.00 75.40 94 SER C CA 1
ATOM 4309 C C . SER C 1 63 ? 8.300 36.571 -41.371 1.00 78.48 94 SER C C 1
ATOM 4310 O O . SER C 1 63 ? 7.156 36.321 -40.934 1.00 71.70 94 SER C O 1
ATOM 4313 N N . LYS C 1 64 ? 9.101 35.686 -41.972 1.00 81.57 95 LYS C N 1
ATOM 4314 C CA . LYS C 1 64 ? 8.786 34.283 -42.223 1.00 84.26 95 LYS C CA 1
ATOM 4315 C C . LYS C 1 64 ? 8.426 33.594 -40.937 1.00 80.50 95 LYS C C 1
ATOM 4316 O O . LYS C 1 64 ? 7.597 32.717 -40.929 1.00 83.05 95 LYS C O 1
ATOM 4322 N N . ASN C 1 65 ? 9.086 33.977 -39.857 1.00 82.75 96 ASN C N 1
ATOM 4323 C CA . ASN C 1 65 ? 8.875 33.334 -38.558 1.00 85.56 96 ASN C CA 1
ATOM 4324 C C . ASN C 1 65 ? 7.619 33.734 -37.872 1.00 83.55 96 ASN C C 1
ATOM 4325 O O . ASN C 1 65 ? 7.099 32.983 -37.076 1.00 86.60 96 ASN C O 1
ATOM 4330 N N . ALA C 1 66 ? 7.167 34.953 -38.147 1.00 85.76 97 ALA C N 1
ATOM 4331 C CA . ALA C 1 66 ? 5.993 35.481 -37.528 1.00 79.76 97 ALA C CA 1
ATOM 4332 C C . ALA C 1 66 ? 4.713 35.165 -38.280 1.00 84.85 97 ALA C C 1
ATOM 4333 O O . ALA C 1 66 ? 3.647 35.508 -37.822 1.00 87.79 97 ALA C O 1
ATOM 4335 N N . TRP C 1 67 ? 4.810 34.584 -39.458 1.00 86.19 98 TRP C N 1
ATOM 4336 C CA . TRP C 1 67 ? 3.641 34.338 -40.304 1.00 86.85 98 TRP C CA 1
ATOM 4337 C C . TRP C 1 67 ? 2.625 33.472 -39.551 1.00 88.50 98 TRP C C 1
ATOM 4338 O O . TRP C 1 67 ? 2.979 32.406 -39.016 1.00 77.14 98 TRP C O 1
ATOM 4349 N N . ALA C 1 68 ? 1.377 33.961 -39.515 1.00 78.02 99 ALA C N 1
ATOM 4350 C CA . ALA C 1 68 ? 0.253 33.273 -38.915 1.00 81.90 99 ALA C CA 1
ATOM 4351 C C . ALA C 1 68 ? 0.243 31.818 -39.311 1.00 92.73 99 ALA C C 1
ATOM 4352 O O . ALA C 1 68 ? -0.160 30.957 -38.554 1.00 86.41 99 ALA C O 1
ATOM 4354 N N . LYS C 1 69 ? 0.645 31.585 -40.556 1.00 102.29 100 LYS C N 1
ATOM 4355 C CA . LYS C 1 69 ? 0.771 30.261 -41.157 1.00 103.41 100 LYS C CA 1
ATOM 4356 C C . LYS C 1 69 ? 1.602 29.287 -40.306 1.00 104.08 100 LYS C C 1
ATOM 4357 O O . LYS C 1 69 ? 1.453 28.098 -40.441 1.00 92.80 100 LYS C O 1
ATOM 4363 N N . ASN C 1 70 ? 2.494 29.786 -39.448 1.00 105.38 101 ASN C N 1
ATOM 4364 C CA . ASN C 1 70 ? 3.296 28.894 -38.571 1.00 99.85 101 ASN C CA 1
ATOM 4365 C C . ASN C 1 70 ? 2.569 28.424 -37.345 1.00 99.74 101 ASN C C 1
ATOM 4366 O O . ASN C 1 70 ? 3.078 27.594 -36.635 1.00 99.08 101 ASN C O 1
ATOM 4371 N N . PHE C 1 71 ? 1.390 28.970 -37.080 1.00 105.10 102 PHE C N 1
ATOM 4372 C CA . PHE C 1 71 ? 0.643 28.643 -35.861 1.00 109.44 102 PHE C CA 1
ATOM 4373 C C . PHE C 1 71 ? -0.739 28.085 -36.153 1.00 104.20 102 PHE C C 1
ATOM 4374 O O . PHE C 1 71 ? -1.751 28.763 -35.994 1.00 99.76 102 PHE C O 1
ATOM 4382 N N . PRO C 1 72 ? -0.779 26.829 -36.603 1.00 105.78 103 PRO C N 1
ATOM 4383 C CA . PRO C 1 72 ? -2.070 26.183 -36.775 1.00 108.90 103 PRO C CA 1
ATOM 4384 C C . PRO C 1 72 ? -2.468 25.667 -35.369 1.00 109.40 103 PRO C C 1
ATOM 4385 O O . PRO C 1 72 ? -1.599 25.283 -34.577 1.00 110.69 103 PRO C O 1
ATOM 4389 N N . ASP C 1 73 ? -3.764 25.661 -35.099 1.00 102.43 104 ASP C N 1
ATOM 4390 C CA . ASP C 1 73 ? -4.392 25.307 -33.803 1.00 106.18 104 ASP C CA 1
ATOM 4391 C C . ASP C 1 73 ? -3.886 25.991 -32.540 1.00 101.01 104 ASP C C 1
ATOM 4392 O O . ASP C 1 73 ? -3.620 25.388 -31.512 1.00 108.94 104 ASP C O 1
ATOM 4397 N N . SER C 1 74 ? -3.724 27.268 -32.681 1.00 98.94 105 SER C N 1
ATOM 4398 C CA . SER C 1 74 ? -3.332 28.177 -31.569 1.00 93.22 105 SER C CA 1
ATOM 4399 C C . SER C 1 74 ? -3.716 29.586 -32.006 1.00 83.91 105 SER C C 1
ATOM 4400 O O . SER C 1 74 ? -3.838 29.879 -33.190 1.00 81.31 105 SER C O 1
ATOM 4403 N N . SER C 1 75 ? -3.925 30.440 -31.025 1.00 73.23 106 SER C N 1
ATOM 4404 C CA . SER C 1 75 ? -4.454 31.730 -31.282 1.00 73.16 106 SER C CA 1
ATOM 4405 C C . SER C 1 75 ? -3.518 32.602 -32.143 1.00 71.71 106 SER C C 1
ATOM 4406 O O . SER C 1 75 ? -2.277 32.525 -31.978 1.00 70.75 106 SER C O 1
ATOM 4409 N N . LYS C 1 76 ? -4.101 33.359 -33.081 1.00 64.42 107 LYS C N 1
ATOM 4410 C CA . LYS C 1 76 ? -3.394 34.271 -33.991 1.00 71.91 107 LYS C CA 1
ATOM 4411 C C . LYS C 1 76 ? -4.065 35.610 -34.232 1.00 70.23 107 LYS C C 1
ATOM 4412 O O . LYS C 1 76 ? -5.278 35.733 -34.197 1.00 61.78 107 LYS C O 1
ATOM 4418 N N . MET C 1 77 ? -3.263 36.619 -34.538 1.00 65.45 108 MET C N 1
ATOM 4419 C CA . MET C 1 77 ? -3.767 37.941 -34.924 1.00 65.00 108 MET C CA 1
ATOM 4420 C C . MET C 1 77 ? -4.012 38.012 -36.449 1.00 62.18 108 MET C C 1
ATOM 4421 O O . MET C 1 77 ? -4.690 38.911 -36.972 1.00 58.17 108 MET C O 1
ATOM 4426 N N . PHE C 1 78 ? -3.476 37.013 -37.133 1.00 62.70 109 PHE C N 1
ATOM 4427 C CA . PHE C 1 78 ? -3.584 36.843 -38.580 1.00 69.77 109 PHE C CA 1
ATOM 4428 C C . PHE C 1 78 ? -2.747 37.848 -39.335 1.00 64.88 109 PHE C C 1
ATOM 4429 O O . PHE C 1 78 ? -3.194 38.522 -40.187 1.00 59.60 109 PHE C O 1
ATOM 4437 N N . VAL C 1 79 ? -1.482 37.850 -38.998 1.00 66.96 110 VAL C N 1
ATOM 4438 C CA . VAL C 1 79 ? -0.494 38.703 -39.587 1.00 67.48 110 VAL C CA 1
ATOM 4439 C C . VAL C 1 79 ? 0.172 37.954 -40.751 1.00 68.18 110 VAL C C 1
ATOM 4440 O O . VAL C 1 79 ? 0.462 36.730 -40.665 1.00 80.49 110 VAL C O 1
ATOM 4444 N N . GLU C 1 80 ? 0.415 38.679 -41.844 1.00 66.93 111 GLU C N 1
ATOM 4445 C CA . GLU C 1 80 ? 0.984 38.125 -43.072 1.00 70.77 111 GLU C CA 1
ATOM 4446 C C . GLU C 1 80 ? 2.383 38.643 -43.444 1.00 79.44 111 GLU C C 1
ATOM 4447 O O . GLU C 1 80 ? 2.659 39.871 -43.408 1.00 68.24 111 GLU C O 1
ATOM 4453 N N . VAL C 1 81 ? 3.214 37.725 -43.944 1.00 77.34 112 VAL C N 1
ATOM 4454 C CA . VAL C 1 81 ? 4.588 38.079 -44.342 1.00 76.25 112 VAL C CA 1
ATOM 4455 C C . VAL C 1 81 ? 4.629 39.238 -45.328 1.00 81.03 112 VAL C C 1
ATOM 4456 O O . VAL C 1 81 ? 3.766 39.366 -46.181 1.00 84.92 112 VAL C O 1
ATOM 4460 N N . GLY C 1 82 ? 5.629 40.093 -45.163 1.00 84.85 113 GLY C N 1
ATOM 4461 C CA . GLY C 1 82 ? 5.813 41.267 -45.989 1.00 84.97 113 GLY C CA 1
ATOM 4462 C C . GLY C 1 82 ? 4.928 42.473 -45.759 1.00 83.00 113 GLY C C 1
ATOM 4463 O O . GLY C 1 82 ? 5.253 43.552 -46.248 1.00 79.85 113 GLY C O 1
ATOM 4464 N N . THR C 1 83 ? 3.864 42.333 -45.016 1.00 77.22 114 THR C N 1
ATOM 4465 C CA . THR C 1 83 ? 2.953 43.462 -44.818 1.00 81.24 114 THR C CA 1
ATOM 4466 C C . THR C 1 83 ? 3.112 43.935 -43.418 1.00 79.02 114 THR C C 1
ATOM 4467 O O . THR C 1 83 ? 2.703 43.204 -42.491 1.00 72.73 114 THR C O 1
ATOM 4471 N N . THR C 1 84 ? 3.547 45.195 -43.270 1.00 67.25 115 THR C N 1
ATOM 4472 C CA . THR C 1 84 ? 3.862 45.758 -42.000 1.00 64.29 115 THR C CA 1
ATOM 4473 C C . THR C 1 84 ? 2.645 45.991 -41.161 1.00 61.24 115 THR C C 1
ATOM 4474 O O . THR C 1 84 ? 1.578 46.196 -41.707 1.00 64.93 115 THR C O 1
ATOM 4478 N N . VAL C 1 85 ? 2.851 46.008 -39.851 1.00 61.79 116 VAL C N 1
ATOM 4479 C CA . VAL C 1 85 ? 1.815 46.257 -38.871 1.00 61.58 116 VAL C CA 1
ATOM 4480 C C . VAL C 1 85 ? 2.379 47.225 -37.840 1.00 63.23 116 VAL C C 1
ATOM 4481 O O . VAL C 1 85 ? 3.552 47.147 -37.507 1.00 60.27 116 VAL C O 1
ATOM 4485 N N . LYS C 1 86 ? 1.553 48.114 -37.315 1.00 62.32 117 LYS C N 1
ATOM 4486 C CA . LYS C 1 86 ? 1.999 49.023 -36.273 1.00 62.04 117 LYS C CA 1
ATOM 4487 C C . LYS C 1 86 ? 2.216 48.338 -34.934 1.00 58.68 117 LYS C C 1
ATOM 4488 O O . LYS C 1 86 ? 1.546 47.333 -34.619 1.00 55.53 117 LYS C O 1
ATOM 4494 N N . VAL C 1 87 ? 3.169 48.863 -34.176 1.00 55.14 118 VAL C N 1
ATOM 4495 C CA . VAL C 1 87 ? 3.514 48.370 -32.840 1.00 58.06 118 VAL C CA 1
ATOM 4496 C C . VAL C 1 87 ? 2.304 48.328 -31.919 1.00 55.17 118 VAL C C 1
ATOM 4497 O O . VAL C 1 87 ? 2.058 47.313 -31.292 1.00 53.47 118 VAL C O 1
ATOM 4501 N N . SER C 1 88 ? 1.527 49.398 -31.835 1.00 53.84 119 SER C N 1
ATOM 4502 C CA . SER C 1 88 ? 0.369 49.346 -30.933 1.00 53.86 119 SER C CA 1
ATOM 4503 C C . SER C 1 88 ? -0.611 48.199 -31.308 1.00 57.27 119 SER C C 1
ATOM 4504 O O . SER C 1 88 ? -1.151 47.540 -30.429 1.00 60.21 119 SER C O 1
ATOM 4507 N N . ASP C 1 89 ? -0.744 47.920 -32.595 1.00 51.03 120 ASP C N 1
ATOM 4508 C CA . ASP C 1 89 ? -1.643 46.896 -33.065 1.00 51.66 120 ASP C CA 1
ATOM 4509 C C . ASP C 1 89 ? -1.105 45.517 -32.741 1.00 54.18 120 ASP C C 1
ATOM 4510 O O . ASP C 1 89 ? -1.856 44.646 -32.309 1.00 50.93 120 ASP C O 1
ATOM 4515 N N . LEU C 1 90 ? 0.204 45.298 -32.958 1.00 56.11 121 LEU C N 1
ATOM 4516 C CA . LEU C 1 90 ? 0.778 44.016 -32.570 1.00 51.67 121 LEU C CA 1
ATOM 4517 C C . LEU C 1 90 ? 0.630 43.742 -31.072 1.00 52.47 121 LEU C C 1
ATOM 4518 O O . LEU C 1 90 ? 0.376 42.582 -30.644 1.00 51.07 121 LEU C O 1
ATOM 4523 N N . ASN C 1 91 ? 0.884 44.771 -30.280 1.00 49.92 122 ASN C N 1
ATOM 4524 C CA . ASN C 1 91 ? 0.680 44.673 -28.801 1.00 54.72 122 ASN C CA 1
ATOM 4525 C C . ASN C 1 91 ? -0.709 44.200 -28.422 1.00 52.33 122 ASN C C 1
ATOM 4526 O O . ASN C 1 91 ? -0.883 43.362 -27.572 1.00 51.47 122 ASN C O 1
ATOM 4531 N N . ARG C 1 92 ? -1.718 44.788 -29.019 1.00 51.77 123 ARG C N 1
ATOM 4532 C CA . ARG C 1 92 ? -3.117 44.341 -28.744 1.00 51.28 123 ARG C CA 1
ATOM 4533 C C . ARG C 1 92 ? -3.328 42.955 -29.267 1.00 56.69 123 ARG C C 1
ATOM 4534 O O . ARG C 1 92 ? -4.029 42.188 -28.643 1.00 68.05 123 ARG C O 1
ATOM 4542 N N . GLY C 1 93 ? -2.708 42.589 -30.383 1.00 58.57 124 GLY C N 1
ATOM 4543 C CA . GLY C 1 93 ? -2.830 41.214 -30.818 1.00 67.49 124 GLY C CA 1
ATOM 4544 C C . GLY C 1 93 ? -2.288 40.244 -29.788 1.00 61.27 124 GLY C C 1
ATOM 4545 O O . GLY C 1 93 ? -2.822 39.143 -29.551 1.00 51.59 124 GLY C O 1
ATOM 4546 N N . ILE C 1 94 ? -1.188 40.647 -29.177 1.00 59.02 125 ILE C N 1
ATOM 4547 C CA . ILE C 1 94 ? -0.591 39.824 -28.137 1.00 63.65 125 ILE C CA 1
ATOM 4548 C C . ILE C 1 94 ? -1.478 39.727 -26.881 1.00 61.74 125 ILE C C 1
ATOM 4549 O O . ILE C 1 94 ? -1.831 38.662 -26.403 1.00 58.25 125 ILE C O 1
ATOM 4554 N N . ILE C 1 95 ? -1.850 40.871 -26.383 1.00 55.18 126 ILE C N 1
ATOM 4555 C CA . ILE C 1 95 ? -2.525 40.972 -25.124 1.00 57.49 126 ILE C CA 1
ATOM 4556 C C . ILE C 1 95 ? -3.993 40.587 -25.184 1.00 54.36 126 ILE C C 1
ATOM 4557 O O . ILE C 1 95 ? -4.423 39.861 -24.336 1.00 52.54 126 ILE C O 1
ATOM 4562 N N . ILE C 1 96 ? -4.729 41.144 -26.132 1.00 51.78 127 ILE C N 1
ATOM 4563 C CA . ILE C 1 96 ? -6.144 40.899 -26.192 1.00 50.71 127 ILE C CA 1
ATOM 4564 C C . ILE C 1 96 ? -6.477 39.638 -26.939 1.00 57.31 127 ILE C C 1
ATOM 4565 O O . ILE C 1 96 ? -7.402 38.950 -26.561 1.00 57.35 127 ILE C O 1
ATOM 4570 N N . GLN C 1 97 ? -5.802 39.404 -28.060 1.00 53.42 128 GLN C N 1
ATOM 4571 C CA . GLN C 1 97 ? -6.077 38.271 -28.881 1.00 57.66 128 GLN C CA 1
ATOM 4572 C C . GLN C 1 97 ? -5.198 37.084 -28.567 1.00 59.01 128 GLN C C 1
ATOM 4573 O O . GLN C 1 97 ? -5.432 36.006 -29.073 1.00 59.93 128 GLN C O 1
ATOM 4579 N N . SER C 1 98 ? -4.147 37.286 -27.804 1.00 59.97 129 SER C N 1
ATOM 4580 C CA . SER C 1 98 ? -3.241 36.180 -27.447 1.00 62.06 129 SER C CA 1
ATOM 4581 C C . SER C 1 98 ? -2.612 35.592 -28.718 1.00 59.78 129 SER C C 1
ATOM 4582 O O . SER C 1 98 ? -2.403 34.410 -28.836 1.00 64.17 129 SER C O 1
ATOM 4585 N N . GLY C 1 99 ? -2.275 36.443 -29.669 1.00 60.88 130 GLY C N 1
ATOM 4586 C CA . GLY C 1 99 ? -1.754 35.957 -30.936 1.00 62.91 130 GLY C CA 1
ATOM 4587 C C . GLY C 1 99 ? -0.281 35.587 -30.922 1.00 62.82 130 GLY C C 1
ATOM 4588 O O . GLY C 1 99 ? 0.563 36.415 -30.648 1.00 60.83 130 GLY C O 1
ATOM 4589 N N . ASN C 1 100 ? 0.030 34.331 -31.170 1.00 62.95 131 ASN C N 1
ATOM 4590 C CA . ASN C 1 100 ? 1.424 33.882 -31.202 1.00 69.80 131 ASN C CA 1
ATOM 4591 C C . ASN C 1 100 ? 2.240 34.537 -32.321 1.00 69.52 131 ASN C C 1
ATOM 4592 O O . ASN C 1 100 ? 3.444 34.743 -32.171 1.00 70.83 131 ASN C O 1
ATOM 4597 N N . ASP C 1 101 ? 1.580 34.768 -33.465 1.00 64.72 132 ASP C N 1
ATOM 4598 C CA . ASP C 1 101 ? 2.210 35.411 -34.606 1.00 65.03 132 ASP C CA 1
ATOM 4599 C C . ASP C 1 101 ? 2.717 36.820 -34.234 1.00 60.68 132 ASP C C 1
ATOM 4600 O O . ASP C 1 101 ? 3.897 37.191 -34.482 1.00 67.11 132 ASP C O 1
ATOM 4605 N N . ALA C 1 102 ? 1.868 37.570 -33.560 1.00 61.55 133 ALA C N 1
ATOM 4606 C CA . ALA C 1 102 ? 2.218 38.921 -33.119 1.00 59.38 133 ALA C CA 1
ATOM 4607 C C . ALA C 1 102 ? 3.355 38.915 -32.133 1.00 60.86 133 ALA C C 1
ATOM 4608 O O . ALA C 1 102 ? 4.116 39.873 -32.084 1.00 55.20 133 ALA C O 1
ATOM 4610 N N . CYS C 1 103 ? 3.446 37.859 -31.317 1.00 64.83 134 CYS C N 1
ATOM 4611 C CA . CYS C 1 103 ? 4.523 37.719 -30.332 1.00 59.57 134 CYS C CA 1
ATOM 4612 C C . CYS C 1 103 ? 5.841 37.641 -31.027 1.00 60.65 134 CYS C C 1
ATOM 4613 O O . CYS C 1 103 ? 6.768 38.385 -30.701 1.00 61.63 134 CYS C O 1
ATOM 4616 N N . VAL C 1 104 ? 5.916 36.800 -32.041 1.00 61.98 135 VAL C N 1
ATOM 4617 C CA . VAL C 1 104 ? 7.165 36.636 -32.762 1.00 65.63 135 VAL C CA 1
ATOM 4618 C C . VAL C 1 104 ? 7.559 37.889 -33.511 1.00 63.03 135 VAL C C 1
ATOM 4619 O O . VAL C 1 104 ? 8.735 38.234 -33.551 1.00 70.27 135 VAL C O 1
ATOM 4623 N N . ALA C 1 105 ? 6.582 38.607 -34.067 1.00 65.01 136 ALA C N 1
ATOM 4624 C CA . ALA C 1 105 ? 6.865 39.843 -34.792 1.00 62.70 136 ALA C CA 1
ATOM 4625 C C . ALA C 1 105 ? 7.420 40.903 -33.900 1.00 67.61 136 ALA C C 1
ATOM 4626 O O . ALA C 1 105 ? 8.424 41.595 -34.295 1.00 69.55 136 ALA C O 1
ATOM 4628 N N . MET C 1 106 ? 6.820 41.056 -32.709 1.00 62.75 137 MET C N 1
ATOM 4629 C CA . MET C 1 106 ? 7.360 42.070 -31.749 1.00 63.79 137 MET C CA 1
ATOM 4630 C C . MET C 1 106 ? 8.738 41.623 -31.220 1.00 66.23 137 MET C C 1
ATOM 4631 O O . MET C 1 106 ? 9.626 42.447 -31.041 1.00 66.44 137 MET C O 1
ATOM 4636 N N . ALA C 1 107 ? 8.904 40.331 -31.006 1.00 59.63 138 ALA C N 1
ATOM 4637 C CA . ALA C 1 107 ? 10.145 39.811 -30.500 1.00 66.11 138 ALA C CA 1
ATOM 4638 C C . ALA C 1 107 ? 11.293 40.226 -31.436 1.00 70.36 138 ALA C C 1
ATOM 4639 O O . ALA C 1 107 ? 12.313 40.807 -31.012 1.00 69.56 138 ALA C O 1
ATOM 4641 N N . GLU C 1 108 ? 11.040 40.046 -32.728 1.00 72.80 139 GLU C N 1
ATOM 4642 C CA . GLU C 1 108 ? 12.000 40.402 -33.729 1.00 70.95 139 GLU C CA 1
ATOM 4643 C C . GLU C 1 108 ? 12.180 41.899 -33.857 1.00 66.32 139 GLU C C 1
ATOM 4644 O O . GLU C 1 108 ? 13.317 42.371 -34.033 1.00 65.30 139 GLU C O 1
ATOM 4650 N N . HIS C 1 109 ? 11.108 42.664 -33.754 1.00 63.75 140 HIS C N 1
ATOM 4651 C CA . HIS C 1 109 ? 11.234 44.140 -33.878 1.00 65.18 140 HIS C CA 1
ATOM 4652 C C . HIS C 1 109 ? 12.063 44.682 -32.697 1.00 69.60 140 HIS C C 1
ATOM 4653 O O . HIS C 1 109 ? 12.836 45.645 -32.840 1.00 71.09 140 HIS C O 1
ATOM 4660 N N . VAL C 1 110 ? 11.863 44.084 -31.518 1.00 67.10 141 VAL C N 1
ATOM 4661 C CA . VAL C 1 110 ? 12.575 44.548 -30.329 1.00 67.88 141 VAL C CA 1
ATOM 4662 C C . VAL C 1 110 ? 14.037 44.119 -30.257 1.00 67.10 141 VAL C C 1
ATOM 4663 O O . VAL C 1 110 ? 14.878 44.946 -30.000 1.00 63.76 141 VAL C O 1
ATOM 4667 N N . ALA C 1 111 ? 14.335 42.855 -30.515 1.00 71.42 142 ALA C N 1
ATOM 4668 C CA . ALA C 1 111 ? 15.698 42.353 -30.366 1.00 69.49 142 ALA C CA 1
ATOM 4669 C C . ALA C 1 111 ? 16.309 41.632 -31.592 1.00 74.29 142 ALA C C 1
ATOM 4670 O O . ALA C 1 111 ? 17.293 40.900 -31.441 1.00 76.93 142 ALA C O 1
ATOM 4672 N N . GLY C 1 112 ? 15.752 41.837 -32.784 1.00 75.93 143 GLY C N 1
ATOM 4673 C CA . GLY C 1 112 ? 16.293 41.242 -34.005 1.00 80.72 143 GLY C CA 1
ATOM 4674 C C . GLY C 1 112 ? 15.853 39.822 -34.259 1.00 80.50 143 GLY C C 1
ATOM 4675 O O . GLY C 1 112 ? 15.388 39.503 -35.345 1.00 84.54 143 GLY C O 1
ATOM 4676 N N . THR C 1 113 ? 16.008 38.968 -33.257 1.00 73.70 144 THR C N 1
ATOM 4677 C CA . THR C 1 113 ? 15.610 37.576 -33.398 1.00 75.60 144 THR C CA 1
ATOM 4678 C C . THR C 1 113 ? 14.824 37.147 -32.176 1.00 72.44 144 THR C C 1
ATOM 4679 O O . THR C 1 113 ? 15.021 37.702 -31.093 1.00 68.38 144 THR C O 1
ATOM 4683 N N . GLU C 1 114 ? 13.998 36.118 -32.334 1.00 72.32 145 GLU C N 1
ATOM 4684 C CA . GLU C 1 114 ? 13.270 35.605 -31.170 1.00 70.21 145 GLU C CA 1
ATOM 4685 C C . GLU C 1 114 ? 14.217 35.201 -30.041 1.00 67.79 145 GLU C C 1
ATOM 4686 O O . GLU C 1 114 ? 13.904 35.510 -28.893 1.00 64.02 145 GLU C O 1
ATOM 4692 N N . ASP C 1 115 ? 15.374 34.575 -30.347 1.00 67.99 146 ASP C N 1
ATOM 4693 C CA . ASP C 1 115 ? 16.238 34.142 -29.258 1.00 72.06 146 ASP C CA 1
ATOM 4694 C C . ASP C 1 115 ? 16.797 35.285 -28.425 1.00 74.50 146 ASP C C 1
ATOM 4695 O O . ASP C 1 115 ? 16.855 35.183 -27.206 1.00 75.09 146 ASP C O 1
ATOM 4700 N N . ALA C 1 116 ? 17.247 36.351 -29.060 1.00 75.28 147 ALA C N 1
ATOM 4701 C CA . ALA C 1 116 ? 17.759 37.482 -28.285 1.00 76.62 147 ALA C CA 1
ATOM 4702 C C . ALA C 1 116 ? 16.593 38.076 -27.483 1.00 72.59 147 ALA C C 1
ATOM 4703 O O . ALA C 1 116 ? 16.766 38.478 -26.347 1.00 72.79 147 ALA C O 1
ATOM 4705 N N . PHE C 1 117 ? 15.386 38.076 -28.036 1.00 72.04 148 PHE C N 1
ATOM 4706 C CA . PHE C 1 117 ? 14.222 38.619 -27.257 1.00 67.25 148 PHE C CA 1
ATOM 4707 C C . PHE C 1 117 ? 14.060 37.784 -26.016 1.00 65.27 148 PHE C C 1
ATOM 4708 O O . PHE C 1 117 ? 13.840 38.312 -24.928 1.00 62.38 148 PHE C O 1
ATOM 4716 N N . VAL C 1 118 ? 14.244 36.469 -26.154 1.00 67.17 149 VAL C N 1
ATOM 4717 C CA . VAL C 1 118 ? 14.140 35.545 -25.005 1.00 65.78 149 VAL C CA 1
ATOM 4718 C C . VAL C 1 118 ? 15.212 35.881 -23.966 1.00 66.37 149 VAL C C 1
ATOM 4719 O O . VAL C 1 118 ? 14.944 35.824 -22.776 1.00 64.97 149 VAL C O 1
ATOM 4723 N N . ASP C 1 119 ? 16.414 36.254 -24.412 1.00 70.95 150 ASP C N 1
ATOM 4724 C CA . ASP C 1 119 ? 17.463 36.701 -23.467 1.00 72.15 150 ASP C CA 1
ATOM 4725 C C . ASP C 1 119 ? 16.913 37.867 -22.649 1.00 68.10 150 ASP C C 1
ATOM 4726 O O . ASP C 1 119 ? 16.985 37.868 -21.432 1.00 67.73 150 ASP C O 1
ATOM 4731 N N . LEU C 1 120 ? 16.347 38.876 -23.297 1.00 70.17 151 LEU C N 1
ATOM 4732 C CA . LEU C 1 120 ? 15.748 39.974 -22.503 1.00 69.00 151 LEU C CA 1
ATOM 4733 C C . LEU C 1 120 ? 14.662 39.468 -21.555 1.00 64.33 151 LEU C C 1
ATOM 4734 O O . LEU C 1 120 ? 14.615 39.901 -20.397 1.00 62.01 151 LEU C O 1
ATOM 4739 N N . MET C 1 121 ? 13.795 38.569 -22.034 1.00 65.75 152 MET C N 1
ATOM 4740 C CA . MET C 1 121 ? 12.690 38.057 -21.162 1.00 64.07 152 MET C CA 1
ATOM 4741 C C . MET C 1 121 ? 13.269 37.469 -19.872 1.00 68.34 152 MET C C 1
ATOM 4742 O O . MET C 1 121 ? 12.812 37.813 -18.815 1.00 68.31 152 MET C O 1
ATOM 4747 N N . ASN C 1 122 ? 14.266 36.581 -19.971 1.00 70.21 153 ASN C N 1
ATOM 4748 C CA . ASN C 1 122 ? 14.846 35.975 -18.774 1.00 70.55 153 ASN C CA 1
ATOM 4749 C C . ASN C 1 122 ? 15.640 36.963 -17.930 1.00 68.96 153 ASN C C 1
ATOM 4750 O O . ASN C 1 122 ? 15.730 36.792 -16.719 1.00 72.03 153 ASN C O 1
ATOM 4755 N N . ALA C 1 123 ? 16.289 37.940 -18.545 1.00 64.61 154 ALA C N 1
ATOM 4756 C CA . ALA C 1 123 ? 17.028 38.920 -17.723 1.00 65.62 154 ALA C CA 1
ATOM 4757 C C . ALA C 1 123 ? 15.980 39.723 -16.925 1.00 65.73 154 ALA C C 1
ATOM 4758 O O . ALA C 1 123 ? 16.121 39.955 -15.738 1.00 71.70 154 ALA C O 1
ATOM 4760 N N . TRP C 1 124 ? 14.885 40.077 -17.553 1.00 65.25 155 TRP C N 1
ATOM 4761 C CA . TRP C 1 124 ? 13.828 40.804 -16.781 1.00 66.69 155 TRP C CA 1
ATOM 4762 C C . TRP C 1 124 ? 13.191 39.932 -15.706 1.00 65.46 155 TRP C C 1
ATOM 4763 O O . TRP C 1 124 ? 13.001 40.376 -14.587 1.00 64.17 155 TRP C O 1
ATOM 4774 N N . ALA C 1 125 ? 12.933 38.679 -16.026 1.00 71.97 156 ALA C N 1
ATOM 4775 C CA . ALA C 1 125 ? 12.348 37.728 -15.063 1.00 72.07 156 ALA C CA 1
ATOM 4776 C C . ALA C 1 125 ? 13.221 37.641 -13.831 1.00 71.15 156 ALA C C 1
ATOM 4777 O O . ALA C 1 125 ? 12.762 37.673 -12.671 1.00 65.76 156 ALA C O 1
ATOM 4779 N N . SER C 1 126 ? 14.524 37.586 -14.082 1.00 73.10 157 SER C N 1
ATOM 4780 C CA . SER C 1 126 ? 15.448 37.519 -12.975 1.00 68.77 157 SER C CA 1
ATOM 4781 C C . SER C 1 126 ? 15.424 38.803 -12.103 1.00 66.91 157 SER C C 1
ATOM 4782 O O . SER C 1 126 ? 15.338 38.750 -10.890 1.00 62.61 157 SER C O 1
ATOM 4785 N N . SER C 1 127 ? 15.445 39.971 -12.732 1.00 65.75 158 SER C N 1
ATOM 4786 C CA . SER C 1 127 ? 15.484 41.203 -11.969 1.00 65.26 158 SER C CA 1
ATOM 4787 C C . SER C 1 127 ? 14.112 41.437 -11.288 1.00 65.03 158 SER C C 1
ATOM 4788 O O . SER C 1 127 ? 13.971 42.305 -10.434 1.00 65.58 158 SER C O 1
ATOM 4791 N N . LEU C 1 128 ? 13.081 40.707 -11.701 1.00 64.16 159 LEU C N 1
ATOM 4792 C CA . LEU C 1 128 ? 11.796 40.806 -11.008 1.00 63.82 159 LEU C CA 1
ATOM 4793 C C . LEU C 1 128 ? 11.695 39.847 -9.828 1.00 62.74 159 LEU C C 1
ATOM 4794 O O . LEU C 1 128 ? 10.745 39.940 -9.101 1.00 61.12 159 LEU C O 1
ATOM 4799 N N . GLY C 1 129 ? 12.645 38.923 -9.631 1.00 61.67 160 GLY C N 1
ATOM 4800 C CA . GLY C 1 129 ? 12.507 37.974 -8.508 1.00 61.46 160 GLY C CA 1
ATOM 4801 C C . GLY C 1 129 ? 11.769 36.697 -8.853 1.00 61.20 160 GLY C C 1
ATOM 4802 O O . GLY C 1 129 ? 11.443 35.932 -7.945 1.00 61.54 160 GLY C O 1
ATOM 4803 N N . MET C 1 130 ? 11.573 36.426 -10.149 1.00 59.60 161 MET C N 1
ATOM 4804 C CA . MET C 1 130 ? 10.922 35.189 -10.592 1.00 58.58 161 MET C CA 1
ATOM 4805 C C . MET C 1 130 ? 12.005 34.107 -10.662 1.00 66.02 161 MET C C 1
ATOM 4806 O O . MET C 1 130 ? 12.364 33.623 -11.770 1.00 66.47 161 MET C O 1
ATOM 4811 N N . LYS C 1 131 ? 12.453 33.655 -9.487 1.00 65.00 162 LYS C N 1
ATOM 4812 C CA . LYS C 1 131 ? 13.552 32.701 -9.444 1.00 69.22 162 LYS C CA 1
ATOM 4813 C C . LYS C 1 131 ? 13.230 31.286 -9.884 1.00 69.16 162 LYS C C 1
ATOM 4814 O O . LYS C 1 131 ? 14.114 30.493 -10.008 1.00 59.86 162 LYS C O 1
ATOM 4820 N N . ASN C 1 132 ? 11.948 30.986 -10.136 1.00 66.57 163 ASN C N 1
ATOM 4821 C CA . ASN C 1 132 ? 11.551 29.650 -10.568 1.00 69.72 163 ASN C CA 1
ATOM 4822 C C . ASN C 1 132 ? 10.905 29.685 -11.949 1.00 70.05 163 ASN C C 1
ATOM 4823 O O . ASN C 1 132 ? 9.973 28.899 -12.250 1.00 77.63 163 ASN C O 1
ATOM 4828 N N . SER C 1 133 ? 11.383 30.587 -12.795 1.00 67.85 164 SER C N 1
ATOM 4829 C CA . SER C 1 133 ? 10.803 30.724 -14.124 1.00 66.68 164 SER C CA 1
ATOM 4830 C C . SER C 1 133 ? 11.869 30.754 -15.189 1.00 69.24 164 SER C C 1
ATOM 4831 O O . SER C 1 133 ? 12.924 31.353 -14.989 1.00 68.17 164 SER C O 1
ATOM 4834 N N . HIS C 1 134 ? 11.593 30.162 -16.341 1.00 70.26 165 HIS C N 1
ATOM 4835 C CA . HIS C 1 134 ? 12.543 30.238 -17.434 1.00 69.31 165 HIS C CA 1
ATOM 4836 C C . HIS C 1 134 ? 11.768 30.182 -18.750 1.00 66.60 165 HIS C C 1
ATOM 4837 O O . HIS C 1 134 ? 10.908 29.329 -18.947 1.00 69.43 165 HIS C O 1
ATOM 4844 N N . PHE C 1 135 ? 12.101 31.096 -19.645 1.00 65.55 166 PHE C N 1
ATOM 4845 C CA . PHE C 1 135 ? 11.418 31.169 -20.927 1.00 66.35 166 PHE C CA 1
ATOM 4846 C C . PHE C 1 135 ? 12.317 30.743 -22.089 1.00 72.64 166 PHE C C 1
ATOM 4847 O O . PHE C 1 135 ? 13.533 30.950 -22.039 1.00 77.41 166 PHE C O 1
ATOM 4855 N N . THR C 1 136 ? 11.711 30.084 -23.087 1.00 72.16 167 THR C N 1
ATOM 4856 C CA . THR C 1 136 ? 12.414 29.615 -24.290 1.00 68.68 167 THR C CA 1
ATOM 4857 C C . THR C 1 136 ? 11.881 30.265 -25.566 1.00 73.48 167 THR C C 1
ATOM 4858 O O . THR C 1 136 ? 12.486 30.142 -26.612 1.00 66.01 167 THR C O 1
ATOM 4862 N N . ASN C 1 137 ? 10.752 30.972 -25.503 1.00 65.79 168 ASN C N 1
ATOM 4863 C CA . ASN C 1 137 ? 10.251 31.610 -26.695 1.00 63.72 168 ASN C CA 1
ATOM 4864 C C . ASN C 1 137 ? 9.325 32.758 -26.239 1.00 58.98 168 ASN C C 1
ATOM 4865 O O . ASN C 1 137 ? 9.022 32.879 -25.053 1.00 61.09 168 ASN C O 1
ATOM 4870 N N . SER C 1 138 ? 8.853 33.560 -27.177 1.00 59.68 169 SER C N 1
ATOM 4871 C CA . SER C 1 138 ? 8.017 34.723 -26.847 1.00 60.12 169 SER C CA 1
ATOM 4872 C C . SER C 1 138 ? 6.504 34.448 -26.728 1.00 61.26 169 SER C C 1
ATOM 4873 O O . SER C 1 138 ? 5.741 35.362 -26.411 1.00 62.49 169 SER C O 1
ATOM 4876 N N . HIS C 1 139 ? 6.054 33.201 -26.927 1.00 62.69 170 HIS C N 1
ATOM 4877 C CA . HIS C 1 139 ? 4.590 32.954 -26.938 1.00 60.41 170 HIS C CA 1
ATOM 4878 C C . HIS C 1 139 ? 4.046 31.920 -25.994 1.00 63.47 170 HIS C C 1
ATOM 4879 O O . HIS C 1 139 ? 2.859 32.013 -25.654 1.00 61.82 170 HIS C O 1
ATOM 4886 N N . GLY C 1 140 ? 4.869 30.972 -25.539 1.00 58.75 171 GLY C N 1
ATOM 4887 C CA . GLY C 1 140 ? 4.414 29.947 -24.614 1.00 60.09 171 GLY C CA 1
ATOM 4888 C C . GLY C 1 140 ? 4.252 28.523 -25.116 1.00 63.67 171 GLY C C 1
ATOM 4889 O O . GLY C 1 140 ? 3.987 27.635 -24.316 1.00 65.83 171 GLY C O 1
ATOM 4890 N N . LEU C 1 141 ? 4.411 28.248 -26.398 1.00 69.52 172 LEU C N 1
ATOM 4891 C CA . LEU C 1 141 ? 4.241 26.847 -26.846 1.00 79.49 172 LEU C CA 1
ATOM 4892 C C . LEU C 1 141 ? 5.234 25.980 -26.088 1.00 79.51 172 LEU C C 1
ATOM 4893 O O . LEU C 1 141 ? 6.360 26.402 -25.875 1.00 84.55 172 LEU C O 1
ATOM 4898 N N . ASP C 1 142 ? 4.777 24.816 -25.618 1.00 80.23 173 ASP C N 1
ATOM 4899 C CA . ASP C 1 142 ? 5.568 23.921 -24.790 1.00 84.31 173 ASP C CA 1
ATOM 4900 C C . ASP C 1 142 ? 7.002 23.691 -25.098 1.00 83.19 173 ASP C C 1
ATOM 4901 O O . ASP C 1 142 ? 7.426 23.673 -26.242 1.00 80.92 173 ASP C O 1
ATOM 4906 N N . ASP C 1 143 ? 7.714 23.383 -24.026 1.00 81.41 174 ASP C N 1
ATOM 4907 C CA . ASP C 1 143 ? 9.112 23.093 -24.108 1.00 84.83 174 ASP C CA 1
ATOM 4908 C C . ASP C 1 143 ? 9.530 22.599 -22.747 1.00 85.23 174 ASP C C 1
ATOM 4909 O O . ASP C 1 143 ? 9.057 23.118 -21.745 1.00 77.06 174 ASP C O 1
ATOM 4914 N N . PRO C 1 144 ? 10.396 21.576 -22.693 1.00 88.55 175 PRO C N 1
ATOM 4915 C CA . PRO C 1 144 ? 10.876 21.124 -21.382 1.00 87.40 175 PRO C CA 1
ATOM 4916 C C . PRO C 1 144 ? 11.431 22.253 -20.510 1.00 80.64 175 PRO C C 1
ATOM 4917 O O . PRO C 1 144 ? 11.196 22.251 -19.302 1.00 82.48 175 PRO C O 1
ATOM 4921 N N . ASN C 1 145 ? 12.128 23.216 -21.121 1.00 76.43 176 ASN C N 1
ATOM 4922 C CA . ASN C 1 145 ? 12.755 24.324 -20.379 1.00 76.31 176 ASN C CA 1
ATOM 4923 C C . ASN C 1 145 ? 11.930 25.594 -20.281 1.00 75.61 176 ASN C C 1
ATOM 4924 O O . ASN C 1 145 ? 12.481 26.671 -19.914 1.00 75.09 176 ASN C O 1
ATOM 4929 N N . LEU C 1 146 ? 10.634 25.510 -20.597 1.00 72.90 177 LEU C N 1
ATOM 4930 C CA . LEU C 1 146 ? 9.754 26.693 -20.478 1.00 76.61 177 LEU C CA 1
ATOM 4931 C C . LEU C 1 146 ? 8.889 26.402 -19.297 1.00 73.10 177 LEU C C 1
ATOM 4932 O O . LEU C 1 146 ? 8.062 25.477 -19.344 1.00 74.37 177 LEU C O 1
ATOM 4937 N N . TYR C 1 147 ? 9.096 27.136 -18.212 1.00 73.78 178 TYR C N 1
ATOM 4938 C CA . TYR C 1 147 ? 8.289 26.892 -17.015 1.00 72.13 178 TYR C CA 1
ATOM 4939 C C . TYR C 1 147 ? 8.217 28.105 -16.115 1.00 66.16 178 TYR C C 1
ATOM 4940 O O . TYR C 1 147 ? 9.038 29.014 -16.201 1.00 63.75 178 TYR C O 1
ATOM 4949 N N . SER C 1 148 ? 7.225 28.091 -15.237 1.00 65.14 179 SER C N 1
ATOM 4950 C CA . SER C 1 148 ? 7.100 29.130 -14.239 1.00 64.11 179 SER C CA 1
ATOM 4951 C C . SER C 1 148 ? 6.380 28.502 -13.071 1.00 66.48 179 SER C C 1
ATOM 4952 O O . SER C 1 148 ? 6.338 27.272 -12.954 1.00 69.84 179 SER C O 1
ATOM 4955 N N . THR C 1 149 ? 5.873 29.346 -12.178 1.00 63.65 180 THR C N 1
ATOM 4956 C CA . THR C 1 149 ? 5.128 28.888 -10.977 1.00 61.34 180 THR C CA 1
ATOM 4957 C C . THR C 1 149 ? 4.009 29.895 -10.714 1.00 58.27 180 THR C C 1
ATOM 4958 O O . THR C 1 149 ? 4.103 31.058 -11.149 1.00 60.81 180 THR C O 1
ATOM 4962 N N . PRO C 1 150 ? 2.964 29.477 -9.999 1.00 60.75 181 PRO C N 1
ATOM 4963 C CA . PRO C 1 150 ? 1.891 30.410 -9.645 1.00 57.50 181 PRO C CA 1
ATOM 4964 C C . PRO C 1 150 ? 2.426 31.651 -8.954 1.00 57.21 181 PRO C C 1
ATOM 4965 O O . PRO C 1 150 ? 1.937 32.781 -9.216 1.00 57.70 181 PRO C O 1
ATOM 4969 N N . TYR C 1 151 ? 3.369 31.449 -8.045 1.00 56.47 182 TYR C N 1
ATOM 4970 C CA . TYR C 1 151 ? 3.933 32.589 -7.337 1.00 59.43 182 TYR C CA 1
ATOM 4971 C C . TYR C 1 151 ? 4.648 33.534 -8.305 1.00 56.59 182 TYR C C 1
ATOM 4972 O O . TYR C 1 151 ? 4.403 34.723 -8.289 1.00 53.61 182 TYR C O 1
ATOM 4981 N N . ASP C 1 152 ? 5.499 32.986 -9.174 1.00 56.07 183 ASP C N 1
ATOM 4982 C CA . ASP C 1 152 ? 6.196 33.819 -10.132 1.00 60.74 183 ASP C CA 1
ATOM 4983 C C . ASP C 1 152 ? 5.274 34.522 -11.100 1.00 62.02 183 ASP C C 1
ATOM 4984 O O . ASP C 1 152 ? 5.542 35.657 -11.489 1.00 57.08 183 ASP C O 1
ATOM 4989 N N . LEU C 1 153 ? 4.206 33.847 -11.509 1.00 60.19 184 LEU C N 1
ATOM 4990 C CA . LEU C 1 153 ? 3.218 34.459 -12.378 1.00 57.28 184 LEU C CA 1
ATOM 4991 C C . LEU C 1 153 ? 2.537 35.629 -11.627 1.00 55.61 184 LEU C C 1
ATOM 4992 O O . LEU C 1 153 ? 2.276 36.676 -12.223 1.00 62.06 184 LEU C O 1
ATOM 4997 N N . ALA C 1 154 ? 2.362 35.506 -10.316 1.00 55.73 185 ALA C N 1
ATOM 4998 C CA . ALA C 1 154 ? 1.828 36.619 -9.522 1.00 50.58 185 ALA C CA 1
ATOM 4999 C C . ALA C 1 154 ? 2.777 37.800 -9.521 1.00 49.75 185 ALA C C 1
ATOM 5000 O O . ALA C 1 154 ? 2.360 38.973 -9.646 1.00 51.92 185 ALA C O 1
ATOM 5002 N N . LEU C 1 155 ? 4.063 37.516 -9.338 1.00 50.70 186 LEU C N 1
ATOM 5003 C CA . LEU C 1 155 ? 5.095 38.566 -9.353 1.00 52.57 186 LEU C CA 1
ATOM 5004 C C . LEU C 1 155 ? 5.049 39.247 -10.696 1.00 52.67 186 LEU C C 1
ATOM 5005 O O . LEU C 1 155 ? 5.118 40.446 -10.787 1.00 52.93 186 LEU C O 1
ATOM 5010 N N . LEU C 1 156 ? 4.844 38.468 -11.758 1.00 55.24 187 LEU C N 1
ATOM 5011 C CA . LEU C 1 156 ? 4.834 39.066 -13.098 1.00 52.26 187 LEU C CA 1
ATOM 5012 C C . LEU C 1 156 ? 3.643 39.941 -13.299 1.00 55.22 187 LEU C C 1
ATOM 5013 O O . LEU C 1 156 ? 3.748 41.029 -13.913 1.00 53.88 187 LEU C O 1
ATOM 5018 N N . GLY C 1 157 ? 2.492 39.451 -12.862 1.00 50.34 188 GLY C N 1
ATOM 5019 C CA . GLY C 1 157 ? 1.252 40.288 -12.988 1.00 53.38 188 GLY C CA 1
ATOM 5020 C C . GLY C 1 157 ? 1.451 41.608 -12.228 1.00 49.74 188 GLY C C 1
ATOM 5021 O O . GLY C 1 157 ? 1.113 42.683 -12.722 1.00 53.52 188 GLY C O 1
ATOM 5022 N N . GLN C 1 158 ? 1.968 41.506 -11.018 1.00 56.13 189 GLN C N 1
ATOM 5023 C CA . GLN C 1 158 ? 2.246 42.685 -10.175 1.00 56.83 189 GLN C CA 1
ATOM 5024 C C . GLN C 1 158 ? 3.193 43.661 -10.874 1.00 55.79 189 GLN C C 1
ATOM 5025 O O . GLN C 1 158 ? 2.979 44.892 -10.863 1.00 55.30 189 GLN C O 1
ATOM 5031 N N . ALA C 1 159 ? 4.258 43.110 -11.473 1.00 58.78 190 ALA C N 1
ATOM 5032 C CA . ALA C 1 159 ? 5.241 43.946 -12.166 1.00 62.76 190 ALA C CA 1
ATOM 5033 C C . ALA C 1 159 ? 4.655 44.694 -13.354 1.00 65.47 190 ALA C C 1
ATOM 5034 O O . ALA C 1 159 ? 5.106 45.836 -13.676 1.00 55.82 190 ALA C O 1
ATOM 5036 N N . LEU C 1 160 ? 3.710 44.022 -14.032 1.00 55.45 191 LEU C N 1
ATOM 5037 C CA . LEU C 1 160 ? 3.095 44.661 -15.165 1.00 58.83 191 LEU C CA 1
ATOM 5038 C C . LEU C 1 160 ? 2.327 45.920 -14.736 1.00 59.53 191 LEU C C 1
ATOM 5039 O O . LEU C 1 160 ? 2.407 46.960 -15.381 1.00 59.04 191 LEU C O 1
ATOM 5044 N N . ILE C 1 161 ? 1.522 45.763 -13.700 1.00 61.02 192 ILE C N 1
ATOM 5045 C CA . ILE C 1 161 ? 0.750 46.884 -13.151 1.00 58.87 192 ILE C CA 1
ATOM 5046 C C . ILE C 1 161 ? 1.678 47.942 -12.578 1.00 61.01 192 ILE C C 1
ATOM 5047 O O . ILE C 1 161 ? 1.488 49.120 -12.782 1.00 50.24 192 ILE C O 1
ATOM 5052 N N . ARG C 1 162 ? 2.733 47.500 -11.924 1.00 52.05 193 ARG C N 1
ATOM 5053 C CA . ARG C 1 162 ? 3.601 48.462 -11.276 1.00 62.06 193 ARG C CA 1
ATOM 5054 C C . ARG C 1 162 ? 4.564 49.232 -12.157 1.00 62.78 193 ARG C C 1
ATOM 5055 O O . ARG C 1 162 ? 4.807 50.432 -11.922 1.00 61.26 193 ARG C O 1
ATOM 5063 N N . ASP C 1 163 ? 5.189 48.529 -13.104 1.00 61.64 194 ASP C N 1
ATOM 5064 C CA . ASP C 1 163 ? 6.293 49.126 -13.862 1.00 64.04 194 ASP C CA 1
ATOM 5065 C C . ASP C 1 163 ? 5.887 49.626 -15.226 1.00 65.09 194 ASP C C 1
ATOM 5066 O O . ASP C 1 163 ? 6.483 50.622 -15.689 1.00 58.19 194 ASP C O 1
ATOM 5071 N N . VAL C 1 164 ? 4.893 48.965 -15.863 1.00 53.23 195 VAL C N 1
ATOM 5072 C CA . VAL C 1 164 ? 4.469 49.370 -17.198 1.00 54.18 195 VAL C CA 1
ATOM 5073 C C . VAL C 1 164 ? 2.920 49.642 -17.279 1.00 56.41 195 VAL C C 1
ATOM 5074 O O . VAL C 1 164 ? 2.185 48.988 -18.020 1.00 52.24 195 VAL C O 1
ATOM 5078 N N . PRO C 1 165 ? 2.460 50.665 -16.578 1.00 54.87 196 PRO C N 1
ATOM 5079 C CA . PRO C 1 165 ? 0.982 50.968 -16.490 1.00 55.56 196 PRO C CA 1
ATOM 5080 C C . PRO C 1 165 ? 0.278 51.144 -17.861 1.00 54.80 196 PRO C C 1
ATOM 5081 O O . PRO C 1 165 ? -0.793 50.664 -18.051 1.00 60.15 196 PRO C O 1
ATOM 5085 N N . GLU C 1 166 ? 0.943 51.782 -18.817 1.00 59.78 197 GLU C N 1
ATOM 5086 C CA . GLU C 1 166 ? 0.449 51.985 -20.163 1.00 56.91 197 GLU C CA 1
ATOM 5087 C C . GLU C 1 166 ? 0.319 50.692 -20.877 1.00 60.17 197 GLU C C 1
ATOM 5088 O O . GLU C 1 166 ? -0.520 50.544 -21.721 1.00 60.88 197 GLU C O 1
ATOM 5094 N N . GLU C 1 167 ? 1.148 49.719 -20.529 1.00 58.82 198 GLU C N 1
ATOM 5095 C CA . GLU C 1 167 ? 1.007 48.437 -21.124 1.00 63.46 198 GLU C CA 1
ATOM 5096 C C . GLU C 1 167 ? -0.146 47.755 -20.381 1.00 56.76 198 GLU C C 1
ATOM 5097 O O . GLU C 1 167 ? -0.961 47.164 -21.046 1.00 58.03 198 GLU C O 1
ATOM 5103 N N . TYR C 1 168 ? -0.221 47.889 -19.048 1.00 56.22 199 TYR C N 1
ATOM 5104 C CA . TYR C 1 168 ? -1.254 47.188 -18.237 1.00 57.97 199 TYR C CA 1
ATOM 5105 C C . TYR C 1 168 ? -2.666 47.615 -18.590 1.00 58.54 199 TYR C C 1
ATOM 5106 O O . TYR C 1 168 ? -3.604 46.824 -18.517 1.00 57.87 199 TYR C O 1
ATOM 5115 N N . ALA C 1 169 ? -2.817 48.877 -18.975 1.00 54.36 200 ALA C N 1
ATOM 5116 C CA . ALA C 1 169 ? -4.174 49.385 -19.305 1.00 53.16 200 ALA C CA 1
ATOM 5117 C C . ALA C 1 169 ? -4.758 48.591 -20.450 1.00 56.40 200 ALA C C 1
ATOM 5118 O O . ALA C 1 169 ? -5.959 48.376 -20.527 1.00 53.49 200 ALA C O 1
ATOM 5120 N N . ILE C 1 170 ? -3.883 48.005 -21.282 1.00 51.58 201 ILE C N 1
ATOM 5121 C CA . ILE C 1 170 ? -4.368 47.362 -22.440 1.00 50.02 201 ILE C CA 1
ATOM 5122 C C . ILE C 1 170 ? -5.132 46.050 -22.087 1.00 54.72 201 ILE C C 1
ATOM 5123 O O . ILE C 1 170 ? -5.988 45.642 -22.841 1.00 54.18 201 ILE C O 1
ATOM 5128 N N . TYR C 1 171 ? -4.860 45.477 -20.917 1.00 54.08 202 TYR C N 1
ATOM 5129 C CA . TYR C 1 171 ? -5.451 44.233 -20.492 1.00 53.10 202 TYR C CA 1
ATOM 5130 C C . TYR C 1 171 ? -6.939 44.339 -20.135 1.00 56.64 202 TYR C C 1
ATOM 5131 O O . TYR C 1 171 ? -7.596 43.328 -19.983 1.00 54.38 202 TYR C O 1
ATOM 5140 N N . SER C 1 172 ? -7.462 45.546 -20.019 1.00 53.25 203 SER C N 1
ATOM 5141 C CA . SER C 1 172 ? -8.861 45.700 -19.732 1.00 60.73 203 SER C CA 1
ATOM 5142 C C . SER C 1 172 ? -9.651 46.017 -20.987 1.00 55.94 203 SER C C 1
ATOM 5143 O O . SER C 1 172 ? -10.862 46.184 -20.910 1.00 63.01 203 SER C O 1
ATOM 5146 N N . GLU C 1 173 ? -9.004 46.088 -22.141 1.00 53.72 204 GLU C N 1
ATOM 5147 C CA . GLU C 1 173 ? -9.734 46.312 -23.410 1.00 53.07 204 GLU C CA 1
ATOM 5148 C C . GLU C 1 173 ? -10.378 44.910 -23.729 1.00 58.48 204 GLU C C 1
ATOM 5149 O O . GLU C 1 173 ? -9.763 43.850 -23.612 1.00 50.04 204 GLU C O 1
ATOM 5155 N N . GLN C 1 174 ? -11.624 44.946 -24.086 1.00 56.64 205 GLN C N 1
ATOM 5156 C CA . GLN C 1 174 ? -12.455 43.780 -24.299 1.00 59.35 205 GLN C CA 1
ATOM 5157 C C . GLN C 1 174 ? -12.398 43.095 -25.631 1.00 61.17 205 GLN C C 1
ATOM 5158 O O . GLN C 1 174 ? -12.805 41.917 -25.764 1.00 66.05 205 GLN C O 1
ATOM 5164 N N . LYS C 1 175 ? -11.887 43.801 -26.626 1.00 51.98 206 LYS C N 1
ATOM 5165 C CA . LYS C 1 175 ? -11.751 43.204 -27.950 1.00 58.44 206 LYS C CA 1
ATOM 5166 C C . LYS C 1 175 ? -10.802 43.958 -28.824 1.00 57.47 206 LYS C C 1
ATOM 5167 O O . LYS C 1 175 ? -10.443 45.042 -28.510 1.00 49.89 206 LYS C O 1
ATOM 5173 N N . PHE C 1 176 ? -10.423 43.339 -29.934 1.00 54.27 207 PHE C N 1
ATOM 5174 C CA . PHE C 1 176 ? -9.564 43.980 -30.875 1.00 55.67 207 PHE C CA 1
ATOM 5175 C C . PHE C 1 176 ? -9.829 43.360 -32.217 1.00 55.97 207 PHE C C 1
ATOM 5176 O O . PHE C 1 176 ? -10.007 42.129 -32.321 1.00 60.41 207 PHE C O 1
ATOM 5184 N N . THR C 1 177 ? -9.871 44.220 -33.216 1.00 52.82 208 THR C N 1
ATOM 5185 C CA . THR C 1 177 ? -10.041 43.839 -34.589 1.00 58.60 208 THR C CA 1
ATOM 5186 C C . THR C 1 177 ? -8.744 44.106 -35.406 1.00 60.10 208 THR C C 1
ATOM 5187 O O . THR C 1 177 ? -8.130 45.217 -35.351 1.00 53.45 208 THR C O 1
ATOM 5191 N N . TYR C 1 178 ? -8.332 43.069 -36.138 1.00 55.57 209 TYR C N 1
ATOM 5192 C CA . TYR C 1 178 ? -7.248 43.198 -37.082 1.00 58.45 209 TYR C CA 1
ATOM 5193 C C . TYR C 1 178 ? -7.614 42.498 -38.394 1.00 59.11 209 TYR C C 1
ATOM 5194 O O . TYR C 1 178 ? -8.086 41.356 -38.398 1.00 63.30 209 TYR C O 1
ATOM 5203 N N . ASN C 1 179 ? -7.492 43.249 -39.486 1.00 57.89 210 ASN C N 1
ATOM 5204 C CA . ASN C 1 179 ? -7.726 42.719 -40.801 1.00 59.30 210 ASN C CA 1
ATOM 5205 C C . ASN C 1 179 ? -9.193 42.171 -40.939 1.00 55.54 210 ASN C C 1
ATOM 5206 O O . ASN C 1 179 ? -9.443 41.212 -41.602 1.00 59.95 210 ASN C O 1
ATOM 5211 N N . GLY C 1 180 ? -10.146 42.829 -40.296 1.00 58.09 211 GLY C N 1
ATOM 5212 C CA . GLY C 1 180 ? -11.561 42.461 -40.385 1.00 60.24 211 GLY C CA 1
ATOM 5213 C C . GLY C 1 180 ? -11.925 41.238 -39.584 1.00 64.16 211 GLY C C 1
ATOM 5214 O O . GLY C 1 180 ? -13.001 40.717 -39.754 1.00 64.53 211 GLY C O 1
ATOM 5215 N N . ILE C 1 181 ? -11.007 40.824 -38.716 1.00 65.01 212 ILE C N 1
ATOM 5216 C CA . ILE C 1 181 ? -11.203 39.719 -37.787 1.00 64.72 212 ILE C CA 1
ATOM 5217 C C . ILE C 1 181 ? -11.183 40.264 -36.348 1.00 64.68 212 ILE C C 1
ATOM 5218 O O . ILE C 1 181 ? -10.178 40.829 -35.898 1.00 62.69 212 ILE C O 1
ATOM 5223 N N . THR C 1 182 ? -12.326 40.165 -35.676 1.00 60.65 213 THR C N 1
ATOM 5224 C CA . THR C 1 182 ? -12.529 40.619 -34.300 1.00 59.49 213 THR C CA 1
ATOM 5225 C C . THR C 1 182 ? -12.378 39.461 -33.341 1.00 57.35 213 THR C C 1
ATOM 5226 O O . THR C 1 182 ? -12.970 38.450 -33.554 1.00 61.44 213 THR C O 1
ATOM 5230 N N . GLN C 1 183 ? -11.563 39.623 -32.302 1.00 61.27 214 GLN C N 1
ATOM 5231 C CA . GLN C 1 183 ? -11.379 38.598 -31.274 1.00 58.57 214 GLN C CA 1
ATOM 5232 C C . GLN C 1 183 ? -11.543 39.290 -29.930 1.00 63.94 214 GLN C C 1
ATOM 5233 O O . GLN C 1 183 ? -11.133 40.445 -29.755 1.00 65.78 214 GLN C O 1
ATOM 5239 N N . TYR C 1 184 ? -12.237 38.603 -29.021 1.00 62.37 215 TYR C N 1
ATOM 5240 C CA . TYR C 1 184 ? -12.524 39.100 -27.699 1.00 58.16 215 TYR C CA 1
ATOM 5241 C C . TYR C 1 184 ? -11.523 38.707 -26.679 1.00 59.22 215 TYR C C 1
ATOM 5242 O O . TYR C 1 184 ? -10.898 37.623 -26.748 1.00 62.08 215 TYR C O 1
ATOM 5251 N N . ASN C 1 185 ? -11.392 39.580 -25.686 1.00 58.07 216 ASN C N 1
ATOM 5252 C CA . ASN C 1 185 ? -10.501 39.282 -24.572 1.00 59.64 216 ASN C CA 1
ATOM 5253 C C . ASN C 1 185 ? -11.140 38.098 -23.846 1.00 59.56 216 ASN C C 1
ATOM 5254 O O . ASN C 1 185 ? -12.340 38.164 -23.543 1.00 55.95 216 ASN C O 1
ATOM 5259 N N . ARG C 1 186 ? -10.374 37.012 -23.653 1.00 56.11 217 ARG C N 1
ATOM 5260 C CA . ARG C 1 186 ? -10.900 35.818 -22.975 1.00 62.64 217 ARG C CA 1
ATOM 5261 C C . ARG C 1 186 ? -11.073 35.942 -21.455 1.00 61.26 217 ARG C C 1
ATOM 5262 O O . ARG C 1 186 ? -11.615 35.053 -20.833 1.00 47.54 217 ARG C O 1
ATOM 5270 N N . ASN C 1 187 ? -10.627 37.045 -20.861 1.00 58.41 218 ASN C N 1
ATOM 5271 C CA . ASN C 1 187 ? -10.805 37.221 -19.406 1.00 52.87 218 ASN C CA 1
ATOM 5272 C C . ASN C 1 187 ? -12.235 37.762 -19.166 1.00 54.10 218 ASN C C 1
ATOM 5273 O O . ASN C 1 187 ? -12.494 38.999 -19.148 1.00 52.20 218 ASN C O 1
ATOM 5278 N N . GLY C 1 188 ? -13.148 36.836 -18.976 1.00 50.46 219 GLY C N 1
ATOM 5279 C CA . GLY C 1 188 ? -14.562 37.132 -18.776 1.00 51.02 219 GLY C CA 1
ATOM 5280 C C . GLY C 1 188 ? -14.846 37.968 -17.571 1.00 51.93 219 GLY C C 1
ATOM 5281 O O . GLY C 1 188 ? -15.801 38.695 -17.551 1.00 52.56 219 GLY C O 1
ATOM 5282 N N . LEU C 1 189 ? -13.972 37.929 -16.571 1.00 56.23 220 LEU C N 1
ATOM 5283 C CA . LEU C 1 189 ? -14.185 38.763 -15.374 1.00 55.76 220 LEU C CA 1
ATOM 5284 C C . LEU C 1 189 ? -14.166 40.244 -15.663 1.00 50.25 220 LEU C C 1
ATOM 5285 O O . LEU C 1 189 ? -14.658 41.020 -14.857 1.00 51.37 220 LEU C O 1
ATOM 5290 N N . LEU C 1 190 ? -13.686 40.654 -16.845 1.00 49.72 221 LEU C N 1
ATOM 5291 C CA . LEU C 1 190 ? -13.719 42.073 -17.211 1.00 48.16 221 LEU C CA 1
ATOM 5292 C C . LEU C 1 190 ? -15.170 42.570 -17.353 1.00 52.97 221 LEU C C 1
ATOM 5293 O O . LEU C 1 190 ? -15.423 43.754 -17.204 1.00 49.84 221 LEU C O 1
ATOM 5298 N N . TRP C 1 191 ? -16.100 41.655 -17.624 1.00 52.71 222 TRP C N 1
ATOM 5299 C CA . TRP C 1 191 ? -17.518 41.966 -17.783 1.00 55.32 222 TRP C CA 1
ATOM 5300 C C . TRP C 1 191 ? -18.305 41.859 -16.463 1.00 55.71 222 TRP C C 1
ATOM 5301 O O . TRP C 1 191 ? -19.506 42.123 -16.409 1.00 57.63 222 TRP C O 1
ATOM 5312 N N . ASP C 1 192 ? -17.699 41.271 -15.436 1.00 58.43 223 ASP C N 1
ATOM 5313 C CA . ASP C 1 192 ? -18.360 41.111 -14.155 1.00 58.03 223 ASP C CA 1
ATOM 5314 C C . ASP C 1 192 ? -18.529 42.506 -13.528 1.00 60.66 223 ASP C C 1
ATOM 5315 O O . ASP C 1 192 ? -17.559 43.175 -13.158 1.00 55.45 223 ASP C O 1
ATOM 5320 N N . LYS C 1 193 ? -19.770 42.861 -13.297 1.00 77.29 224 LYS C N 1
ATOM 5321 C CA . LYS C 1 193 ? -20.096 44.193 -12.800 1.00 82.91 224 LYS C CA 1
ATOM 5322 C C . LYS C 1 193 ? -19.942 44.344 -11.292 1.00 83.99 224 LYS C C 1
ATOM 5323 O O . LYS C 1 193 ? -19.679 45.471 -10.803 1.00 85.18 224 LYS C O 1
ATOM 5329 N N . SER C 1 194 ? -20.155 43.232 -10.560 1.00 79.45 225 SER C N 1
ATOM 5330 C CA . SER C 1 194 ? -20.039 43.238 -9.092 1.00 85.18 225 SER C CA 1
ATOM 5331 C C . SER C 1 194 ? -18.579 43.379 -8.571 1.00 78.55 225 SER C C 1
ATOM 5332 O O . SER C 1 194 ? -18.372 43.593 -7.417 1.00 83.84 225 SER C O 1
ATOM 5335 N N . MET C 1 195 ? -17.606 43.238 -9.440 1.00 75.39 226 MET C N 1
ATOM 5336 C CA . MET C 1 195 ? -16.172 43.402 -9.092 1.00 78.70 226 MET C CA 1
ATOM 5337 C C . MET C 1 195 ? -15.443 44.326 -10.055 1.00 74.45 226 MET C C 1
ATOM 5338 O O . MET C 1 195 ? -15.854 44.479 -11.200 1.00 87.92 226 MET C O 1
ATOM 5343 N N . ASN C 1 196 ? -14.338 44.899 -9.610 1.00 74.01 227 ASN C N 1
ATOM 5344 C CA . ASN C 1 196 ? -13.516 45.719 -10.480 1.00 75.21 227 ASN C CA 1
ATOM 5345 C C . ASN C 1 196 ? -12.211 44.973 -10.856 1.00 71.16 227 ASN C C 1
ATOM 5346 O O . ASN C 1 196 ? -11.145 45.228 -10.313 1.00 76.27 227 ASN C O 1
ATOM 5351 N N . VAL C 1 197 ? -12.357 44.017 -11.750 1.00 64.78 228 VAL C N 1
ATOM 5352 C CA . VAL C 1 197 ? -11.257 43.257 -12.300 1.00 65.51 228 VAL C CA 1
ATOM 5353 C C . VAL C 1 197 ? -10.776 43.980 -13.560 1.00 63.00 228 VAL C C 1
ATOM 5354 O O . VAL C 1 197 ? -11.552 44.214 -14.472 1.00 60.59 228 VAL C O 1
ATOM 5358 N N . ASP C 1 198 ? -9.506 44.341 -13.610 1.00 62.06 229 ASP C N 1
ATOM 5359 C CA . ASP C 1 198 ? -8.963 45.045 -14.784 1.00 62.84 229 ASP C CA 1
ATOM 5360 C C . ASP C 1 198 ? -7.787 44.312 -15.471 1.00 60.60 229 ASP C C 1
ATOM 5361 O O . ASP C 1 198 ? -7.050 44.910 -16.274 1.00 65.32 229 ASP C O 1
ATOM 5366 N N . GLY C 1 199 ? -7.620 43.023 -15.138 1.00 59.36 230 GLY C N 1
ATOM 5367 C CA . GLY C 1 199 ? -6.596 42.181 -15.713 1.00 54.85 230 GLY C CA 1
ATOM 5368 C C . GLY C 1 199 ? -6.715 40.756 -15.203 1.00 51.97 230 GLY C C 1
ATOM 5369 O O . GLY C 1 199 ? -7.548 40.483 -14.381 1.00 51.75 230 GLY C O 1
ATOM 5370 N N . ILE C 1 200 ? -5.828 39.839 -15.612 1.00 51.67 231 ILE C N 1
ATOM 5371 C CA . ILE C 1 200 ? -4.724 40.138 -16.499 1.00 51.94 231 ILE C CA 1
ATOM 5372 C C . ILE C 1 200 ? -4.700 39.239 -17.710 1.00 53.78 231 ILE C C 1
ATOM 5373 O O . ILE C 1 200 ? -5.032 39.670 -18.809 1.00 52.83 231 ILE C O 1
ATOM 5378 N N . LYS C 1 201 ? -4.339 37.962 -17.541 1.00 54.80 232 LYS C N 1
ATOM 5379 C CA . LYS C 1 201 ? -4.205 37.108 -18.699 1.00 53.82 232 LYS C CA 1
ATOM 5380 C C . LYS C 1 201 ? -4.724 35.721 -18.474 1.00 56.56 232 LYS C C 1
ATOM 5381 O O . LYS C 1 201 ? -4.573 35.132 -17.442 1.00 54.47 232 LYS C O 1
ATOM 5387 N N . THR C 1 202 ? -5.195 35.162 -19.564 1.00 60.58 233 THR C N 1
ATOM 5388 C CA . THR C 1 202 ? -5.824 33.871 -19.534 1.00 67.36 233 THR C CA 1
ATOM 5389 C C . THR C 1 202 ? -4.959 32.830 -20.258 1.00 65.40 233 THR C C 1
ATOM 5390 O O . THR C 1 202 ? -4.103 33.203 -21.075 1.00 61.95 233 THR C O 1
ATOM 5394 N N . GLY C 1 203 ? -5.160 31.542 -19.970 1.00 61.35 234 GLY C N 1
ATOM 5395 C CA . GLY C 1 203 ? -4.423 30.485 -20.702 1.00 62.41 234 GLY C CA 1
ATOM 5396 C C . GLY C 1 203 ? -4.901 29.089 -20.313 1.00 59.02 234 GLY C C 1
ATOM 5397 O O . GLY C 1 203 ? -5.613 28.938 -19.360 1.00 60.69 234 GLY C O 1
ATOM 5398 N 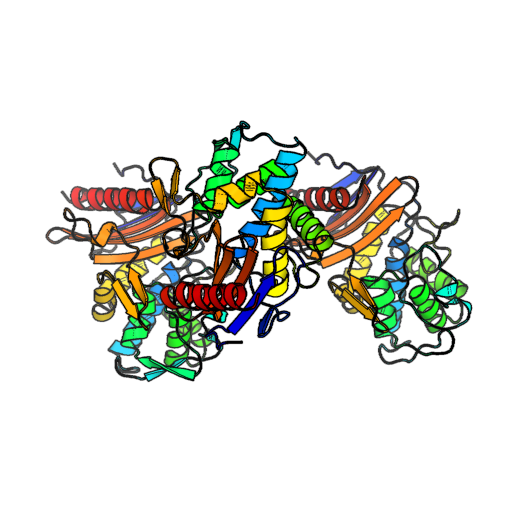N . HIS C 1 204 ? -4.525 28.078 -21.075 1.00 62.92 235 HIS C N 1
ATOM 5399 C CA . HIS C 1 204 ? -4.855 26.686 -20.795 1.00 69.94 235 HIS C CA 1
ATOM 5400 C C . HIS C 1 204 ? -3.581 25.824 -20.956 1.00 73.63 235 HIS C C 1
ATOM 5401 O O . HIS C 1 204 ? -2.742 26.090 -21.826 1.00 65.64 235 HIS C O 1
ATOM 5408 N N . THR C 1 205 ? -3.408 24.843 -20.060 1.00 73.81 236 THR C N 1
ATOM 5409 C CA . THR C 1 205 ? -2.291 23.905 -20.143 1.00 92.42 236 THR C CA 1
ATOM 5410 C C . THR C 1 205 ? -2.936 22.529 -20.347 1.00 91.33 236 THR C C 1
ATOM 5411 O O . THR C 1 205 ? -3.684 22.026 -19.497 1.00 77.98 236 THR C O 1
ATOM 5415 N N . SER C 1 206 ? -2.623 21.924 -21.483 1.00 96.22 237 SER C N 1
ATOM 5416 C CA . SER C 1 206 ? -3.279 20.669 -21.891 1.00 91.79 237 SER C CA 1
ATOM 5417 C C . SER C 1 206 ? -3.483 19.502 -20.895 1.00 87.14 237 SER C C 1
ATOM 5418 O O . SER C 1 206 ? -4.538 18.855 -20.944 1.00 91.84 237 SER C O 1
ATOM 5421 N N . GLY C 1 207 ? -2.563 19.206 -19.989 1.00 79.06 238 GLY C N 1
ATOM 5422 C CA . GLY C 1 207 ? -2.844 18.113 -19.039 1.00 75.51 238 GLY C CA 1
ATOM 5423 C C . GLY C 1 207 ? -3.500 18.568 -17.736 1.00 73.66 238 GLY C C 1
ATOM 5424 O O . GLY C 1 207 ? -4.058 17.761 -17.037 1.00 77.28 238 GLY C O 1
ATOM 5425 N N . ALA C 1 208 ? -3.540 19.880 -17.504 1.00 71.21 239 ALA C N 1
ATOM 5426 C CA . ALA C 1 208 ? -3.998 20.466 -16.228 1.00 72.32 239 ALA C CA 1
ATOM 5427 C C . ALA C 1 208 ? -5.358 21.160 -16.242 1.00 68.94 239 ALA C C 1
ATOM 5428 O O . ALA C 1 208 ? -6.214 20.880 -15.382 1.00 69.80 239 ALA C O 1
ATOM 5430 N N . GLY C 1 209 ? -5.530 22.094 -17.175 1.00 63.08 240 GLY C N 1
ATOM 5431 C CA . GLY C 1 209 ? -6.778 22.835 -17.272 1.00 61.92 240 GLY C CA 1
ATOM 5432 C C . GLY C 1 209 ? -6.618 24.314 -17.569 1.00 59.56 240 GLY C C 1
ATOM 5433 O O . GLY C 1 209 ? -5.629 24.733 -18.101 1.00 69.97 240 GLY C O 1
ATOM 5434 N N . TYR C 1 210 ? -7.622 25.085 -17.214 1.00 54.38 241 TYR C N 1
ATOM 5435 C CA . TYR C 1 210 ? -7.689 26.488 -17.482 1.00 54.29 241 TYR C CA 1
ATOM 5436 C C . TYR C 1 210 ? -7.078 27.308 -16.383 1.00 55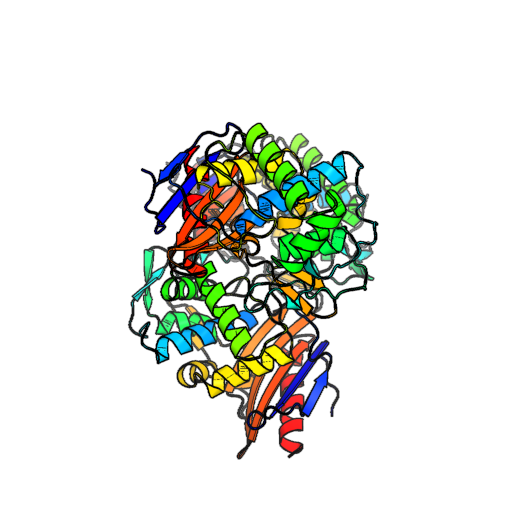.21 241 TYR C C 1
ATOM 5437 O O . TYR C 1 210 ? -7.314 27.062 -15.186 1.00 54.95 241 TYR C O 1
ATOM 5446 N N . ASN C 1 211 ? -6.343 28.330 -16.820 1.00 50.06 242 ASN C N 1
ATOM 5447 C CA . ASN C 1 211 ? -5.630 29.203 -15.946 1.00 49.48 242 ASN C CA 1
ATOM 5448 C C . ASN C 1 211 ? -6.015 30.676 -16.098 1.00 52.22 242 ASN C C 1
ATOM 5449 O O . ASN C 1 211 ? -6.349 31.145 -17.187 1.00 49.51 242 ASN C O 1
ATOM 5454 N N . LEU C 1 212 ? -5.862 31.433 -15.017 1.00 56.32 243 LEU C N 1
ATOM 5455 C CA . LEU C 1 212 ? -6.088 32.860 -15.038 1.00 55.46 243 LEU C CA 1
ATOM 5456 C C . LEU C 1 212 ? -5.202 33.605 -14.055 1.00 54.67 243 LEU C C 1
ATOM 5457 O O . LEU C 1 212 ? -5.087 33.201 -12.890 1.00 55.32 243 LEU C O 1
ATOM 5462 N N . VAL C 1 213 ? -4.580 34.691 -14.545 1.00 52.27 244 VAL C N 1
ATOM 5463 C CA . VAL C 1 213 ? -3.847 35.610 -13.657 1.00 51.38 244 VAL C CA 1
ATOM 5464 C C . VAL C 1 213 ? -4.738 36.830 -13.625 1.00 52.00 244 VAL C C 1
ATOM 5465 O O . VAL C 1 213 ? -4.934 37.451 -14.660 1.00 54.22 244 VAL C O 1
ATOM 5469 N N . SER C 1 214 ? -5.301 37.168 -12.476 1.00 50.73 245 SER C N 1
ATOM 5470 C CA . SER C 1 214 ? -6.197 38.303 -12.397 1.00 55.03 245 SER C CA 1
ATOM 5471 C C . SER C 1 214 ? -5.730 39.362 -11.383 1.00 44.95 245 SER C C 1
ATOM 5472 O O . SER C 1 214 ? -4.992 39.058 -10.554 1.00 46.16 245 SER C O 1
ATOM 5475 N N . SER C 1 215 ? -6.237 40.575 -11.493 1.00 47.22 246 SER C N 1
ATOM 5476 C CA . SER C 1 215 ? -6.023 41.640 -10.539 1.00 51.25 246 SER C CA 1
ATOM 5477 C C . SER C 1 215 ? -7.301 42.433 -10.423 1.00 53.94 246 SER C C 1
ATOM 5478 O O . SER C 1 215 ? -8.014 42.574 -11.413 1.00 60.38 246 SER C O 1
ATOM 5481 N N . ALA C 1 216 ? -7.614 42.882 -9.213 1.00 56.77 247 ALA C N 1
ATOM 5482 C CA . ALA C 1 216 ? -8.858 43.646 -8.990 1.00 58.27 247 ALA C CA 1
ATOM 5483 C C . ALA C 1 216 ? -8.627 44.635 -7.892 1.00 62.60 247 ALA C C 1
ATOM 5484 O O . ALA C 1 216 ? -7.626 44.514 -7.087 1.00 52.86 247 ALA C O 1
ATOM 5486 N N . THR C 1 217 ? -9.486 45.646 -7.873 1.00 59.78 248 THR C N 1
ATOM 5487 C CA . THR C 1 217 ? -9.444 46.638 -6.832 1.00 62.30 248 THR C CA 1
ATOM 5488 C C . THR C 1 217 ? -10.809 46.755 -6.147 1.00 67.90 248 THR C C 1
ATOM 5489 O O . THR C 1 217 ? -11.852 46.368 -6.723 1.00 69.22 248 THR C O 1
ATOM 5493 N N . GLU C 1 218 ? -10.778 47.259 -4.921 1.00 65.41 249 GLU C N 1
ATOM 5494 C CA . GLU C 1 218 ? -11.965 47.536 -4.088 1.00 73.72 249 GLU C CA 1
ATOM 5495 C C . GLU C 1 218 ? -11.477 48.531 -3.008 1.00 71.23 249 GLU C C 1
ATOM 5496 O O . GLU C 1 218 ? -10.572 48.229 -2.249 1.00 74.78 249 GLU C O 1
ATOM 5502 N N . GLY C 1 219 ? -11.995 49.731 -3.010 1.00 68.34 250 GLY C N 1
ATOM 5503 C CA . GLY C 1 219 ? -11.571 50.721 -2.024 1.00 66.02 250 GLY C CA 1
ATOM 5504 C C . GLY C 1 219 ? -10.115 51.023 -2.266 1.00 66.68 250 GLY C C 1
ATOM 5505 O O . GLY C 1 219 ? -9.718 51.270 -3.386 1.00 71.96 250 GLY C O 1
ATOM 5506 N N . ASN C 1 220 ? -9.306 51.003 -1.222 1.00 69.03 251 ASN C N 1
ATOM 5507 C CA . ASN C 1 220 ? -7.897 51.201 -1.331 1.00 68.18 251 ASN C CA 1
ATOM 5508 C C . ASN C 1 220 ? -7.126 49.923 -1.540 1.00 66.83 251 ASN C C 1
ATOM 5509 O O . ASN C 1 220 ? -5.892 49.948 -1.469 1.00 69.85 251 ASN C O 1
ATOM 5514 N N . MET C 1 221 ? -7.819 48.832 -1.827 1.00 64.44 252 MET C N 1
ATOM 5515 C CA . MET C 1 221 ? -7.139 47.562 -1.981 1.00 62.90 252 MET C CA 1
ATOM 5516 C C . MET C 1 221 ? -6.912 47.125 -3.403 1.00 65.71 252 MET C C 1
ATOM 5517 O O . MET C 1 221 ? -7.714 47.481 -4.302 1.00 57.96 252 MET C O 1
ATOM 5522 N N . ARG C 1 222 ? -5.765 46.430 -3.608 1.00 57.70 253 ARG C N 1
ATOM 5523 C CA . ARG C 1 222 ? -5.544 45.795 -4.866 1.00 54.66 253 ARG C CA 1
ATOM 5524 C C . ARG C 1 222 ? -4.996 44.414 -4.605 1.00 61.04 253 ARG C C 1
ATOM 5525 O O . ARG C 1 222 ? -4.068 44.256 -3.802 1.00 59.71 253 ARG C O 1
ATOM 5533 N N . LEU C 1 223 ? -5.573 43.423 -5.295 1.00 59.67 254 LEU C N 1
ATOM 5534 C CA . LEU C 1 223 ? -5.072 42.054 -5.162 1.00 59.69 254 LEU C CA 1
ATOM 5535 C C . LEU C 1 223 ? -4.694 41.502 -6.498 1.00 57.90 254 LEU C C 1
ATOM 5536 O O . LEU C 1 223 ? -5.173 41.957 -7.503 1.00 60.59 254 LEU C O 1
ATOM 5541 N N . VAL C 1 224 ? -3.799 40.520 -6.483 1.00 59.63 255 VAL C N 1
ATOM 5542 C CA . VAL C 1 224 ? -3.397 39.791 -7.653 1.00 53.33 255 VAL C CA 1
ATOM 5543 C C . VAL C 1 224 ? -3.642 38.330 -7.312 1.00 55.64 255 VAL C C 1
ATOM 5544 O O . VAL C 1 224 ? -3.218 37.863 -6.260 1.00 53.90 255 VAL C O 1
ATOM 5548 N N . ALA C 1 225 ? -4.354 37.619 -8.185 1.00 54.63 256 ALA C N 1
ATOM 5549 C CA . ALA C 1 225 ? -4.620 36.183 -8.008 1.00 58.26 256 ALA C CA 1
ATOM 5550 C C . ALA C 1 225 ? -4.193 35.391 -9.223 1.00 58.51 256 ALA C C 1
ATOM 5551 O O . ALA C 1 225 ? -4.220 35.872 -10.361 1.00 52.78 256 ALA C O 1
ATOM 5553 N N . VAL C 1 226 ? -3.711 34.185 -8.950 1.00 61.30 257 VAL C N 1
ATOM 5554 C CA . VAL C 1 226 ? -3.355 33.244 -9.978 1.00 58.02 257 VAL C CA 1
ATOM 5555 C C . VAL C 1 226 ? -4.094 31.946 -9.669 1.00 57.54 257 VAL C C 1
ATOM 5556 O O . VAL C 1 226 ? -4.064 31.475 -8.553 1.00 58.19 257 VAL C O 1
ATOM 5560 N N . VAL C 1 227 ? -4.771 31.387 -10.664 1.00 55.58 258 VAL C N 1
ATOM 5561 C CA . VAL C 1 227 ? -5.502 30.081 -10.506 1.00 57.92 258 VAL C CA 1
ATOM 5562 C C . VAL C 1 227 ? -5.053 29.243 -11.678 1.00 59.37 258 VAL C C 1
ATOM 5563 O O . VAL C 1 227 ? -5.059 29.696 -12.824 1.00 60.92 258 VAL C O 1
ATOM 5567 N N . MET C 1 228 ? -4.573 28.044 -11.391 1.00 58.01 259 MET C N 1
ATOM 5568 C CA . MET C 1 228 ? -4.081 27.145 -12.439 1.00 63.06 259 MET C CA 1
ATOM 5569 C C . MET C 1 228 ? -4.804 25.803 -12.387 1.00 58.15 259 MET C C 1
ATOM 5570 O O . MET C 1 228 ? -4.972 25.231 -11.347 1.00 57.66 259 MET C O 1
ATOM 5575 N N . GLY C 1 229 ? -5.210 25.327 -13.533 1.00 52.42 260 GLY C N 1
ATOM 5576 C CA . GLY C 1 229 ? -5.767 24.016 -13.664 1.00 58.94 260 GLY C CA 1
ATOM 5577 C C . GLY C 1 229 ? -7.184 23.859 -13.169 1.00 60.86 260 GLY C C 1
ATOM 5578 O O . GLY C 1 229 ? -7.460 22.959 -12.377 1.00 58.86 260 GLY C O 1
ATOM 5579 N N . THR C 1 230 ? -8.072 24.745 -13.626 1.00 59.45 261 THR C N 1
ATOM 5580 C CA . THR C 1 230 ? -9.520 24.623 -13.321 1.00 63.02 261 THR C CA 1
ATOM 5581 C C . THR C 1 230 ? -10.138 23.810 -14.413 1.00 60.85 261 THR C C 1
ATOM 5582 O O . THR C 1 230 ? -9.588 23.691 -15.513 1.00 63.91 261 THR C O 1
ATOM 5586 N N . ASP C 1 231 ? -11.306 23.267 -14.142 1.00 65.67 262 ASP C N 1
ATOM 5587 C CA . ASP C 1 231 ? -11.946 22.355 -15.088 1.00 69.85 262 ASP C CA 1
ATOM 5588 C C . ASP C 1 231 ? -12.520 22.938 -16.385 1.00 66.99 262 ASP C C 1
ATOM 5589 O O . ASP C 1 231 ? -12.626 22.222 -17.353 1.00 69.36 262 ASP C O 1
ATOM 5594 N N . ASN C 1 232 ? -12.872 24.217 -16.428 1.00 65.76 263 ASN C N 1
ATOM 5595 C CA . ASN C 1 232 ? -13.431 24.817 -17.649 1.00 69.53 263 ASN C CA 1
ATOM 5596 C C . ASN C 1 232 ? -13.409 26.293 -17.497 1.00 66.24 263 ASN C C 1
ATOM 5597 O O . ASN C 1 232 ? -13.081 26.763 -16.412 1.00 69.72 263 ASN C O 1
ATOM 5602 N N . GLU C 1 233 ? -13.717 27.025 -18.566 1.00 66.93 264 GLU C N 1
ATOM 5603 C CA . GLU C 1 233 ? -13.683 28.493 -18.509 1.00 73.03 264 GLU C CA 1
ATOM 5604 C C . GLU C 1 233 ? -14.586 29.079 -17.410 1.00 63.43 264 GLU C C 1
ATOM 5605 O O . GLU C 1 233 ? -14.192 29.999 -16.749 1.00 65.16 264 GLU C O 1
ATOM 5611 N N . ASN C 1 234 ? -15.737 28.485 -17.164 1.00 62.02 265 ASN C N 1
ATOM 5612 C CA . ASN C 1 234 ? -16.655 29.001 -16.152 1.00 67.75 265 ASN C CA 1
ATOM 5613 C C . ASN C 1 234 ? -16.078 28.855 -14.750 1.00 64.02 265 ASN C C 1
ATOM 5614 O O . ASN C 1 234 ? -16.144 29.788 -13.957 1.00 61.61 265 ASN C O 1
ATOM 5619 N N . ALA C 1 235 ? -15.437 27.712 -14.489 1.00 54.69 266 ALA C N 1
ATOM 5620 C CA . ALA C 1 235 ? -14.798 27.468 -13.227 1.00 55.70 266 ALA C CA 1
ATOM 5621 C C . ALA C 1 235 ? -13.627 28.432 -13.063 1.00 56.37 266 ALA C C 1
ATOM 5622 O O . ALA C 1 235 ? -13.447 28.995 -12.015 1.00 60.40 266 ALA C O 1
ATOM 5624 N N . ARG C 1 236 ? -12.831 28.647 -14.108 1.00 55.37 267 ARG C N 1
ATOM 5625 C CA . ARG C 1 236 ? -11.745 29.622 -13.996 1.00 57.23 267 ARG C CA 1
ATOM 5626 C C . ARG C 1 236 ? -12.248 30.969 -13.462 1.00 56.44 267 ARG C C 1
ATOM 5627 O O . ARG C 1 236 ? -11.682 31.559 -12.568 1.00 53.99 267 ARG C O 1
ATOM 5635 N N . LYS C 1 237 ? -13.358 31.445 -13.995 1.00 59.52 268 LYS C N 1
ATOM 5636 C CA . LYS C 1 237 ? -13.913 32.709 -13.511 1.00 57.81 268 LYS C CA 1
ATOM 5637 C C . LYS C 1 237 ? -14.434 32.593 -12.105 1.00 57.22 268 LYS C C 1
ATOM 5638 O O . LYS C 1 237 ? -14.084 33.409 -11.257 1.00 61.74 268 LYS C O 1
ATOM 5644 N N . ALA C 1 238 ? -15.309 31.624 -11.841 1.00 60.28 269 ALA C N 1
ATOM 5645 C CA . ALA C 1 238 ? -15.886 31.503 -10.503 1.00 61.70 269 ALA C CA 1
ATOM 5646 C C . ALA C 1 238 ? -14.825 31.288 -9.392 1.00 62.53 269 ALA C C 1
ATOM 5647 O O . ALA C 1 238 ? -14.838 31.959 -8.361 1.00 64.81 269 ALA C O 1
ATOM 5649 N N . GLU C 1 239 ? -13.826 30.448 -9.650 1.00 59.14 270 GLU C N 1
ATOM 5650 C CA . GLU C 1 239 ? -12.838 30.220 -8.631 1.00 56.64 270 GLU C CA 1
ATOM 5651 C C . GLU C 1 239 ? -11.997 31.449 -8.363 1.00 55.82 270 GLU C C 1
ATOM 5652 O O . GLU C 1 239 ? -11.665 31.738 -7.232 1.00 59.87 270 GLU C O 1
ATOM 5658 N N . SER C 1 240 ? -11.686 32.176 -9.412 1.00 56.53 271 SER C N 1
ATOM 5659 C CA . SER C 1 240 ? -10.900 33.411 -9.269 1.00 59.41 271 SER C CA 1
ATOM 5660 C C . SER C 1 240 ? -11.679 34.442 -8.525 1.00 57.46 271 SER C C 1
ATOM 5661 O O . SER C 1 240 ? -11.109 35.149 -7.676 1.00 59.41 271 SER C O 1
ATOM 5664 N N . LYS C 1 241 ? -12.991 34.513 -8.792 1.00 56.92 272 LYS C N 1
ATOM 5665 C CA . LYS C 1 241 ? -13.835 35.516 -8.105 1.00 60.32 272 LYS C CA 1
ATOM 5666 C C . LYS C 1 241 ? -13.876 35.175 -6.624 1.00 65.46 272 LYS C C 1
ATOM 5667 O O . LYS C 1 241 ? -13.688 36.081 -5.806 1.00 67.10 272 LYS C O 1
ATOM 5673 N N . LYS C 1 242 ? -13.987 33.875 -6.274 1.00 70.27 273 LYS C N 1
ATOM 5674 C CA . LYS C 1 242 ? -13.999 33.504 -4.844 1.00 67.45 273 LYS C CA 1
ATOM 5675 C C . LYS C 1 242 ? -12.665 33.871 -4.208 1.00 64.00 273 LYS C C 1
ATOM 5676 O O . LYS C 1 242 ? -12.620 34.442 -3.148 1.00 65.46 273 LYS C O 1
ATOM 5682 N N . LEU C 1 243 ? -11.595 33.509 -4.870 1.00 56.72 274 LEU C N 1
ATOM 5683 C CA . LEU C 1 243 ? -10.305 33.786 -4.325 1.00 64.33 274 LEU C CA 1
ATOM 5684 C C . LEU C 1 243 ? -10.165 35.266 -4.076 1.00 57.75 274 LEU C C 1
ATOM 5685 O O . LEU C 1 243 ? -9.788 35.672 -3.015 1.00 58.16 274 LEU C O 1
ATOM 5690 N N . LEU C 1 244 ? -10.507 36.068 -5.052 1.00 56.72 275 LEU C N 1
ATOM 5691 C CA . LEU C 1 244 ? -10.397 37.540 -4.888 1.00 59.61 275 LEU C CA 1
ATOM 5692 C C . LEU C 1 244 ? -11.293 38.092 -3.784 1.00 59.33 275 LEU C C 1
ATOM 5693 O O . LEU C 1 244 ? -10.834 38.937 -2.975 1.00 57.52 275 LEU C O 1
ATOM 5698 N N A SER C 1 245 ? -12.563 37.653 -3.721 0.50 57.78 276 SER C N 1
ATOM 5699 N N B SER C 1 245 ? -12.511 37.561 -3.686 0.50 52.70 276 SER C N 1
ATOM 5700 C CA A SER C 1 245 ? -13.452 38.159 -2.665 0.50 58.29 276 SER C CA 1
ATOM 5701 C CA B SER C 1 245 ? -13.412 38.123 -2.695 0.50 51.96 276 SER C CA 1
ATOM 5702 C C A SER C 1 245 ? -12.926 37.834 -1.293 0.50 56.15 276 SER C C 1
ATOM 5703 C C B SER C 1 245 ? -12.885 37.839 -1.318 0.50 52.30 276 SER C C 1
ATOM 5704 O O A SER C 1 245 ? -13.067 38.630 -0.376 0.50 57.93 276 SER C O 1
ATOM 5705 O O B SER C 1 245 ? -12.926 38.684 -0.453 0.50 54.38 276 SER C O 1
ATOM 5710 N N . TYR C 1 246 ? -12.369 36.632 -1.132 1.00 52.70 277 TYR C N 1
ATOM 5711 C CA . TYR C 1 246 ? -11.806 36.258 0.136 1.00 59.56 277 TYR C CA 1
ATOM 5712 C C . TYR C 1 246 ? -10.710 37.282 0.524 1.00 64.01 277 TYR C C 1
ATOM 5713 O O . TYR C 1 246 ? -10.648 37.745 1.644 1.00 58.72 277 TYR C O 1
ATOM 5722 N N . GLY C 1 247 ? -9.876 37.654 -0.429 1.00 64.31 278 GLY C N 1
ATOM 5723 C CA . GLY C 1 247 ? -8.813 38.617 -0.112 1.00 70.66 278 GLY C CA 1
ATOM 5724 C C . GLY C 1 247 ? -9.356 39.960 0.356 1.00 66.29 278 GLY C C 1
ATOM 5725 O O . GLY C 1 247 ? -8.822 40.559 1.278 1.00 66.56 278 GLY C O 1
ATOM 5726 N N . PHE C 1 248 ? -10.413 40.421 -0.298 1.00 64.57 279 PHE C N 1
ATOM 5727 C CA . PHE C 1 248 ? -11.014 41.722 0.029 1.00 65.80 279 PHE C CA 1
ATOM 5728 C C . PHE C 1 248 ? -11.613 41.699 1.404 1.00 62.01 279 PHE C C 1
ATOM 5729 O O . PHE C 1 248 ? -11.485 42.658 2.139 1.00 62.22 279 PHE C O 1
ATOM 5737 N N . ARG C 1 249 ? -12.220 40.571 1.746 1.00 64.85 280 ARG C N 1
ATOM 5738 C CA . ARG C 1 249 ? -12.755 40.357 3.077 1.00 67.34 280 ARG C CA 1
ATOM 5739 C C . ARG C 1 249 ? -11.686 40.053 4.133 1.00 70.38 280 ARG C C 1
ATOM 5740 O O . ARG C 1 249 ? -11.905 40.304 5.293 1.00 78.24 280 ARG C O 1
ATOM 5748 N N . PHE C 1 250 ? -10.538 39.497 3.744 1.00 80.39 281 PHE C N 1
ATOM 5749 C CA . PHE C 1 250 ? -9.438 39.142 4.702 1.00 85.60 281 PHE C CA 1
ATOM 5750 C C . PHE C 1 250 ? -8.970 40.313 5.517 1.00 85.34 281 PHE C C 1
ATOM 5751 O O . PHE C 1 250 ? -8.694 40.189 6.701 1.00 86.22 281 PHE C O 1
ATOM 5759 N N . PHE C 1 251 ? -8.770 41.430 4.844 1.00 87.96 282 PHE C N 1
ATOM 5760 C CA . PHE C 1 251 ? -8.309 42.597 5.523 1.00 92.75 282 PHE C CA 1
ATOM 5761 C C . PHE C 1 251 ? -9.382 43.147 6.472 1.00 105.74 282 PHE C C 1
ATOM 5762 O O . PHE C 1 251 ? -9.036 43.753 7.493 1.00 115.73 282 PHE C O 1
ATOM 5770 N N . GLU C 1 252 ? -10.663 42.889 6.171 1.00 109.19 283 GLU C N 1
ATOM 5771 C CA . GLU C 1 252 ? -11.750 43.303 7.067 1.00 104.19 283 GLU C CA 1
ATOM 5772 C C . GLU C 1 252 ? -11.737 42.284 8.218 1.00 100.20 283 GLU C C 1
ATOM 5773 O O . GLU C 1 252 ? -12.364 42.470 9.276 1.00 95.15 283 GLU C O 1
#

Radius of gyration: 29.62 Å; Cα contacts (8 Å, |Δi|>4): 1704; chains: 3; bounding box: 78×68×74 Å

Sequence (751 aa):
DAPQIAAKGYVLMDYHSGKVLAEKEMDTKLSPASLTKMMTSYVIGQEVKRGNISLNDDVVISKNAWAKNFPDSSKMFVEVGTTVKVSDLNRGIIIQSGNDACVAMAEHVAGTEDAFVDLMNAWASSLGMKNSHFTNSHGLDDPNLYSTPYDLALLGQALIRDVPEEYAIYSEQKFTYNGITQYNRNGLLWDKSMNVDGIKTGHTSGAGYNLVSSATEGNMRLVAVVMGTDNENARKAESKKLLSYGFRFFEAPQIAAKGYVLMDYHSGKVLAEKEMDTKLSPASLTKMMTSYVIGQEVKRGNISLNDDVVISKNAWAKNFPDSSKMFVEVGTTVKVSDLNRGIIIQSGNDACVAMAEHVAGTEDAFVDLMNAWASSLGMKNSHFTNSHGLDDPNLYSTPYDLALLGQALIRDVPEEYAIYSEQKFTYNGITQYNRNGLLWDKSMNVDGIKTGHTSGAGYNLVSSATEGNMRLVAVVMGTDNENARKAESKKLLSYGFRFFDAPQIAAKGYVLMDYHSGKVLAEKEMDTKLSPASLTKMMTSYVIGQEVKRGNISLNDDVVISKNAWAKNFPDSSKMFVEVGTTVKVSDLNRGIIIQSGNDACVAMAEHVAGTEDAFVDLMNAWASSLGMKNSHFTNSHGLDDPNLYSTPYDLALLGQALIRDVPEEYAIYSEQKFTYNGITQYNRNGLLWDKSMNVDGIKTGHTSGAGYNLVSSATEGNMRLVAVVMGTDNENARKAESKKLLSSYGFRFFE

B-factor: mean 65.54, std 15.03, range [38.27, 142.16]

Secondary structure (DSSP, 8-state):
-----SSSEEEEEETTT--EEEEESTT--B--GGGHHHHHHHHHHHHHHTTSS-TTPEEE--GGG-GGG-TTS------TT-EEEHHHHHHHHHTT--HHHHHHHHHHHHSSHHHHHHHHHHHHHHTT-TT-B-SSSS----TT-BB-HHHHHHHHHHHHHH-HHHHGGGG--EEEETTEEEE-S-GGGG-TTSEEEEEEEEEETTTEEEEEEEEEETTEEEEEEEEEESSHHHHHHHHHHHHHHHHHHH-/-----SSEEEEEETTT--EEEEESTT--B--GGGHHHHHHHHHHHHHHTTSS-TTPEEE--TTT-GGG-SSS------TT-EEEHHHHHHHHHTS--HHHHHHHHHHHHSSHHHHHHHHHHHHHHTT-TT-B-SSSS----TT-BB-HHHHHHHHHHHHHH-HHHHGGGG--EEEETTEEEE-S-GGGG-TTSEEEEEEEEEETTTEEEEEEEEEETTEEEEEEEEEESSHHHHHHHHHHHHHHHHHH-/------SSEEEEEETTT--EEEEESTT--B--GGGHHHHHHHHHHHHHHTTSS-TTPEEP--TTT-GGG-TTS------TT--EEHHHHHHHHHTT--HHHHHHHHHHHHSSHHHHHHHHHHHHHHTT-TT-B-SSSS----TT-BB-HHHHHHHHHHHHHH-HHHHGGGG--EEEETTEEEE-S-GGGG-TTSEEEEEEEEEETTTEEEEEEEEEETTEEEEEEEEEESSHHHHHHHHHHHHHHHHHH--

Solvent-accessible surface area: 30232 Å² total; per-residue (Å²): 172,54,41,168,13,68,9,110,2,16,0,0,0,10,41,120,83,22,111,44,16,10,78,88,89,43,70,69,110,25,31,0,18,22,0,0,5,0,0,0,0,1,0,0,2,12,18,38,116,143,60,95,17,51,77,107,45,93,2,102,1,30,168,84,0,72,5,135,74,12,40,58,20,37,16,0,49,0,90,58,69,59,81,6,78,0,27,44,0,0,53,0,0,4,5,7,14,0,4,0,0,0,4,0,0,0,30,58,27,29,55,77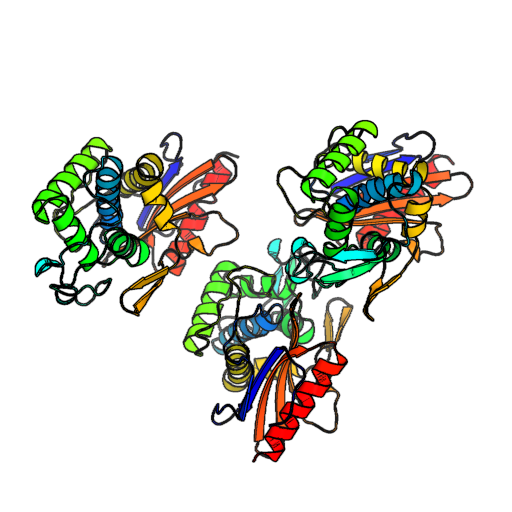,42,111,36,0,12,99,60,0,34,65,46,2,80,83,26,32,4,184,51,17,66,1,41,18,0,15,3,84,118,51,135,86,3,56,0,0,0,58,4,0,0,25,0,0,16,1,0,20,118,29,2,76,146,9,14,58,14,1,48,63,68,110,26,68,48,102,73,54,64,39,127,9,92,2,18,7,22,105,34,201,86,24,94,12,38,0,2,5,12,8,23,17,75,78,11,0,8,1,3,0,0,0,0,40,87,74,145,48,35,0,0,0,0,0,3,7,0,66,68,63,111,22,8,80,44,11,0,71,102,0,0,34,22,0,10,158,87,95,195,93,47,164,13,56,10,116,3,18,0,0,0,8,39,119,80,21,128,44,22,11,82,90,99,42,69,72,110,36,31,0,15,23,0,0,6,0,0,0,0,0,0,0,3,10,16,42,118,149,60,96,15,50,80,117,46,83,2,102,1,32,138,93,0,39,10,23,47,13,28,73,25,38,20,0,72,0,97,45,73,49,78,6,82,0,28,42,0,1,53,0,0,4,2,0,5,0,6,0,0,0,4,0,0,0,30,60,25,31,62,48,40,48,34,0,15,35,54,0,33,65,46,2,77,84,24,31,3,180,49,16,41,1,12,5,0,16,3,54,52,28,137,43,4,51,0,0,0,56,3,0,0,28,0,0,18,1,0,20,122,31,3,73,143,8,15,59,13,2,48,63,68,110,26,67,46,99,75,64,64,32,124,10,89,0,27,8,23,109,39,202,90,22,95,11,38,0,2,5,8,8,60,10,17,22,29,11,46,0,0,0,0,0,0,41,96,78,145,31,37,0,0,0,0,0,1,7,0,120,70,88,123,22,7,42,53,16,0,69,108,0,0,43,44,0,12,195,107,123,179,52,47,170,13,66,8,112,3,18,0,0,0,9,41,117,80,22,111,45,20,13,76,88,96,43,74,63,108,54,34,0,17,22,0,0,5,0,0,0,0,1,0,0,3,10,16,40,116,148,60,96,18,50,78,107,45,92,2,103,1,31,131,87,0,74,14,143,69,14,97,148,32,32,34,0,74,1,92,46,61,76,70,7,82,0,26,45,0,0,54,0,1,5,2,0,5,0,4,0,0,0,3,0,0,0,29,60,26,30,55,77,40,109,36,0,12,98,58,0,34,64,46,2,79,85,26,33,4,178,46,16,68,1,39,20,0,16,2,84,118,52,132,84,4,64,0,0,0,58,2,0,0,25,0,0,18,0,0,22,121,29,2,74,143,8,15,56,14,0,48,63,47,113,26,72,45,90,74,68,66,34,118,12,110,3,17,4,24,54,13,98,83,31,84,10,30,0,3,4,10,6,118,18,126,81,28,16,61,0,2,0,0,0,0,38,92,76,146,33,37,0,0,0,0,0,5,2,0,120,62,90,84,23,13,49,48,12,0,52,101,0,0,35,22,0,6,146,93,96,166

Foldseek 3Di:
DQDDAQFQKKWKAFLPPRDTPDIDQQFPKDQCFQLLLLLLLLLVLVCCVVVVDDQADWFAQAPQLAPVVDPPDWALHDHHPGTDGNVQLLLCCFWRLHPSSQQRVLCVRQNGQQVSQVVSVVVLVVLPQVRAHDDGRGRDDDPRGIGGNSSSQSSLSCCVVPRVVSLQSFLDQWDDDPNDIDGRLLPCSVDPVWAKRYDHWDAGVVFGIKGWIWTDDVPTIMTMIGHRHHDSVSNNVSRVSNVVVVVVVVD/DDDAQFQWKWKAFLPPRDTPDIDQQFPKDQCFQLLLLLLLLLVLVCCVVVVDDQADWFAQAPVLALVVPDPDFALHDHHPGTDGNVQLLLCCFWRLHPSSQQRVCCVRQVGQQVSQVVSVVVLVVLPQPRAHPDGRRRDDDPRGIGGNSSSQSSLSCCVVPRVVSLQSNLDAWDDDPNDIDGRLPVCSVDPVWAKRYDHWDAGPPQGIKGWIWTDDVPTIMIMIGHRHHYSVSNNVSRVVSVVVVVVVD/DQDDFQFQWKWKAFLPPRDTPDIDQQFPKDQCFQLLLLLLLLLVLVCCVVVVDHQADWFAQDPVLQLVVDDPDWALHDHHGGTDGNVQLLLCCFQRLHPSSQQRVLCVRQNGQQVSQVVSVVVLVVLPQPRAHPDGRGRDDDPRGIGGNSSSQSSLSCCVVPRVVSLQSFLDFWDHDPNDIDGRLLCCSVVPVWAKRYDHWDADVVAGIKGWIWTDDDPTIMTMIGHRHHYSVSNNVSVVSNVVVVVVVVD

Organism: Vibrio cholerae serotype O1 (strain ATCC 39315 / El Tor Inaba N16961) (NCBI:txid243277)

Nearest PDB structures (foldseek):
  5tr7-assembly2_B  TM=1.004E+00  e=5.970E-53  Vibrio cholerae O1 biovar El Tor str. N16961
  3itb-assembly1_A  TM=9.836E-01  e=3.652E-37  Escherichia coli
  3a3j-assembly1_A  TM=9.897E-01  e=4.302E-36  Haemophilus influenzae
  3ita-assembly4_D  TM=9.911E-01  e=4.249E-35  Escherichia coli
  4drt-assembly1_A  TM=9.495E-01  e=3.909E-33  synthetic construct